Protein AF-0000000069612239 (afdb_homodimer)

Solvent-accessible surface area (backbone atoms only — not comparable to full-atom values): 51389 Å² total; per-residue (Å²): 139,82,87,71,75,84,72,85,76,86,79,81,79,76,80,72,84,72,83,72,82,76,82,79,91,80,78,95,68,73,92,55,50,83,76,32,72,37,82,45,62,66,88,51,85,54,82,47,41,76,73,56,70,70,68,67,71,54,42,75,67,56,95,70,73,90,65,93,53,46,54,68,40,35,35,63,56,58,28,70,66,53,42,44,49,40,29,50,20,17,38,51,46,43,49,55,53,55,71,67,44,84,71,61,82,85,44,79,72,72,70,71,65,80,60,43,59,68,55,47,37,36,51,50,25,52,44,54,44,44,17,47,52,34,58,88,46,78,74,43,48,56,31,79,53,60,88,54,23,29,65,42,46,50,73,75,43,48,63,68,59,50,52,50,51,62,70,32,58,38,43,40,62,86,75,59,61,83,64,76,70,70,95,58,51,89,44,59,56,35,43,60,52,51,50,55,42,39,52,33,36,47,59,40,39,39,60,57,57,50,27,11,45,44,78,46,70,46,62,49,76,53,93,56,96,45,56,38,79,40,80,90,43,82,67,31,34,13,46,36,29,44,34,32,11,21,13,85,81,16,41,62,41,34,73,43,74,47,48,61,91,56,40,84,66,47,77,93,36,68,90,49,56,70,50,47,23,52,52,50,42,59,43,55,92,55,56,66,20,20,32,37,38,24,35,44,48,79,47,39,43,59,65,47,50,55,54,32,48,75,33,36,27,43,41,37,28,34,37,53,89,80,48,72,85,60,65,91,64,64,86,75,65,75,58,51,73,72,36,68,47,38,33,36,38,81,59,37,27,38,38,37,38,16,65,98,55,77,43,38,35,39,22,31,49,43,43,78,49,69,37,77,44,72,38,84,86,72,74,38,75,44,81,41,48,41,54,57,56,50,44,70,64,30,51,46,1,44,56,46,33,51,53,62,46,60,73,45,46,42,39,53,78,81,52,61,52,64,55,61,29,49,48,32,41,52,50,46,49,45,51,48,41,20,49,51,52,40,44,75,66,68,46,80,74,52,70,67,58,41,52,54,50,28,36,59,68,42,98,135,82,82,72,74,90,70,76,90,73,88,78,81,78,81,76,82,78,81,65,86,73,80,83,88,82,79,94,68,75,91,54,52,81,76,32,74,37,81,46,62,66,90,51,84,54,80,47,43,76,72,56,70,71,67,68,73,54,43,75,66,56,95,70,74,91,65,91,52,47,54,69,38,37,35,62,56,60,29,69,65,52,41,44,48,39,31,49,20,17,38,50,47,43,49,52,53,55,71,68,44,82,70,60,84,83,44,77,71,73,70,71,65,80,60,43,58,66,54,48,37,37,53,49,26,51,44,54,42,44,17,47,53,31,55,90,45,78,72,43,48,58,31,79,53,60,88,55,23,29,64,44,48,49,74,75,44,49,62,68,58,51,52,50,50,60,71,32,57,39,43,38,60,86,74,61,60,85,63,79,71,72,95,58,51,87,45,60,57,36,43,59,53,51,51,54,44,36,51,32,35,47,58,39,38,39,60,57,57,49,27,11,48,43,77,47,71,46,61,49,79,52,93,55,97,45,56,40,79,40,81,90,44,82,66,31,35,12,44,35,29,44,32,32,10,20,13,84,79,17,40,62,40,33,73,43,74,47,47,61,92,52,43,85,66,46,78,91,35,68,88,49,56,70,48,48,23,52,52,50,44,59,42,53,92,55,55,65,20,18,31,36,39,25,35,44,47,80,46,40,43,58,66,47,49,54,54,31,50,76,33,36,28,42,40,37,26,35,36,53,89,84,47,73,87,58,66,91,65,62,87,76,64,75,60,50,73,70,37,69,48,37,32,35,37,83,61,38,27,39,37,37,40,16,67,97,56,76,43,36,35,38,22,32,49,44,44,76,49,69,37,76,45,72,36,85,85,72,74,40,74,43,82,39,46,41,53,58,56,51,45,71,62,30,49,46,1,44,57,47,35,52,52,61,47,61,72,45,47,42,37,54,76,83,49,62,53,64,56,61,28,51,48,31,40,51,51,44,49,44,51,50,41,21,49,52,50,39,43,75,67,68,46,80,73,50,71,68,58,42,51,53,50,29,35,59,68,40,98

Secondary structure (DSSP, 8-state):
-----------------------------STTSTTS-EEE-TTS-PPPPPPPPP-S--EE-S-------HHHHHTTTS-HHHHHHHHHHHHHHHHHHHHHS---TT-GGGG--PPPHHHHHHHHHHHHHHTTSB-SSGGGGG--STTT--HHHHHHS-HHHHHHHHHH---S-SSS-S-SS-S--TTTTTHHHHHHHHHHHHHHEE--SEEEEEEEEEE--S--TT-EE-TTSSS-EEEEEEEEEETTT--EEEEEE--GGG----GGGTTS-HHHHHHHHHHGGGTTS--EEEE-TTT--HHHHHHHHHTT-EEEEE--TT-TT-----TT----TT-EEEEEETTEEEEEEESSSEEEEEESS--S-EEEEE-TTT--EEEEEHHHHHHHHHTTHHHHHHHHHHHS--S-TT--SHHHHHHHHHHHHHHHHHHHHHHHTT----HHHHHHHHHHHT-/-----------------------------STTSTTS-EEE-TTS-PPPPPPPPP-S--EE-S-------HHHHHTTTS-HHHHHHHHHHHHHHHHHHHHHS---TT-GGGG--PPPHHHHHHHHHHHHHTTTSB-SSGGGGG--STTT--HHHHHHS-HHHHHHHHHH---S-SSS-S-SS-S--TTTTTHHHHHHHHHHHHHHEE--SEEEEEEEEEE--S--TT-EE-TTSSS-EEEEEEEEEETTT--EEEEEE--GGG----GGGTTS-HHHHHHHHHHGGGTTS--EEEE-TTT--HHHHHHHHHTT-EEEEE--TT-TT-----TT----TT-EEEEEETTEEEEEEESSSEEEEEESS--S-EEEEE-TTT--EEEEEHHHHHHHHHTTHHHHHHHHHHHS--S-TT--SHHHHHHHHHHHHHHHHHHHHHHHTT----HHHHHHHHHHHT-

Foldseek 3Di:
DCPPDPPPFDDPPPPPDCPPPDDDPDDDPDPCPLQAKDWDDLVDFDDWFDFFAFAQPWDFQDDDDQDQFLQSLLCLQVPPVLLVLQLVQLQQQLVVVVVPPPDPPPDLSVPDDRADSLLVLLLLLVLLVCLVVPDQDPLLCCDPPVVSDDPVNCVSDNPSNSVSSLVSGWRADPPPPPDDDDPPQLCRGAVVSQVSNLVSLQNGTGAPQFKEKDKDFQQADADAPQWAADPVDPSRIGWMKIFMFRQQLLQTNDIFTDRDPNGDFDPVCVPDDPLLRSVCRRCVVVFQRRHEYEYEQSRDAPVSQVVNVVRSYWYKYWHDPSGPSDPPPPPPPPQPAAHWIWIDNVLKIWIWHDHPHIIIMITSGFDQDWDWDQDPVPSDIDIDGPSVVVNSRGHCSNVVLNVVCSSRPSLNHPDHDRSSSVVRSSSSSSLSNSVSSSVSSPHDDDSVVSSVSSSVVSD/DPPDDQLDDDDPPPFDDCPPPDDCPDDDPDPCPLQAKDWDDLVD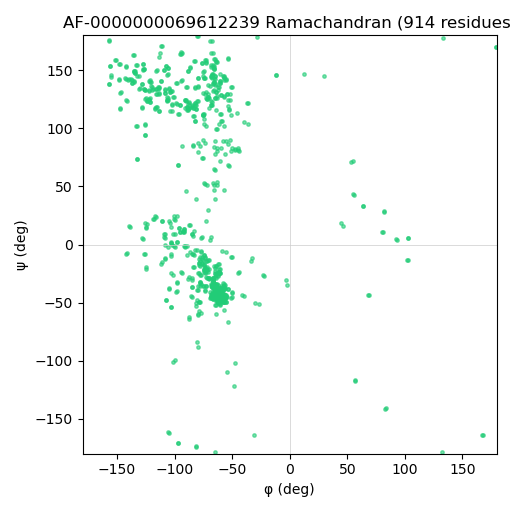FDDFFDFFAFAQPWDFQDDDDQDQFLQRLLCLQVPPVLLVLQLVQLQQQLVVVVVPPPDPPPPLSVPDDRADSLLVLLLLLVLLVCLVVPDQDPLLCCDPPVVSDDPVNCVSDNPSNSVSSLVSGWRAHPPPPPDDDDPPQLCRTAVVSQVSNLVSLQNGTGAPQFKEKDKDFQQADADAPQWAADPVDPSRIGWIKIFMFRQQLLQTNDIFTDRDPNTDFDPVCVPDDPLLRSVCRRCVVVFLRRHEYEYEQSRDAPVSQVVNVVRSYWYKYWHHPSGPSDDPPPPPPPQPAAHWIWIDNVLWIWIWHDHPHIIIMITSGFDQDWDWDQDPVPSDIDIDGPSVVVNSRGHCSNVVLNVVCSSRPSLRHPDHDRSSSVVRSSSSSSLSNSVSSSVSSPHDDDSVVSSVSSSVVSD

InterPro domains:
  IPR029526 PiggyBac transposable element-derived protein [PF13843] (69-435)

pLDDT: mean 84.98, std 20.99, range [19.42, 98.81]

Structure (mmCIF, N/CA/C/O backbone):
data_AF-0000000069612239-model_v1
#
loop_
_entity.id
_entity.type
_entity.pdbx_description
1 polymer 'PiggyBac transposable element-derived protein 4'
#
loop_
_atom_site.group_PDB
_atom_site.id
_atom_site.type_symbol
_atom_site.label_atom_id
_atom_site.label_alt_id
_atom_site.label_comp_id
_atom_site.label_asym_id
_atom_site.label_entity_id
_atom_site.label_seq_id
_atom_site.pdbx_PDB_ins_code
_atom_site.Cartn_x
_atom_site.Cartn_y
_atom_site.Cartn_z
_atom_site.occupancy
_atom_site.B_iso_or_equiv
_atom_site.auth_seq_id
_atom_site.auth_comp_id
_atom_site.auth_asym_id
_atom_site.auth_atom_id
_atom_site.pdbx_PDB_model_num
ATOM 1 N N . MET A 1 1 ? 10.867 16.75 -18.969 1 20.11 1 MET A N 1
ATOM 2 C CA . MET A 1 1 ? 9.68 16.234 -19.656 1 20.11 1 MET A CA 1
ATOM 3 C C . MET A 1 1 ? 8.57 15.914 -18.672 1 20.11 1 MET A C 1
ATOM 5 O O . MET A 1 1 ? 8.742 15.062 -17.797 1 20.11 1 MET A O 1
ATOM 9 N N . ASN A 1 2 ? 7.656 16.984 -18.281 1 20.59 2 ASN A N 1
ATOM 10 C CA . ASN A 1 2 ? 6.75 17.469 -17.25 1 20.59 2 ASN A CA 1
ATOM 11 C C . ASN A 1 2 ? 5.48 16.625 -17.172 1 20.59 2 ASN A C 1
ATOM 13 O O . ASN A 1 2 ? 4.406 17.078 -17.578 1 20.59 2 ASN A O 1
ATOM 17 N N . SER A 1 3 ? 5.645 15.297 -17.547 1 22.61 3 SER A N 1
ATOM 18 C CA . SER A 1 3 ? 4.387 14.586 -17.734 1 22.61 3 SER A CA 1
ATOM 19 C C . SER A 1 3 ? 3.559 14.555 -16.453 1 22.61 3 SER A C 1
ATOM 21 O O . SER A 1 3 ? 3.859 13.789 -15.539 1 22.61 3 SER A O 1
ATOM 23 N N . ASP A 1 4 ? 2.982 15.734 -16.062 1 20.53 4 ASP A N 1
ATOM 24 C CA . ASP A 1 4 ? 2.197 16.234 -14.938 1 20.53 4 ASP A CA 1
ATOM 25 C C . ASP A 1 4 ? 0.964 15.359 -14.703 1 20.53 4 ASP A C 1
ATOM 27 O O . ASP A 1 4 ? 0.676 14.984 -13.562 1 20.53 4 ASP A O 1
ATOM 31 N N . SER A 1 5 ? -0.09 15.328 -15.695 1 22.11 5 SER A N 1
ATOM 32 C CA . SER A 1 5 ? -1.427 15.789 -15.336 1 22.11 5 SER A CA 1
ATOM 33 C C . SER A 1 5 ? -2.271 14.656 -14.766 1 22.11 5 SER A C 1
ATOM 35 O O . SER A 1 5 ? -3.459 14.844 -14.492 1 22.11 5 SER A O 1
ATOM 37 N N . GLU A 1 6 ? -2.008 13.398 -14.727 1 21.94 6 GLU A N 1
ATOM 38 C CA . GLU A 1 6 ? -3.17 12.523 -14.859 1 21.94 6 GLU A CA 1
ATOM 39 C C . GLU A 1 6 ? -3.996 12.508 -13.578 1 21.94 6 GLU A C 1
ATOM 41 O O . GLU A 1 6 ? -3.703 11.75 -12.656 1 21.94 6 GLU A O 1
ATOM 46 N N . LYS A 1 7 ? -4.48 13.594 -12.914 1 24.94 7 LYS A N 1
ATOM 47 C CA . LYS A 1 7 ? -5.254 13.617 -11.68 1 24.94 7 LYS A CA 1
ATOM 48 C C . LYS A 1 7 ? -6.629 12.984 -11.883 1 24.94 7 LYS A C 1
ATOM 50 O O . LYS A 1 7 ? -7.555 13.641 -12.367 1 24.94 7 LYS A O 1
ATOM 55 N N . GLU A 1 8 ? -6.832 11.773 -12.398 1 22.7 8 GLU A N 1
ATOM 56 C CA . GLU A 1 8 ? -8.219 11.328 -12.5 1 22.7 8 GLU A CA 1
ATOM 57 C C . GLU A 1 8 ? -8.961 11.484 -11.18 1 22.7 8 GLU A C 1
ATOM 59 O O . GLU A 1 8 ? -8.484 11.031 -10.141 1 22.7 8 GLU A O 1
ATOM 64 N N . ASN A 1 9 ? -9.977 12.398 -11 1 24.08 9 ASN A N 1
ATOM 65 C CA . ASN A 1 9 ? -10.836 13.023 -10 1 24.08 9 ASN A CA 1
ATOM 66 C C . ASN A 1 9 ? -11.625 11.984 -9.211 1 24.08 9 ASN A C 1
ATOM 68 O O . ASN A 1 9 ? -11.969 12.211 -8.047 1 24.08 9 ASN A O 1
ATOM 72 N N . LEU A 1 10 ? -12.516 10.961 -9.773 1 23.36 10 LEU A N 1
ATOM 73 C CA . LEU A 1 10 ? -13.891 10.898 -9.281 1 23.36 10 LEU A CA 1
ATOM 74 C C . LEU A 1 10 ? -13.93 10.508 -7.812 1 23.36 10 LEU A C 1
ATOM 76 O O . LEU A 1 10 ? -12.961 9.938 -7.293 1 23.36 10 LEU A O 1
ATOM 80 N N . ILE A 1 11 ? -15.242 10.398 -7.297 1 24.23 11 ILE A N 1
ATOM 81 C CA . ILE A 1 11 ? -16.25 10.539 -6.258 1 24.23 11 ILE A CA 1
ATOM 82 C C . ILE A 1 11 ? -16.328 9.258 -5.426 1 24.23 11 ILE A C 1
ATOM 84 O O . ILE A 1 11 ? -16.812 8.227 -5.902 1 24.23 11 ILE A O 1
ATOM 88 N N . GLU A 1 12 ? -15.367 8.672 -5 1 24.95 12 GLU A N 1
ATOM 89 C CA . GLU A 1 12 ? -15.672 7.402 -4.344 1 24.95 12 GLU A CA 1
ATOM 90 C C . GLU A 1 12 ? -16.531 7.613 -3.104 1 24.95 12 GLU A C 1
ATOM 92 O O . GLU A 1 12 ? -16.094 8.242 -2.137 1 24.95 12 GLU A O 1
ATOM 97 N N . THR A 1 13 ? -17.938 7.746 -3.287 1 23.19 13 THR A N 1
ATOM 98 C CA . THR A 1 13 ? -18.953 7.895 -2.254 1 23.19 13 THR A CA 1
ATOM 99 C C . THR A 1 13 ? -18.953 6.695 -1.31 1 23.19 13 THR A C 1
ATOM 101 O O . THR A 1 13 ? -19.156 5.559 -1.738 1 23.19 13 THR A O 1
ATOM 104 N N . SER A 1 14 ? -18.156 6.66 -0.382 1 23.73 14 SER A N 1
ATOM 105 C CA . SER A 1 14 ? -18.219 5.613 0.633 1 23.73 14 SER A CA 1
ATOM 106 C C . SER A 1 14 ? -19.531 5.68 1.408 1 23.73 14 SER A C 1
ATOM 108 O O . SER A 1 14 ? -19.828 6.691 2.049 1 23.73 14 SER A O 1
ATOM 110 N N . SER A 1 15 ? -20.641 5.137 0.863 1 22.11 15 SER A N 1
ATOM 111 C CA . SER A 1 15 ? -21.938 5.098 1.525 1 22.11 15 SER A CA 1
ATOM 112 C C . SER A 1 15 ? -21.844 4.414 2.885 1 22.11 15 SER A C 1
ATOM 114 O O . SER A 1 15 ? -21.547 3.223 2.967 1 22.11 15 SER A O 1
ATOM 116 N N . GLU A 1 16 ? -21.359 5.102 3.875 1 22.67 16 GLU A N 1
ATOM 117 C CA . GLU A 1 16 ? -21.531 4.645 5.25 1 22.67 16 GLU A CA 1
ATOM 118 C C . GLU A 1 16 ? -23 4.461 5.598 1 22.67 16 GLU A C 1
ATOM 120 O O . GLU A 1 16 ? -23.828 5.332 5.312 1 22.67 16 GLU A O 1
ATOM 125 N N . ASP A 1 17 ? -23.562 3.297 5.641 1 21.53 17 ASP A N 1
ATOM 126 C CA . ASP A 1 17 ? -24.891 2.922 6.105 1 21.53 17 ASP A CA 1
ATOM 127 C C . ASP A 1 17 ? -25.219 3.584 7.441 1 21.53 17 ASP A C 1
ATOM 129 O O . ASP A 1 17 ? -24.375 3.619 8.344 1 21.53 17 ASP A O 1
ATOM 133 N N . ASP A 1 18 ? -26.266 4.551 7.445 1 22.69 18 ASP A N 1
ATOM 134 C CA . ASP A 1 18 ? -27.016 5.496 8.266 1 22.69 18 ASP A CA 1
ATOM 135 C C . ASP A 1 18 ? -27.672 4.793 9.453 1 22.69 18 ASP A C 1
ATOM 137 O O . ASP A 1 18 ? -28.766 4.242 9.328 1 22.69 18 ASP A O 1
ATOM 141 N N . LEU A 1 19 ? -27.156 3.943 10.273 1 20.33 19 LEU A N 1
ATOM 142 C CA . LEU A 1 19 ? -28.141 3.502 11.25 1 20.33 19 LEU A CA 1
ATOM 143 C C . LEU A 1 19 ? -28.562 4.652 12.156 1 20.33 19 LEU A C 1
ATOM 145 O O . LEU A 1 19 ? -27.875 4.957 13.133 1 20.33 19 LEU A O 1
ATOM 149 N N . SER A 1 20 ? -28.891 5.887 11.594 1 21.27 20 SER A N 1
ATOM 150 C CA . SER A 1 20 ? -29.297 6.965 12.484 1 21.27 20 SER A CA 1
ATOM 151 C C . SER A 1 20 ? -30.594 6.633 13.188 1 21.27 20 SER A C 1
ATOM 153 O O . SER A 1 20 ? -31.625 6.41 12.539 1 21.27 20 SER A O 1
ATOM 155 N N . SER A 1 21 ? -30.625 5.996 14.32 1 20.41 21 SER A N 1
ATOM 156 C CA . SER A 1 21 ? -31.844 5.871 15.109 1 20.41 21 SER A CA 1
ATOM 157 C C . SER A 1 21 ? -32.312 7.23 15.633 1 20.41 21 SER A C 1
ATOM 159 O O . SER A 1 21 ? -31.75 7.75 16.609 1 20.41 21 SER A O 1
ATOM 161 N N . SER A 1 22 ? -32.469 8.305 14.805 1 20.44 22 SER A N 1
ATOM 162 C CA . SER A 1 22 ? -32.875 9.578 15.359 1 20.44 22 SER A CA 1
ATOM 163 C C . SER A 1 22 ? -34.281 9.477 15.953 1 20.44 22 SER A C 1
ATOM 165 O O . SER A 1 22 ? -35.188 8.938 15.32 1 20.44 22 SER A O 1
ATOM 167 N N . GLU A 1 23 ? -34.438 9.656 17.281 1 19.42 23 GLU A N 1
ATOM 168 C CA . GLU A 1 23 ? -35.688 9.828 18.062 1 19.42 23 GLU A CA 1
ATOM 169 C C . GLU A 1 23 ? -36.406 11.109 17.656 1 19.42 23 GLU A C 1
ATOM 171 O O . GLU A 1 23 ? -35.781 12.039 17.125 1 19.42 23 GLU A O 1
ATOM 176 N N . ASP A 1 24 ? -37.844 11.297 17.891 1 20.25 24 ASP A N 1
ATOM 177 C CA . ASP A 1 24 ? -39.062 11.969 17.469 1 20.25 24 ASP A CA 1
ATOM 178 C C . ASP A 1 24 ? -39.156 13.391 18.031 1 20.25 24 ASP A C 1
ATOM 180 O O . ASP A 1 24 ? -40.219 14 18.062 1 20.25 24 ASP A O 1
ATOM 184 N N . GLU A 1 25 ? -38.156 14.32 18.172 1 21.45 25 GLU A N 1
ATOM 185 C CA . GLU A 1 25 ? -38.594 15.516 18.875 1 21.45 25 GLU A CA 1
ATOM 186 C C . GLU A 1 25 ? -39.469 16.391 17.969 1 21.45 25 GLU A C 1
ATOM 188 O O . GLU A 1 25 ? -39.031 16.859 16.922 1 21.45 25 GLU A O 1
ATOM 193 N N . SER A 1 26 ? -40.875 16.594 18.062 1 22.03 26 SER A N 1
ATOM 194 C CA . SER A 1 26 ? -42.031 17.078 17.312 1 22.03 26 SER A CA 1
ATOM 195 C C . SER A 1 26 ? -42.062 18.609 17.328 1 22.03 26 SER A C 1
ATOM 197 O O . SER A 1 26 ? -42.469 19.219 16.344 1 22.03 26 SER A O 1
ATOM 199 N N . GLU A 1 27 ? -42.094 19.547 18.391 1 23.58 27 GLU A N 1
ATOM 200 C CA . GLU A 1 27 ? -43.125 20.547 18.562 1 23.58 27 GLU A CA 1
ATOM 201 C C . GLU A 1 27 ? -42.812 21.828 17.812 1 23.58 27 GLU A C 1
ATOM 203 O O . GLU A 1 27 ? -43.688 22.609 17.469 1 23.58 27 GLU A O 1
ATOM 208 N N . ASP A 1 28 ? -41.75 22.625 18.047 1 26.52 28 ASP A N 1
ATOM 209 C CA . ASP A 1 28 ? -41.719 24.078 17.938 1 26.52 28 ASP A CA 1
ATOM 210 C C . ASP A 1 28 ? -41.625 24.531 16.484 1 26.52 28 ASP A C 1
ATOM 212 O O . ASP A 1 28 ? -40.531 24.516 15.906 1 26.52 28 ASP A O 1
ATOM 216 N N . GLU A 1 29 ? -42.719 24.688 15.602 1 29.16 29 GLU A N 1
ATOM 217 C CA . GLU A 1 29 ? -43 24.781 14.172 1 29.16 29 GLU A CA 1
ATOM 218 C C . GLU A 1 29 ? -42.75 26.188 13.641 1 29.16 29 GLU A C 1
ATOM 220 O O . GLU A 1 29 ? -42.312 26.359 12.5 1 29.16 29 GLU A O 1
ATOM 225 N N . SER A 1 30 ? -43.25 27.375 14.211 1 29.73 30 SER A N 1
ATOM 226 C CA . SER A 1 30 ? -43.75 28.5 13.438 1 29.73 30 SER A CA 1
ATOM 227 C C . SER A 1 30 ? -42.594 29.359 12.906 1 29.73 30 SER A C 1
ATOM 229 O O . SER A 1 30 ? -42.625 29.797 11.75 1 29.73 30 SER A O 1
ATOM 231 N N . LEU A 1 31 ? -42.094 30.359 13.641 1 30.38 31 LEU A N 1
ATOM 232 C CA . LEU A 1 31 ? -41.188 31.438 13.258 1 30.38 31 LEU A CA 1
ATOM 233 C C . LEU A 1 31 ? -39.906 30.891 12.641 1 30.38 31 LEU A C 1
ATOM 235 O O . LEU A 1 31 ? -39 31.672 12.305 1 30.38 31 LEU A O 1
ATOM 239 N N . GLU A 1 32 ? -39.688 29.594 12.633 1 34.81 32 GLU A N 1
ATOM 240 C CA . GLU A 1 32 ? -38.562 28.75 12.227 1 34.81 32 GLU A CA 1
ATOM 241 C C . GLU A 1 32 ? -38.594 28.5 10.719 1 34.81 32 GLU A C 1
ATOM 243 O O . GLU A 1 32 ? -37.812 27.688 10.219 1 34.81 32 GLU A O 1
ATOM 248 N N . SER A 1 33 ? -39.375 29.172 9.969 1 37.91 33 SER A N 1
ATOM 249 C CA . SER A 1 33 ? -39.625 28.984 8.547 1 37.91 33 SER A CA 1
ATOM 250 C C . SER A 1 33 ? -38.531 29.594 7.699 1 37.91 33 SER A C 1
ATOM 252 O O . SER A 1 33 ? -38.219 29.078 6.621 1 37.91 33 SER A O 1
ATOM 254 N N . ALA A 1 34 ? -38.25 30.953 7.762 1 42.69 34 ALA A N 1
ATOM 255 C CA . ALA A 1 34 ? -37.156 31.578 7.035 1 42.69 34 ALA A CA 1
ATOM 256 C C . ALA A 1 34 ? -35.875 30.75 7.145 1 42.69 34 ALA A C 1
ATOM 258 O O . ALA A 1 34 ? -34.938 30.984 6.41 1 42.69 34 ALA A O 1
ATOM 259 N N . ARG A 1 35 ? -35.812 30 8.125 1 56.47 35 ARG A N 1
ATOM 260 C CA . ARG A 1 35 ? -34.781 29.109 8.672 1 56.47 35 ARG A CA 1
ATOM 261 C C . ARG A 1 35 ? -34.969 27.688 8.125 1 56.47 35 ARG A C 1
ATOM 263 O O . ARG A 1 35 ? -34.344 26.75 8.617 1 56.47 35 ARG A O 1
ATOM 270 N N . ASN A 1 36 ? -35.906 27.75 7.066 1 73.62 36 ASN A N 1
ATOM 271 C CA . ASN A 1 36 ? -36.188 26.422 6.508 1 73.62 36 ASN A CA 1
ATOM 272 C C . ASN A 1 36 ? -35.656 26.297 5.078 1 73.62 36 ASN A C 1
ATOM 274 O O . ASN A 1 36 ? -35.344 27.312 4.434 1 73.62 36 ASN A O 1
ATOM 278 N N . TRP A 1 37 ? -35.562 25.266 4.598 1 87.38 37 TRP A N 1
ATOM 279 C CA . TRP A 1 37 ? -35.094 24.938 3.246 1 87.38 37 TRP A CA 1
ATOM 280 C C . TRP A 1 37 ? -36.156 25.328 2.213 1 87.38 37 TRP A C 1
ATOM 282 O O . TRP A 1 37 ? -37.344 25.125 2.428 1 87.38 37 TRP A O 1
ATOM 292 N N . CYS A 1 38 ? -35.719 26.156 1.194 1 83.38 38 CYS A N 1
ATOM 293 C CA . CYS A 1 38 ? -36.594 26.484 0.068 1 83.38 38 CYS A CA 1
ATOM 294 C C . CYS A 1 38 ? -36.031 25.891 -1.228 1 83.38 38 CYS A C 1
ATOM 296 O O . CYS A 1 38 ? -34.844 25.953 -1.487 1 83.38 38 CYS A O 1
ATOM 298 N N . GLY A 1 39 ? -36.906 25.312 -1.98 1 82.19 39 GLY A N 1
ATOM 299 C CA . GLY A 1 39 ? -36.5 24.812 -3.285 1 82.19 39 GLY A CA 1
ATOM 300 C C . GLY A 1 39 ? -36.094 25.906 -4.25 1 82.19 39 GLY A C 1
ATOM 301 O O . GLY A 1 39 ? -36.688 26.984 -4.27 1 82.19 39 GLY A O 1
ATOM 302 N N . VAL A 1 40 ? -34.969 25.688 -4.898 1 80.44 40 VAL A N 1
ATOM 303 C CA . VAL A 1 40 ? -34.469 26.656 -5.855 1 80.44 40 VAL A CA 1
ATOM 304 C C . VAL A 1 40 ? -34.75 26.188 -7.281 1 80.44 40 VAL A C 1
ATOM 306 O O . VAL A 1 40 ? -34.562 25 -7.59 1 80.44 40 VAL A O 1
ATOM 309 N N . ASP A 1 41 ? -35.281 27.062 -8.07 1 76.81 41 ASP A N 1
ATOM 310 C CA . ASP A 1 41 ? -35.469 26.766 -9.484 1 76.81 41 ASP A CA 1
ATOM 311 C C . ASP A 1 41 ? -34.125 26.844 -10.242 1 76.81 41 ASP A C 1
ATOM 313 O O . ASP A 1 41 ? -33.562 27.922 -10.398 1 76.81 41 ASP A O 1
ATOM 317 N N . VAL A 1 42 ? -33.688 25.812 -10.672 1 75.25 42 VAL A N 1
ATOM 318 C CA . VAL A 1 42 ? -32.375 25.672 -11.281 1 75.25 42 VAL A CA 1
ATOM 319 C C . VAL A 1 42 ? -32.375 26.344 -12.648 1 75.25 42 VAL A C 1
ATOM 321 O O . VAL A 1 42 ? -31.312 26.719 -13.156 1 75.25 42 VAL A O 1
ATOM 324 N N . SER A 1 43 ? -33.531 26.547 -13.195 1 72.62 43 SER A N 1
ATOM 325 C CA . SER A 1 43 ? -33.625 27.188 -14.508 1 72.62 43 SER A CA 1
ATOM 326 C C . SER A 1 43 ? -33.344 28.688 -14.406 1 72.62 43 SER A C 1
ATOM 328 O O . SER A 1 43 ? -32.969 29.312 -15.406 1 72.62 43 SER A O 1
ATOM 330 N N . VAL A 1 44 ? -33.5 29.203 -13.188 1 70.38 44 VAL A N 1
ATOM 331 C CA . VAL A 1 44 ? -33.219 30.625 -12.969 1 70.38 44 VAL A CA 1
ATOM 332 C C . VAL A 1 44 ? -31.891 30.781 -12.266 1 70.38 44 VAL A C 1
ATOM 334 O O . VAL A 1 44 ? -31.656 30.188 -11.211 1 70.38 44 VAL A O 1
ATOM 337 N N . LEU A 1 45 ? -31.047 31.344 -12.93 1 69.06 45 LEU A N 1
ATOM 338 C CA . LEU A 1 45 ? -29.719 31.547 -12.336 1 69.06 45 LEU A CA 1
ATOM 339 C C . LEU A 1 45 ? -29.812 32.469 -11.125 1 69.06 45 LEU A C 1
ATOM 341 O O . LEU A 1 45 ? -30.234 33.625 -11.242 1 69.06 45 LEU A O 1
ATOM 345 N N . SER A 1 46 ? -29.828 31.953 -10.023 1 72.75 46 SER A N 1
ATOM 346 C CA . SER A 1 46 ? -29.75 32.781 -8.82 1 72.75 46 SER A CA 1
ATOM 347 C C . SER A 1 46 ? -28.312 33.156 -8.492 1 72.75 46 SER A C 1
ATOM 349 O O . SER A 1 46 ? -27.391 32.344 -8.711 1 72.75 46 SER A O 1
ATOM 351 N N . PRO A 1 47 ? -28.156 34.406 -8.164 1 80.94 47 PRO A N 1
ATOM 352 C CA . PRO A 1 47 ? -26.797 34.844 -7.805 1 80.94 47 PRO A CA 1
ATOM 353 C C . PRO A 1 47 ? -26.219 34.031 -6.637 1 80.94 47 PRO A C 1
ATOM 355 O O . PRO A 1 47 ? -26.953 33.625 -5.746 1 80.94 47 PRO A O 1
ATOM 358 N N . ALA A 1 48 ? -25 33.781 -6.703 1 85.94 48 ALA A N 1
ATOM 359 C CA . ALA A 1 48 ? -24.281 33.125 -5.613 1 85.94 48 ALA A CA 1
ATOM 360 C C . ALA A 1 48 ? -24.234 34 -4.375 1 85.94 48 ALA A C 1
ATOM 362 O O . ALA A 1 48 ? -24.156 35.219 -4.484 1 85.94 48 ALA A O 1
ATOM 363 N N . PRO A 1 49 ? -24.328 33.375 -3.23 1 88.12 49 PRO A N 1
ATOM 364 C CA . PRO A 1 49 ? -24.125 34.156 -2.016 1 88.12 49 PRO A CA 1
ATOM 365 C C . PRO A 1 49 ? -22.75 34.844 -1.98 1 88.12 49 PRO A C 1
ATOM 367 O O . PRO A 1 49 ? -21.766 34.281 -2.471 1 88.12 49 PRO A O 1
ATOM 370 N N . PRO A 1 50 ? -22.719 36 -1.429 1 90.88 50 PRO A N 1
ATOM 371 C CA . PRO A 1 50 ? -21.438 36.719 -1.401 1 90.88 50 PRO A CA 1
ATOM 372 C C . PRO A 1 50 ? -20.391 36.031 -0.537 1 90.88 50 PRO A C 1
ATOM 374 O O . PRO A 1 50 ? -20.703 35.562 0.555 1 90.88 50 PRO A O 1
ATOM 377 N N . LYS A 1 51 ? -19.266 36.062 -1.058 1 93.69 51 LYS A N 1
ATOM 378 C CA . LYS A 1 51 ? -18.125 35.531 -0.323 1 93.69 51 LYS A CA 1
ATOM 379 C C . LYS A 1 51 ? -17.703 36.5 0.8 1 93.69 51 LYS A C 1
ATOM 381 O O . LYS A 1 51 ? -17.797 37.719 0.655 1 93.69 51 LYS A O 1
ATOM 386 N N . PHE A 1 52 ? -17.281 35.938 1.929 1 96.44 52 PHE A N 1
ATOM 387 C CA . PHE A 1 52 ? -16.719 36.75 2.982 1 96.44 52 PHE A CA 1
ATOM 388 C C . PHE A 1 52 ? -15.391 37.375 2.537 1 96.44 52 PHE A C 1
ATOM 390 O O . PHE A 1 52 ? -14.586 36.719 1.875 1 96.44 52 PHE A O 1
ATOM 397 N N . PRO A 1 53 ? -15.164 38.594 2.852 1 96.5 53 PRO A N 1
ATOM 398 C CA . PRO A 1 53 ? -13.875 39.219 2.502 1 96.5 53 PRO A CA 1
ATOM 399 C C . PRO A 1 53 ? -12.695 38.531 3.174 1 96.5 53 PRO A C 1
ATOM 401 O O . PRO A 1 53 ? -12.742 38.219 4.371 1 96.5 53 PRO A O 1
ATOM 404 N N . PHE A 1 54 ? -11.727 38.281 2.383 1 97.31 54 PHE A N 1
ATOM 405 C CA . PHE A 1 54 ? -10.547 37.594 2.893 1 97.31 54 PHE A CA 1
ATOM 406 C C . PHE A 1 54 ? -9.57 38.594 3.518 1 97.31 54 PHE A C 1
ATOM 408 O O . PHE A 1 54 ? -9.062 39.5 2.838 1 97.31 54 PHE A O 1
ATOM 415 N N . THR A 1 55 ? -9.297 38.375 4.855 1 96.81 55 THR A N 1
ATOM 416 C CA . THR A 1 55 ? -8.43 39.312 5.586 1 96.81 55 THR A CA 1
ATOM 417 C C . THR A 1 55 ? -7.262 38.562 6.223 1 96.81 55 THR A C 1
ATOM 419 O O . THR A 1 55 ? -6.613 39.062 7.141 1 96.81 55 THR A O 1
ATOM 422 N N . GLY A 1 56 ? -6.879 37.312 5.934 1 93.38 56 GLY A N 1
ATOM 423 C CA . GLY A 1 56 ? -5.867 36.469 6.551 1 93.38 56 GLY A CA 1
ATOM 424 C C . GLY A 1 56 ? -4.449 36.875 6.215 1 93.38 56 GLY A C 1
ATOM 425 O O . GLY A 1 56 ? -3.508 36.531 6.926 1 93.38 56 GLY A O 1
ATOM 426 N N . ASN A 1 57 ? -4.027 37.562 5.305 1 94.75 57 ASN A N 1
ATOM 427 C CA . ASN A 1 57 ? -2.695 37.938 4.848 1 94.75 57 ASN A CA 1
ATOM 428 C C . ASN A 1 57 ? -1.811 36.719 4.625 1 94.75 57 ASN A C 1
ATOM 430 O O . ASN A 1 57 ? -0.859 36.469 5.375 1 94.75 57 ASN A O 1
ATOM 434 N N . PRO A 1 58 ? -2.035 35.969 3.666 1 97.19 58 PRO A N 1
ATOM 435 C CA . PRO A 1 58 ? -1.321 34.719 3.416 1 97.19 58 PRO A CA 1
ATOM 436 C C . PRO A 1 58 ? 0.155 34.938 3.088 1 97.19 58 PRO A C 1
ATOM 438 O O . PRO A 1 58 ? 0.536 36 2.619 1 97.19 58 PRO A O 1
ATOM 441 N N . GLY A 1 59 ? 0.984 33.906 3.377 1 97.06 59 GLY A N 1
ATOM 442 C CA . GLY A 1 59 ? 2.396 33.938 3.033 1 97.06 59 GLY A CA 1
ATOM 443 C C . GLY A 1 59 ? 3.305 33.531 4.176 1 97.06 59 GLY A C 1
ATOM 444 O O . GLY A 1 59 ? 2.828 33.125 5.238 1 97.06 59 GLY A O 1
ATOM 445 N N . ILE A 1 60 ? 4.582 33.594 3.84 1 96.69 60 ILE A N 1
ATOM 446 C CA . ILE A 1 60 ? 5.609 33.25 4.824 1 96.69 60 ILE A CA 1
ATOM 447 C C . ILE A 1 60 ? 5.707 34.375 5.863 1 96.69 60 ILE A C 1
ATOM 449 O O . ILE A 1 60 ? 5.773 35.531 5.512 1 96.69 60 ILE A O 1
ATOM 453 N N . LYS A 1 61 ? 5.703 34.062 7.145 1 96.12 61 LYS A N 1
ATOM 454 C CA . LYS A 1 61 ? 5.652 35.062 8.211 1 96.12 61 LYS A CA 1
ATOM 455 C C . LYS A 1 61 ? 6.988 35.156 8.938 1 96.12 61 LYS A C 1
ATOM 457 O O . LYS A 1 61 ? 7.148 35.969 9.852 1 96.12 61 LYS A O 1
ATOM 462 N N . VAL A 1 62 ? 7.961 34.375 8.547 1 93.81 62 VAL A N 1
ATOM 463 C CA . VAL A 1 62 ? 9.289 34.406 9.164 1 93.81 62 VAL A CA 1
ATOM 464 C C . VAL A 1 62 ? 10.281 35.062 8.195 1 93.81 62 VAL A C 1
ATOM 466 O O . VAL A 1 62 ? 10.07 35.062 6.984 1 93.81 62 VAL A O 1
ATOM 469 N N . SER A 1 63 ? 11.297 35.625 8.828 1 89.62 63 SER A N 1
ATOM 470 C CA . SER A 1 63 ? 12.352 36.219 8.016 1 89.62 63 SER A CA 1
ATOM 471 C C . SER A 1 63 ? 13.25 35.156 7.406 1 89.62 63 SER A C 1
ATOM 473 O O . SER A 1 63 ? 13.898 34.375 8.125 1 89.62 63 SER A O 1
ATOM 475 N N . LEU A 1 64 ? 13.133 35.062 6.137 1 87.25 64 LEU A N 1
ATOM 476 C CA . LEU A 1 64 ? 13.953 34.062 5.426 1 87.25 64 LEU A CA 1
ATOM 477 C C . LEU A 1 64 ? 14.805 34.75 4.359 1 87.25 64 LEU A C 1
ATOM 479 O O . LEU A 1 64 ? 14.328 35.625 3.645 1 87.25 64 LEU A O 1
ATOM 483 N N . ARG A 1 65 ? 16.109 34.5 4.488 1 84.06 65 ARG A N 1
ATOM 484 C CA . ARG A 1 65 ? 16.953 34.875 3.363 1 84.06 65 ARG A CA 1
ATOM 485 C C . ARG A 1 65 ? 16.781 33.938 2.188 1 84.06 65 ARG A C 1
ATOM 487 O O . ARG A 1 65 ? 16.406 32.781 2.371 1 84.06 65 ARG A O 1
ATOM 494 N N . GLN A 1 66 ? 16.844 34.531 1.065 1 85.38 66 GLN A N 1
ATOM 495 C CA . GLN A 1 66 ? 16.844 33.656 -0.094 1 85.38 66 GLN A CA 1
ATOM 496 C C . GLN A 1 66 ? 18.016 32.688 -0.048 1 85.38 66 GLN A C 1
ATOM 498 O O . GLN A 1 66 ? 19.172 33.094 0.037 1 85.38 66 GLN A O 1
ATOM 503 N N . SER A 1 67 ? 17.672 31.469 0.24 1 88.94 67 SER A N 1
ATOM 504 C CA . SER A 1 67 ? 18.672 30.406 0.385 1 88.94 67 SER A CA 1
AT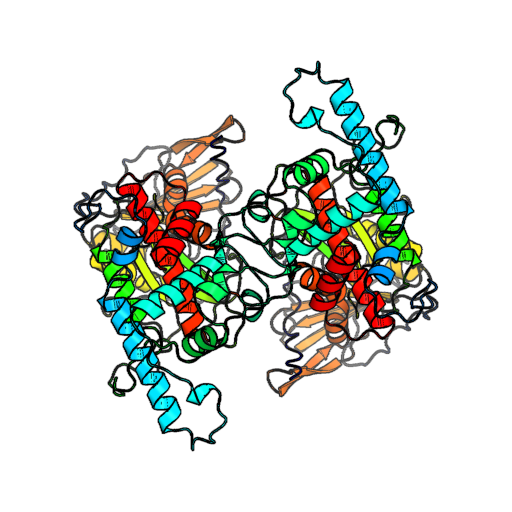OM 505 C C . SER A 1 67 ? 18.25 29.141 -0.332 1 88.94 67 SER A C 1
ATOM 507 O O . SER A 1 67 ? 17.062 28.828 -0.402 1 88.94 67 SER A O 1
ATOM 509 N N . ASP A 1 68 ? 19.25 28.531 -0.953 1 92.12 68 ASP A N 1
ATOM 510 C CA . ASP A 1 68 ? 18.969 27.234 -1.558 1 92.12 68 ASP A CA 1
ATOM 511 C C . ASP A 1 68 ? 19.359 26.094 -0.613 1 92.12 68 ASP A C 1
ATOM 513 O O . ASP A 1 68 ? 19.375 24.922 -1.008 1 92.12 68 ASP A O 1
ATOM 517 N N . ASP A 1 69 ? 19.641 26.484 0.606 1 96.5 69 ASP A N 1
ATOM 518 C CA . ASP A 1 69 ? 20.016 25.469 1.586 1 96.5 69 ASP A CA 1
ATOM 519 C C . ASP A 1 69 ? 18.797 24.906 2.299 1 96.5 69 ASP A C 1
ATOM 521 O O . ASP A 1 69 ? 18.156 25.609 3.1 1 96.5 69 ASP A O 1
ATOM 525 N N . PRO A 1 70 ? 18.531 23.594 2.107 1 97.69 70 PRO A N 1
ATOM 526 C CA . PRO A 1 70 ? 17.344 23 2.723 1 97.69 70 PRO A CA 1
ATOM 527 C C . PRO A 1 70 ? 17.359 23.062 4.246 1 97.69 70 PRO A C 1
ATOM 529 O O . PRO A 1 70 ? 16.312 23.047 4.887 1 97.69 70 PRO A O 1
ATOM 532 N N . LEU A 1 71 ? 18.547 23.156 4.809 1 97.44 71 LEU A N 1
ATOM 533 C CA . LEU A 1 71 ? 18.688 23.188 6.262 1 97.44 71 LEU A CA 1
ATOM 534 C C . LEU A 1 71 ? 18.047 24.438 6.84 1 97.44 71 LEU A C 1
ATOM 536 O O . LEU A 1 71 ? 17.469 24.391 7.938 1 97.44 71 LEU A O 1
ATOM 540 N N . ASP A 1 72 ? 18.094 25.562 6.129 1 97 72 ASP A N 1
ATOM 541 C CA . ASP A 1 72 ? 17.484 26.812 6.574 1 97 72 ASP A CA 1
ATOM 542 C C . ASP A 1 72 ? 15.977 26.672 6.73 1 97 72 ASP A C 1
ATOM 544 O O . ASP A 1 72 ? 15.391 27.25 7.648 1 97 72 ASP A O 1
ATOM 548 N N . TYR A 1 73 ? 15.43 25.969 5.855 1 98 73 TYR A N 1
ATOM 549 C CA . TYR A 1 73 ? 13.984 25.781 5.863 1 98 73 TYR A CA 1
ATOM 550 C C . TYR A 1 73 ? 13.578 24.719 6.887 1 98 73 TYR A C 1
ATOM 552 O O . TYR A 1 73 ? 12.57 24.875 7.586 1 98 73 TYR A O 1
ATOM 560 N N . PHE A 1 74 ? 14.383 23.672 6.969 1 98.25 74 PHE A N 1
ATOM 561 C CA . PHE A 1 74 ? 14.102 22.625 7.945 1 98.25 74 PHE A CA 1
ATOM 562 C C . PHE A 1 74 ? 14.188 23.172 9.367 1 98.25 74 PHE A C 1
ATOM 564 O O . PHE A 1 74 ? 13.383 22.797 10.227 1 98.25 74 PHE A O 1
ATOM 571 N N . CYS A 1 75 ? 15.047 24.078 9.602 1 97.31 75 CYS A N 1
ATOM 572 C CA . CYS A 1 75 ? 15.297 24.625 10.922 1 97.31 75 CYS A CA 1
ATOM 573 C C . CYS A 1 75 ? 14.172 25.562 11.344 1 97.31 75 CYS A C 1
ATOM 575 O O . CYS A 1 75 ? 14.07 25.938 12.516 1 97.31 75 CYS A O 1
ATOM 577 N N . LEU A 1 76 ? 13.305 25.859 10.445 1 97.56 76 LEU A N 1
ATOM 578 C CA . LEU A 1 76 ? 12.117 26.609 10.828 1 97.56 76 LEU A CA 1
ATOM 579 C C . LEU A 1 76 ? 11.219 25.781 11.734 1 97.56 76 LEU A C 1
ATOM 581 O O . LEU A 1 76 ? 10.492 26.328 12.562 1 97.56 76 LEU A O 1
ATOM 585 N N . PHE A 1 77 ? 11.273 24.516 11.555 1 98.31 77 PHE A N 1
ATOM 586 C CA . PHE A 1 77 ? 10.391 23.609 12.281 1 98.31 77 PHE A CA 1
ATOM 587 C C . PHE A 1 77 ? 11.156 22.844 13.344 1 98.31 77 PHE A C 1
ATOM 589 O O . PHE A 1 77 ? 10.688 22.688 14.477 1 98.31 77 PHE A O 1
ATOM 596 N N . PHE A 1 78 ? 12.273 22.312 12.906 1 98.31 78 PHE A N 1
ATOM 597 C CA . PHE A 1 78 ? 13.203 21.703 13.852 1 98.31 78 PHE A CA 1
ATOM 598 C C . PHE A 1 78 ? 14.305 22.672 14.242 1 98.31 78 PHE A C 1
ATOM 600 O O . PHE A 1 78 ? 15.484 22.438 13.961 1 98.31 78 PHE A O 1
ATOM 607 N N . ASP A 1 79 ? 13.922 23.703 14.969 1 97.12 79 ASP A N 1
ATOM 608 C CA . ASP A 1 79 ? 14.867 24.719 15.422 1 97.12 79 ASP A CA 1
ATOM 609 C C . ASP A 1 79 ? 15.625 24.266 16.672 1 97.12 79 ASP A C 1
ATOM 611 O O . ASP A 1 79 ? 15.469 23.109 17.109 1 97.12 79 ASP A O 1
ATOM 615 N N . ASP A 1 80 ? 16.391 25.094 17.234 1 96.94 80 ASP A N 1
ATOM 616 C CA . ASP A 1 80 ? 17.234 24.734 18.359 1 96.94 80 ASP A CA 1
ATOM 617 C C . ASP A 1 80 ? 16.406 24.328 19.578 1 96.94 80 ASP A C 1
ATOM 619 O O . ASP A 1 80 ? 16.797 23.453 20.344 1 96.94 80 ASP A O 1
ATOM 623 N N . GLU A 1 81 ? 15.289 24.969 19.734 1 97.25 81 GLU A N 1
ATOM 624 C CA . GLU A 1 81 ? 14.43 24.672 20.875 1 97.25 81 GLU A CA 1
ATOM 625 C C . GLU A 1 81 ? 13.859 23.25 20.766 1 97.25 81 GLU A C 1
ATOM 627 O O . GLU A 1 81 ? 13.883 22.5 21.75 1 97.25 81 GLU A O 1
ATOM 632 N N . VAL A 1 82 ? 13.383 22.953 19.594 1 97.94 82 VAL A N 1
ATOM 633 C CA . VAL A 1 82 ? 12.797 21.625 19.391 1 97.94 82 VAL A CA 1
ATOM 634 C C . VAL A 1 82 ? 13.875 20.562 19.516 1 97.94 82 VAL A C 1
ATOM 636 O O . VAL A 1 82 ? 13.672 19.547 20.203 1 97.94 82 VAL A O 1
ATOM 639 N N . ILE A 1 83 ? 15.031 20.75 18.938 1 98.19 83 ILE A N 1
ATOM 640 C CA . ILE A 1 83 ? 16.125 19.781 18.969 1 98.19 83 ILE A CA 1
ATOM 641 C C . ILE A 1 83 ? 16.609 19.594 20.406 1 98.19 83 ILE A C 1
ATOM 643 O O . ILE A 1 83 ? 16.812 18.469 20.859 1 98.19 83 ILE A O 1
ATOM 647 N N . SER A 1 84 ? 16.766 20.719 21.078 1 97.31 84 SER A N 1
ATOM 648 C CA . SER A 1 84 ? 17.203 20.656 22.469 1 97.31 84 SER A CA 1
ATOM 649 C C . SER A 1 84 ? 16.188 19.953 23.359 1 97.31 84 SER A C 1
ATOM 651 O O . SER A 1 84 ? 16.547 19.234 24.281 1 97.31 84 SER A O 1
ATOM 653 N N . PHE A 1 85 ? 14.969 20.25 23.062 1 97.06 85 PHE A N 1
ATOM 654 C CA . PHE A 1 85 ? 13.898 19.609 23.812 1 97.06 85 PHE A CA 1
ATOM 655 C C . PHE A 1 85 ? 13.969 18.094 23.656 1 97.06 85 PHE A C 1
ATOM 657 O O . PHE A 1 85 ? 13.906 17.359 24.641 1 97.06 85 PHE A O 1
ATOM 664 N N . ILE A 1 86 ? 14.133 17.578 22.438 1 98.12 86 ILE A N 1
ATOM 665 C CA . ILE A 1 86 ? 14.188 16.141 22.172 1 98.12 86 ILE A CA 1
ATOM 666 C C . ILE A 1 86 ? 15.422 15.539 22.844 1 98.12 86 ILE A C 1
ATOM 668 O O . ILE A 1 86 ? 15.328 14.484 23.484 1 98.12 86 ILE A O 1
ATOM 672 N N . ALA A 1 87 ? 16.531 16.234 22.719 1 97.88 87 ALA A N 1
ATOM 673 C CA . ALA A 1 87 ? 17.766 15.742 23.328 1 97.88 87 ALA A CA 1
ATOM 674 C C . ALA A 1 87 ? 17.625 15.633 24.844 1 97.88 87 ALA A C 1
ATOM 676 O O . ALA A 1 87 ? 18 14.617 25.438 1 97.88 87 ALA A O 1
ATOM 677 N N . LYS A 1 88 ? 17.062 16.641 25.406 1 96.94 88 LYS A N 1
ATOM 678 C CA . LYS A 1 88 ? 16.922 16.703 26.859 1 96.94 88 LYS A CA 1
ATOM 679 C C . LYS A 1 88 ? 16.016 15.57 27.359 1 96.94 88 LYS A C 1
ATOM 681 O O . LYS A 1 88 ? 16.359 14.875 28.312 1 96.94 88 LYS A O 1
ATOM 686 N N . GLU A 1 89 ? 14.859 15.398 26.734 1 96.62 89 GLU A N 1
ATOM 687 C CA . GLU A 1 89 ? 13.914 14.375 27.172 1 96.62 89 GLU A CA 1
ATOM 688 C C . GLU A 1 89 ? 14.461 12.977 26.922 1 96.62 89 GLU A C 1
ATOM 690 O O . GLU A 1 89 ? 14.203 12.055 27.703 1 96.62 89 GLU A O 1
ATOM 695 N N . THR A 1 90 ? 15.188 12.773 25.844 1 96.94 90 THR A N 1
ATOM 696 C CA . THR A 1 90 ? 15.828 11.492 25.547 1 96.94 90 THR A CA 1
ATOM 697 C C . THR A 1 90 ? 16.859 11.148 26.625 1 96.94 90 THR A C 1
ATOM 699 O O . THR A 1 90 ? 16.875 10.023 27.125 1 96.94 90 THR A O 1
ATOM 702 N N . ASN A 1 91 ? 17.672 12.133 26.938 1 96.19 91 ASN A N 1
ATOM 703 C CA . ASN A 1 91 ? 18.688 11.922 27.969 1 96.19 91 ASN A CA 1
ATOM 704 C C . ASN A 1 91 ? 18.047 11.672 29.328 1 96.19 91 ASN A C 1
ATOM 706 O O . ASN A 1 91 ? 18.5 10.805 30.078 1 96.19 91 ASN A O 1
ATOM 710 N N . SER A 1 92 ? 17 12.391 29.641 1 94.5 92 SER A N 1
ATOM 711 C CA . SER A 1 92 ? 16.297 12.203 30.906 1 94.5 92 SER A CA 1
ATOM 712 C C . SER A 1 92 ? 15.711 10.789 31 1 94.5 92 SER A C 1
ATOM 714 O O . SER A 1 92 ? 15.766 10.164 32.062 1 94.5 92 SER A O 1
ATOM 716 N N . PHE A 1 93 ? 15.164 10.352 29.984 1 93.25 93 PHE A N 1
ATOM 717 C CA . PHE A 1 93 ? 14.586 9.016 29.953 1 93.25 93 PHE A CA 1
ATOM 718 C C . PHE A 1 93 ? 15.656 7.953 30.125 1 93.25 93 PHE A C 1
ATOM 720 O O . PHE A 1 93 ? 15.445 6.961 30.828 1 93.25 93 PHE A O 1
ATOM 727 N N . ALA A 1 94 ? 16.781 8.102 29.422 1 92.94 94 ALA A N 1
ATOM 728 C CA . ALA A 1 94 ? 17.891 7.18 29.594 1 92.94 94 ALA A CA 1
ATOM 729 C C . ALA A 1 94 ? 18.359 7.129 31.047 1 92.94 94 ALA A C 1
ATOM 731 O O . ALA A 1 94 ? 18.578 6.047 31.594 1 92.94 94 ALA A O 1
ATOM 732 N N . GLU A 1 95 ? 18.469 8.25 31.578 1 90.75 95 GLU A N 1
ATOM 733 C CA . GLU A 1 95 ? 18.891 8.336 32.969 1 90.75 95 GLU A CA 1
ATOM 734 C C . GLU A 1 95 ? 17.922 7.609 33.906 1 90.75 95 GLU A C 1
ATOM 736 O O . GLU A 1 95 ? 18.344 6.914 34.812 1 90.75 95 GLU A O 1
ATOM 741 N N . GLU A 1 96 ? 16.719 7.84 33.719 1 87.81 96 GLU A N 1
ATOM 742 C CA . GLU A 1 96 ? 15.695 7.168 34.531 1 87.81 96 GLU A CA 1
ATOM 743 C C . GLU A 1 96 ? 15.805 5.648 34.375 1 87.81 96 GLU A C 1
ATOM 745 O O . GLU A 1 96 ? 15.602 4.918 35.344 1 87.81 96 GLU A O 1
ATOM 750 N N . HIS A 1 97 ? 15.977 5.254 33.219 1 85.56 97 HIS A N 1
ATOM 751 C CA . HIS A 1 97 ? 16.109 3.826 32.969 1 85.56 97 HIS A CA 1
ATOM 752 C C . HIS A 1 97 ? 17.281 3.227 33.719 1 85.56 97 HIS A C 1
ATOM 754 O O . HIS A 1 97 ? 17.188 2.129 34.281 1 85.56 97 HIS A O 1
ATOM 760 N N . PHE A 1 98 ? 18.375 3.879 33.781 1 83.56 98 PHE A N 1
ATOM 761 C CA . PHE A 1 98 ? 19.594 3.367 34.406 1 83.56 98 PHE A CA 1
ATOM 762 C C . PHE A 1 98 ? 19.5 3.475 35.906 1 83.56 98 PHE A C 1
ATOM 764 O O . PHE A 1 98 ? 20.109 2.68 36.625 1 83.56 98 PHE A O 1
ATOM 771 N N . SER A 1 99 ? 18.859 4.402 36.344 1 79.69 99 SER A N 1
ATOM 772 C CA . SER A 1 99 ? 18.703 4.539 37.781 1 79.69 99 SER A CA 1
ATOM 773 C C . SER A 1 99 ? 17.859 3.398 38.344 1 79.69 99 SER A C 1
ATOM 775 O O . SER A 1 99 ? 18.047 3.012 39.5 1 79.69 99 SER A O 1
ATOM 777 N N . ASN A 1 100 ? 16.969 2.926 37.594 1 70.56 100 ASN A N 1
ATOM 778 C CA . ASN A 1 100 ? 16.078 1.858 38.062 1 70.56 100 ASN A CA 1
ATOM 779 C C . ASN A 1 100 ? 16.719 0.484 37.875 1 70.56 100 ASN A C 1
ATOM 781 O O . ASN A 1 100 ? 16.219 -0.513 38.406 1 70.56 100 ASN A O 1
ATOM 785 N N . LEU A 1 101 ? 17.531 0.305 36.906 1 62.59 101 LEU A N 1
ATOM 786 C CA . LEU A 1 101 ? 18.156 -0.988 36.625 1 62.59 101 LEU A CA 1
ATOM 787 C C . LEU A 1 101 ? 19.219 -1.316 37.656 1 62.59 101 LEU A C 1
ATOM 789 O O . LEU A 1 101 ? 20.031 -0.463 38 1 62.59 101 LEU A O 1
ATOM 793 N N . GLU A 1 102 ? 18.953 -2.229 38.688 1 56.12 102 GLU A N 1
ATOM 794 C CA . GLU A 1 102 ? 20.047 -2.879 39.406 1 56.12 102 GLU A CA 1
ATOM 795 C C . GLU A 1 102 ? 21.125 -3.367 38.438 1 56.12 102 GLU A C 1
ATOM 797 O O . GLU A 1 102 ? 20.859 -4.191 37.562 1 56.12 102 GLU A O 1
ATOM 802 N N . LEU A 1 103 ? 21.969 -2.508 38 1 50.59 103 LEU A N 1
ATOM 803 C CA . LEU A 1 103 ? 22.906 -2.502 36.875 1 50.59 103 LEU A CA 1
ATOM 804 C C . LEU A 1 103 ? 23.703 -3.797 36.844 1 50.59 103 LEU A C 1
ATOM 806 O O . LEU A 1 103 ? 24.453 -4.105 37.781 1 50.59 103 LEU A O 1
ATOM 810 N N . THR A 1 104 ? 23.188 -4.797 36.344 1 50.53 104 THR A N 1
ATOM 811 C CA . THR A 1 104 ? 24.25 -5.762 36.062 1 50.53 104 THR A CA 1
ATOM 812 C C . THR A 1 104 ? 25.219 -5.207 35.031 1 50.53 104 THR A C 1
ATOM 814 O O . THR A 1 104 ? 24.812 -4.438 34.156 1 50.53 104 THR A O 1
ATOM 817 N N . PRO A 1 105 ? 26.469 -5.16 35.188 1 49.91 105 PRO A N 1
ATOM 818 C CA . PRO A 1 105 ? 27.562 -4.555 34.438 1 49.91 105 PRO A CA 1
ATOM 819 C C . PRO A 1 105 ? 27.391 -4.738 32.906 1 49.91 105 PRO A C 1
ATOM 821 O O . PRO A 1 105 ? 27.922 -3.945 32.125 1 49.91 105 PRO A O 1
ATOM 824 N N . SER A 1 106 ? 27.031 -5.84 32.438 1 50.84 106 SER A N 1
ATOM 825 C CA . SER A 1 106 ? 27.172 -6.199 31.016 1 50.84 106 SER A CA 1
ATOM 826 C C . SER A 1 106 ? 26.109 -5.516 30.156 1 50.84 106 SER A C 1
ATOM 828 O O . SER A 1 106 ? 25.984 -5.809 28.969 1 50.84 106 SER A O 1
ATOM 830 N N . THR A 1 107 ? 25.297 -4.648 30.625 1 56.16 107 THR A N 1
ATOM 831 C CA . THR A 1 107 ? 24.109 -4.254 29.875 1 56.16 107 THR A CA 1
ATOM 832 C C . THR A 1 107 ? 24.453 -3.184 28.828 1 56.16 107 THR A C 1
ATOM 834 O O . THR A 1 107 ? 25.047 -2.16 29.172 1 56.16 107 THR A O 1
ATOM 837 N N . ARG A 1 108 ? 24.516 -3.457 27.531 1 56.34 108 ARG A N 1
ATOM 838 C CA . ARG A 1 108 ? 24.672 -2.553 26.391 1 56.34 108 ARG A CA 1
ATOM 839 C C . ARG A 1 108 ? 24.234 -1.139 26.75 1 56.34 108 ARG A C 1
ATOM 841 O O . ARG A 1 108 ? 24.797 -0.161 26.25 1 56.34 108 ARG A O 1
ATOM 848 N N . ALA A 1 109 ? 23.375 -1.028 27.656 1 61.31 109 ALA A N 1
ATOM 849 C CA . ALA A 1 109 ? 22.844 0.259 28.109 1 61.31 109 ALA A CA 1
ATOM 850 C C . ALA A 1 109 ? 23.891 1.01 28.938 1 61.31 109 ALA A C 1
ATOM 852 O O . ALA A 1 109 ? 23.828 2.234 29.062 1 61.31 109 ALA A O 1
ATOM 853 N N . LEU A 1 110 ? 24.906 0.306 29.328 1 63.66 110 LEU A N 1
ATOM 854 C CA . LEU A 1 110 ? 25.922 0.904 30.172 1 63.66 110 LEU A CA 1
ATOM 855 C C . LEU A 1 110 ? 26.859 1.803 29.359 1 63.66 110 LEU A C 1
ATOM 857 O O . LEU A 1 110 ? 27.562 2.641 29.922 1 63.66 110 LEU A O 1
ATOM 861 N N . GLN A 1 111 ? 26.609 1.744 27.984 1 79.31 111 GLN A N 1
ATOM 862 C CA . GLN A 1 111 ? 27.469 2.564 27.141 1 79.31 111 GLN A CA 1
ATOM 863 C C . GLN A 1 111 ? 26.766 3.854 26.719 1 79.31 111 GLN A C 1
ATOM 865 O O . GLN A 1 111 ? 27.234 4.57 25.844 1 79.31 111 GLN A O 1
ATOM 870 N N . TRP A 1 112 ? 25.812 4.262 27.422 1 90.94 112 TRP A N 1
ATOM 871 C CA . TRP A 1 112 ? 25.047 5.453 27.047 1 90.94 112 TRP A CA 1
ATOM 872 C C . TRP A 1 112 ? 25.859 6.719 27.344 1 90.94 112 TRP A C 1
ATOM 874 O O . TRP A 1 112 ? 26.5 6.828 28.375 1 90.94 112 TRP A O 1
ATOM 884 N N . LYS A 1 113 ? 25.906 7.52 26.359 1 94 113 LYS A N 1
ATOM 885 C CA . LYS A 1 113 ? 26.375 8.898 26.469 1 94 113 LYS A CA 1
ATOM 886 C C . LYS A 1 113 ? 25.266 9.875 26.047 1 94 113 LYS A C 1
ATOM 888 O O . LYS A 1 113 ? 24.547 9.625 25.078 1 94 113 LYS A O 1
ATOM 893 N N . ASP A 1 114 ? 25.172 10.922 26.875 1 96.31 114 ASP A N 1
ATOM 894 C CA . ASP A 1 114 ? 24.125 11.883 26.562 1 96.31 114 ASP A CA 1
ATOM 895 C C . ASP A 1 114 ? 24.203 12.305 25.094 1 96.31 114 ASP A C 1
ATOM 897 O O . ASP A 1 114 ? 25.281 12.547 24.562 1 96.31 114 ASP A O 1
ATOM 901 N N . VAL A 1 115 ? 23.062 12.328 24.531 1 97.5 115 VAL A N 1
ATOM 902 C CA . VAL A 1 115 ? 23 12.742 23.125 1 97.5 115 VAL A CA 1
ATOM 903 C C . VAL A 1 115 ? 23.062 14.266 23.031 1 97.5 115 VAL A C 1
ATOM 905 O O . VAL A 1 115 ? 22.438 14.969 23.828 1 97.5 115 VAL A O 1
ATOM 908 N N . THR A 1 116 ? 23.844 14.773 22.125 1 97.56 116 THR A N 1
ATOM 909 C CA . THR A 1 116 ? 23.938 16.203 21.875 1 97.56 116 THR A CA 1
ATOM 910 C C . THR A 1 116 ? 23.016 16.641 20.75 1 97.56 116 THR A C 1
ATOM 912 O O . THR A 1 116 ? 22.484 15.789 20.016 1 97.56 116 THR A O 1
ATOM 915 N N . SER A 1 117 ? 22.781 17.922 20.672 1 97.19 117 SER A N 1
ATOM 916 C CA . SER A 1 117 ? 21.969 18.453 19.594 1 97.19 117 SER A CA 1
ATOM 917 C C . SER A 1 117 ? 22.547 18.094 18.234 1 97.19 117 SER A C 1
ATOM 919 O O . SER A 1 117 ? 21.797 17.781 17.297 1 97.19 117 SER A O 1
ATOM 921 N N . GLU A 1 118 ? 23.859 18.125 18.141 1 96.88 118 GLU A N 1
ATOM 922 C CA . GLU A 1 118 ? 24.516 17.797 16.875 1 96.88 118 GLU A CA 1
ATOM 923 C C . GLU A 1 118 ? 24.328 16.328 16.531 1 96.88 118 GLU A C 1
ATOM 925 O O . GLU A 1 118 ? 24.078 15.984 15.367 1 96.88 118 GLU A O 1
ATOM 930 N N . GLU A 1 119 ? 24.484 15.539 17.516 1 97.5 119 GLU A N 1
ATOM 931 C CA . GLU A 1 119 ? 24.312 14.102 17.297 1 97.5 119 GLU A CA 1
ATOM 932 C C . GLU A 1 119 ? 22.875 13.766 16.938 1 97.5 119 GLU A C 1
ATOM 934 O O . GLU A 1 119 ? 22.625 12.875 16.125 1 97.5 119 GLU A O 1
ATOM 939 N N . LEU A 1 120 ? 21.969 14.461 17.562 1 98.31 120 LEU A N 1
ATOM 940 C CA . LEU A 1 120 ? 20.562 14.234 17.281 1 98.31 120 LEU A CA 1
ATOM 941 C C . LEU A 1 120 ? 20.234 14.617 15.836 1 98.31 120 LEU A C 1
ATOM 943 O O . LEU A 1 120 ? 19.422 13.969 15.18 1 98.31 120 LEU A O 1
ATOM 947 N N . LYS A 1 121 ? 20.844 15.672 15.359 1 98.31 121 LYS A N 1
ATOM 948 C CA . LYS A 1 121 ? 20.656 16.062 13.961 1 98.31 121 LYS A CA 1
ATOM 949 C C . LYS A 1 121 ? 21.141 14.969 13.016 1 98.31 121 LYS A C 1
ATOM 951 O O . LYS A 1 121 ? 20.5 14.672 12.016 1 98.31 121 LYS A O 1
ATOM 956 N N . ARG A 1 122 ? 22.266 14.367 13.328 1 98.44 122 ARG A N 1
ATOM 957 C CA . ARG A 1 122 ? 22.766 13.25 12.539 1 98.44 122 ARG A CA 1
ATOM 958 C C . ARG A 1 122 ? 21.812 12.062 12.586 1 98.44 122 ARG A C 1
ATOM 960 O O . ARG A 1 122 ? 21.578 11.406 11.57 1 98.44 122 ARG A O 1
ATOM 967 N N . PHE A 1 123 ? 21.312 11.836 13.781 1 98.44 123 PHE A N 1
ATOM 968 C CA . PHE A 1 123 ? 20.344 10.773 13.977 1 98.44 123 PHE A CA 1
ATOM 969 C C . PHE A 1 123 ? 19.109 11 13.102 1 98.44 123 PHE A C 1
ATOM 971 O O . PHE A 1 123 ? 18.656 10.078 12.422 1 98.44 123 PHE A O 1
ATOM 978 N N . ILE A 1 124 ? 18.625 12.203 13.031 1 98.62 124 ILE A N 1
ATOM 979 C CA . ILE A 1 124 ? 17.469 12.594 12.242 1 98.62 124 ILE A CA 1
ATOM 980 C C . ILE A 1 124 ? 17.766 12.43 10.75 1 98.62 124 ILE A C 1
ATOM 982 O O . ILE A 1 124 ? 16.922 11.969 9.984 1 98.62 124 ILE A O 1
ATOM 986 N N . SER A 1 125 ? 18.953 12.789 10.352 1 98.56 125 SER A N 1
ATOM 987 C CA . SER A 1 125 ? 19.344 12.633 8.953 1 98.56 125 SER A CA 1
ATOM 988 C C . SER A 1 125 ? 19.266 11.172 8.516 1 98.56 125 SER A C 1
ATOM 990 O O . SER A 1 125 ? 18.844 10.883 7.398 1 98.56 125 SER A O 1
ATOM 992 N N . LEU A 1 126 ? 19.656 10.273 9.375 1 98.31 126 LEU A N 1
ATOM 993 C CA . LEU A 1 126 ? 19.625 8.844 9.062 1 98.31 126 LEU A CA 1
ATOM 994 C C . LEU A 1 126 ? 18.188 8.352 8.953 1 98.31 126 LEU A C 1
ATOM 996 O O . LEU A 1 126 ? 17.891 7.484 8.133 1 98.31 126 LEU A O 1
ATOM 1000 N N . LEU A 1 127 ? 17.297 8.914 9.789 1 98 127 LEU A N 1
ATOM 1001 C CA . LEU A 1 127 ? 15.883 8.57 9.688 1 98 127 LEU A CA 1
ATOM 1002 C C . LEU A 1 127 ? 15.32 8.969 8.328 1 98 127 LEU A C 1
ATOM 1004 O O . LEU A 1 127 ? 14.625 8.18 7.684 1 98 127 LEU A O 1
ATOM 1008 N N . ILE A 1 128 ? 15.617 10.164 7.895 1 98.19 128 ILE A N 1
ATOM 1009 C CA . ILE A 1 128 ? 15.133 10.664 6.613 1 98.19 128 ILE A CA 1
ATOM 1010 C C . ILE A 1 128 ? 15.719 9.828 5.477 1 98.19 128 ILE A C 1
ATOM 1012 O O . ILE A 1 128 ? 15.023 9.492 4.52 1 98.19 128 ILE A O 1
ATOM 1016 N N . LEU A 1 129 ? 17 9.438 5.605 1 98.06 129 LEU A N 1
ATOM 1017 C CA . LEU A 1 129 ? 17.688 8.68 4.566 1 98.06 129 LEU A CA 1
ATOM 1018 C C . LEU A 1 129 ? 17.062 7.297 4.395 1 98.06 129 LEU A C 1
ATOM 1020 O O . LEU A 1 129 ? 17 6.773 3.281 1 98.06 129 LEU A O 1
ATOM 1024 N N . GLN A 1 130 ? 16.609 6.727 5.469 1 96.88 130 GLN A N 1
ATOM 1025 C CA . GLN A 1 130 ? 15.969 5.414 5.41 1 96.88 130 GLN A CA 1
ATOM 1026 C C . GLN A 1 130 ? 14.711 5.453 4.547 1 96.88 130 GLN A C 1
ATOM 1028 O O . GLN A 1 130 ? 14.258 4.414 4.062 1 96.88 130 GLN A O 1
ATOM 1033 N N . GLY A 1 131 ? 14.125 6.613 4.328 1 95.5 131 GLY A N 1
ATOM 1034 C CA . GLY A 1 131 ? 12.977 6.77 3.447 1 95.5 131 GLY A CA 1
ATOM 1035 C C . GLY A 1 131 ? 13.352 6.789 1.977 1 95.5 131 GLY A C 1
ATOM 1036 O O . GLY A 1 131 ? 12.492 6.621 1.109 1 95.5 131 GLY A O 1
ATOM 1037 N N . ILE A 1 132 ? 14.602 6.984 1.717 1 95.94 132 ILE A N 1
ATOM 1038 C CA . ILE A 1 132 ? 15.102 7.059 0.346 1 95.94 132 ILE A CA 1
ATOM 1039 C C . ILE A 1 132 ? 15.789 5.746 -0.024 1 95.94 132 ILE A C 1
ATOM 1041 O O . ILE A 1 132 ? 15.461 5.129 -1.04 1 95.94 132 ILE A O 1
ATOM 1045 N N . VAL A 1 133 ? 16.75 5.352 0.817 1 96.38 133 VAL A N 1
ATOM 1046 C CA . VAL A 1 133 ? 17.344 4.02 0.727 1 96.38 133 VAL A CA 1
ATOM 1047 C C . VAL A 1 133 ? 16.672 3.084 1.729 1 96.38 133 VAL A C 1
ATOM 1049 O O . VAL A 1 133 ? 16.891 3.188 2.936 1 96.38 133 VAL A O 1
ATOM 1052 N N . GLN A 1 134 ? 15.961 2.152 1.248 1 94.75 134 GLN A N 1
ATOM 1053 C CA . GLN A 1 134 ? 15.148 1.346 2.152 1 94.75 134 GLN A CA 1
ATOM 1054 C C . GLN A 1 134 ? 15.68 -0.083 2.238 1 94.75 134 GLN A C 1
ATOM 1056 O O . GLN A 1 134 ? 16.141 -0.639 1.243 1 94.75 134 GLN A O 1
ATOM 1061 N N . LYS A 1 135 ? 15.625 -0.555 3.377 1 94.88 135 LYS A N 1
ATOM 1062 C CA . LYS A 1 135 ? 15.93 -1.954 3.662 1 94.88 135 LYS A CA 1
ATOM 1063 C C . LYS A 1 135 ? 14.898 -2.561 4.609 1 94.88 135 LYS A C 1
ATOM 1065 O O . LYS A 1 135 ? 14.336 -1.861 5.449 1 94.88 135 LYS A O 1
ATOM 1070 N N . PRO A 1 136 ? 14.625 -3.834 4.512 1 90.38 136 PRO A N 1
ATOM 1071 C CA . PRO A 1 136 ? 13.578 -4.469 5.309 1 90.38 136 PRO A CA 1
ATOM 1072 C C . PRO A 1 136 ? 13.883 -4.461 6.805 1 90.38 136 PRO A C 1
ATOM 1074 O O . PRO A 1 136 ? 12.977 -4.305 7.625 1 90.38 136 PRO A O 1
ATOM 1077 N N . THR A 1 137 ? 15.125 -4.602 7.125 1 91 137 THR A N 1
ATOM 1078 C CA . THR A 1 137 ? 15.547 -4.668 8.523 1 91 137 THR A CA 1
ATOM 1079 C C . THR A 1 137 ? 16.438 -3.48 8.875 1 91 137 THR A C 1
ATOM 1081 O O . THR A 1 137 ? 17.359 -3.146 8.133 1 91 137 THR A O 1
ATOM 1084 N N . GLU A 1 138 ? 16.078 -2.943 10.008 1 91.56 138 GLU A N 1
ATOM 1085 C CA . GLU A 1 138 ? 16.766 -1.719 10.391 1 91.56 138 GLU A CA 1
ATOM 1086 C C . GLU A 1 138 ? 18.266 -1.951 10.531 1 91.56 138 GLU A C 1
ATOM 1088 O O . GLU A 1 138 ? 19.078 -1.124 10.094 1 91.56 138 GLU A O 1
ATOM 1093 N N . LYS A 1 139 ? 18.734 -3.055 11.086 1 93.19 139 LYS A N 1
ATOM 1094 C CA . LYS A 1 139 ? 20.141 -3.346 11.32 1 93.19 139 LYS A CA 1
ATOM 1095 C C . LYS A 1 139 ? 20.922 -3.459 10.008 1 93.19 139 LYS A C 1
ATOM 1097 O O . LYS A 1 139 ? 22.141 -3.283 9.984 1 93.19 139 LYS A O 1
ATOM 1102 N N . TRP A 1 140 ? 20.234 -3.656 8.945 1 95.25 140 TRP A N 1
ATOM 1103 C CA . TRP A 1 140 ? 20.875 -3.902 7.656 1 95.25 140 TRP A CA 1
ATOM 1104 C C . TRP A 1 140 ? 21.422 -2.607 7.062 1 95.25 140 TRP A C 1
ATOM 1106 O O . TRP A 1 140 ? 22.25 -2.637 6.152 1 95.25 140 TRP A O 1
ATOM 1116 N N . PHE A 1 141 ? 20.953 -1.529 7.602 1 96.88 141 PHE A N 1
ATOM 1117 C CA . PHE A 1 141 ? 21.484 -0.26 7.137 1 96.88 141 PHE A CA 1
ATOM 1118 C C . PHE A 1 141 ? 22.984 -0.16 7.449 1 96.88 141 PHE A C 1
ATOM 1120 O O . PHE A 1 141 ? 23.719 0.523 6.742 1 96.88 141 PHE A O 1
ATOM 1127 N N . TRP A 1 142 ? 23.422 -0.921 8.477 1 97.69 142 TRP A N 1
ATOM 1128 C CA . TRP A 1 142 ? 24.812 -0.875 8.906 1 97.69 142 TRP A CA 1
ATOM 1129 C C . TRP A 1 142 ? 25.547 -2.158 8.531 1 97.69 142 TRP A C 1
ATOM 1131 O O . TRP A 1 142 ? 26.672 -2.383 8.953 1 97.69 142 TRP A O 1
ATOM 1141 N N . SER A 1 143 ? 24.844 -2.98 7.727 1 96.56 143 SER A N 1
ATOM 1142 C CA . SER A 1 143 ? 25.438 -4.254 7.344 1 96.56 143 SER A CA 1
ATOM 1143 C C . SER A 1 143 ? 26.656 -4.047 6.441 1 96.56 143 SER A C 1
ATOM 1145 O O . SER A 1 143 ? 26.641 -3.178 5.566 1 96.56 143 SER A O 1
ATOM 1147 N N . LYS A 1 144 ? 27.641 -4.918 6.613 1 95.44 144 LYS A N 1
ATOM 1148 C CA . LYS A 1 144 ? 28.828 -4.875 5.773 1 95.44 144 LYS A CA 1
ATOM 1149 C C . LYS A 1 144 ? 28.766 -5.926 4.668 1 95.44 144 LYS A C 1
ATOM 1151 O O . LYS A 1 144 ? 29.672 -6.02 3.84 1 95.44 144 LYS A O 1
ATOM 1156 N N . ARG A 1 145 ? 27.719 -6.695 4.664 1 96.12 145 ARG A N 1
ATOM 1157 C CA . ARG A 1 145 ? 27.5 -7.621 3.557 1 96.12 145 ARG A CA 1
ATOM 1158 C C . ARG A 1 145 ? 27.453 -6.879 2.225 1 96.12 145 ARG A C 1
ATOM 1160 O O . ARG A 1 145 ? 26.688 -5.922 2.072 1 96.12 145 ARG A O 1
ATOM 1167 N N . PRO A 1 146 ? 28.188 -7.195 1.233 1 96.5 146 PRO A N 1
ATOM 1168 C CA . PRO A 1 146 ? 28.328 -6.41 0.005 1 96.5 146 PRO A CA 1
ATOM 1169 C C . PRO A 1 146 ? 26.984 -6.086 -0.647 1 96.5 146 PRO A C 1
ATOM 1171 O O . PRO A 1 146 ? 26.781 -4.957 -1.1 1 96.5 146 PRO A O 1
ATOM 1174 N N . ILE A 1 147 ? 26.062 -6.957 -0.64 1 96.38 147 ILE A N 1
ATOM 1175 C CA . ILE A 1 147 ? 24.797 -6.754 -1.333 1 96.38 147 ILE A CA 1
ATOM 1176 C C . ILE A 1 147 ? 23.969 -5.715 -0.588 1 96.38 147 ILE A C 1
ATOM 1178 O O . ILE A 1 147 ? 23.094 -5.074 -1.176 1 96.38 147 ILE A O 1
ATOM 1182 N N . LEU A 1 148 ? 24.234 -5.492 0.704 1 96.81 148 LEU A N 1
ATOM 1183 C CA . LEU A 1 148 ? 23.406 -4.625 1.536 1 96.81 148 LEU A CA 1
ATOM 1184 C C . LEU A 1 148 ? 24.141 -3.32 1.85 1 96.81 148 LEU A C 1
ATOM 1186 O O . LEU A 1 148 ? 23.516 -2.348 2.287 1 96.81 148 LEU A O 1
ATOM 1190 N N . CYS A 1 149 ? 25.359 -3.256 1.579 1 95.88 149 CYS A N 1
ATOM 1191 C CA . CYS A 1 149 ? 26.25 -2.244 2.143 1 95.88 149 CYS A CA 1
ATOM 1192 C C . CYS A 1 149 ? 25.906 -0.86 1.601 1 95.88 149 CYS A C 1
ATOM 1194 O O . CYS A 1 149 ? 25.891 -0.652 0.386 1 95.88 149 CYS A O 1
ATOM 1196 N N . THR A 1 150 ? 25.625 0.055 2.436 1 95.56 150 THR A N 1
ATOM 1197 C CA . THR A 1 150 ? 25.547 1.499 2.238 1 95.56 150 THR A CA 1
ATOM 1198 C C . THR A 1 150 ? 26.438 2.225 3.242 1 95.56 150 THR A C 1
ATOM 1200 O O . THR A 1 150 ? 25.984 2.635 4.309 1 95.56 150 THR A O 1
ATOM 1203 N N . PRO A 1 151 ? 27.578 2.506 2.875 1 96.38 151 PRO A N 1
ATOM 1204 C CA . PRO A 1 151 ? 28.609 2.924 3.824 1 96.38 151 PRO A CA 1
ATOM 1205 C C . PRO A 1 151 ? 28.25 4.215 4.559 1 96.38 151 PRO A C 1
ATOM 1207 O O . PRO A 1 151 ? 28.688 4.426 5.691 1 96.38 151 PRO A O 1
ATOM 1210 N N . PHE A 1 152 ? 27.453 5.008 4.023 1 97.31 152 PHE A N 1
ATOM 1211 C CA . PHE A 1 152 ? 27.125 6.312 4.586 1 97.31 152 PHE A CA 1
ATOM 1212 C C . PHE A 1 152 ? 26.578 6.172 6 1 97.31 152 PHE A C 1
ATOM 1214 O O . PHE A 1 152 ? 26.906 6.965 6.883 1 97.31 152 PHE A O 1
ATOM 1221 N N . PHE A 1 153 ? 25.781 5.156 6.27 1 97.75 153 PHE A N 1
ATOM 1222 C CA . PHE A 1 153 ? 25.156 4.973 7.57 1 97.75 153 PHE A CA 1
ATOM 1223 C C . PHE A 1 153 ? 26.203 4.809 8.664 1 97.75 153 PHE A C 1
ATOM 1225 O O . PHE A 1 153 ? 26.172 5.516 9.672 1 97.75 153 PHE A O 1
ATOM 1232 N N . GLY A 1 154 ? 27.156 3.967 8.383 1 96.94 154 GLY A N 1
ATOM 1233 C CA . GLY A 1 154 ? 28.203 3.711 9.352 1 96.94 154 GLY A CA 1
ATOM 1234 C C . GLY A 1 154 ? 29.156 4.883 9.531 1 96.94 154 GLY A C 1
ATOM 1235 O O . GLY A 1 154 ? 29.703 5.082 10.617 1 96.94 154 GLY A O 1
ATOM 1236 N N . ASN A 1 155 ? 29.297 5.641 8.484 1 97.06 155 ASN A N 1
ATOM 1237 C CA . ASN A 1 155 ? 30.188 6.801 8.539 1 97.06 155 ASN A CA 1
ATOM 1238 C C . ASN A 1 155 ? 29.594 7.922 9.383 1 97.06 155 ASN A C 1
ATOM 1240 O O . ASN A 1 155 ? 30.328 8.703 9.984 1 97.06 155 AS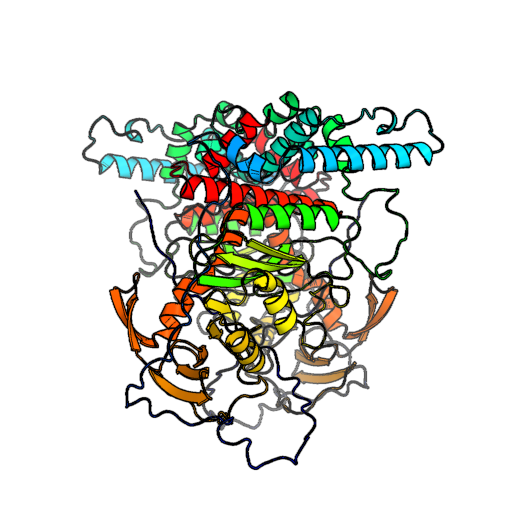N A O 1
ATOM 1244 N N . VAL A 1 156 ? 28.328 7.988 9.445 1 97.94 156 VAL A N 1
ATOM 1245 C CA . VAL A 1 156 ? 27.656 9.062 10.172 1 97.94 156 VAL A CA 1
ATOM 1246 C C . VAL A 1 156 ? 27.531 8.688 11.648 1 97.94 156 VAL A C 1
ATOM 1248 O O . VAL A 1 156 ? 27.781 9.516 12.523 1 97.94 156 VAL A O 1
ATOM 1251 N N . MET A 1 157 ? 27.125 7.426 11.906 1 97.19 157 MET A N 1
ATOM 1252 C CA . MET A 1 157 ? 26.906 6.961 13.273 1 97.19 157 MET A CA 1
ATOM 1253 C C . MET A 1 157 ? 27.016 5.441 13.352 1 97.19 157 MET A C 1
ATOM 1255 O O . MET A 1 157 ? 26.516 4.734 12.469 1 97.19 157 MET A O 1
ATOM 1259 N N . ASN A 1 158 ? 27.656 5.027 14.383 1 96.06 158 ASN A N 1
ATOM 1260 C CA . ASN A 1 158 ? 27.719 3.584 14.586 1 96.06 158 ASN A CA 1
ATOM 1261 C C . ASN A 1 158 ? 26.344 2.984 14.883 1 96.06 158 ASN A C 1
ATOM 1263 O O . ASN A 1 158 ? 25.484 3.65 15.453 1 96.06 158 ASN A O 1
ATOM 1267 N N . GLU A 1 159 ? 26.203 1.67 14.477 1 96.81 159 GLU A N 1
ATOM 1268 C CA . GLU A 1 159 ? 24.922 0.983 14.625 1 96.81 159 GLU A CA 1
ATOM 1269 C C . GLU A 1 159 ? 24.484 0.94 16.078 1 96.81 159 GLU A C 1
ATOM 1271 O O . GLU A 1 159 ? 23.312 1.169 16.391 1 96.81 159 GLU A O 1
ATOM 1276 N N . LYS A 1 160 ? 25.344 0.635 16.953 1 95.38 160 LYS A N 1
ATOM 1277 C CA . LYS A 1 160 ? 25.031 0.532 18.375 1 95.38 160 LYS A CA 1
ATOM 1278 C C . LYS A 1 160 ? 24.531 1.866 18.922 1 95.38 160 LYS A C 1
ATOM 1280 O O . LYS A 1 160 ? 23.578 1.906 19.703 1 95.38 160 LYS A O 1
ATOM 1285 N N . ARG A 1 161 ? 25.25 2.92 18.578 1 96.69 161 ARG A N 1
ATOM 1286 C CA . ARG A 1 161 ? 24.859 4.242 19.047 1 96.69 161 ARG A CA 1
ATOM 1287 C C . ARG A 1 161 ? 23.484 4.625 18.516 1 96.69 161 ARG A C 1
ATOM 1289 O O . ARG A 1 161 ? 22.641 5.125 19.266 1 96.69 161 ARG A O 1
ATOM 1296 N N . TYR A 1 162 ? 23.281 4.387 17.281 1 97 162 TYR A N 1
ATOM 1297 C CA . TYR A 1 162 ? 21.969 4.641 16.688 1 97 162 TYR A CA 1
ATOM 1298 C C . TYR A 1 162 ? 20.875 3.9 17.438 1 97 162 TYR A C 1
ATOM 1300 O O . TYR A 1 162 ? 19.828 4.48 17.766 1 97 162 TYR A O 1
ATOM 1308 N N . SER A 1 163 ? 21.094 2.629 17.656 1 95.88 163 SER A N 1
ATOM 1309 C CA . SER A 1 163 ? 20.109 1.773 18.328 1 95.88 163 SER A CA 1
ATOM 1310 C C . SER A 1 163 ? 19.812 2.273 19.75 1 95.88 163 SER A C 1
ATOM 1312 O O . SER A 1 163 ? 18.672 2.211 20.203 1 95.88 163 SER A O 1
ATOM 1314 N N . LEU A 1 164 ? 20.812 2.746 20.391 1 95.44 164 LEU A N 1
ATOM 1315 C CA . LEU A 1 164 ? 20.625 3.273 21.734 1 95.44 164 LEU A CA 1
ATOM 1316 C C . LEU A 1 164 ? 19.797 4.551 21.719 1 95.44 164 LEU A C 1
ATOM 1318 O O . LEU A 1 164 ? 18.906 4.723 22.547 1 95.44 164 LEU A O 1
ATOM 1322 N N . ILE A 1 165 ? 20.125 5.441 20.797 1 97.12 165 ILE A N 1
ATOM 1323 C CA . ILE A 1 165 ? 19.359 6.68 20.688 1 97.12 165 ILE A CA 1
ATOM 1324 C C . ILE A 1 165 ? 17.906 6.355 20.391 1 97.12 165 ILE A C 1
ATOM 1326 O O . ILE A 1 165 ? 17 6.93 21 1 97.12 165 ILE A O 1
ATOM 1330 N N . MET A 1 166 ? 17.672 5.406 19.5 1 96.5 166 MET A N 1
ATOM 1331 C CA . MET A 1 166 ? 16.312 4.992 19.156 1 96.5 166 MET A CA 1
ATOM 1332 C C . MET A 1 166 ? 15.609 4.402 20.375 1 96.5 166 MET A C 1
ATOM 1334 O O . MET A 1 166 ? 14.438 4.695 20.625 1 96.5 166 MET A O 1
ATOM 1338 N N . LYS A 1 167 ? 16.25 3.654 21.125 1 94.75 167 LYS A N 1
ATOM 1339 C CA . LYS A 1 167 ? 15.695 3.008 22.297 1 94.75 167 LYS A CA 1
ATOM 1340 C C . LYS A 1 167 ? 15.234 4.043 23.328 1 94.75 167 LYS A C 1
ATOM 1342 O O . LYS A 1 167 ? 14.156 3.902 23.906 1 94.75 167 LYS A O 1
ATOM 1347 N N . PHE A 1 168 ? 16.016 5.074 23.469 1 95.19 168 PHE A N 1
ATOM 1348 C CA . PHE A 1 168 ? 15.742 6.004 24.547 1 95.19 168 PHE A CA 1
ATOM 1349 C C . PHE A 1 168 ? 15.062 7.266 24.031 1 95.19 168 PHE A C 1
ATOM 1351 O O . PHE A 1 168 ? 14.789 8.195 24.797 1 95.19 168 PHE A O 1
ATOM 1358 N N . LEU A 1 169 ? 14.836 7.34 22.719 1 96.81 169 LEU A N 1
ATOM 1359 C CA . LEU A 1 169 ? 14.141 8.484 22.141 1 96.81 169 LEU A CA 1
ATOM 1360 C C . LEU A 1 169 ? 12.82 8.734 22.875 1 96.81 169 LEU A C 1
ATOM 1362 O O . LEU A 1 169 ? 11.984 7.832 22.969 1 96.81 169 LEU A O 1
ATOM 1366 N N . HIS A 1 170 ? 12.656 9.922 23.375 1 95.88 170 HIS A N 1
ATOM 1367 C CA . HIS A 1 170 ? 11.5 10.242 24.219 1 95.88 170 HIS A CA 1
ATOM 1368 C C . HIS A 1 170 ? 11.133 11.719 24.109 1 95.88 170 HIS A C 1
ATOM 1370 O O . HIS A 1 170 ? 11.969 12.547 23.75 1 95.88 170 HIS A O 1
ATOM 1376 N N . PHE A 1 171 ? 9.867 12.039 24.453 1 95.62 171 PHE A N 1
ATOM 1377 C CA . PHE A 1 171 ? 9.375 13.391 24.203 1 95.62 171 PHE A CA 1
ATOM 1378 C C . PHE A 1 171 ? 8.539 13.883 25.391 1 95.62 171 PHE A C 1
ATOM 1380 O O . PHE A 1 171 ? 7.648 14.711 25.203 1 95.62 171 PHE A O 1
ATOM 1387 N N . GLN A 1 172 ? 8.672 13.195 26.484 1 86.69 172 GLN A N 1
ATOM 1388 C CA . GLN A 1 172 ? 7.941 13.594 27.688 1 86.69 172 GLN A CA 1
ATOM 1389 C C . GLN A 1 172 ? 8.883 13.773 28.875 1 86.69 172 GLN A C 1
ATOM 1391 O O . GLN A 1 172 ? 9.836 13.008 29.047 1 86.69 172 GLN A O 1
ATOM 1396 N N . SER A 1 173 ? 8.688 14.891 29.562 1 71.38 173 SER A N 1
ATOM 1397 C CA . SER A 1 173 ? 9.484 15.109 30.766 1 71.38 173 SER A CA 1
ATOM 1398 C C . SER A 1 173 ? 9.039 14.188 31.906 1 71.38 173 SER A C 1
ATOM 1400 O O . SER A 1 173 ? 7.848 13.93 32.062 1 71.38 173 SER A O 1
ATOM 1402 N N . SER A 1 174 ? 10.047 13.367 32.5 1 59.09 174 SER A N 1
ATOM 1403 C CA . SER A 1 174 ? 9.766 12.555 33.688 1 59.09 174 SER A CA 1
ATOM 1404 C C . SER A 1 174 ? 9.094 13.391 34.781 1 59.09 174 SER A C 1
ATOM 1406 O O . SER A 1 174 ? 8.352 12.852 35.594 1 59.09 174 SER A O 1
ATOM 1408 N N . ASN A 1 175 ? 9.656 14.688 34.906 1 54.47 175 ASN A N 1
ATOM 1409 C CA . ASN A 1 175 ? 9.141 15.57 35.969 1 54.47 175 ASN A CA 1
ATOM 1410 C C . ASN A 1 175 ? 7.742 16.078 35.625 1 54.47 175 ASN A C 1
ATOM 1412 O O . ASN A 1 175 ? 7.156 16.844 36.375 1 54.47 175 ASN A O 1
ATOM 1416 N N . ASP A 1 176 ? 7.586 16.047 34.469 1 53.31 176 ASP A N 1
ATOM 1417 C CA . ASP A 1 176 ? 6.246 16.516 34.125 1 53.31 176 ASP A CA 1
ATOM 1418 C C . ASP A 1 176 ? 5.184 15.742 34.906 1 53.31 176 ASP A C 1
ATOM 1420 O O . ASP A 1 176 ? 5.094 14.516 34.812 1 53.31 176 ASP A O 1
ATOM 1424 N N . SER A 1 177 ? 5.289 16.109 36.344 1 44.34 177 SER A N 1
ATOM 1425 C CA . SER A 1 177 ? 4.262 15.758 37.312 1 44.34 177 SER A CA 1
ATOM 1426 C C . SER A 1 177 ? 2.996 15.266 36.625 1 44.34 177 SER A C 1
ATOM 1428 O O . SER A 1 177 ? 2.758 15.57 35.469 1 44.34 177 SER A O 1
ATOM 1430 N N . GLU A 1 178 ? 2.285 14.227 37.375 1 43 178 GLU A N 1
ATOM 1431 C CA . GLU A 1 178 ? 0.899 13.781 37.281 1 43 178 GLU A CA 1
ATOM 1432 C C . GLU A 1 178 ? -0.029 14.93 36.906 1 43 178 GLU A C 1
ATOM 1434 O O . GLU A 1 178 ? -1.226 14.891 37.188 1 43 178 GLU A O 1
ATOM 1439 N N . ASP A 1 179 ? 0.499 16.062 36.969 1 38.75 179 ASP A N 1
ATOM 1440 C CA . ASP A 1 179 ? -0.591 17.047 36.906 1 38.75 179 ASP A CA 1
ATOM 1441 C C . ASP A 1 179 ? -1.777 16.5 36.125 1 38.75 179 ASP A C 1
ATOM 1443 O O . ASP A 1 179 ? -1.63 15.547 35.344 1 38.75 179 ASP A O 1
ATOM 1447 N N . GLU A 1 180 ? -2.859 17.531 36.125 1 38.75 180 GLU A N 1
ATOM 1448 C CA . GLU A 1 180 ? -4.316 17.453 36.062 1 38.75 180 GLU A CA 1
ATOM 1449 C C . GLU A 1 180 ? -4.797 16.766 34.812 1 38.75 180 GLU A C 1
ATOM 1451 O O . GLU A 1 180 ? -6.004 16.656 34.562 1 38.75 180 GLU A O 1
ATOM 1456 N N . SER A 1 181 ? -4.176 17.234 33.75 1 39.88 181 SER A N 1
ATOM 1457 C CA . SER A 1 181 ? -5.227 16.953 32.781 1 39.88 181 SER A CA 1
ATOM 1458 C C . SER A 1 181 ? -5.586 15.477 32.781 1 39.88 181 SER A C 1
ATOM 1460 O O . SER A 1 181 ? -4.738 14.625 33.031 1 39.88 181 SER A O 1
ATOM 1462 N N . PRO A 1 182 ? -6.82 15.125 32.594 1 41.16 182 PRO A N 1
ATOM 1463 C CA . PRO A 1 182 ? -7.449 13.812 32.75 1 41.16 182 PRO A CA 1
ATOM 1464 C C . PRO A 1 182 ? -6.543 12.664 32.312 1 41.16 182 PRO A C 1
ATOM 1466 O O . PRO A 1 182 ? -5.672 12.859 31.453 1 41.16 182 PRO A O 1
ATOM 1469 N N . SER A 1 183 ? -6.18 11.57 33.281 1 43.69 183 SER A N 1
ATOM 1470 C CA . SER A 1 183 ? -5.73 10.188 33.25 1 43.69 183 SER A CA 1
ATOM 1471 C C . SER A 1 183 ? -5.641 9.641 31.844 1 43.69 183 SER A C 1
ATOM 1473 O O . SER A 1 183 ? -4.996 8.625 31.594 1 43.69 183 SER A O 1
ATOM 1475 N N . ASN A 1 184 ? -6.434 10.078 30.938 1 52.78 184 ASN A N 1
ATOM 1476 C CA . ASN A 1 184 ? -6.727 9.367 29.703 1 52.78 184 ASN A CA 1
ATOM 1477 C C . ASN A 1 184 ? -5.938 9.93 28.516 1 52.78 184 ASN A C 1
ATOM 1479 O O . ASN A 1 184 ? -6.391 9.859 27.375 1 52.78 184 ASN A O 1
ATOM 1483 N N . ASN A 1 185 ? -4.723 10.617 28.766 1 70.81 185 ASN A N 1
ATOM 1484 C CA . ASN A 1 185 ? -4.109 11.219 27.594 1 70.81 185 ASN A CA 1
ATOM 1485 C C . ASN A 1 185 ? -3.258 10.211 26.828 1 70.81 185 ASN A C 1
ATOM 1487 O O . ASN A 1 185 ? -2.105 9.969 27.188 1 70.81 185 ASN A O 1
ATOM 1491 N N . LYS A 1 186 ? -3.738 9.531 26.062 1 83.69 186 LYS A N 1
ATOM 1492 C CA . LYS A 1 186 ? -3.133 8.523 25.188 1 83.69 186 LYS A CA 1
ATOM 1493 C C . LYS A 1 186 ? -1.946 9.102 24.422 1 83.69 186 LYS A C 1
ATOM 1495 O O . LYS A 1 186 ? -1.104 8.352 23.922 1 83.69 186 LYS A O 1
ATOM 1500 N N . LEU A 1 187 ? -1.818 10.492 24.516 1 89.88 187 LEU A N 1
ATOM 1501 C CA . LEU A 1 187 ? -0.744 11.125 23.766 1 89.88 187 LEU A CA 1
ATOM 1502 C C . LEU A 1 187 ? 0.33 11.672 24.703 1 89.88 187 LEU A C 1
ATOM 1504 O O . LEU A 1 187 ? 1.111 12.547 24.312 1 89.88 187 LEU A O 1
ATOM 1508 N N . LYS A 1 188 ? 0.443 11.242 25.875 1 87.38 188 LYS A N 1
ATOM 1509 C CA . LYS A 1 188 ? 1.358 11.766 26.875 1 87.38 188 LYS A CA 1
ATOM 1510 C C . LYS A 1 188 ? 2.805 11.703 26.391 1 87.38 188 LYS A C 1
ATOM 1512 O O . LYS A 1 188 ? 3.592 12.617 26.672 1 87.38 188 LYS A O 1
ATOM 1517 N N . LYS A 1 189 ? 3.131 10.719 25.688 1 92.12 189 LYS A N 1
ATOM 1518 C CA . LYS A 1 189 ? 4.523 10.492 25.312 1 92.12 189 LYS A CA 1
ATOM 1519 C C . LYS A 1 189 ? 4.898 11.305 24.078 1 92.12 189 LYS A C 1
ATOM 1521 O O . LYS A 1 189 ? 6.074 11.391 23.719 1 92.12 189 LYS A O 1
ATOM 1526 N N . ILE A 1 190 ? 3.959 11.977 23.391 1 95.06 190 ILE A N 1
ATOM 1527 C CA . ILE A 1 190 ? 4.293 12.625 22.125 1 95.06 190 ILE A CA 1
ATOM 1528 C C . ILE A 1 190 ? 3.553 13.961 22.016 1 95.06 190 ILE A C 1
ATOM 1530 O O . ILE A 1 190 ? 3.824 14.758 21.125 1 95.06 190 ILE A O 1
ATOM 1534 N N . GLY A 1 191 ? 2.66 14.25 22.922 1 93.56 191 GLY A N 1
ATOM 1535 C CA . GLY A 1 191 ? 1.766 15.398 22.859 1 93.56 191 GLY A CA 1
ATOM 1536 C C . GLY A 1 191 ? 2.498 16.719 22.812 1 93.56 191 GLY A C 1
ATOM 1537 O O . GLY A 1 191 ? 2.162 17.609 22.016 1 93.56 191 GLY A O 1
ATOM 1538 N N . LYS A 1 192 ? 3.443 16.875 23.688 1 94.31 192 LYS A N 1
ATOM 1539 C CA . LYS A 1 192 ? 4.195 18.125 23.75 1 94.31 192 LYS A CA 1
ATOM 1540 C C . LYS A 1 192 ? 4.941 18.391 22.453 1 94.31 192 LYS A C 1
ATOM 1542 O O . LYS A 1 192 ? 4.93 19.516 21.938 1 94.31 192 LYS A O 1
ATOM 1547 N N . PHE A 1 193 ? 5.586 17.391 21.969 1 96.25 193 PHE A N 1
ATOM 1548 C CA . PHE A 1 193 ? 6.297 17.516 20.703 1 96.25 193 PHE A CA 1
ATOM 1549 C C . PHE A 1 193 ? 5.34 17.906 19.594 1 96.25 193 PHE A C 1
ATOM 1551 O O . PHE A 1 193 ? 5.641 18.797 18.797 1 96.25 193 PHE A O 1
ATOM 1558 N N . HIS A 1 194 ? 4.215 17.234 19.531 1 97 194 HIS A N 1
ATOM 1559 C CA . HIS A 1 194 ? 3.195 17.531 18.531 1 97 194 HIS A CA 1
ATOM 1560 C C . HIS A 1 194 ? 2.764 19 18.609 1 97 194 HIS A C 1
ATOM 1562 O O . HIS A 1 194 ? 2.689 19.688 17.594 1 97 194 HIS A O 1
ATOM 1568 N N . SER A 1 195 ? 2.521 19.453 19.766 1 96.06 195 SER A N 1
ATOM 1569 C CA . SER A 1 195 ? 2.096 20.828 19.969 1 96.06 195 SER A CA 1
ATOM 1570 C C . SER A 1 195 ? 3.176 21.812 19.547 1 96.06 195 SER A C 1
ATOM 1572 O O . SER A 1 195 ? 2.875 22.844 18.938 1 96.06 195 SER A O 1
ATOM 1574 N N . MET A 1 196 ? 4.414 21.516 19.891 1 96.69 196 MET A N 1
ATOM 1575 C CA . MET A 1 196 ? 5.527 22.359 19.5 1 96.69 196 MET A CA 1
ATOM 1576 C C . MET A 1 196 ? 5.605 22.5 17.984 1 96.69 196 MET A C 1
ATOM 1578 O O . MET A 1 196 ? 5.805 23.594 17.453 1 96.69 196 MET A O 1
ATOM 1582 N N . LEU A 1 197 ? 5.438 21.406 17.344 1 97.69 197 LEU A N 1
ATOM 1583 C CA . LEU A 1 197 ? 5.543 21.391 15.883 1 97.69 197 LEU A CA 1
ATOM 1584 C C . LEU A 1 197 ? 4.375 22.156 15.258 1 97.69 197 LEU A C 1
ATOM 1586 O O . LEU A 1 197 ? 4.562 22.906 14.297 1 97.69 197 LEU A O 1
ATOM 1590 N N . MET A 1 198 ? 3.139 21.969 15.773 1 97.75 198 MET A N 1
ATOM 1591 C CA . MET A 1 198 ? 1.974 22.672 15.242 1 97.75 198 MET A CA 1
ATOM 1592 C C . MET A 1 198 ? 2.135 24.188 15.391 1 97.75 198 MET A C 1
ATOM 1594 O O . MET A 1 198 ? 1.756 24.938 14.5 1 97.75 198 MET A O 1
ATOM 1598 N N . GLN A 1 199 ? 2.682 24.547 16.484 1 97.75 199 GLN A N 1
ATOM 1599 C CA . GLN A 1 199 ? 2.932 25.969 16.703 1 97.75 199 GLN A CA 1
ATOM 1600 C C . GLN A 1 199 ? 3.863 26.516 15.625 1 97.75 199 GLN A C 1
ATOM 1602 O O . GLN A 1 199 ? 3.639 27.625 15.109 1 97.75 199 GLN A O 1
ATOM 1607 N N . ARG A 1 200 ? 4.82 25.797 15.266 1 98.19 200 ARG A N 1
ATOM 1608 C CA . ARG A 1 200 ? 5.785 26.234 14.266 1 98.19 200 ARG A CA 1
ATOM 1609 C C . ARG A 1 200 ? 5.172 26.203 12.867 1 98.19 200 ARG A C 1
ATOM 1611 O O . ARG A 1 200 ? 5.445 27.078 12.039 1 98.19 200 ARG A O 1
ATOM 1618 N N . PHE A 1 201 ? 4.387 25.188 12.586 1 98.56 201 PHE A N 1
ATOM 1619 C CA . PHE A 1 201 ? 3.68 25.156 11.312 1 98.56 201 PHE A CA 1
ATOM 1620 C C . PHE A 1 201 ? 2.842 26.406 11.117 1 98.56 201 PHE A C 1
ATOM 1622 O O . PHE A 1 201 ? 2.904 27.047 10.062 1 98.56 201 PHE A O 1
ATOM 1629 N N . GLN A 1 202 ? 2.148 26.812 12.18 1 98.12 202 GLN A N 1
ATOM 1630 C CA . GLN A 1 202 ? 1.185 27.906 12.109 1 98.12 202 GLN A CA 1
ATOM 1631 C C . GLN A 1 202 ? 1.89 29.266 12.094 1 98.12 202 GLN A C 1
ATOM 1633 O O . GLN A 1 202 ? 1.431 30.203 11.445 1 98.12 202 GLN A O 1
ATOM 1638 N N . SER A 1 203 ? 3.014 29.344 12.789 1 97.38 203 SER A N 1
ATOM 1639 C CA . SER A 1 203 ? 3.695 30.641 12.906 1 97.38 203 SER A CA 1
ATOM 1640 C C . SER A 1 203 ? 4.578 30.906 11.695 1 97.38 203 SER A C 1
ATOM 1642 O O . SER A 1 203 ? 4.91 32.062 11.414 1 97.38 203 SER A O 1
ATOM 1644 N N . THR A 1 204 ? 4.918 29.875 10.961 1 97.81 204 THR A N 1
ATOM 1645 C CA . THR A 1 204 ? 5.852 30.016 9.852 1 97.81 204 THR A CA 1
ATOM 1646 C C . THR A 1 204 ? 5.121 30.469 8.586 1 97.81 204 THR A C 1
ATOM 1648 O O . THR A 1 204 ? 5.637 31.281 7.82 1 97.81 204 THR A O 1
ATOM 1651 N N . TYR A 1 205 ? 3.928 29.984 8.398 1 98.06 205 TYR A N 1
ATOM 1652 C CA . TYR A 1 205 ? 3.221 30.219 7.145 1 98.06 205 TYR A CA 1
ATOM 1653 C C . TYR A 1 205 ? 1.719 30.344 7.375 1 98.06 205 TYR A C 1
ATOM 1655 O O . TYR A 1 205 ? 1.134 29.531 8.102 1 98.06 205 TYR A O 1
ATOM 1663 N N . ILE A 1 206 ? 1.126 31.375 6.82 1 98.25 206 ILE A N 1
ATOM 1664 C CA . ILE A 1 206 ? -0.325 31.531 6.801 1 98.25 206 ILE A CA 1
ATOM 1665 C C . ILE A 1 206 ? -0.875 31.078 5.449 1 98.25 206 ILE A C 1
ATOM 1667 O O . ILE A 1 206 ? -0.442 31.578 4.402 1 98.25 206 ILE A O 1
ATOM 1671 N N . PRO A 1 207 ? -1.749 30.125 5.438 1 98.38 207 PRO A N 1
ATOM 1672 C CA . PRO A 1 207 ? -2.244 29.578 4.176 1 98.38 207 PRO A CA 1
ATOM 1673 C C . PRO A 1 207 ? -3.045 30.594 3.363 1 98.38 207 PRO A C 1
ATOM 1675 O O . PRO A 1 207 ? -3.527 31.578 3.912 1 98.38 207 PRO A O 1
ATOM 1678 N N . LYS A 1 208 ? -3.166 30.328 2.082 1 98.25 208 LYS A N 1
ATOM 1679 C CA . LYS A 1 208 ? -4.066 31.094 1.214 1 98.25 208 LYS A CA 1
ATOM 1680 C C . LYS A 1 208 ? -5.523 30.812 1.564 1 98.25 208 LYS A C 1
ATOM 1682 O O . LYS A 1 208 ? -5.816 30.031 2.467 1 98.25 208 LYS A O 1
ATOM 1687 N N . GLN A 1 209 ? -6.348 31.484 0.947 1 98.38 209 GLN A N 1
ATOM 1688 C CA . GLN A 1 209 ? -7.762 31.547 1.307 1 98.38 209 GLN A CA 1
ATOM 1689 C C . GLN A 1 209 ? -8.398 30.156 1.268 1 98.38 209 GLN A C 1
ATOM 1691 O O . GLN A 1 209 ? -9.25 29.828 2.098 1 98.38 209 GLN A O 1
ATOM 1696 N N . ASP A 1 210 ? -8.031 29.312 0.308 1 98.5 210 ASP A N 1
ATOM 1697 C CA . ASP A 1 210 ? -8.641 28 0.149 1 98.5 210 ASP A CA 1
ATOM 1698 C C . ASP A 1 210 ? -7.926 26.953 1 1 98.5 210 ASP A C 1
ATOM 1700 O O . ASP A 1 210 ? -6.738 26.688 0.799 1 98.5 210 ASP A O 1
ATOM 1704 N N . ILE A 1 211 ? -8.656 26.406 1.906 1 98.62 211 ILE A N 1
ATOM 1705 C CA . ILE A 1 211 ? -8.109 25.406 2.807 1 98.62 211 ILE A CA 1
ATOM 1706 C C . ILE A 1 211 ? -9 24.156 2.785 1 98.62 211 ILE A C 1
ATOM 1708 O O . ILE A 1 211 ? -10.172 24.234 2.398 1 98.62 211 ILE A O 1
ATOM 1712 N N . SER A 1 212 ? -8.43 23.016 3.113 1 98.62 212 SER A N 1
ATOM 1713 C CA . SER A 1 212 ? -9.172 21.766 3.143 1 98.62 212 SER A CA 1
ATOM 1714 C C . SER A 1 212 ? -8.867 20.969 4.406 1 98.62 212 SER A C 1
ATOM 1716 O O . SER A 1 212 ? -7.77 21.062 4.957 1 98.62 212 SER A O 1
ATOM 1718 N N . ILE A 1 213 ? -9.812 20.25 4.891 1 98.5 213 ILE A N 1
ATOM 1719 C CA . ILE A 1 213 ? -9.672 19.359 6.039 1 98.5 213 ILE A CA 1
ATOM 1720 C C . ILE A 1 213 ? -10.039 17.938 5.637 1 98.5 213 ILE A C 1
ATOM 1722 O O . ILE A 1 213 ? -11.023 17.719 4.926 1 98.5 213 ILE A O 1
ATOM 1726 N N . ASP A 1 214 ? -9.258 17.062 5.988 1 97 214 ASP A N 1
ATOM 1727 C CA . ASP A 1 214 ? -9.469 15.633 5.738 1 97 214 ASP A CA 1
ATOM 1728 C C . ASP A 1 214 ? -8.688 14.773 6.73 1 97 214 ASP A C 1
ATOM 1730 O O . ASP A 1 214 ? -7.988 15.305 7.598 1 97 214 ASP A O 1
ATOM 1734 N N . GLU A 1 215 ? -8.891 13.516 6.629 1 95.81 215 GLU A N 1
ATOM 1735 C CA . GLU A 1 215 ? -8.203 12.57 7.508 1 95.81 215 GLU A CA 1
ATOM 1736 C C . GLU A 1 215 ? -6.934 12.039 6.859 1 95.81 215 GLU A C 1
ATOM 1738 O O . GLU A 1 215 ? -6.871 11.875 5.637 1 95.81 215 GLU A O 1
ATOM 1743 N N . SER A 1 216 ? -5.941 11.883 7.594 1 95 216 SER A N 1
ATOM 1744 C CA . SER A 1 216 ? -4.738 11.133 7.246 1 95 216 SER A CA 1
ATOM 1745 C C . SER A 1 216 ? -4.566 9.914 8.148 1 95 216 SER A C 1
ATOM 1747 O O . SER A 1 216 ? -5.086 9.883 9.266 1 95 216 SER A O 1
ATOM 1749 N N . LEU A 1 217 ? -3.951 8.859 7.664 1 94.19 217 LEU A N 1
ATOM 1750 C CA . LEU A 1 217 ? -3.773 7.629 8.43 1 94.19 217 LEU A CA 1
ATOM 1751 C C . LEU A 1 217 ? -2.312 7.191 8.422 1 94.19 217 LEU A C 1
ATOM 1753 O O . LEU A 1 217 ? -1.74 6.938 7.363 1 94.19 217 LEU A O 1
ATOM 1757 N N . ILE A 1 218 ? -1.705 7.137 9.594 1 93.5 218 ILE A N 1
ATOM 1758 C CA . ILE A 1 218 ? -0.384 6.543 9.766 1 93.5 218 ILE A CA 1
ATOM 1759 C C . ILE A 1 218 ? -0.514 5.031 9.938 1 93.5 218 ILE A C 1
ATOM 1761 O O . ILE A 1 218 ? -1.017 4.559 10.961 1 93.5 218 ILE A O 1
ATOM 1765 N N . GLY A 1 219 ? -0.065 4.344 8.93 1 92 219 GLY A N 1
ATOM 1766 C CA . GLY A 1 219 ? -0.121 2.898 9.078 1 92 219 GLY A CA 1
ATOM 1767 C C . GLY A 1 219 ? 0.559 2.396 10.336 1 92 219 GLY A C 1
ATOM 1768 O O . GLY A 1 219 ? 1.671 2.82 10.656 1 92 219 GLY A O 1
ATOM 1769 N N . TYR A 1 220 ? -0.097 1.578 11.117 1 92.44 220 TYR A N 1
ATOM 1770 C CA . TYR A 1 220 ? 0.446 1.04 12.359 1 92.44 220 TYR A CA 1
ATOM 1771 C C . TYR A 1 220 ? 0.025 -0.412 12.555 1 92.44 220 TYR A C 1
ATOM 1773 O O . TYR A 1 220 ? -1.168 -0.72 12.586 1 92.44 220 TYR A O 1
ATOM 1781 N N . LYS A 1 221 ? 0.958 -1.305 12.727 1 86.94 221 LYS A N 1
ATOM 1782 C CA . LYS A 1 221 ? 0.686 -2.736 12.812 1 86.94 221 LYS A CA 1
ATOM 1783 C C . LYS A 1 221 ? 0.755 -3.225 14.258 1 86.94 221 LYS A C 1
ATOM 1785 O O . LYS A 1 221 ? 0.335 -4.344 14.562 1 86.94 221 LYS A O 1
ATOM 1790 N N . GLY A 1 222 ? 1.198 -2.463 15.188 1 85.88 222 GLY A N 1
ATOM 1791 C CA . GLY A 1 222 ? 1.323 -2.875 16.578 1 85.88 222 GLY A CA 1
ATOM 1792 C C . GLY A 1 222 ? 0.008 -2.836 17.328 1 85.88 222 GLY A C 1
ATOM 1793 O O . GLY A 1 222 ? -1.043 -2.572 16.734 1 85.88 222 GLY A O 1
ATOM 1794 N N . ARG A 1 223 ? 0.062 -3.199 18.547 1 86.81 223 ARG A N 1
ATOM 1795 C CA . ARG A 1 223 ? -1.11 -3.16 19.406 1 86.81 223 ARG A CA 1
ATOM 1796 C C . ARG A 1 223 ? -1.343 -1.755 19.953 1 86.81 223 ARG A C 1
ATOM 1798 O O . ARG A 1 223 ? -0.469 -1.186 20.609 1 86.81 223 ARG A O 1
ATOM 1805 N N . LEU A 1 224 ? -2.41 -1.22 19.594 1 90.06 224 LEU A N 1
ATOM 1806 C CA . LEU A 1 224 ? -2.809 0.117 20.031 1 90.06 224 LEU A CA 1
ATOM 1807 C C . LEU A 1 224 ? -4.324 0.217 20.156 1 90.06 224 LEU A C 1
ATOM 1809 O O . LEU A 1 224 ? -5.051 -0.022 19.188 1 90.06 224 LEU A O 1
ATOM 1813 N N . GLY A 1 225 ? -4.812 0.451 21.328 1 89.69 225 GLY A N 1
ATOM 1814 C CA . GLY A 1 225 ? -6.23 0.428 21.641 1 89.69 225 GLY A CA 1
ATOM 1815 C C . GLY A 1 225 ? -7.031 1.457 20.875 1 89.69 225 GLY A C 1
ATOM 1816 O O . GLY A 1 225 ? -8.258 1.356 20.781 1 89.69 225 GLY A O 1
ATOM 1817 N N . TRP A 1 226 ? -6.406 2.422 20.312 1 92.12 226 TRP A N 1
ATOM 1818 C CA . TRP A 1 226 ? -7.137 3.473 19.609 1 92.12 226 TRP A CA 1
ATOM 1819 C C . TRP A 1 226 ? -6.773 3.5 18.125 1 92.12 226 TRP A C 1
ATOM 1821 O O . TRP A 1 226 ? -6.879 4.539 17.484 1 92.12 226 TRP A O 1
ATOM 1831 N N . LYS A 1 227 ? -6.285 2.418 17.656 1 91.75 227 LYS A N 1
ATOM 1832 C CA . LYS A 1 227 ? -6.059 2.242 16.219 1 91.75 227 LYS A CA 1
ATOM 1833 C C . LYS A 1 227 ? -7.363 2.365 15.438 1 91.75 227 LYS A C 1
ATOM 1835 O O . LYS A 1 227 ? -8.414 1.906 15.898 1 91.75 227 LYS A O 1
ATOM 1840 N N . GLN A 1 228 ? -7.285 3.027 14.258 1 93 228 GLN A N 1
ATOM 1841 C CA . GLN A 1 228 ? -8.461 3.242 13.422 1 93 228 GLN A CA 1
ATOM 1842 C C . GLN A 1 228 ? -8.406 2.385 12.164 1 93 228 GLN A C 1
ATOM 1844 O O . GLN A 1 228 ? -7.324 1.971 11.734 1 93 228 GLN A O 1
ATOM 1849 N N . TYR A 1 229 ? -9.539 2.027 11.68 1 87.94 229 TYR A N 1
ATOM 1850 C CA . TYR A 1 229 ? -9.68 1.314 10.414 1 87.94 229 TYR A CA 1
ATOM 1851 C C . TYR A 1 229 ? -10.391 2.18 9.375 1 87.94 229 TYR A C 1
ATOM 1853 O O . TYR A 1 229 ? -11.547 2.555 9.562 1 87.94 229 TYR A O 1
ATOM 1861 N N . ILE A 1 230 ? -9.68 2.523 8.32 1 85.44 230 ILE A N 1
ATOM 1862 C CA . ILE A 1 230 ? -10.234 3.283 7.207 1 85.44 230 ILE A CA 1
ATOM 1863 C C . ILE A 1 230 ? -9.992 2.531 5.902 1 85.44 230 ILE A C 1
ATOM 1865 O O . ILE A 1 230 ? -8.906 2.615 5.32 1 85.44 230 ILE A O 1
ATOM 1869 N N . PRO A 1 231 ? -10.992 1.886 5.332 1 77.62 231 PRO A N 1
ATOM 1870 C CA . PRO A 1 231 ? -10.812 1.002 4.18 1 77.62 231 PRO A CA 1
ATOM 1871 C C . PRO A 1 231 ? -10.344 1.749 2.932 1 77.62 231 PRO A C 1
ATOM 1873 O O . PRO A 1 231 ? -9.68 1.166 2.068 1 77.62 231 PRO A O 1
ATOM 1876 N N . THR A 1 232 ? -10.727 3.002 2.887 1 77.44 232 THR A N 1
ATOM 1877 C CA . THR A 1 232 ? -10.43 3.768 1.68 1 77.44 232 THR A CA 1
ATOM 1878 C C . THR A 1 232 ? -8.977 4.219 1.664 1 77.44 232 THR A C 1
ATOM 1880 O O . THR A 1 232 ? -8.461 4.641 0.625 1 77.44 232 THR A O 1
ATOM 1883 N N . LYS A 1 233 ? -8.391 4.176 2.84 1 78.94 233 LYS A N 1
ATOM 1884 C CA . LYS A 1 233 ? -6.984 4.566 2.889 1 78.94 233 LYS A CA 1
ATOM 1885 C C . LYS A 1 233 ? -6.07 3.373 2.633 1 78.94 233 LYS A C 1
ATOM 1887 O O . LYS A 1 233 ? -6.422 2.236 2.951 1 78.94 233 LYS A O 1
ATOM 1892 N N . ARG A 1 234 ? -4.953 3.578 2.078 1 73.44 234 ARG A N 1
ATOM 1893 C CA . ARG A 1 234 ? -4.031 2.537 1.629 1 73.44 234 ARG A CA 1
ATOM 1894 C C . ARG A 1 234 ? -3.646 1.614 2.779 1 73.44 234 ARG A C 1
ATOM 1896 O O . ARG A 1 234 ? -3.598 0.394 2.615 1 73.44 234 ARG A O 1
ATOM 1903 N N . SER A 1 235 ? -3.213 2.055 3.992 1 77.69 235 SER A N 1
ATOM 1904 C CA . SER A 1 235 ? -2.768 1.231 5.113 1 77.69 235 SER A CA 1
ATOM 1905 C C . SER A 1 235 ? -3.947 0.552 5.801 1 77.69 235 SER A C 1
ATOM 1907 O O . SER A 1 235 ? -3.781 -0.485 6.449 1 77.69 235 SER A O 1
ATOM 1909 N N . ARG A 1 236 ? -5.176 1.123 5.676 1 81.31 236 ARG A N 1
ATOM 1910 C CA . ARG A 1 236 ? -6.457 0.667 6.211 1 81.31 236 ARG A CA 1
ATOM 1911 C C . ARG A 1 236 ? -6.484 0.774 7.73 1 81.31 236 ARG A C 1
ATOM 1913 O O . ARG A 1 236 ? -7.484 1.208 8.305 1 81.31 236 ARG A O 1
ATOM 1920 N N . PHE A 1 237 ? -5.289 0.329 8.453 1 88.38 237 PHE A N 1
ATOM 1921 C CA . PHE A 1 237 ? -5.215 0.369 9.914 1 88.38 237 PHE A CA 1
ATOM 1922 C C . PHE A 1 237 ? -4.09 1.289 10.367 1 88.38 237 PHE A C 1
ATOM 1924 O O . PHE A 1 237 ? -2.994 1.271 9.805 1 88.38 237 PHE A O 1
ATOM 1931 N N . GLY A 1 238 ? -4.434 2.135 11.344 1 94.31 238 GLY A N 1
ATOM 1932 C CA . GLY A 1 238 ? -3.365 2.971 11.859 1 94.31 238 GLY A CA 1
ATOM 1933 C C . GLY A 1 238 ? -3.863 4.105 12.734 1 94.31 238 GLY A C 1
ATOM 1934 O O . GLY A 1 238 ? -4.961 4.031 13.289 1 94.31 238 GLY A O 1
ATOM 1935 N N . VAL A 1 239 ? -2.971 5.047 12.93 1 95.06 239 VAL A N 1
ATOM 1936 C CA . VAL A 1 239 ? -3.271 6.238 13.719 1 95.06 239 VAL A CA 1
ATOM 1937 C C . VAL A 1 239 ? -3.887 7.309 12.82 1 95.06 239 VAL A C 1
ATOM 1939 O O . VAL A 1 239 ? -3.279 7.723 11.828 1 95.06 239 VAL A O 1
ATOM 1942 N N . LYS A 1 240 ? -5.039 7.691 13.203 1 96.12 240 LYS A N 1
ATOM 1943 C CA . LYS A 1 240 ? -5.785 8.672 12.414 1 96.12 240 LYS A CA 1
ATOM 1944 C C . LYS A 1 240 ? -5.453 10.094 12.852 1 96.12 240 LYS A C 1
ATOM 1946 O O . LYS A 1 240 ? -5.367 10.383 14.047 1 96.12 240 LYS A O 1
ATOM 1951 N N . LEU A 1 241 ? -5.242 10.977 11.852 1 97.06 241 LEU A N 1
ATOM 1952 C CA . LEU A 1 241 ? -5.074 12.406 12.078 1 97.06 241 LEU A CA 1
ATOM 1953 C C . LEU A 1 241 ? -6.133 13.203 11.328 1 97.06 241 LEU A C 1
ATOM 1955 O O . LEU A 1 241 ? -6.473 12.875 10.188 1 97.06 241 LEU A O 1
ATOM 1959 N N . PHE A 1 242 ? -6.656 14.242 11.984 1 98 242 PHE A N 1
ATOM 1960 C CA . PHE A 1 242 ? -7.359 15.305 11.281 1 98 242 PHE A CA 1
ATOM 1961 C C . PHE A 1 242 ? -6.406 16.422 10.891 1 98 242 PHE A C 1
ATOM 1963 O O . PHE A 1 242 ? -5.707 16.984 11.75 1 98 242 PHE A O 1
ATOM 1970 N N . GLN A 1 243 ? -6.391 16.719 9.617 1 98.5 243 GLN A N 1
ATOM 1971 C CA . GLN A 1 243 ? -5.395 17.703 9.195 1 98.5 243 GLN A CA 1
ATOM 1972 C C . GLN A 1 243 ? -6.039 18.828 8.391 1 98.5 243 GLN A C 1
ATOM 1974 O O . GLN A 1 243 ? -6.973 18.594 7.621 1 98.5 243 GLN A O 1
ATOM 1979 N N . LEU A 1 244 ? -5.633 20 8.648 1 98.81 244 LEU A N 1
ATOM 1980 C CA . LEU A 1 244 ? -5.945 21.188 7.859 1 98.81 244 LEU A CA 1
ATOM 1981 C C . LEU A 1 244 ? -4.77 21.578 6.969 1 98.81 244 LEU A C 1
ATOM 1983 O O . LEU A 1 244 ? -3.662 21.812 7.457 1 98.81 244 LEU A O 1
ATOM 1987 N N . CYS A 1 245 ? -4.977 21.609 5.672 1 98.81 245 CYS A N 1
ATOM 1988 C CA . CYS A 1 245 ? -3.93 21.922 4.711 1 98.81 245 CYS A CA 1
ATOM 1989 C C . CYS A 1 245 ? -4.367 23.062 3.785 1 98.81 245 CYS A C 1
ATOM 1991 O O . CYS A 1 245 ? -5.562 23.266 3.574 1 98.81 245 CYS A O 1
ATOM 1993 N N . GLU A 1 246 ? -3.422 23.781 3.34 1 98.69 246 GLU A N 1
ATOM 1994 C CA . GLU A 1 246 ? -3.684 24.656 2.201 1 98.69 246 GLU A CA 1
ATOM 1995 C C . GLU A 1 246 ? -4.035 23.844 0.954 1 98.69 246 GLU A C 1
ATOM 1997 O O . GLU A 1 246 ? -3.326 22.906 0.597 1 98.69 246 GLU A O 1
ATOM 2002 N N . SER A 1 247 ? -5.094 24.203 0.288 1 98.25 247 SER A N 1
ATOM 2003 C CA . SER A 1 247 ? -5.633 23.406 -0.81 1 98.25 247 SER A CA 1
ATOM 2004 C C . SER A 1 247 ? -4.637 23.297 -1.959 1 98.25 247 SER A C 1
ATOM 2006 O O . SER A 1 247 ? -4.445 22.219 -2.529 1 98.25 247 SER A O 1
ATOM 2008 N N . GLU A 1 248 ? -3.986 24.328 -2.258 1 97.12 248 GLU A N 1
ATOM 2009 C CA . GLU A 1 248 ? -3.154 24.375 -3.455 1 97.12 248 GLU A CA 1
ATOM 2010 C C . GLU A 1 248 ? -1.83 23.656 -3.242 1 97.12 248 GLU A C 1
ATOM 2012 O O . GLU A 1 248 ? -1.447 22.797 -4.047 1 97.12 248 GLU A O 1
ATOM 2017 N N . SER A 1 249 ? -1.138 23.953 -2.156 1 97.25 249 SER A N 1
ATOM 2018 C CA . SER A 1 249 ? 0.228 23.484 -1.967 1 97.25 249 SER A CA 1
ATOM 2019 C C . SER A 1 249 ? 0.251 22.172 -1.171 1 97.25 249 SER A C 1
ATOM 2021 O O . SER A 1 249 ? 1.242 21.453 -1.197 1 97.25 249 SER A O 1
ATOM 2023 N N . GLY A 1 250 ? -0.766 21.953 -0.406 1 98 250 GLY A N 1
ATOM 2024 C CA . GLY A 1 250 ? -0.75 20.797 0.482 1 98 250 GLY A CA 1
ATOM 2025 C C . GLY A 1 250 ? 0.034 21.047 1.758 1 98 250 GLY A C 1
ATOM 2026 O O . GLY A 1 250 ? 0.331 20.094 2.496 1 98 250 GLY A O 1
ATOM 2027 N N . SER A 1 251 ? 0.412 22.312 2.016 1 98.44 251 SER A N 1
ATOM 2028 C CA . SER A 1 251 ? 1.074 22.641 3.273 1 98.44 251 SER A CA 1
ATOM 2029 C C . SER A 1 251 ? 0.191 22.312 4.469 1 98.44 251 SER A C 1
ATOM 2031 O O . SER A 1 251 ? -0.979 22.703 4.512 1 98.44 251 SER A O 1
ATOM 2033 N N . ILE A 1 252 ? 0.762 21.594 5.375 1 98.75 252 ILE A N 1
ATOM 2034 C CA . ILE A 1 252 ? 0.025 21.219 6.578 1 98.75 252 ILE A CA 1
ATOM 2035 C C . ILE A 1 252 ? 0.075 22.375 7.582 1 98.75 252 ILE A C 1
ATOM 2037 O O . ILE A 1 252 ? 1.156 22.781 8.016 1 98.75 252 ILE A O 1
ATOM 2041 N N . TRP A 1 253 ? -1.062 22.844 7.953 1 98.81 253 TRP A N 1
ATOM 2042 C CA . TRP A 1 253 ? -1.093 24.016 8.828 1 98.81 253 TRP A CA 1
ATOM 2043 C C . TRP A 1 253 ? -1.459 23.625 10.25 1 98.81 253 TRP A C 1
ATOM 2045 O O . TRP A 1 253 ? -0.931 24.188 11.211 1 98.81 253 TRP A O 1
ATOM 2055 N N . ASN A 1 254 ? -2.334 22.688 10.406 1 98.62 254 ASN A N 1
ATOM 2056 C CA . ASN A 1 254 ? -2.771 22.188 11.703 1 98.62 254 ASN A CA 1
ATOM 2057 C C . ASN A 1 254 ? -3.143 20.703 11.641 1 98.62 254 ASN A C 1
ATOM 2059 O O . ASN A 1 254 ? -3.43 20.188 10.562 1 98.62 254 ASN A O 1
ATOM 2063 N N . SER A 1 255 ? -3.051 20.062 12.797 1 98.25 255 SER A N 1
ATOM 2064 C CA . SER A 1 255 ? -3.34 18.641 12.836 1 98.25 255 SER A CA 1
ATOM 2065 C C . SER A 1 255 ? -3.775 18.203 14.234 1 98.25 255 SER A C 1
ATOM 2067 O O . SER A 1 255 ? -3.359 18.797 15.234 1 98.25 255 SER A O 1
ATOM 2069 N N . ILE A 1 256 ? -4.688 17.266 14.305 1 97.62 256 ILE A N 1
ATOM 2070 C CA . ILE A 1 256 ? -5.145 16.625 15.539 1 97.62 256 ILE A CA 1
ATOM 2071 C C . ILE A 1 256 ? -4.934 15.117 15.453 1 97.62 256 ILE A C 1
ATOM 2073 O O . ILE A 1 256 ? -5.34 14.484 14.477 1 97.62 256 ILE A O 1
ATOM 2077 N N . ILE A 1 257 ? -4.242 14.57 16.422 1 96.88 257 ILE A N 1
ATOM 2078 C CA . ILE A 1 257 ? -4.129 13.117 16.5 1 96.88 257 ILE A CA 1
ATOM 2079 C C . ILE A 1 257 ? -5.371 12.547 17.172 1 96.88 257 ILE A C 1
ATOM 2081 O O . ILE A 1 257 ? -5.668 12.875 18.328 1 96.88 257 ILE A O 1
ATOM 2085 N N . TYR A 1 258 ? -6.078 11.711 16.5 1 96.25 258 TYR A N 1
ATOM 2086 C CA . TYR A 1 258 ? -7.32 11.133 17.016 1 96.25 258 TYR A CA 1
ATOM 2087 C C . TYR A 1 258 ? -7.039 9.906 17.875 1 96.25 258 TYR A C 1
ATOM 2089 O O . TYR A 1 258 ? -6.461 8.93 17.391 1 96.25 258 TYR A O 1
ATOM 2097 N N . THR A 1 259 ? -7.414 9.945 19.109 1 94.19 259 THR A N 1
ATOM 2098 C CA . THR A 1 259 ? -7.172 8.844 20.031 1 94.19 259 THR A CA 1
ATOM 2099 C C . THR A 1 259 ? -8.492 8.25 20.531 1 94.19 259 THR A C 1
ATOM 2101 O O . THR A 1 259 ? -8.57 7.73 21.641 1 94.19 259 THR A O 1
ATOM 2104 N N . GLY A 1 260 ? -9.516 8.438 19.734 1 90.75 260 GLY A N 1
ATOM 2105 C CA . GLY A 1 260 ? -10.82 7.965 20.156 1 90.75 260 GLY A CA 1
ATOM 2106 C C . GLY A 1 260 ? -11.531 8.938 21.094 1 90.75 260 GLY A C 1
ATOM 2107 O O . GLY A 1 260 ? -11.508 10.148 20.859 1 90.75 260 GLY A O 1
ATOM 2108 N N . LYS A 1 261 ? -12.195 8.406 22.062 1 86 261 LYS A N 1
ATOM 2109 C CA . LYS A 1 261 ? -12.984 9.211 22.984 1 86 261 LYS A CA 1
ATOM 2110 C C . LYS A 1 261 ? -12.094 10.133 23.812 1 86 261 LYS A C 1
ATOM 2112 O O . LYS A 1 261 ? -12.531 11.195 24.25 1 86 261 LYS A O 1
ATOM 2117 N N . GLY A 1 262 ? -10.852 9.797 23.875 1 84.88 262 GLY A N 1
ATOM 2118 C CA . GLY A 1 262 ? -9.938 10.586 24.688 1 84.88 262 GLY A CA 1
ATOM 2119 C C . GLY A 1 262 ? -9.258 11.695 23.922 1 84.88 262 GLY A C 1
ATOM 2120 O O . GLY A 1 262 ? -8.414 12.414 24.469 1 84.88 262 GLY A O 1
ATOM 2121 N N . THR A 1 263 ? -9.672 11.984 22.734 1 92.75 263 THR A N 1
ATOM 2122 C CA . THR A 1 263 ? -9.078 13.047 21.922 1 92.75 263 THR A CA 1
ATOM 2123 C C . THR A 1 263 ? -9.406 14.422 22.516 1 92.75 263 THR A C 1
ATOM 2125 O O . THR A 1 263 ? -10.539 14.672 22.922 1 92.75 263 THR A O 1
ATOM 2128 N N . THR A 1 264 ? -8.43 15.242 22.547 1 89.75 264 THR A N 1
ATOM 2129 C CA . THR A 1 264 ? -8.625 16.594 23.078 1 89.75 264 THR A CA 1
ATOM 2130 C C . THR A 1 264 ? -8.922 17.578 21.953 1 89.75 264 THR A C 1
ATOM 2132 O O . THR A 1 264 ? -8.133 17.719 21.016 1 89.75 264 THR A O 1
ATOM 2135 N N . PHE A 1 265 ? -10.078 18.156 22.094 1 94.75 265 PHE A N 1
ATOM 2136 C CA . PHE A 1 265 ? -10.469 19.234 21.172 1 94.75 265 PHE A CA 1
ATOM 2137 C C . PHE A 1 265 ? -10.508 20.578 21.906 1 94.75 265 PHE A C 1
ATOM 2139 O O . PHE A 1 265 ? -10.336 20.625 23.125 1 94.75 265 PHE A O 1
ATOM 2146 N N . HIS A 1 266 ? -10.664 21.641 21.125 1 95.44 266 HIS A N 1
ATOM 2147 C CA . HIS A 1 266 ? -10.781 22.953 21.734 1 95.44 266 HIS A CA 1
ATOM 2148 C C . HIS A 1 266 ? -12 23.016 22.656 1 95.44 266 HIS A C 1
ATOM 2150 O O . HIS A 1 266 ? -13.07 22.531 22.312 1 95.44 266 HIS A O 1
ATOM 2156 N N . GLU A 1 267 ? -11.852 23.609 23.719 1 94.31 267 GLU A N 1
ATOM 2157 C CA . GLU A 1 267 ? -12.867 23.641 24.766 1 94.31 267 GLU A CA 1
ATOM 2158 C C . GLU A 1 267 ? -14.141 24.328 24.281 1 94.31 267 GLU A C 1
ATOM 2160 O O . GLU A 1 267 ? -15.242 23.953 24.688 1 94.31 267 GLU A O 1
ATOM 2165 N N . ASP A 1 268 ? -14.062 25.203 23.344 1 95 268 ASP A N 1
ATOM 2166 C CA . ASP A 1 268 ? -15.195 25.984 22.875 1 95 268 ASP A CA 1
ATOM 2167 C C . ASP A 1 268 ? -16.188 25.109 22.094 1 95 268 ASP A C 1
ATOM 2169 O O . ASP A 1 268 ? -17.328 25.5 21.891 1 95 268 ASP A O 1
ATOM 2173 N N . TYR A 1 269 ? -15.75 23.906 21.734 1 96.25 269 TYR A N 1
ATOM 2174 C CA . TYR A 1 269 ? -16.578 23.141 20.828 1 96.25 269 TYR A CA 1
ATOM 2175 C C . TYR A 1 269 ? -16.922 21.781 21.406 1 96.25 269 TYR A C 1
ATOM 2177 O O . TYR A 1 269 ? -17.234 20.844 20.672 1 96.25 269 TYR A O 1
ATOM 2185 N N . GLU A 1 270 ? -16.797 21.547 22.594 1 91.44 270 GLU A N 1
ATOM 2186 C CA . GLU A 1 270 ? -16.953 20.25 23.266 1 91.44 270 GLU A CA 1
ATOM 2187 C C . GLU A 1 270 ? -18.359 19.703 23.078 1 91.44 270 GLU A C 1
ATOM 2189 O O . GLU A 1 270 ? -18.562 18.484 23.062 1 91.44 270 GLU A O 1
ATOM 2194 N N . ASP A 1 271 ? -19.328 20.547 22.844 1 92.62 271 ASP A N 1
ATOM 2195 C CA . ASP A 1 271 ? -20.734 20.141 22.797 1 92.62 271 ASP A CA 1
ATOM 2196 C C . ASP A 1 271 ? -21.109 19.625 21.406 1 92.62 271 ASP A C 1
ATOM 2198 O O . ASP A 1 271 ? -22.188 19.062 21.219 1 92.62 271 ASP A O 1
ATOM 2202 N N . TYR A 1 272 ? -20.281 19.75 20.5 1 95.12 272 TYR A N 1
ATOM 2203 C CA . TYR A 1 272 ? -20.562 19.312 19.141 1 95.12 272 TYR A CA 1
ATOM 2204 C C . TYR A 1 272 ? -20.062 17.891 18.906 1 95.12 272 TYR A C 1
ATOM 2206 O O . TYR A 1 272 ? -19.328 17.344 19.719 1 95.12 272 TYR A O 1
ATOM 2214 N N . GLY A 1 273 ? -20.531 17.281 17.828 1 93.94 273 GLY A N 1
ATOM 2215 C CA . GLY A 1 273 ? -20.047 15.969 17.438 1 93.94 273 GLY A CA 1
ATOM 2216 C C . GLY A 1 273 ? -18.594 15.984 17 1 93.94 273 GLY A C 1
ATOM 2217 O O . GLY A 1 273 ? -18.047 17.047 16.688 1 93.94 273 GLY A O 1
ATOM 2218 N N . VAL A 1 274 ? -17.922 14.883 16.906 1 95.19 274 VAL A N 1
ATOM 2219 C CA . VAL A 1 274 ? -16.5 14.727 16.625 1 95.19 274 VAL A CA 1
ATOM 2220 C C . VAL A 1 274 ? -16.156 15.391 15.297 1 95.19 274 VAL A C 1
ATOM 2222 O O . VAL A 1 274 ? -15.141 16.078 15.188 1 95.19 274 VAL A O 1
ATOM 2225 N N . SER A 1 275 ? -17 15.203 14.312 1 95.19 275 SER A N 1
ATOM 2226 C CA . SER A 1 275 ? -16.734 15.781 13 1 95.19 275 SER A CA 1
ATOM 2227 C C . SER A 1 275 ? -16.703 17.297 13.062 1 95.19 275 SER A C 1
ATOM 2229 O O . SER A 1 275 ? -15.758 17.938 12.57 1 95.19 275 SER A O 1
ATOM 2231 N N . THR A 1 276 ? -17.703 17.906 13.688 1 96.94 276 THR A N 1
ATOM 2232 C CA . THR A 1 276 ? -17.797 19.359 13.797 1 96.94 276 THR A CA 1
ATOM 2233 C C . THR A 1 276 ? -16.703 19.906 14.703 1 96.94 276 THR A C 1
ATOM 2235 O O . THR A 1 276 ? -16.047 20.891 14.359 1 96.94 276 THR A O 1
ATOM 2238 N N . LYS A 1 277 ? -16.484 19.328 15.828 1 96.75 277 LYS A N 1
ATOM 2239 C CA . LYS A 1 277 ? -15.516 19.875 16.75 1 96.75 277 LYS A CA 1
ATOM 2240 C C . LYS A 1 277 ? -14.094 19.75 16.203 1 96.75 277 LYS A C 1
ATOM 2242 O O . LYS A 1 277 ? -13.242 20.594 16.469 1 96.75 277 LYS A O 1
ATOM 2247 N N . SER A 1 278 ? -13.812 18.641 15.43 1 97.69 278 SER A N 1
ATOM 2248 C CA . SER A 1 278 ? -12.5 18.516 14.797 1 97.69 278 SER A CA 1
ATOM 2249 C C . SER A 1 278 ? -12.242 19.688 13.844 1 97.69 278 SER A C 1
ATOM 2251 O O . SER A 1 278 ? -11.18 20.297 13.875 1 97.69 278 SER A O 1
ATOM 2253 N N . VAL A 1 279 ? -13.25 20.016 13.016 1 98.56 279 VAL A N 1
ATOM 2254 C CA . VAL A 1 279 ? -13.117 21.094 12.047 1 98.56 279 VAL A CA 1
ATOM 2255 C C . VAL A 1 279 ? -12.914 22.422 12.773 1 98.56 279 VAL A C 1
ATOM 2257 O O . VAL A 1 279 ? -11.984 23.156 12.469 1 98.56 279 VAL A O 1
ATOM 2260 N N . MET A 1 280 ? -13.75 22.641 13.742 1 98.62 280 MET A N 1
ATOM 2261 C CA . MET A 1 280 ? -13.719 23.922 14.43 1 98.62 280 MET A CA 1
ATOM 2262 C C . MET A 1 280 ? -12.422 24.094 15.211 1 98.62 280 MET A C 1
ATOM 2264 O O . MET A 1 280 ? -11.891 25.203 15.32 1 98.62 280 MET A O 1
ATOM 2268 N N . THR A 1 281 ? -11.914 22.984 15.766 1 98.12 281 THR A N 1
ATOM 2269 C CA . THR A 1 281 ? -10.633 23.031 16.453 1 98.12 281 THR A CA 1
ATOM 2270 C C . THR A 1 281 ? -9.508 23.359 15.484 1 98.12 281 THR A C 1
ATOM 2272 O O . THR A 1 281 ? -8.648 24.188 15.781 1 98.12 281 THR A O 1
ATOM 2275 N N . LEU A 1 282 ? -9.531 22.766 14.359 1 98.56 282 LEU A N 1
ATOM 2276 C CA . LEU A 1 282 ? -8.477 22.938 13.367 1 98.56 282 LEU A CA 1
ATOM 2277 C C . LEU A 1 282 ? -8.461 24.359 12.812 1 98.56 282 LEU A C 1
ATOM 2279 O O . LEU A 1 282 ? -7.391 24.906 12.547 1 98.56 282 LEU A O 1
ATOM 2283 N N . ILE A 1 283 ? -9.641 25.016 12.656 1 98.31 283 ILE A N 1
ATOM 2284 C CA . ILE A 1 283 ? -9.719 26.312 11.984 1 98.31 283 ILE A CA 1
ATOM 2285 C C . ILE A 1 283 ? -9.75 27.438 13.031 1 98.31 283 ILE A C 1
ATOM 2287 O O . ILE A 1 283 ? -9.82 28.609 12.688 1 98.31 283 ILE A O 1
ATOM 2291 N N . HIS A 1 284 ? -9.656 27.078 14.273 1 98.12 284 HIS A N 1
ATOM 2292 C CA . HIS A 1 284 ? -9.914 28 15.375 1 98.12 284 HIS A CA 1
ATOM 2293 C C . HIS A 1 284 ? -9.141 29.297 15.211 1 98.12 284 HIS A C 1
ATOM 2295 O O . HIS A 1 284 ? -9.703 30.375 15.367 1 98.12 284 HIS A O 1
ATOM 2301 N N . GLU A 1 285 ? -7.867 29.25 14.867 1 97.12 285 GLU A N 1
ATOM 2302 C CA . GLU A 1 285 ? -7.012 30.422 14.781 1 97.12 285 GLU A CA 1
ATOM 2303 C C . GLU A 1 285 ? -7.203 31.141 13.453 1 97.12 285 GLU A C 1
ATOM 2305 O O . GLU A 1 285 ? -6.691 32.25 13.266 1 97.12 285 GLU A O 1
ATOM 2310 N N . LEU A 1 286 ? -8 30.594 12.531 1 98 286 LEU A N 1
ATOM 2311 C CA . LEU A 1 286 ? -8.211 31.188 11.219 1 98 286 LEU A CA 1
ATOM 2312 C C . LEU A 1 286 ? -9.617 31.766 11.102 1 98 286 LEU A C 1
ATOM 2314 O O . LEU A 1 286 ? -9.984 32.312 10.062 1 98 286 LEU A O 1
ATOM 2318 N N . LYS A 1 287 ? -10.336 31.766 12.141 1 97.44 287 LYS A N 1
ATOM 2319 C CA . LYS A 1 287 ? -11.711 32.25 12.125 1 97.44 287 LYS A CA 1
ATOM 2320 C C . LYS A 1 287 ? -11.766 33.75 11.844 1 97.44 287 LYS A C 1
ATOM 2322 O O . LYS A 1 287 ? -10.82 34.469 12.141 1 97.44 287 LYS A O 1
ATOM 2327 N N . ASN A 1 288 ? -12.867 34.156 11.258 1 97.88 288 ASN A N 1
ATOM 2328 C CA . ASN A 1 288 ? -13.203 35.531 11.039 1 97.88 288 ASN A CA 1
ATOM 2329 C C . ASN A 1 288 ? -12.203 36.219 10.102 1 97.88 288 ASN A C 1
ATOM 2331 O O . ASN A 1 288 ? -11.867 37.406 10.281 1 97.88 288 ASN A O 1
ATOM 2335 N N . LYS A 1 289 ? -11.68 35.5 9.188 1 98.06 289 LYS A N 1
ATOM 2336 C CA . LYS A 1 289 ? -10.703 36.062 8.258 1 98.06 289 LYS A CA 1
ATOM 2337 C C . LYS A 1 289 ? -11.117 35.781 6.809 1 98.06 289 LYS A C 1
ATOM 2339 O O . LYS A 1 289 ? -10.32 35.969 5.887 1 98.06 289 LYS A O 1
ATOM 2344 N N . GLY A 1 290 ? -12.297 35.188 6.648 1 98.19 290 GLY A N 1
ATOM 2345 C CA . GLY A 1 290 ? -12.844 35.031 5.312 1 98.19 290 GLY A CA 1
ATOM 2346 C C . GLY A 1 290 ? -12.297 33.844 4.574 1 98.19 290 GLY A C 1
ATOM 2347 O O . GLY A 1 290 ? -12.195 33.844 3.346 1 98.19 290 GLY A O 1
ATOM 2348 N N . TYR A 1 291 ? -11.898 32.812 5.234 1 98.5 291 TYR A N 1
ATOM 2349 C CA . TYR A 1 291 ? -11.398 31.594 4.602 1 98.5 291 TYR A CA 1
ATOM 2350 C C . TYR A 1 291 ? -12.531 30.797 3.953 1 98.5 291 TYR A C 1
ATOM 2352 O O . TYR A 1 291 ? -13.703 30.984 4.297 1 98.5 291 TYR A O 1
ATOM 2360 N N . THR A 1 292 ? -12.156 29.969 2.965 1 98.38 292 THR A N 1
ATOM 2361 C CA . THR A 1 292 ? -13.047 29.016 2.311 1 98.38 292 THR A CA 1
ATOM 2362 C C . THR A 1 292 ? -12.602 27.578 2.582 1 98.38 292 THR A C 1
ATOM 2364 O O . THR A 1 292 ? -11.523 27.172 2.15 1 98.38 292 THR A O 1
ATOM 2367 N N . LEU A 1 293 ? -13.445 26.891 3.203 1 98.5 293 LEU A N 1
ATOM 2368 C CA . LEU A 1 293 ? -13.109 25.547 3.656 1 98.5 293 LEU A CA 1
ATOM 2369 C C . LEU A 1 293 ? -13.766 24.5 2.77 1 98.5 293 LEU A C 1
ATOM 2371 O O . LEU A 1 293 ? -14.945 24.625 2.426 1 98.5 293 LEU A O 1
ATOM 2375 N N . THR A 1 294 ? -13.016 23.547 2.328 1 98.56 294 THR A N 1
ATOM 2376 C CA . THR A 1 294 ? -13.539 22.391 1.619 1 98.56 294 THR A CA 1
ATOM 2377 C C . THR A 1 294 ? -13.461 21.141 2.492 1 98.56 294 THR A C 1
ATOM 2379 O O . THR A 1 294 ? -12.414 20.859 3.086 1 98.56 294 THR A O 1
ATOM 2382 N N . THR A 1 295 ? -14.555 20.391 2.609 1 97.75 295 THR A N 1
ATOM 2383 C CA . THR A 1 295 ? -14.625 19.188 3.434 1 97.75 295 THR A CA 1
ATOM 2384 C C . THR A 1 295 ? -15.32 18.062 2.688 1 97.75 295 THR A C 1
ATOM 2386 O O . THR A 1 295 ? -15.969 18.281 1.663 1 97.75 295 THR A O 1
ATOM 2389 N N . ASP A 1 296 ? -15.164 16.859 3.156 1 95.31 296 ASP A N 1
ATOM 2390 C CA . ASP A 1 296 ? -15.836 15.719 2.539 1 95.31 296 ASP A CA 1
ATOM 2391 C C . ASP A 1 296 ? -17.125 15.367 3.287 1 95.31 296 ASP A C 1
ATOM 2393 O O . ASP A 1 296 ? -17.594 16.141 4.125 1 95.31 296 ASP A O 1
ATOM 2397 N N . ASN A 1 297 ? -17.734 14.242 2.951 1 93.88 297 ASN A N 1
ATOM 2398 C CA . ASN A 1 297 ? -19.062 13.898 3.428 1 93.88 297 ASN A CA 1
ATOM 2399 C C . ASN A 1 297 ? -19.047 13.492 4.898 1 93.88 297 ASN A C 1
ATOM 2401 O O . ASN A 1 297 ? -20.094 13.422 5.543 1 93.88 297 ASN A O 1
ATOM 2405 N N . TYR A 1 298 ? -17.859 13.305 5.43 1 92.75 298 TYR A N 1
ATOM 2406 C CA . TYR A 1 298 ? -17.75 13.008 6.852 1 92.75 298 TYR A CA 1
ATOM 2407 C C . TYR A 1 298 ? -17.984 14.258 7.691 1 92.75 298 TYR A C 1
ATOM 2409 O O . TYR A 1 298 ? -18.594 14.188 8.758 1 92.75 298 TYR A O 1
ATOM 2417 N N . TYR A 1 299 ? -17.547 15.32 7.195 1 96.62 299 TYR A N 1
ATOM 2418 C CA . TYR A 1 299 ? -17.531 16.547 7.98 1 96.62 299 TYR A CA 1
ATOM 2419 C C . TYR A 1 299 ? -18.734 17.422 7.652 1 96.62 299 TYR A C 1
ATOM 2421 O O . TYR A 1 299 ? -19.344 18.016 8.547 1 96.62 299 TYR A O 1
ATOM 2429 N N . THR A 1 300 ? -19.047 17.469 6.414 1 97.12 300 THR A N 1
ATOM 2430 C CA . THR A 1 300 ? -19.984 18.453 5.902 1 97.12 300 THR A CA 1
ATOM 2431 C C . THR A 1 300 ? -21.375 18.234 6.48 1 97.12 300 THR A C 1
ATOM 2433 O O . THR A 1 300 ? -21.922 17.141 6.395 1 97.12 300 THR A O 1
ATOM 2436 N N . SER A 1 301 ? -21.922 19.234 7.051 1 96 301 SER A N 1
ATOM 2437 C CA . SER A 1 301 ? -23.281 19.219 7.613 1 96 301 SER A CA 1
ATOM 2438 C C . SER A 1 301 ? -23.859 20.625 7.672 1 96 301 SER A C 1
ATOM 2440 O O . SER A 1 301 ? -23.125 21.609 7.676 1 96 301 SER A O 1
ATOM 2442 N N . PRO A 1 302 ? -25.188 20.719 7.637 1 94.88 302 PRO A N 1
ATOM 2443 C CA . PRO A 1 302 ? -25.797 22.031 7.816 1 94.88 302 PRO A CA 1
ATOM 2444 C C . PRO A 1 302 ? -25.375 22.703 9.125 1 94.88 302 PRO A C 1
ATOM 2446 O O . PRO A 1 302 ? -25.172 23.922 9.156 1 94.88 302 PRO A O 1
ATOM 2449 N N . GLU A 1 303 ? -25.203 21.922 10.109 1 95.19 303 GLU A N 1
ATOM 2450 C CA . GLU A 1 303 ? -24.766 22.438 11.398 1 95.19 303 GLU A CA 1
ATOM 2451 C C . GLU A 1 303 ? -23.391 23.094 11.289 1 95.19 303 GLU A C 1
ATOM 2453 O O . GLU A 1 303 ? -23.188 24.203 11.773 1 95.19 303 GLU A O 1
ATOM 2458 N N . LEU A 1 304 ? -22.5 22.438 10.727 1 97.19 304 LEU A N 1
ATOM 2459 C CA . LEU A 1 304 ? -21.156 22.953 10.547 1 97.19 304 LEU A CA 1
ATOM 2460 C C . LEU A 1 304 ? -21.172 24.234 9.719 1 97.19 304 LEU A C 1
ATOM 2462 O O . LEU A 1 304 ? -20.484 25.203 10.047 1 97.19 304 LEU A O 1
ATOM 2466 N N . ALA A 1 305 ? -21.969 24.25 8.672 1 97.12 305 ALA A N 1
ATOM 2467 C CA . ALA A 1 305 ? -22.062 25.422 7.801 1 97.12 305 ALA A CA 1
ATOM 2468 C C . ALA A 1 305 ? -22.547 26.641 8.578 1 97.12 305 ALA A C 1
ATOM 2470 O O . ALA A 1 305 ? -22.016 27.734 8.422 1 97.12 305 ALA A O 1
ATOM 2471 N N . GLU A 1 306 ? -23.531 26.438 9.352 1 96.44 306 GLU A N 1
ATOM 2472 C CA . GLU A 1 306 ? -24.094 27.547 10.133 1 96.44 306 GLU A CA 1
ATOM 2473 C C . GLU A 1 306 ? -23.062 28.125 11.094 1 96.44 306 GLU A C 1
ATOM 2475 O O . GLU A 1 306 ? -22.969 29.344 11.242 1 96.44 306 GLU A O 1
ATOM 2480 N N . ILE A 1 307 ? -22.328 27.266 11.742 1 97.06 307 ILE A N 1
ATOM 2481 C CA . ILE A 1 307 ? -21.312 27.719 12.68 1 97.06 307 ILE A CA 1
ATOM 2482 C C . ILE A 1 307 ? -20.219 28.484 11.938 1 97.06 307 ILE A C 1
ATOM 2484 O O . ILE A 1 307 ? -19.766 29.531 12.406 1 97.06 307 ILE A O 1
ATOM 2488 N N . LEU A 1 308 ? -19.812 28 10.836 1 98.06 308 LEU A N 1
ATOM 2489 C CA . LEU A 1 308 ? -18.75 28.625 10.055 1 98.06 308 LEU A CA 1
ATOM 2490 C C . LEU A 1 308 ? -19.188 29.984 9.516 1 98.06 308 LEU A C 1
ATOM 2492 O O . LEU A 1 308 ? -18.391 30.906 9.453 1 98.06 308 LEU A O 1
ATOM 2496 N N . ILE A 1 309 ? -20.453 30.078 9.125 1 97.19 309 ILE A N 1
ATOM 2497 C CA . ILE A 1 309 ? -20.984 31.359 8.664 1 97.19 309 ILE A CA 1
ATOM 2498 C C . ILE A 1 309 ? -20.859 32.406 9.773 1 97.19 309 ILE A C 1
ATOM 2500 O O . ILE A 1 309 ? -20.453 33.531 9.523 1 97.19 309 ILE A O 1
ATOM 2504 N N . LYS A 1 310 ? -21.125 31.953 10.945 1 96.56 310 LYS A N 1
ATOM 2505 C CA . LYS A 1 310 ? -21.047 32.844 12.086 1 96.56 310 LYS A CA 1
ATOM 2506 C C . LYS A 1 310 ? -19.625 33.312 12.32 1 96.56 310 LYS A C 1
ATOM 2508 O O . LYS A 1 310 ? -19.391 34.406 12.875 1 96.56 310 LYS A O 1
ATOM 2513 N N . CYS A 1 311 ? -18.688 32.531 11.859 1 96.75 311 CYS A N 1
ATOM 2514 C CA . CYS A 1 311 ? -17.281 32.875 12.023 1 96.75 311 CYS A CA 1
ATOM 2515 C C . CYS A 1 311 ? -16.688 33.375 10.719 1 96.75 311 CYS A C 1
ATOM 2517 O O . CYS A 1 311 ? -15.477 33.344 10.516 1 96.75 311 CYS A O 1
ATOM 2519 N N . LYS A 1 312 ? -17.531 33.812 9.82 1 97.25 312 LYS A N 1
ATOM 2520 C CA . LYS A 1 312 ? -17.141 34.406 8.547 1 97.25 312 LYS A CA 1
ATOM 2521 C C . LYS A 1 312 ? -16.219 33.469 7.754 1 97.25 312 LYS A C 1
ATOM 2523 O O . LYS A 1 312 ? -15.172 33.906 7.273 1 97.25 312 LYS A O 1
ATOM 2528 N N . THR A 1 313 ? -16.531 32.281 7.723 1 98.06 313 THR A N 1
ATOM 2529 C CA . THR A 1 313 ? -15.828 31.266 6.949 1 98.06 313 THR A CA 1
ATOM 2530 C C . THR A 1 313 ? -16.781 30.547 6.004 1 98.06 313 THR A C 1
ATOM 2532 O O . THR A 1 313 ? -17.844 30.094 6.426 1 98.06 313 THR A O 1
ATOM 2535 N N . ASP A 1 314 ? -16.516 30.547 4.777 1 98.12 314 ASP A N 1
ATOM 2536 C CA . ASP A 1 314 ? -17.328 29.828 3.799 1 98.12 314 ASP A CA 1
ATOM 2537 C C . ASP A 1 314 ? -16.953 28.359 3.727 1 98.12 314 ASP A C 1
ATOM 2539 O O . ASP A 1 314 ? -15.828 27.984 4.086 1 98.12 314 ASP A O 1
ATOM 2543 N N . ILE A 1 315 ? -17.906 27.516 3.227 1 98.06 315 ILE A N 1
ATOM 2544 C CA . ILE A 1 315 ? -17.641 26.078 3.145 1 98.06 315 ILE A CA 1
ATOM 2545 C C . ILE A 1 315 ? -18.375 25.484 1.942 1 98.06 315 ILE A C 1
ATOM 2547 O O . ILE A 1 315 ? -19.453 25.953 1.571 1 98.06 315 ILE A O 1
ATOM 2551 N N . TYR A 1 316 ? -17.781 24.609 1.312 1 97.5 316 TYR A N 1
ATOM 2552 C CA . TYR A 1 316 ? -18.484 23.688 0.436 1 97.5 316 TYR A CA 1
ATOM 2553 C C . TYR A 1 316 ? -17.891 22.297 0.516 1 97.5 316 TYR A C 1
ATOM 2555 O O . TYR A 1 316 ? -16.719 22.125 0.868 1 97.5 316 TYR A O 1
ATOM 2563 N N . GLY A 1 317 ? -18.656 21.281 0.264 1 97.25 317 GLY A N 1
ATOM 2564 C CA . GLY A 1 317 ? -18.25 19.891 0.351 1 97.25 317 GLY A CA 1
ATOM 2565 C C . GLY A 1 317 ? -19.359 18.922 0.015 1 97.25 317 GLY A C 1
ATOM 2566 O O . GLY A 1 317 ? -20.5 19.312 -0.203 1 97.25 317 GLY A O 1
ATOM 2567 N N . THR A 1 318 ? -19.016 17.688 -0.115 1 95.19 318 THR A 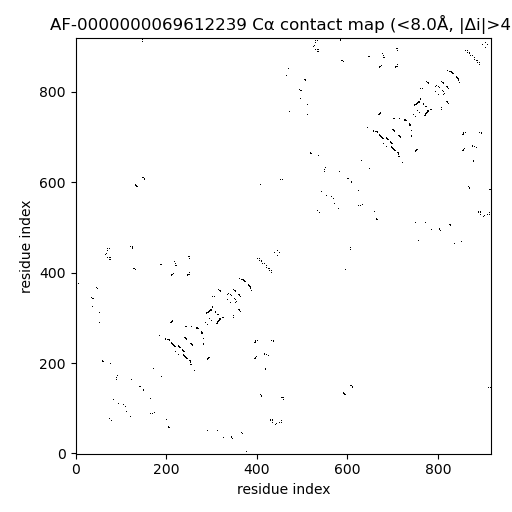N 1
ATOM 2568 C CA . THR A 1 318 ? -20 16.625 -0.318 1 95.19 318 THR A CA 1
ATOM 2569 C C . THR A 1 318 ? -20.719 16.297 0.99 1 95.19 318 THR A C 1
ATOM 2571 O O . THR A 1 318 ? -20.203 16.578 2.072 1 95.19 318 THR A O 1
ATOM 2574 N N . LEU A 1 319 ? -21.875 15.758 0.83 1 93.19 319 LEU A N 1
ATOM 2575 C CA . LEU A 1 319 ? -22.703 15.508 2.002 1 93.19 319 LEU A CA 1
ATOM 2576 C C . LEU A 1 319 ? -23.422 14.164 1.882 1 93.19 319 LEU A C 1
ATOM 2578 O O . LEU A 1 319 ? -23.828 13.773 0.788 1 93.19 319 LEU A O 1
ATOM 2582 N N . ARG A 1 320 ? -23.5 13.523 3.004 1 90.69 320 ARG A N 1
ATOM 2583 C CA . ARG A 1 320 ? -24.312 12.312 3.043 1 90.69 320 ARG A CA 1
ATOM 2584 C C . ARG A 1 320 ? -25.797 12.648 3.049 1 90.69 320 ARG A C 1
ATOM 2586 O O . ARG A 1 320 ? -26.219 13.609 3.695 1 90.69 320 ARG A O 1
ATOM 2593 N N . ALA A 1 321 ? -26.531 11.805 2.496 1 86.25 321 ALA A N 1
ATOM 2594 C CA . ALA A 1 321 ? -27.953 12.078 2.316 1 86.25 321 ALA A CA 1
ATOM 2595 C C . ALA A 1 321 ? -28.719 11.945 3.637 1 86.25 321 ALA A C 1
ATOM 2597 O O . ALA A 1 321 ? -29.781 12.531 3.807 1 86.25 321 ALA A O 1
ATOM 2598 N N . ASN A 1 322 ? -28.156 11.219 4.539 1 85.25 322 ASN A N 1
ATOM 2599 C CA . ASN A 1 322 ? -28.875 10.945 5.781 1 85.25 322 ASN A CA 1
ATOM 2600 C C . ASN A 1 322 ? -28.469 11.922 6.887 1 85.25 322 ASN A C 1
ATOM 2602 O O . ASN A 1 322 ? -28.797 11.711 8.055 1 85.25 322 ASN A O 1
ATOM 2606 N N . ARG A 1 323 ? -27.828 12.953 6.57 1 88 323 ARG A N 1
ATOM 2607 C CA . ARG A 1 323 ? -27.406 13.93 7.57 1 88 323 ARG A CA 1
ATOM 2608 C C . ARG A 1 323 ? -28.594 14.656 8.172 1 88 323 ARG A C 1
ATOM 2610 O O . ARG A 1 323 ? -29.578 14.938 7.473 1 88 323 ARG A O 1
ATOM 2617 N N . LYS A 1 324 ? -28.453 14.961 9.422 1 86.25 324 LYS A N 1
ATOM 2618 C CA . LYS A 1 324 ? -29.5 15.719 10.094 1 86.25 324 LYS A CA 1
ATOM 2619 C C . LYS A 1 324 ? -29.578 17.156 9.555 1 86.25 324 LYS A C 1
ATOM 2621 O O . LYS A 1 324 ? -28.547 17.766 9.266 1 86.25 324 LYS A O 1
ATOM 2626 N N . GLY A 1 325 ? -30.828 17.703 9.469 1 86.12 325 GLY A N 1
ATOM 2627 C CA . GLY A 1 325 ? -31 19.094 9.102 1 86.12 325 GLY A CA 1
ATOM 2628 C C . GLY A 1 325 ? -31.188 19.312 7.609 1 86.12 325 GLY A C 1
ATOM 2629 O O . GLY A 1 325 ? -31.219 20.438 7.133 1 86.12 325 GLY A O 1
ATOM 2630 N N . LEU A 1 326 ? -31.266 18.219 6.91 1 88 326 LEU A N 1
ATOM 2631 C CA . LEU A 1 326 ? -31.453 18.312 5.465 1 88 326 LEU A CA 1
ATOM 2632 C C . LEU A 1 326 ? -32.938 18.406 5.125 1 88 326 LEU A C 1
ATOM 2634 O O . LEU A 1 326 ? -33.781 17.984 5.914 1 88 326 LEU A O 1
ATOM 2638 N N . PRO A 1 327 ? -33.188 19.062 3.965 1 84.12 327 PRO A N 1
ATOM 2639 C CA . PRO A 1 327 ? -34.594 19.047 3.514 1 84.12 327 PRO A CA 1
ATOM 2640 C C . PRO A 1 327 ? -35.062 17.656 3.072 1 84.12 327 PRO A C 1
ATOM 2642 O O . PRO A 1 327 ? -34.219 16.766 2.857 1 84.12 327 PRO A O 1
ATOM 2645 N N . PRO A 1 328 ? -36.375 17.453 3.203 1 73.38 328 PRO A N 1
ATOM 2646 C CA . PRO A 1 328 ? -36.875 16.141 2.762 1 73.38 328 PRO A CA 1
ATOM 2647 C C . PRO A 1 328 ? -36.469 15.812 1.325 1 73.38 328 PRO A C 1
ATOM 2649 O O . PRO A 1 328 ? -36.812 16.547 0.398 1 73.38 328 PRO A O 1
ATOM 2652 N N . LEU A 1 329 ? -35.312 15.25 1.24 1 67.38 329 LEU A N 1
ATOM 2653 C CA . LEU A 1 329 ? -34.875 14.82 -0.081 1 67.38 329 LEU A CA 1
ATOM 2654 C C . LEU A 1 329 ? -35.625 13.578 -0.535 1 67.38 329 LEU A C 1
ATOM 2656 O O . LEU A 1 329 ? -35.719 12.602 0.215 1 67.38 329 LEU A O 1
ATOM 2660 N N . LYS A 1 330 ? -36.688 13.602 -1.111 1 53.47 330 LYS A N 1
ATOM 2661 C CA . LYS A 1 330 ? -37.438 12.43 -1.546 1 53.47 330 LYS A CA 1
ATOM 2662 C C . LYS A 1 330 ? -36.5 11.32 -2.018 1 53.47 330 LYS A C 1
ATOM 2664 O O . LYS A 1 330 ? -35.625 11.562 -2.828 1 53.47 330 LYS A O 1
ATOM 2669 N N . LYS A 1 331 ? -36.344 10.367 -1.21 1 50.59 331 LYS A N 1
ATOM 2670 C CA . LYS A 1 331 ? -35.594 9.156 -1.547 1 50.59 331 LYS A CA 1
ATOM 2671 C C . LYS A 1 331 ? -35.625 8.898 -3.051 1 50.59 331 LYS A C 1
ATOM 2673 O O . LYS A 1 331 ? -34.625 8.461 -3.625 1 50.59 331 LYS A O 1
ATOM 2678 N N . SER A 1 332 ? -36.812 8.914 -3.529 1 48.97 332 SER A N 1
ATOM 2679 C CA . SER A 1 332 ? -37.188 8.398 -4.84 1 48.97 332 SER A CA 1
ATOM 2680 C C . SER A 1 332 ? -36.812 9.367 -5.949 1 48.97 332 SER A C 1
ATOM 2682 O O . SER A 1 332 ? -37.062 9.102 -7.129 1 48.97 332 SER A O 1
ATOM 2684 N N . SER A 1 333 ? -36.5 10.531 -5.652 1 52.88 333 SER A N 1
ATOM 2685 C CA . SER A 1 333 ? -36.375 11.344 -6.855 1 52.88 333 SER A CA 1
ATOM 2686 C C . SER A 1 333 ? -35.062 11.047 -7.594 1 52.88 333 SER A C 1
ATOM 2688 O O . SER A 1 333 ? -34.031 11.586 -7.258 1 52.88 333 SER A O 1
ATOM 2690 N N . LYS A 1 334 ? -35 9.961 -8.227 1 59.12 334 LYS A N 1
ATOM 2691 C CA . LYS A 1 334 ? -33.969 9.594 -9.18 1 59.12 334 LYS A CA 1
ATOM 2692 C C . LYS A 1 334 ? -33.656 10.742 -10.141 1 59.12 334 LYS A C 1
ATOM 2694 O O . LYS A 1 334 ? -34.5 11.125 -10.945 1 59.12 334 LYS A O 1
ATOM 2699 N N . VAL A 1 335 ? -32.781 11.719 -9.648 1 65.88 335 VAL A N 1
ATOM 2700 C CA . VAL A 1 335 ? -32.344 12.75 -10.578 1 65.88 335 VAL A CA 1
ATOM 2701 C C . VAL A 1 335 ? -31.594 12.094 -11.742 1 65.88 335 VAL A C 1
ATOM 2703 O O . VAL A 1 335 ? -30.672 11.305 -11.531 1 65.88 335 VAL A O 1
ATOM 2706 N N . LYS A 1 336 ? -32.219 12.18 -12.906 1 72 336 LYS A N 1
ATOM 2707 C CA . LYS A 1 336 ? -31.594 11.648 -14.117 1 72 336 LYS A CA 1
ATOM 2708 C C . LYS A 1 336 ? -30.188 12.211 -14.312 1 72 336 LYS A C 1
ATOM 2710 O O . LYS A 1 336 ? -29.812 13.203 -13.68 1 72 336 LYS A O 1
ATOM 2715 N N . LYS A 1 337 ? -29.5 11.555 -15.047 1 76.81 337 LYS A N 1
ATOM 2716 C CA . LYS A 1 337 ? -28.141 12.008 -15.367 1 76.81 337 LYS A CA 1
ATOM 2717 C C . LYS A 1 337 ? -28.156 13.445 -15.883 1 76.81 337 LYS A C 1
ATOM 2719 O O . LYS A 1 337 ? -28.938 13.789 -16.766 1 76.81 337 LYS A O 1
ATOM 2724 N N . GLY A 1 338 ? -27.547 14.32 -15.172 1 73.5 338 GLY A N 1
ATOM 2725 C CA . GLY A 1 338 ? -27.422 15.711 -15.594 1 73.5 338 GLY A CA 1
ATOM 2726 C C . GLY A 1 338 ? -28.391 16.641 -14.891 1 73.5 338 GLY A C 1
ATOM 2727 O O . GLY A 1 338 ? -28.25 17.859 -14.961 1 73.5 338 GLY A O 1
ATOM 2728 N N . GLU A 1 339 ? -29.359 16.125 -14.234 1 77 339 GLU A N 1
ATOM 2729 C CA . GLU A 1 339 ? -30.359 16.938 -13.555 1 77 339 GLU A CA 1
ATOM 2730 C C . GLU A 1 339 ? -29.828 17.453 -12.219 1 77 339 GLU A C 1
ATOM 2732 O O . GLU A 1 339 ? -29.016 16.797 -11.57 1 77 339 GLU A O 1
ATOM 2737 N N . VAL A 1 340 ? -30.266 18.734 -11.945 1 82.12 340 VAL A N 1
ATOM 2738 C CA . VAL A 1 340 ? -29.812 19.391 -10.719 1 82.12 340 VAL A CA 1
ATOM 2739 C C . VAL A 1 340 ? -31.016 19.766 -9.852 1 82.12 340 VAL A C 1
ATOM 2741 O O . VAL A 1 340 ? -32 20.297 -10.352 1 82.12 340 VAL A O 1
ATOM 2744 N N . LEU A 1 341 ? -31.031 19.281 -8.672 1 84.19 341 LEU A N 1
ATOM 2745 C CA . LEU A 1 341 ? -31.953 19.719 -7.645 1 84.19 341 LEU A CA 1
ATOM 2746 C C . LEU A 1 341 ? -31.25 20.594 -6.609 1 84.19 341 LEU A C 1
ATOM 2748 O O . LEU A 1 341 ? -30.125 20.297 -6.203 1 84.19 341 LEU A O 1
ATOM 2752 N N . ALA A 1 342 ? -31.922 21.719 -6.27 1 88.75 342 ALA A N 1
ATOM 2753 C CA . ALA A 1 342 ? -31.234 22.641 -5.379 1 88.75 342 ALA A CA 1
ATOM 2754 C C . ALA A 1 342 ? -32.188 23.188 -4.309 1 88.75 342 ALA A C 1
ATOM 2756 O O . ALA A 1 342 ? -33.375 23.359 -4.559 1 88.75 342 ALA A O 1
ATOM 2757 N N . PHE A 1 343 ? -31.688 23.328 -3.184 1 89.06 343 PHE A N 1
ATOM 2758 C CA . PHE A 1 343 ? -32.375 23.938 -2.057 1 89.06 343 PHE A CA 1
ATOM 2759 C C . PHE A 1 343 ? -31.531 25.047 -1.444 1 89.06 343 PHE A C 1
ATOM 2761 O O . PHE A 1 343 ? -30.297 25 -1.508 1 89.06 343 PHE A O 1
ATOM 2768 N N . GLN A 1 344 ? -32.219 26.047 -0.867 1 89.38 344 GLN A N 1
ATOM 2769 C CA . GLN A 1 344 ? -31.516 27.156 -0.235 1 89.38 344 GLN A CA 1
ATOM 2770 C C . GLN A 1 344 ? -32.062 27.422 1.169 1 89.38 344 GLN A C 1
ATOM 2772 O O . GLN A 1 344 ? -33.25 27.359 1.399 1 89.38 344 GLN A O 1
ATOM 2777 N N . LYS A 1 345 ? -31.172 27.578 2.037 1 90.06 345 LYS A N 1
ATOM 2778 C CA . LYS A 1 345 ? -31.438 28.047 3.396 1 90.06 345 LYS A CA 1
ATOM 2779 C C . LYS A 1 345 ? -30.453 29.141 3.799 1 90.06 345 LYS A C 1
ATOM 2781 O O . LYS A 1 345 ? -29.297 28.859 4.152 1 90.06 345 LYS A O 1
ATOM 2786 N N . SER A 1 346 ? -30.875 30.406 3.768 1 87.56 346 SER A N 1
ATOM 2787 C CA . SER A 1 346 ? -30 31.531 4.035 1 87.56 346 SER A CA 1
ATOM 2788 C C . SER A 1 346 ? -28.797 31.531 3.092 1 87.56 346 SER A C 1
ATOM 2790 O O . SER A 1 346 ? -28.969 31.531 1.87 1 87.56 346 SER A O 1
ATOM 2792 N N . LYS A 1 347 ? -27.703 31.391 3.662 1 91.19 347 LYS A N 1
ATOM 2793 C CA . LYS A 1 347 ? -26.469 31.438 2.877 1 91.19 347 LYS A CA 1
ATOM 2794 C C . LYS A 1 347 ? -26.078 30.031 2.4 1 91.19 347 LYS A C 1
ATOM 2796 O O . LYS A 1 347 ? -25.125 29.891 1.623 1 91.19 347 LYS A O 1
ATOM 2801 N N . ILE A 1 348 ? -26.875 29.031 2.793 1 93.75 348 ILE A N 1
ATOM 2802 C CA . ILE A 1 348 ? -26.5 27.641 2.516 1 93.75 348 ILE A CA 1
ATOM 2803 C C . ILE A 1 348 ? -27.281 27.141 1.305 1 93.75 348 ILE A C 1
ATOM 2805 O O . ILE A 1 348 ? -28.5 27.266 1.244 1 93.75 348 ILE A O 1
ATOM 2809 N N . CYS A 1 349 ? -26.594 26.641 0.378 1 92.56 349 CYS A N 1
ATOM 2810 C CA . CYS A 1 349 ? -27.188 26.031 -0.805 1 92.56 349 CYS A CA 1
ATOM 2811 C C . CYS A 1 349 ? -26.906 24.531 -0.842 1 92.56 349 CYS A C 1
ATOM 2813 O O . CYS A 1 349 ? -25.766 24.094 -0.652 1 92.56 349 CYS A O 1
ATOM 2815 N N . LEU A 1 350 ? -27.938 23.766 -1.033 1 92.31 350 LEU A N 1
ATOM 2816 C CA . LEU A 1 350 ? -27.844 22.312 -1.209 1 92.31 350 LEU A CA 1
ATOM 2817 C C . LEU A 1 350 ? -28.094 21.922 -2.66 1 92.31 350 LEU A C 1
ATOM 2819 O O . LEU A 1 350 ? -29.109 22.328 -3.244 1 92.31 350 LEU A O 1
ATOM 2823 N N . LEU A 1 351 ? -27.156 21.234 -3.223 1 90.88 351 LEU A N 1
ATOM 2824 C CA . LEU A 1 351 ? -27.266 20.859 -4.629 1 90.88 351 LEU A CA 1
ATOM 2825 C C . LEU A 1 351 ? -27.125 19.344 -4.797 1 90.88 351 LEU A C 1
ATOM 2827 O O . LEU A 1 351 ? -26.188 18.734 -4.273 1 90.88 351 LEU A O 1
ATOM 2831 N N . LYS A 1 352 ? -28.062 18.703 -5.43 1 89.88 352 LYS A N 1
ATOM 2832 C CA . LYS A 1 352 ? -28 17.297 -5.828 1 89.88 352 LYS A CA 1
ATOM 2833 C C . LYS A 1 352 ? -27.781 17.172 -7.332 1 89.88 352 LYS A C 1
ATOM 2835 O O . LYS A 1 352 ? -28.516 17.75 -8.133 1 89.88 352 LYS A O 1
ATOM 2840 N N . TRP A 1 353 ? -26.734 16.484 -7.695 1 88.38 353 TRP A N 1
ATOM 2841 C CA . TRP A 1 353 ? -26.359 16.328 -9.094 1 88.38 353 TRP A CA 1
ATOM 2842 C C . TRP A 1 353 ? -25.953 14.883 -9.383 1 88.38 353 TRP A C 1
ATOM 2844 O O . TRP A 1 353 ? -25.281 14.242 -8.562 1 88.38 353 TRP A O 1
ATOM 2854 N N . THR A 1 354 ? -26.391 14.359 -10.562 1 86.56 354 THR A N 1
ATOM 2855 C CA . THR A 1 354 ? -26.062 12.977 -10.914 1 86.56 354 THR A CA 1
ATOM 2856 C C . THR A 1 354 ? -25.203 12.922 -12.172 1 86.56 354 THR A C 1
ATOM 2858 O O . THR A 1 354 ? -25.578 13.484 -13.211 1 86.56 354 THR A O 1
ATOM 2861 N N . ASP A 1 355 ? -24.047 12.422 -12.008 1 81.88 355 ASP A N 1
ATOM 2862 C CA . ASP A 1 355 ? -23.234 12.023 -13.164 1 81.88 355 ASP A CA 1
ATOM 2863 C C . ASP A 1 355 ? -23.297 10.508 -13.375 1 81.88 355 ASP A C 1
ATOM 2865 O O . ASP A 1 355 ? -24.312 9.984 -13.836 1 81.88 355 ASP A O 1
ATOM 2869 N N . LYS A 1 356 ? -22.266 9.781 -12.938 1 75.31 356 LYS A N 1
ATOM 2870 C CA . LYS A 1 356 ? -22.359 8.328 -12.875 1 75.31 356 LYS A CA 1
ATOM 2871 C C . LYS A 1 356 ? -23.156 7.883 -11.648 1 75.31 356 LYS A C 1
ATOM 2873 O O . LYS A 1 356 ? -23.953 6.949 -11.727 1 75.31 356 LYS A O 1
ATOM 2878 N N . GLU A 1 357 ? -22.969 8.641 -10.578 1 82.69 357 GLU A N 1
ATOM 2879 C CA . GLU A 1 357 ? -23.672 8.461 -9.312 1 82.69 357 GLU A CA 1
ATOM 2880 C C . GLU A 1 357 ? -24.156 9.797 -8.758 1 82.69 357 GLU A C 1
ATOM 2882 O O . GLU A 1 357 ? -23.594 10.844 -9.062 1 82.69 357 GLU A O 1
ATOM 2887 N N . PRO A 1 358 ? -25.219 9.719 -8.086 1 87.19 358 PRO A N 1
ATOM 2888 C CA . PRO A 1 358 ? -25.703 10.961 -7.492 1 87.19 358 PRO A CA 1
ATOM 2889 C C . PRO A 1 358 ? -24.75 11.523 -6.438 1 87.19 358 PRO A C 1
ATOM 2891 O O . PRO A 1 358 ? -24.203 10.766 -5.629 1 87.19 358 PRO A O 1
ATOM 2894 N N . ILE A 1 359 ? -24.578 12.805 -6.508 1 91.06 359 ILE A N 1
ATOM 2895 C CA . ILE A 1 359 ? -23.719 13.5 -5.543 1 91.06 359 ILE A CA 1
ATOM 2896 C C . ILE A 1 359 ? -24.5 14.633 -4.887 1 91.06 359 ILE A C 1
ATOM 2898 O O . ILE A 1 359 ? -25.234 15.359 -5.559 1 91.06 359 ILE A O 1
ATOM 2902 N N . LEU A 1 360 ? -24.438 14.734 -3.621 1 93 360 LEU A N 1
ATOM 2903 C CA . LEU A 1 360 ? -25.031 15.82 -2.855 1 93 360 LEU A CA 1
ATOM 2904 C C . LEU A 1 360 ? -23.969 16.781 -2.352 1 93 360 LEU A C 1
ATOM 2906 O O . LEU A 1 360 ? -23 16.359 -1.722 1 93 360 LEU A O 1
ATOM 2910 N N . MET A 1 361 ? -24.172 18.109 -2.672 1 95 361 MET A N 1
ATOM 2911 C CA . MET A 1 361 ? -23.203 19.141 -2.297 1 95 361 MET A CA 1
ATOM 2912 C C . MET A 1 361 ? -23.844 20.219 -1.436 1 95 361 MET A C 1
ATOM 2914 O O . MET A 1 361 ? -25 20.578 -1.659 1 95 361 MET A O 1
ATOM 2918 N N . LEU A 1 362 ? -23.125 20.656 -0.48 1 95.81 362 LEU A N 1
ATOM 2919 C CA . LEU A 1 362 ? -23.484 21.812 0.316 1 95.81 362 LEU A CA 1
ATOM 2920 C C . LEU A 1 362 ? -22.469 22.953 0.11 1 95.81 362 LEU A C 1
ATOM 2922 O O . LEU A 1 362 ? -21.266 22.719 0.108 1 95.81 362 LEU A O 1
ATOM 2926 N N . SER A 1 363 ? -22.984 24.156 -0.178 1 96.25 363 SER A N 1
ATOM 2927 C CA . SER A 1 363 ? -22.094 25.297 -0.395 1 96.25 363 SER A CA 1
ATOM 2928 C C . SER A 1 363 ? -22.688 26.578 0.183 1 96.25 363 SER A C 1
ATOM 2930 O O . SER A 1 363 ? -23.906 26.781 0.156 1 96.25 363 SER A O 1
ATOM 2932 N N . THR A 1 364 ? -21.812 27.359 0.713 1 96.19 364 THR A N 1
ATOM 2933 C CA . THR A 1 364 ? -22.234 28.688 1.158 1 96.19 364 THR A CA 1
ATOM 2934 C C . THR A 1 364 ? -21.781 29.75 0.166 1 96.19 364 THR A C 1
ATOM 2936 O O . THR A 1 364 ? -21.953 30.953 0.411 1 96.19 364 THR A O 1
ATOM 2939 N N . LEU A 1 365 ? -21.141 29.312 -0.925 1 92.62 365 LEU A N 1
ATOM 2940 C CA . LEU A 1 365 ? -20.547 30.281 -1.848 1 92.62 365 LEU A CA 1
ATOM 2941 C C . LEU A 1 365 ? -21.078 30.062 -3.262 1 92.62 365 LEU A C 1
ATOM 2943 O O . LEU A 1 365 ? -20.984 30.969 -4.105 1 92.62 365 LEU A O 1
ATOM 2947 N N . ASN A 1 366 ? -21.547 28.953 -3.494 1 86.81 366 ASN A N 1
ATOM 2948 C CA . ASN A 1 366 ? -21.906 28.609 -4.867 1 86.81 366 ASN A CA 1
ATOM 2949 C C . ASN A 1 366 ? -23.422 28.625 -5.062 1 86.81 366 ASN A C 1
ATOM 2951 O O . ASN A 1 366 ? -24.172 28.438 -4.105 1 86.81 366 ASN A O 1
ATOM 2955 N N . SER A 1 367 ? -23.703 28.906 -6.285 1 83.88 367 SER A N 1
ATOM 2956 C CA . SER A 1 367 ? -25.094 28.766 -6.727 1 83.88 367 SER A CA 1
ATOM 2957 C C . SER A 1 367 ? -25.266 27.516 -7.586 1 83.88 367 SER A C 1
ATOM 2959 O O . SER A 1 367 ? -24.438 26.609 -7.555 1 83.88 367 SER A O 1
ATOM 2961 N N . THR A 1 368 ? -26.344 27.484 -8.312 1 83.5 368 THR A N 1
ATOM 2962 C CA . THR A 1 368 ? -26.641 26.344 -9.172 1 83.5 368 THR A CA 1
ATOM 2963 C C . THR A 1 368 ? -25.984 26.516 -10.539 1 83.5 368 THR A C 1
ATOM 2965 O O . THR A 1 368 ? -26.312 25.812 -11.484 1 83.5 368 THR A O 1
ATOM 2968 N N . SER A 1 369 ? -25.047 27.406 -10.609 1 85.81 369 SER A N 1
ATOM 2969 C CA . SER A 1 369 ? -24.391 27.672 -11.883 1 85.81 369 SER A CA 1
ATOM 2970 C C . SER A 1 369 ? -23.609 26.453 -12.375 1 85.81 369 SER A C 1
ATOM 2972 O O . SER A 1 369 ? -23.062 25.703 -11.57 1 85.81 369 SER A O 1
ATOM 2974 N N . MET A 1 370 ? -23.609 26.281 -13.68 1 88.19 370 MET A N 1
ATOM 2975 C CA . MET A 1 370 ? -22.906 25.188 -14.328 1 88.19 370 MET A CA 1
ATOM 2976 C C . MET A 1 370 ? -21.641 25.672 -15.023 1 88.19 370 MET A C 1
ATOM 2978 O O . MET A 1 370 ? -21.578 26.828 -15.461 1 88.19 370 MET A O 1
ATOM 2982 N N . VAL A 1 371 ? -20.641 24.844 -15.047 1 88.56 371 VAL A N 1
ATOM 2983 C CA . VAL A 1 371 ? -19.406 25.188 -15.727 1 88.56 371 VAL A CA 1
ATOM 2984 C C . VAL A 1 371 ? -18.969 24.031 -16.609 1 88.56 371 VAL A C 1
ATOM 2986 O O . VAL A 1 371 ? -19.234 22.859 -16.297 1 88.56 371 VAL A O 1
ATOM 2989 N N . THR A 1 372 ? -18.391 24.328 -17.719 1 89.19 372 THR A N 1
ATOM 2990 C CA . THR A 1 372 ? -17.844 23.312 -18.625 1 89.19 372 THR A CA 1
ATOM 2991 C C . THR A 1 372 ? -16.391 23 -18.266 1 89.19 372 THR A C 1
ATOM 2993 O O . THR A 1 372 ? -15.555 23.906 -18.172 1 89.19 372 THR A O 1
ATOM 2996 N N . VAL A 1 373 ? -16.219 21.797 -17.922 1 86.69 373 VAL A N 1
ATOM 2997 C CA . VAL A 1 373 ? -14.867 21.359 -17.594 1 86.69 373 VAL A CA 1
ATOM 2998 C C . VAL A 1 373 ? -14.336 20.438 -18.688 1 86.69 373 VAL A C 1
ATOM 3000 O O . VAL A 1 373 ? -15.055 19.562 -19.172 1 86.69 373 VAL A O 1
ATOM 3003 N N . GLU A 1 374 ? -13.125 20.625 -19.172 1 80.88 374 GLU A N 1
ATOM 3004 C CA . GLU A 1 374 ? -12.508 19.812 -20.219 1 80.88 374 GLU A CA 1
ATOM 3005 C C . GLU A 1 374 ? -11.75 18.625 -19.609 1 80.88 374 GLU A C 1
ATOM 3007 O O . GLU A 1 374 ? -11.016 18.781 -18.641 1 80.88 374 GLU A O 1
ATOM 3012 N N . SER A 1 375 ? -12.273 17.516 -20.031 1 71.25 375 SER A N 1
ATOM 3013 C CA . SER A 1 375 ? -11.5 16.344 -19.625 1 71.25 375 SER A CA 1
ATOM 3014 C C . SER A 1 375 ? -10.172 16.281 -20.375 1 71.25 375 SER A C 1
ATOM 3016 O O . SER A 1 375 ? -10.133 16.391 -21.594 1 71.25 375 SER A O 1
ATOM 3018 N N . LYS A 1 376 ? -9.18 16.359 -19.578 1 60.31 376 LYS A N 1
ATOM 3019 C CA . LYS A 1 376 ? -7.863 16.281 -20.203 1 60.31 376 LYS A CA 1
ATOM 3020 C C . LYS A 1 376 ? -7.711 14.977 -20.984 1 60.31 376 LYS A C 1
ATOM 3022 O O . LYS A 1 376 ? -7.027 14.938 -22.016 1 60.31 376 LYS A O 1
ATOM 3027 N N . LYS A 1 377 ? -8.328 13.922 -20.516 1 57.5 377 LYS A N 1
ATOM 3028 C CA . LYS A 1 377 ? -8.125 12.594 -21.094 1 57.5 377 LYS A CA 1
ATOM 3029 C C . LYS A 1 377 ? -8.961 12.414 -22.359 1 57.5 377 LYS A C 1
ATOM 3031 O O . LYS A 1 377 ? -8.453 11.922 -23.375 1 57.5 377 LYS A O 1
ATOM 3036 N N . SER A 1 378 ? -10.266 12.734 -22.406 1 58.34 378 SER A N 1
ATOM 3037 C CA . SER A 1 378 ? -11.156 12.422 -23.516 1 58.34 378 SER A CA 1
ATOM 3038 C C . SER A 1 378 ? -11.383 13.641 -24.406 1 58.34 378 SER A C 1
ATOM 3040 O O . SER A 1 378 ? -12.078 13.562 -25.422 1 58.34 378 SER A O 1
ATOM 3042 N N . LYS A 1 379 ? -10.664 14.625 -24.172 1 64.56 379 LYS A N 1
ATOM 3043 C CA . LYS A 1 379 ? -10.898 15.852 -24.938 1 64.56 379 LYS A CA 1
ATOM 3044 C C . LYS A 1 379 ? -12.391 16.156 -25.031 1 64.56 379 LYS A C 1
ATOM 3046 O O . LYS A 1 379 ? -12.836 16.781 -26 1 64.56 379 LYS A O 1
ATOM 3051 N N . SER A 1 380 ? -13.008 15.477 -24.094 1 73.38 380 SER A N 1
ATOM 3052 C CA . SER A 1 380 ? -14.438 15.797 -24.078 1 73.38 380 SER A CA 1
ATOM 3053 C C . SER A 1 380 ? -14.773 16.812 -23 1 73.38 380 SER A C 1
ATOM 3055 O O . SER A 1 380 ? -14.078 16.891 -21.984 1 73.38 380 SER A O 1
ATOM 3057 N N . SER A 1 381 ? -15.656 17.75 -23.375 1 81.25 381 SER A N 1
ATOM 3058 C CA . SER A 1 381 ? -16.141 18.75 -22.438 1 81.25 381 SER A CA 1
ATOM 3059 C C . SER A 1 381 ? -17.406 18.281 -21.719 1 81.25 381 SER A C 1
ATOM 3061 O O . SER A 1 381 ? -18.266 17.641 -22.328 1 81.25 381 SER A O 1
ATOM 3063 N N . LYS A 1 382 ? -17.281 18.297 -20.391 1 83.62 382 LYS A N 1
ATOM 3064 C CA . LYS A 1 382 ? -18.453 17.906 -19.609 1 83.62 382 LYS A CA 1
ATOM 3065 C C . LYS A 1 382 ? -19 19.094 -18.812 1 83.62 382 LYS A C 1
ATOM 3067 O O . LYS A 1 382 ? -18.219 19.891 -18.266 1 83.62 382 LYS A O 1
ATOM 3072 N N . LEU A 1 383 ? -20.312 19.25 -18.859 1 86.56 383 LEU A N 1
ATOM 3073 C CA . LEU A 1 383 ? -21 20.281 -18.078 1 86.56 383 LEU A CA 1
ATOM 3074 C C . LEU A 1 383 ? -21.266 19.781 -16.656 1 86.56 383 LEU A C 1
ATOM 3076 O O . LEU A 1 383 ? -21.891 18.734 -16.469 1 86.56 383 LEU A O 1
ATOM 3080 N N . LYS A 1 384 ? -20.656 20.484 -15.664 1 89.44 384 LYS A N 1
ATOM 3081 C CA . LYS A 1 384 ? -20.891 20.125 -14.266 1 89.44 384 LYS A CA 1
ATOM 3082 C C . LYS A 1 384 ? -21.172 21.375 -13.43 1 89.44 384 LYS A C 1
ATOM 3084 O O . LYS A 1 384 ? -20.828 22.484 -13.828 1 89.44 384 LYS A O 1
ATOM 3089 N N . PRO A 1 385 ? -21.906 21.219 -12.305 1 90.19 385 PRO A N 1
ATOM 3090 C CA . PRO A 1 385 ? -22.094 22.375 -11.414 1 90.19 385 PRO A CA 1
ATOM 3091 C C . PRO A 1 385 ? -20.766 22.984 -10.984 1 90.19 385 PRO A C 1
ATOM 3093 O O . PRO A 1 385 ? -19.797 22.266 -10.727 1 90.19 385 PRO A O 1
ATOM 3096 N N . ALA A 1 386 ? -20.719 24.25 -10.883 1 91.31 386 ALA A N 1
ATOM 3097 C CA . ALA A 1 386 ? -19.5 24.984 -10.523 1 91.31 386 ALA A CA 1
ATOM 3098 C C . ALA A 1 386 ? -18.953 24.5 -9.188 1 91.31 386 ALA A C 1
ATOM 3100 O O . ALA A 1 386 ? -17.734 24.422 -9.008 1 91.31 386 ALA A O 1
ATOM 3101 N N . VAL A 1 387 ? -19.859 24.188 -8.289 1 93.25 387 VAL A N 1
ATOM 3102 C CA . VAL A 1 387 ? -19.438 23.766 -6.965 1 93.25 387 VAL A CA 1
ATOM 3103 C C . VAL A 1 387 ? -18.656 22.453 -7.066 1 93.25 387 VAL A C 1
ATOM 3105 O O . VAL A 1 387 ? -17.719 22.234 -6.309 1 93.25 387 VAL A O 1
ATOM 3108 N N . VAL A 1 388 ? -19 21.609 -7.961 1 92.69 388 VAL A N 1
ATOM 3109 C CA . VAL A 1 388 ? -18.312 20.344 -8.156 1 92.69 388 VAL A CA 1
ATOM 3110 C C . VAL A 1 388 ? -16.906 20.594 -8.703 1 92.69 388 VAL A C 1
ATOM 3112 O O . VAL A 1 388 ? -15.945 19.969 -8.266 1 92.69 388 VAL A O 1
ATOM 3115 N N . ALA A 1 389 ? -16.828 21.453 -9.633 1 92.56 389 ALA A N 1
ATOM 3116 C CA . ALA A 1 389 ? -15.531 21.828 -10.188 1 92.56 389 ALA A CA 1
ATOM 3117 C C . ALA A 1 389 ? -14.625 22.422 -9.117 1 92.56 389 ALA A C 1
ATOM 3119 O O . ALA A 1 389 ? -13.453 22.062 -9.016 1 92.56 389 ALA A O 1
ATOM 3120 N N . ASP A 1 390 ? -15.227 23.328 -8.336 1 94.38 390 ASP A N 1
ATOM 3121 C CA . ASP A 1 390 ? -14.469 23.953 -7.25 1 94.38 390 ASP A CA 1
ATOM 3122 C C . ASP A 1 390 ? -14 22.906 -6.242 1 94.38 390 ASP A C 1
ATOM 3124 O O . ASP A 1 390 ? -12.852 22.938 -5.801 1 94.38 390 ASP A O 1
ATOM 3128 N N . TYR A 1 391 ? -14.867 22.031 -5.949 1 95.88 391 TYR A N 1
ATOM 3129 C CA . TYR A 1 391 ? -14.562 20.969 -4.996 1 95.88 391 TYR A CA 1
ATOM 3130 C C . TYR A 1 391 ? -13.383 20.141 -5.465 1 95.88 391 TYR A C 1
ATOM 3132 O O . TYR A 1 391 ? -12.461 19.875 -4.695 1 95.88 391 TYR A O 1
ATOM 3140 N N . ASN A 1 392 ? -13.344 19.75 -6.695 1 91.94 392 ASN A N 1
ATOM 3141 C CA . ASN A 1 392 ? -12.297 18.906 -7.262 1 91.94 392 ASN A CA 1
ATOM 3142 C C . ASN A 1 392 ? -10.945 19.609 -7.246 1 91.94 392 ASN A C 1
ATOM 3144 O O . ASN A 1 392 ? -9.906 18.969 -7.109 1 91.94 392 ASN A O 1
ATOM 3148 N N . THR A 1 393 ? -10.969 20.812 -7.262 1 93.38 393 THR A N 1
ATOM 3149 C CA . THR A 1 393 ? -9.742 21.594 -7.324 1 93.38 393 THR A CA 1
ATOM 3150 C C . THR A 1 393 ? -9.195 21.859 -5.922 1 93.38 393 THR A C 1
ATOM 3152 O O . THR A 1 393 ? -7.977 21.969 -5.738 1 93.38 393 THR A O 1
ATOM 3155 N N . THR A 1 394 ? -10.086 21.906 -4.902 1 96.38 394 THR A N 1
ATOM 3156 C CA . THR A 1 394 ? -9.641 22.438 -3.615 1 96.38 394 THR A CA 1
ATOM 3157 C C . THR A 1 394 ? -9.602 21.328 -2.562 1 96.38 394 THR A C 1
ATOM 3159 O O . THR A 1 394 ? -8.977 21.484 -1.514 1 96.38 394 THR A O 1
ATOM 3162 N N . MET A 1 395 ? -10.211 20.234 -2.764 1 95.19 395 MET A N 1
ATOM 3163 C CA . MET A 1 395 ? -10.305 19.188 -1.741 1 95.19 395 MET A CA 1
ATOM 3164 C C . MET A 1 395 ? -8.992 18.422 -1.617 1 95.19 395 MET A C 1
ATOM 3166 O O . MET A 1 395 ? -8.734 17.781 -0.598 1 95.19 395 MET A O 1
ATOM 3170 N N . GLY A 1 396 ? -8.039 18.531 -2.438 1 92.94 396 GLY A N 1
ATOM 3171 C CA . GLY A 1 396 ? -6.91 17.625 -2.555 1 92.94 396 GLY A CA 1
ATOM 3172 C C . GLY A 1 396 ? -5.723 18.031 -1.708 1 92.94 396 GLY A C 1
ATOM 3173 O O . GLY A 1 396 ? -4.629 17.484 -1.852 1 92.94 396 GLY A O 1
ATOM 3174 N N . GLY A 1 397 ? -5.887 18.969 -0.762 1 95.25 397 GLY A N 1
ATOM 3175 C CA . GLY A 1 397 ? -4.742 19.438 0.003 1 95.25 397 GLY A CA 1
ATOM 3176 C C . GLY A 1 397 ? -4.129 18.359 0.879 1 95.25 397 GLY A C 1
ATOM 3177 O O . GLY A 1 397 ? -2.918 18.141 0.83 1 95.25 397 GLY A O 1
ATOM 3178 N N . VAL A 1 398 ? -4.926 17.719 1.664 1 96.69 398 VAL A N 1
ATOM 3179 C CA . VAL A 1 398 ? -4.449 16.688 2.57 1 96.69 398 VAL A CA 1
ATOM 3180 C C . VAL A 1 398 ? -3.939 15.484 1.768 1 96.69 398 VAL A C 1
ATOM 3182 O O . VAL A 1 398 ? -2.881 14.93 2.074 1 96.69 398 VAL A O 1
ATOM 3185 N N . ASP A 1 399 ? -4.645 15.141 0.759 1 93.62 399 ASP A N 1
ATOM 3186 C CA . ASP A 1 399 ? -4.23 14.039 -0.099 1 93.62 399 ASP A CA 1
ATOM 3187 C C . ASP A 1 399 ? -2.891 14.328 -0.769 1 93.62 399 ASP A C 1
ATOM 3189 O O . ASP A 1 399 ? -2.068 13.43 -0.947 1 93.62 399 ASP A O 1
ATOM 3193 N N . LYS A 1 400 ? -2.77 15.516 -1.193 1 96.19 400 LYS A N 1
ATOM 3194 C CA . LYS A 1 400 ? -1.501 15.922 -1.789 1 96.19 400 LYS A CA 1
ATOM 3195 C C . LYS A 1 400 ? -0.35 15.758 -0.801 1 96.19 400 LYS A C 1
ATOM 3197 O O . LYS A 1 400 ? 0.7 15.211 -1.15 1 96.19 400 LYS A O 1
ATOM 3202 N N . ALA A 1 401 ? -0.545 16.25 0.365 1 97.06 401 ALA A N 1
ATOM 3203 C CA . ALA A 1 401 ? 0.469 16.078 1.402 1 97.06 401 ALA A CA 1
ATOM 3204 C C . ALA A 1 401 ? 0.762 14.602 1.648 1 97.06 401 ALA A C 1
ATOM 3206 O O . ALA A 1 401 ? 1.922 14.18 1.647 1 97.06 401 ALA A O 1
ATOM 3207 N N . ASP A 1 402 ? -0.251 13.82 1.822 1 94.81 402 ASP A N 1
ATOM 3208 C CA . ASP A 1 402 ? -0.095 12.398 2.084 1 94.81 402 ASP A CA 1
ATOM 3209 C C . ASP A 1 402 ? 0.653 11.711 0.945 1 94.81 402 ASP A C 1
ATOM 3211 O O . ASP A 1 402 ? 1.488 10.836 1.184 1 94.81 402 ASP A O 1
ATOM 3215 N N . GLN A 1 403 ? 0.273 12.047 -0.23 1 93.25 403 GLN A N 1
ATOM 3216 C CA . GLN A 1 403 ? 0.935 11.469 -1.396 1 93.25 403 GLN A CA 1
ATOM 3217 C C . GLN A 1 403 ? 2.428 11.789 -1.396 1 93.25 403 GLN A C 1
ATOM 3219 O O . GLN A 1 403 ? 3.258 10.906 -1.608 1 93.25 403 GLN A O 1
ATOM 3224 N N . CYS A 1 404 ? 2.73 13.008 -1.171 1 94.75 404 CYS A N 1
ATOM 3225 C CA . CYS A 1 404 ? 4.125 13.445 -1.188 1 94.75 404 CYS A CA 1
ATOM 3226 C C . CYS A 1 404 ? 4.914 12.773 -0.069 1 94.75 404 CYS A C 1
ATOM 3228 O O . CYS A 1 404 ? 6.09 12.445 -0.246 1 94.75 404 CYS A O 1
ATOM 3230 N N . LEU A 1 405 ? 4.289 12.617 1.04 1 94.88 405 LEU A N 1
ATOM 3231 C CA . LEU A 1 405 ? 4.941 11.953 2.162 1 94.88 405 LEU A CA 1
ATOM 3232 C C . LEU A 1 405 ? 5.188 10.477 1.853 1 94.88 405 LEU A C 1
ATOM 3234 O O . LEU A 1 405 ? 6.16 9.891 2.332 1 94.88 405 LEU A O 1
ATOM 3238 N N . SER A 1 406 ? 4.336 9.891 1.083 1 91.94 406 SER A N 1
ATOM 3239 C CA . SER A 1 406 ? 4.398 8.461 0.817 1 91.94 406 SER A CA 1
ATOM 3240 C C . SER A 1 406 ? 5.535 8.117 -0.14 1 91.94 406 SER A C 1
ATOM 3242 O O . SER A 1 406 ? 5.973 6.969 -0.21 1 91.94 406 SER A O 1
ATOM 3244 N N . TYR A 1 407 ? 6.07 9.102 -0.86 1 91.06 407 TYR A N 1
ATOM 3245 C CA . TYR A 1 407 ? 7.145 8.859 -1.813 1 91.06 407 TYR A CA 1
ATOM 3246 C C . TYR A 1 407 ? 8.43 8.445 -1.096 1 91.06 407 TYR A C 1
ATOM 3248 O O . TYR A 1 407 ? 9.195 7.633 -1.605 1 91.06 407 TYR A O 1
ATOM 3256 N N . TYR A 1 408 ? 8.641 9.039 0.035 1 93.5 408 TYR A N 1
ATOM 3257 C CA . TYR A 1 408 ? 9.844 8.812 0.828 1 93.5 408 TYR A CA 1
ATOM 3258 C C . TYR A 1 408 ? 9.492 8.562 2.291 1 93.5 408 TYR A C 1
ATOM 3260 O O . TYR A 1 408 ? 9.773 9.398 3.152 1 93.5 408 TYR A O 1
ATOM 3268 N N . PRO A 1 409 ? 8.961 7.395 2.535 1 91.44 409 PRO A N 1
ATOM 3269 C CA . PRO A 1 409 ? 8.398 7.145 3.863 1 91.44 409 PRO A CA 1
ATOM 3270 C C . PRO A 1 409 ? 9.469 7.023 4.945 1 91.44 409 PRO A C 1
ATOM 3272 O O . PRO A 1 409 ? 10.352 6.164 4.855 1 91.44 409 PRO A O 1
ATOM 3275 N N . VAL A 1 410 ? 9.273 7.82 5.98 1 92.5 410 VAL A N 1
ATOM 3276 C CA . VAL A 1 410 ? 10.203 7.84 7.105 1 92.5 410 VAL A CA 1
ATOM 3277 C C . VAL A 1 410 ? 9.672 6.961 8.234 1 92.5 410 VAL A C 1
ATOM 3279 O O . VAL A 1 410 ? 10.438 6.434 9.039 1 92.5 410 VAL A O 1
ATOM 3282 N N . ALA A 1 411 ? 8.336 6.754 8.531 1 87.31 411 ALA A N 1
ATOM 3283 C CA . ALA A 1 411 ? 7.664 6.086 9.641 1 87.31 411 ALA A CA 1
ATOM 3284 C C . ALA A 1 411 ? 7.82 4.574 9.547 1 87.31 411 ALA A C 1
ATOM 3286 O O . ALA A 1 411 ? 7.633 3.859 10.531 1 87.31 411 ALA A O 1
ATOM 3287 N N . ARG A 1 412 ? 8.625 3.953 8.953 1 81.81 412 ARG A N 1
ATOM 3288 C CA . ARG A 1 412 ? 8.906 2.535 8.75 1 81.81 412 ARG A CA 1
ATOM 3289 C C . ARG A 1 412 ? 7.746 1.675 9.242 1 81.81 412 ARG A C 1
ATOM 3291 O O . ARG A 1 412 ? 7.215 1.906 10.336 1 81.81 412 ARG A O 1
ATOM 3298 N N . ASN A 1 413 ? 7.422 0.627 8.727 1 78.12 413 ASN A N 1
ATOM 3299 C CA . ASN A 1 413 ? 6.305 -0.253 9.055 1 78.12 413 ASN A CA 1
ATOM 3300 C C . ASN A 1 413 ? 6.594 -1.078 10.305 1 78.12 413 ASN A C 1
ATOM 3302 O O . ASN A 1 413 ? 5.676 -1.411 11.055 1 78.12 413 ASN A O 1
ATOM 3306 N N . GLN A 1 414 ? 7.812 -1.336 10.633 1 78.69 414 GLN A N 1
ATOM 3307 C CA . GLN A 1 414 ? 8.18 -2.246 11.711 1 78.69 414 GLN A CA 1
ATOM 3308 C C . GLN A 1 414 ? 8.344 -1.498 13.031 1 78.69 414 GLN A C 1
ATOM 3310 O O . GLN A 1 414 ? 8.625 -2.107 14.07 1 78.69 414 GLN A O 1
ATOM 3315 N N . GLN A 1 415 ? 8.156 -0.196 12.93 1 85.81 415 GLN A N 1
ATOM 3316 C CA . GLN A 1 415 ? 8.234 0.562 14.18 1 85.81 415 GLN A CA 1
ATOM 3317 C C . GLN A 1 415 ? 7.062 0.228 15.102 1 85.81 415 GLN A C 1
ATOM 3319 O O . GLN A 1 415 ? 5.918 0.585 14.812 1 85.81 415 GLN A O 1
ATOM 3324 N N . ARG A 1 416 ? 7.332 -0.294 16.328 1 85.5 416 ARG A N 1
ATOM 3325 C CA . ARG A 1 416 ? 6.27 -0.871 17.141 1 85.5 416 ARG A CA 1
ATOM 3326 C C . ARG A 1 416 ? 5.832 0.094 18.234 1 85.5 416 ARG A C 1
ATOM 3328 O O . ARG A 1 416 ? 4.723 -0.017 18.766 1 85.5 416 ARG A O 1
ATOM 3335 N N . LYS A 1 417 ? 6.73 0.964 18.641 1 91.88 417 LYS A N 1
ATOM 3336 C CA . LYS A 1 417 ? 6.312 1.964 19.625 1 91.88 417 LYS A CA 1
ATOM 3337 C C . LYS A 1 417 ? 5.559 3.107 18.953 1 91.88 417 LYS A C 1
ATOM 3339 O O . LYS A 1 417 ? 6.117 3.824 18.125 1 91.88 417 LYS A O 1
ATOM 3344 N N . TYR A 1 418 ? 4.375 3.348 19.391 1 93.5 418 TYR A N 1
ATOM 3345 C CA . TYR A 1 418 ? 3.477 4.246 18.672 1 93.5 418 TYR A CA 1
ATOM 3346 C C . TYR A 1 418 ? 4.039 5.66 18.641 1 93.5 418 TYR A C 1
ATOM 3348 O O . TYR A 1 418 ? 3.924 6.352 17.625 1 93.5 418 TYR A O 1
ATOM 3356 N N . TYR A 1 419 ? 4.59 6.156 19.797 1 94.88 419 TYR A N 1
ATOM 3357 C CA . TYR A 1 419 ? 5.016 7.551 19.844 1 94.88 419 TYR A CA 1
ATOM 3358 C C . TYR A 1 419 ? 6.242 7.773 18.969 1 94.88 419 TYR A C 1
ATOM 3360 O O . TYR A 1 419 ? 6.438 8.867 18.438 1 94.88 419 TYR A O 1
ATOM 3368 N N . LYS A 1 420 ? 7.09 6.738 18.781 1 96.19 420 LYS A N 1
ATOM 3369 C CA . LYS A 1 420 ? 8.219 6.852 17.875 1 96.19 420 LYS A CA 1
ATOM 3370 C C . LYS A 1 420 ? 7.758 6.836 16.422 1 96.19 420 LYS A C 1
ATOM 3372 O O . LYS A 1 420 ? 8.328 7.531 15.57 1 96.19 420 LYS A O 1
ATOM 3377 N N . LYS A 1 421 ? 6.707 6.027 16.156 1 95.88 421 LYS A N 1
ATOM 3378 C CA . LYS A 1 421 ? 6.09 6.02 14.836 1 95.88 421 LYS A CA 1
ATOM 3379 C C . LYS A 1 421 ? 5.52 7.391 14.492 1 95.88 421 LYS A C 1
ATOM 3381 O O . LYS A 1 421 ? 5.727 7.891 13.383 1 95.88 421 LYS A O 1
ATOM 3386 N N . ILE A 1 422 ? 4.828 7.945 15.406 1 96.56 422 ILE A N 1
ATOM 3387 C CA . ILE A 1 422 ? 4.223 9.258 15.203 1 96.56 422 ILE A CA 1
ATOM 3388 C C . ILE A 1 422 ? 5.316 10.312 15.039 1 96.56 422 ILE A C 1
ATOM 3390 O O . ILE A 1 422 ? 5.203 11.203 14.203 1 96.56 422 ILE A O 1
ATOM 3394 N N . PHE A 1 423 ? 6.395 10.211 15.82 1 97.5 423 PHE A N 1
ATOM 3395 C CA . PHE A 1 423 ? 7.52 11.133 15.688 1 97.5 423 PHE A CA 1
ATOM 3396 C C . PHE A 1 423 ? 8.07 11.102 14.266 1 97.5 423 PHE A C 1
ATOM 3398 O O . PHE A 1 423 ? 8.281 12.156 13.656 1 97.5 423 PHE A O 1
ATOM 3405 N N . ARG A 1 424 ? 8.312 9.922 13.758 1 97.5 424 ARG A N 1
ATOM 3406 C CA . ARG A 1 424 ? 8.852 9.781 12.406 1 97.5 424 ARG A CA 1
ATOM 3407 C C . ARG A 1 424 ? 7.922 10.398 11.375 1 97.5 424 ARG A C 1
ATOM 3409 O O . ARG A 1 424 ? 8.383 11.039 10.422 1 97.5 424 ARG A O 1
ATOM 3416 N N . TYR A 1 425 ? 6.676 10.219 11.57 1 97.19 425 TYR A N 1
ATOM 3417 C CA . TYR A 1 425 ? 5.695 10.781 10.648 1 97.19 425 TYR A CA 1
ATOM 3418 C C . TYR A 1 425 ? 5.691 12.297 10.711 1 97.19 425 TYR A C 1
ATOM 3420 O O . TYR A 1 425 ? 5.664 12.969 9.68 1 97.19 425 TYR A O 1
ATOM 3428 N N . LEU A 1 426 ? 5.672 12.805 11.906 1 98.12 426 LEU A N 1
ATOM 3429 C CA . LEU A 1 426 ? 5.703 14.25 12.094 1 98.12 426 LEU A CA 1
ATOM 3430 C C . LEU A 1 426 ? 6.984 14.844 11.516 1 98.12 426 LEU A C 1
ATOM 3432 O O . LEU A 1 426 ? 6.965 15.953 10.969 1 98.12 426 LEU A O 1
ATOM 3436 N N . LEU A 1 427 ? 8.055 14.141 11.672 1 98.38 427 LEU A N 1
ATOM 3437 C CA . LEU A 1 427 ? 9.305 14.539 11.047 1 98.38 427 LEU A CA 1
ATOM 3438 C C . LEU A 1 427 ? 9.148 14.648 9.539 1 98.38 427 LEU A C 1
ATOM 3440 O O . LEU A 1 427 ? 9.594 15.633 8.93 1 98.38 427 LEU A O 1
ATOM 3444 N N . SER A 1 428 ? 8.523 13.672 8.969 1 97.88 428 SER A N 1
ATOM 3445 C CA . SER A 1 428 ? 8.266 13.688 7.535 1 97.88 428 SER A CA 1
ATOM 3446 C C . SER A 1 428 ? 7.41 14.891 7.141 1 97.88 428 SER A C 1
ATOM 3448 O O . SER A 1 428 ? 7.629 15.5 6.09 1 97.88 428 SER A O 1
ATOM 3450 N N . GLN A 1 429 ? 6.449 15.188 7.949 1 98.44 429 GLN A N 1
ATOM 3451 C CA . GLN A 1 429 ? 5.594 16.344 7.676 1 98.44 429 GLN A CA 1
ATOM 3452 C C . GLN A 1 429 ? 6.387 17.641 7.742 1 98.44 429 GLN A C 1
ATOM 3454 O O . GLN A 1 429 ? 6.152 18.562 6.945 1 98.44 429 GLN A O 1
ATOM 3459 N N . ALA A 1 430 ? 7.254 17.703 8.711 1 98.75 430 ALA A N 1
ATOM 3460 C CA . ALA A 1 430 ? 8.102 18.891 8.828 1 98.75 430 ALA A CA 1
ATOM 3461 C C . ALA A 1 430 ? 8.977 19.062 7.594 1 98.75 430 ALA A C 1
ATOM 3463 O O . ALA A 1 430 ? 9.148 20.188 7.102 1 98.75 430 ALA A O 1
ATOM 3464 N N . VAL A 1 431 ? 9.516 17.969 7.09 1 98.56 431 VAL A N 1
ATOM 3465 C CA . VAL A 1 431 ? 10.344 18.016 5.887 1 98.56 431 VAL A CA 1
ATOM 3466 C C . VAL A 1 431 ? 9.492 18.484 4.699 1 98.56 431 VAL A C 1
ATOM 3468 O O . VAL A 1 431 ? 9.945 19.281 3.885 1 98.56 431 VAL A O 1
ATOM 3471 N N . TRP A 1 432 ? 8.305 17.984 4.598 1 98.44 432 TRP A N 1
ATOM 3472 C CA . TRP A 1 432 ? 7.395 18.391 3.531 1 98.44 432 TRP A CA 1
ATOM 3473 C C . TRP A 1 432 ? 7.094 19.891 3.605 1 98.44 432 TRP A C 1
ATOM 3475 O O . TRP A 1 432 ? 7.211 20.594 2.607 1 98.44 432 TRP A O 1
ATOM 3485 N N . ASN A 1 433 ? 6.688 20.359 4.801 1 98.75 433 ASN A N 1
ATOM 3486 C CA . ASN A 1 433 ? 6.402 21.781 4.957 1 98.75 433 ASN A CA 1
ATOM 3487 C C . ASN A 1 433 ? 7.625 22.641 4.645 1 98.75 433 ASN A C 1
ATOM 3489 O O . ASN A 1 433 ? 7.5 23.719 4.066 1 98.75 433 ASN A O 1
ATOM 3493 N N . ALA A 1 434 ? 8.781 22.156 5.059 1 98.5 434 ALA A N 1
ATOM 3494 C CA . ALA A 1 434 ? 10.016 22.859 4.734 1 98.5 434 ALA A CA 1
ATOM 3495 C C . ALA A 1 434 ? 10.188 22.984 3.223 1 98.5 434 ALA A C 1
ATOM 3497 O O . ALA A 1 434 ? 10.547 24.047 2.719 1 98.5 434 ALA A O 1
ATOM 3498 N N . PHE A 1 435 ? 9.938 21.984 2.525 1 98.5 435 PHE A N 1
ATOM 3499 C CA . PHE A 1 435 ? 10.047 21.984 1.07 1 98.5 435 PHE A CA 1
ATOM 3500 C C . PHE A 1 435 ? 9.047 22.938 0.446 1 98.5 435 PHE A C 1
ATOM 3502 O O . PHE A 1 435 ? 9.375 23.656 -0.496 1 98.5 435 PHE A O 1
ATOM 3509 N N . VAL A 1 436 ? 7.816 22.875 0.963 1 98.31 436 VAL A N 1
ATOM 3510 C CA . VAL A 1 436 ? 6.777 23.766 0.445 1 98.31 436 VAL A CA 1
ATOM 3511 C C . VAL A 1 436 ? 7.207 25.219 0.614 1 98.31 436 VAL A C 1
ATOM 3513 O O . VAL A 1 436 ? 7.055 26.031 -0.304 1 98.31 436 VAL A O 1
ATOM 3516 N N . ILE A 1 437 ? 7.727 25.547 1.801 1 97.94 437 ILE A N 1
ATOM 3517 C CA . ILE A 1 437 ? 8.195 26.906 2.051 1 97.94 437 ILE A CA 1
ATOM 3518 C C . ILE A 1 437 ? 9.352 27.234 1.107 1 97.94 437 ILE A C 1
ATOM 3520 O O . ILE A 1 437 ? 9.438 28.344 0.584 1 97.94 437 ILE A O 1
ATOM 3524 N N . PHE A 1 438 ? 10.266 26.266 0.883 1 97.94 438 PHE A N 1
ATOM 3525 C CA . PHE A 1 438 ? 11.367 26.422 -0.054 1 97.94 438 PHE A CA 1
ATOM 3526 C C . PHE A 1 438 ? 10.859 26.797 -1.439 1 97.94 438 PHE A C 1
ATOM 3528 O O . PHE A 1 438 ? 11.367 27.734 -2.066 1 97.94 438 PHE A O 1
ATOM 3535 N N . LYS A 1 439 ? 9.836 26.141 -1.892 1 97.44 439 LYS A N 1
ATOM 3536 C CA . LYS A 1 439 ? 9.25 26.406 -3.201 1 97.44 439 LYS A CA 1
ATOM 3537 C C . LYS A 1 439 ? 8.594 27.781 -3.236 1 97.44 439 LYS A C 1
ATOM 3539 O O . LYS A 1 439 ? 8.734 28.516 -4.215 1 97.44 439 LYS A O 1
ATOM 3544 N N . LYS A 1 440 ? 7.883 28.109 -2.186 1 96.06 440 LYS A N 1
ATOM 3545 C CA . LYS A 1 440 ? 7.188 29.391 -2.111 1 96.06 440 LYS A CA 1
ATOM 3546 C C . LYS A 1 440 ? 8.18 30.547 -2.049 1 96.06 440 LYS A C 1
ATOM 3548 O O . LYS A 1 440 ? 7.859 31.672 -2.445 1 96.06 440 LYS A O 1
ATOM 3553 N N . ASN A 1 441 ? 9.344 30.219 -1.478 1 95.75 441 ASN A N 1
ATOM 3554 C CA . ASN A 1 441 ? 10.398 31.234 -1.402 1 95.75 441 ASN A CA 1
ATOM 3555 C C . ASN A 1 441 ? 11.227 31.281 -2.682 1 95.75 441 ASN A C 1
ATOM 3557 O O . ASN A 1 441 ? 12.32 31.844 -2.699 1 95.75 441 ASN A O 1
ATOM 3561 N N . GLY A 1 442 ? 10.812 30.562 -3.764 1 94.44 442 GLY A N 1
ATOM 3562 C CA . GLY A 1 442 ? 11.43 30.672 -5.074 1 94.44 442 GLY A CA 1
ATOM 3563 C C . GLY A 1 442 ? 12.359 29.516 -5.383 1 94.44 442 GLY A C 1
ATOM 3564 O O . GLY A 1 442 ? 13.039 29.5 -6.41 1 94.44 442 GLY A O 1
ATOM 3565 N N . GLY A 1 443 ? 12.391 28.547 -4.516 1 95.88 443 GLY A N 1
ATOM 3566 C CA . GLY A 1 443 ? 13.258 27.406 -4.758 1 95.88 443 GLY A CA 1
ATOM 3567 C C . GLY A 1 443 ? 12.867 26.609 -5.992 1 95.88 443 GLY A C 1
ATOM 3568 O O . GLY A 1 443 ? 11.68 26.516 -6.324 1 95.88 443 GLY A O 1
ATOM 3569 N N . LYS A 1 444 ? 13.867 25.859 -6.543 1 95.5 444 LYS A N 1
ATOM 3570 C CA . LYS A 1 444 ? 13.594 25.172 -7.805 1 95.5 444 LYS A CA 1
ATOM 3571 C C . LYS A 1 444 ? 13.898 23.688 -7.695 1 95.5 444 LYS A C 1
ATOM 3573 O O . LYS A 1 444 ? 13.5 22.906 -8.555 1 95.5 444 LYS A O 1
ATOM 3578 N N . MET A 1 445 ? 14.484 23.266 -6.629 1 95.81 445 MET A N 1
ATOM 3579 C CA . MET A 1 445 ? 14.859 21.875 -6.473 1 95.81 445 MET A CA 1
ATOM 3580 C C . MET A 1 445 ? 13.625 20.984 -6.367 1 95.81 445 MET A C 1
ATOM 3582 O O . MET A 1 445 ? 12.609 21.391 -5.809 1 95.81 445 MET A O 1
ATOM 3586 N N . ARG A 1 446 ? 13.781 19.75 -6.902 1 95.38 446 ARG A N 1
ATOM 3587 C CA . ARG A 1 446 ? 12.742 18.75 -6.684 1 95.38 446 ARG A CA 1
ATOM 3588 C C . ARG A 1 446 ? 12.781 18.234 -5.25 1 95.38 446 ARG A C 1
ATOM 3590 O O . ARG A 1 446 ? 13.797 18.344 -4.566 1 95.38 446 ARG A O 1
ATOM 3597 N N . GLN A 1 447 ? 11.695 17.703 -4.852 1 95.94 447 GLN A N 1
ATOM 3598 C CA . GLN A 1 447 ? 11.531 17.281 -3.467 1 95.94 447 GLN A CA 1
ATOM 3599 C C . GLN A 1 447 ? 12.633 16.297 -3.057 1 95.94 447 GLN A C 1
ATOM 3601 O O . GLN A 1 447 ? 13.195 16.406 -1.964 1 95.94 447 GLN A O 1
ATOM 3606 N N . VAL A 1 448 ? 12.891 15.375 -3.922 1 94.81 448 VAL A N 1
ATOM 3607 C CA . VAL A 1 448 ? 13.867 14.344 -3.576 1 94.81 448 VAL A CA 1
ATOM 3608 C C . VAL A 1 448 ? 15.25 14.969 -3.412 1 94.81 448 VAL A C 1
ATOM 3610 O O . VAL A 1 448 ? 15.992 14.617 -2.494 1 94.81 448 VAL A O 1
ATOM 3613 N N . GLU A 1 449 ? 15.648 15.836 -4.309 1 96.44 449 GLU A N 1
ATOM 3614 C CA . GLU A 1 449 ? 16.938 16.531 -4.195 1 96.44 449 GLU A CA 1
ATOM 3615 C C . GLU A 1 449 ? 17 17.375 -2.928 1 96.44 449 GLU A C 1
ATOM 3617 O O . GLU A 1 449 ? 18.031 17.438 -2.27 1 96.44 449 GLU A O 1
ATOM 3622 N N . PHE A 1 450 ? 15.867 18.047 -2.623 1 98 450 PHE A N 1
ATOM 3623 C CA . PHE A 1 450 ? 15.766 18.812 -1.39 1 98 450 PHE A CA 1
ATOM 3624 C C . PHE A 1 450 ? 16.062 17.938 -0.178 1 98 450 PHE A C 1
ATOM 3626 O O . PHE A 1 450 ? 16.844 18.328 0.691 1 98 450 PHE A O 1
ATOM 3633 N N . ARG A 1 451 ? 15.5 16.766 -0.137 1 97.75 451 ARG A N 1
ATOM 3634 C CA . ARG A 1 451 ? 15.688 15.828 0.971 1 97.75 451 ARG A CA 1
ATOM 3635 C C . ARG A 1 451 ? 17.125 15.344 1.037 1 97.75 451 ARG A C 1
ATOM 3637 O O . ARG A 1 451 ? 17.703 15.25 2.119 1 97.75 451 ARG A O 1
ATOM 3644 N N . MET A 1 452 ? 17.688 14.992 -0.106 1 97.62 452 MET A N 1
ATOM 3645 C CA . MET A 1 452 ? 19.062 14.469 -0.135 1 97.62 452 MET A CA 1
ATOM 3646 C C . MET A 1 452 ? 20.047 15.531 0.339 1 97.62 452 MET A C 1
ATOM 3648 O O . MET A 1 452 ? 20.938 15.234 1.136 1 97.62 452 MET A O 1
ATOM 3652 N N . LYS A 1 453 ? 19.875 16.703 -0.09 1 98.25 453 LYS A N 1
ATOM 3653 C CA . LYS A 1 453 ? 20.75 17.781 0.359 1 98.25 453 LYS A CA 1
ATOM 3654 C C . LYS A 1 453 ? 20.578 18.047 1.853 1 98.25 453 LYS A C 1
ATOM 3656 O O . LYS A 1 453 ? 21.547 18.359 2.553 1 98.25 453 LYS A O 1
ATOM 3661 N N . LEU A 1 454 ? 19.312 18 2.275 1 98.56 454 LEU A N 1
ATOM 3662 C CA . LEU A 1 454 ? 19.047 18.172 3.699 1 98.56 454 LEU A CA 1
ATOM 3663 C C . LEU A 1 454 ? 19.812 17.141 4.523 1 98.56 454 LEU A C 1
ATOM 3665 O O . LEU A 1 454 ? 20.422 17.469 5.539 1 98.56 454 LEU A O 1
ATOM 3669 N N . ILE A 1 455 ? 19.781 15.883 4.086 1 98.38 455 ILE A N 1
ATOM 3670 C CA . ILE A 1 455 ? 20.469 14.789 4.758 1 98.38 455 ILE A CA 1
ATOM 3671 C C . ILE A 1 455 ? 21.969 15.109 4.84 1 98.38 455 ILE A C 1
ATOM 3673 O O . ILE A 1 455 ? 22.578 14.961 5.898 1 98.38 455 ILE A O 1
ATOM 3677 N N . GLU A 1 456 ? 22.5 15.57 3.771 1 98.06 456 GLU A N 1
ATOM 3678 C CA . GLU A 1 456 ? 23.938 15.883 3.711 1 98.06 456 GLU A CA 1
ATOM 3679 C C . GLU A 1 456 ? 24.281 17.062 4.613 1 98.06 456 GLU A C 1
ATOM 3681 O O . GLU A 1 456 ? 25.312 17.062 5.27 1 98.06 456 GLU A O 1
ATOM 3686 N N . ARG A 1 457 ? 23.391 18.016 4.734 1 97.19 457 ARG A N 1
ATOM 3687 C CA . ARG A 1 457 ? 23.641 19.25 5.492 1 97.19 457 ARG A CA 1
ATOM 3688 C C . ARG A 1 457 ? 23.469 19 6.988 1 97.19 457 ARG A C 1
ATOM 3690 O O . ARG A 1 457 ? 24.031 19.734 7.805 1 97.19 457 ARG A O 1
ATOM 3697 N N . LEU A 1 458 ? 22.703 18.016 7.32 1 97.12 458 LEU A N 1
ATOM 3698 C CA . LEU A 1 458 ? 22.484 17.672 8.719 1 97.12 458 LEU A CA 1
ATOM 3699 C C . LEU A 1 458 ? 23.703 16.938 9.289 1 97.12 458 LEU A C 1
ATOM 3701 O O . LEU A 1 458 ? 23.812 16.766 10.508 1 97.12 458 LEU A O 1
ATOM 3705 N N . ASN A 1 459 ? 24.609 16.516 8.453 1 93.38 459 ASN A N 1
ATOM 3706 C CA . ASN A 1 459 ? 25.812 15.805 8.859 1 93.38 459 ASN A CA 1
ATOM 3707 C C . ASN A 1 459 ? 27.047 16.672 8.75 1 93.38 459 ASN A C 1
ATOM 3709 O O . ASN A 1 459 ? 27.953 16.594 9.578 1 93.38 459 ASN A O 1
ATOM 3713 N N . MET B 1 1 ? 12.945 -16.094 19.312 1 20.67 1 MET B N 1
ATOM 3714 C CA . MET B 1 1 ? 11.648 -15.867 19.938 1 20.67 1 MET B CA 1
ATOM 3715 C C . MET B 1 1 ? 10.57 -15.641 18.891 1 20.67 1 MET B C 1
ATOM 3717 O O . MET B 1 1 ? 10.68 -14.727 18.062 1 20.67 1 MET B O 1
ATOM 3721 N N . ASN B 1 2 ? 9.773 -16.781 18.484 1 20.81 2 ASN B N 1
ATOM 3722 C CA . ASN B 1 2 ? 8.867 -17.328 17.484 1 20.81 2 ASN B CA 1
ATOM 3723 C C . ASN B 1 2 ? 7.551 -16.562 17.438 1 20.81 2 ASN B C 1
ATOM 3725 O O . ASN B 1 2 ? 6.602 -16.906 18.141 1 20.81 2 ASN B O 1
ATOM 3729 N N . SER B 1 3 ? 7.684 -15.203 17.578 1 22.84 3 SER B N 1
ATOM 3730 C CA . SER B 1 3 ? 6.457 -14.422 17.656 1 22.84 3 SER B CA 1
ATOM 3731 C C . SER B 1 3 ? 5.504 -14.766 16.516 1 22.84 3 SER B C 1
ATOM 3733 O O . SER B 1 3 ? 5.781 -14.453 15.352 1 22.84 3 SER B O 1
ATOM 3735 N N . ASP B 1 4 ? 4.719 -15.875 16.703 1 20.72 4 ASP B N 1
ATOM 3736 C CA . ASP B 1 4 ? 3.746 -16.688 15.984 1 20.72 4 ASP B CA 1
ATOM 3737 C C . ASP B 1 4 ? 2.678 -15.828 15.32 1 20.72 4 ASP B C 1
ATOM 3739 O O . ASP B 1 4 ? 2.656 -14.609 15.508 1 20.72 4 ASP B O 1
ATOM 3743 N N . SER B 1 5 ? 1.262 -16.109 15.719 1 23.27 5 SER B N 1
ATOM 3744 C CA . SER B 1 5 ? 0.099 -16.641 15.016 1 23.27 5 SER B CA 1
ATOM 3745 C C . SER B 1 5 ? -0.878 -15.523 14.641 1 23.27 5 SER B C 1
ATOM 3747 O O . SER B 1 5 ? -2.029 -15.789 14.297 1 23.27 5 SER B O 1
ATOM 3749 N N . GLU B 1 6 ? -0.645 -14.25 14.641 1 22.66 6 GLU B N 1
ATOM 3750 C CA . GLU B 1 6 ? -1.865 -13.453 14.688 1 22.66 6 GLU B CA 1
ATOM 3751 C C . GLU B 1 6 ? -2.689 -13.625 13.414 1 22.66 6 GLU B C 1
ATOM 3753 O O . GLU B 1 6 ? -2.398 -13 12.391 1 22.66 6 GLU B O 1
ATOM 3758 N N . LYS B 1 7 ? -3.303 -14.828 12.992 1 24.91 7 LYS B N 1
ATOM 3759 C CA . LYS B 1 7 ? -4.059 -15.133 11.773 1 24.91 7 LYS B CA 1
ATOM 3760 C C . LYS B 1 7 ? -5.398 -14.398 11.766 1 24.91 7 LYS B C 1
ATOM 3762 O O . LYS B 1 7 ? -6.277 -14.711 10.961 1 24.91 7 LYS B O 1
ATOM 3767 N N . GLU B 1 8 ? -5.824 -13.469 12.68 1 23 8 GLU B N 1
ATOM 3768 C CA . GLU B 1 8 ? -7.281 -13.516 12.773 1 23 8 GLU B CA 1
ATOM 3769 C C . GLU B 1 8 ? -7.93 -13.352 11.398 1 23 8 GLU B C 1
ATOM 3771 O O . GLU B 1 8 ? -8.766 -14.164 11 1 23 8 GLU B O 1
ATOM 3776 N N . ASN B 1 9 ? -8.656 -12.172 11.039 1 25.66 9 ASN B N 1
ATOM 3777 C CA . ASN B 1 9 ? -10.031 -11.914 10.625 1 25.66 9 ASN B CA 1
ATOM 3778 C C . ASN B 1 9 ? -10.164 -11.906 9.102 1 25.66 9 ASN B C 1
ATOM 3780 O O . ASN B 1 9 ? -9.617 -11.031 8.43 1 25.66 9 ASN B O 1
ATOM 3784 N N . LEU B 1 10 ? -10.344 -13.125 8.508 1 26.95 10 LEU B N 1
ATOM 3785 C CA . LEU B 1 10 ? -10.531 -13.367 7.078 1 26.95 10 LEU B CA 1
ATOM 3786 C C . LEU B 1 10 ? -11.57 -12.414 6.496 1 26.95 10 LEU B C 1
ATOM 3788 O O . LEU B 1 10 ? -11.305 -11.727 5.508 1 26.95 10 LEU B O 1
ATOM 3792 N N . ILE B 1 11 ? -12.859 -13.023 6.301 1 25.97 11 ILE B N 1
ATOM 3793 C CA . ILE B 1 11 ? -13.625 -12.969 5.059 1 25.97 11 ILE B CA 1
ATOM 3794 C C . ILE B 1 11 ? -14.336 -11.625 4.945 1 25.97 11 ILE B C 1
ATOM 3796 O O . ILE B 1 11 ? -15.172 -11.289 5.781 1 25.97 11 ILE B O 1
ATOM 3800 N N . GLU B 1 12 ? -13.812 -10.516 4.566 1 25.97 12 GLU B N 1
ATOM 3801 C CA . GLU B 1 12 ? -14.375 -9.266 4.055 1 25.97 12 GLU B CA 1
ATOM 3802 C C . GLU B 1 12 ? -15.328 -9.531 2.889 1 25.97 12 GLU B C 1
ATOM 3804 O O . GLU B 1 12 ? -14.914 -10.031 1.843 1 25.97 12 GLU B O 1
ATOM 3809 N N . THR B 1 13 ? -16.734 -9.773 3.053 1 23.61 13 THR B N 1
ATOM 3810 C CA . THR B 1 13 ? -17.812 -10.031 2.1 1 23.61 13 THR B CA 1
ATOM 3811 C C . THR B 1 13 ? -18.047 -8.812 1.207 1 23.61 13 THR B C 1
ATOM 3813 O O . THR B 1 13 ? -18.422 -7.742 1.689 1 23.61 13 THR B O 1
ATOM 3816 N N . SER B 1 14 ? -17.234 -8.547 0.185 1 23.77 14 SER B N 1
ATOM 3817 C CA . SER B 1 14 ? -17.547 -7.449 -0.723 1 23.77 14 SER B CA 1
ATOM 3818 C C . SER B 1 14 ? -18.828 -7.727 -1.501 1 23.77 14 SER B C 1
ATOM 3820 O O . SER B 1 14 ? -18.906 -8.703 -2.248 1 23.77 14 SER B O 1
ATOM 3822 N N . SER B 1 15 ? -20.047 -7.449 -0.97 1 22.16 15 SER B N 1
ATOM 3823 C CA . SER B 1 15 ? -21.344 -7.633 -1.597 1 22.16 15 SER B CA 1
ATOM 3824 C C . SER B 1 15 ? -21.453 -6.852 -2.902 1 22.16 15 SER B C 1
ATOM 3826 O O . SER B 1 15 ? -21.312 -5.625 -2.908 1 22.16 15 SER B O 1
ATOM 3828 N N . GLU B 1 16 ? -21.047 -7.469 -4.07 1 22.62 16 GLU B N 1
ATOM 3829 C CA . GLU B 1 16 ? -21.328 -7.047 -5.441 1 22.62 16 GLU B CA 1
ATOM 3830 C C . GLU B 1 16 ? -22.828 -6.855 -5.668 1 22.62 16 GLU B C 1
ATOM 3832 O O . GLU B 1 16 ? -23.641 -7.633 -5.168 1 22.62 16 GLU B O 1
ATOM 3837 N N . ASP B 1 17 ? -23.312 -5.711 -6.004 1 20.81 17 ASP B N 1
ATOM 3838 C CA . ASP B 1 17 ? -24.641 -5.285 -6.414 1 20.81 17 ASP B CA 1
ATOM 3839 C C . ASP B 1 17 ? -25.172 -6.156 -7.551 1 20.81 17 ASP B C 1
ATOM 3841 O O . ASP B 1 17 ? -24.406 -6.617 -8.398 1 20.81 17 ASP B O 1
ATOM 3845 N N . ASP B 1 18 ? -26.453 -6.719 -7.441 1 21.55 18 ASP B N 1
ATOM 3846 C CA . ASP B 1 18 ? -27.453 -7.645 -7.965 1 21.55 18 ASP B CA 1
ATOM 3847 C C . ASP B 1 18 ? -27.891 -7.238 -9.367 1 21.55 18 ASP B C 1
ATOM 3849 O O . ASP B 1 18 ? -28.766 -6.391 -9.531 1 21.55 18 ASP B O 1
ATOM 3853 N N . LEU B 1 19 ? -27.109 -6.977 -10.406 1 20.23 19 LEU B N 1
ATOM 3854 C CA . LEU B 1 19 ? -27.875 -6.754 -11.625 1 20.23 19 LEU B CA 1
ATOM 3855 C C . LEU B 1 19 ? -28.609 -8.016 -12.039 1 20.23 19 LEU B C 1
ATOM 3857 O O . LEU B 1 19 ? -28 -8.977 -12.523 1 20.23 19 LEU B O 1
ATOM 3861 N N . SER B 1 20 ? -29.594 -8.578 -11.289 1 20.53 20 SER B N 1
ATOM 3862 C CA . SER B 1 20 ? -30.344 -9.797 -11.547 1 20.53 20 SER B CA 1
ATOM 3863 C C . SER B 1 20 ? -31.172 -9.68 -12.82 1 20.53 20 SER B C 1
ATOM 3865 O O . SER B 1 20 ? -32.188 -10.359 -12.977 1 20.53 20 SER B O 1
ATOM 3867 N N . SER B 1 21 ? -30.766 -9.352 -14.031 1 20.55 21 SER B N 1
ATOM 3868 C CA . SER B 1 21 ? -31.859 -9.383 -15 1 20.55 21 SER B CA 1
ATOM 3869 C C . SER B 1 21 ? -32.281 -10.82 -15.312 1 20.55 21 SER B C 1
ATOM 3871 O O . SER B 1 21 ? -31.609 -11.508 -16.078 1 20.55 21 SER B O 1
ATOM 3873 N N . SER B 1 22 ? -32.562 -11.703 -14.344 1 20.14 22 SER B N 1
ATOM 3874 C CA . SER B 1 22 ? -32.938 -13.086 -14.664 1 20.14 22 SER B CA 1
ATOM 3875 C C . SER B 1 22 ? -34.219 -13.141 -15.492 1 20.14 22 SER B C 1
ATOM 3877 O O . SER B 1 22 ? -35.25 -12.617 -15.086 1 20.14 22 SER B O 1
ATOM 3879 N N . GLU B 1 23 ? -34.094 -13.391 -16.812 1 19.75 23 GLU B N 1
ATOM 3880 C CA . GLU B 1 23 ? -35.219 -13.781 -17.656 1 19.75 23 GLU B CA 1
ATOM 3881 C C . GLU B 1 23 ? -35.812 -15.102 -17.188 1 19.75 23 GLU B C 1
ATOM 3883 O O . GLU B 1 23 ? -35.125 -15.969 -16.688 1 19.75 23 GLU B O 1
ATOM 3888 N N . ASP B 1 24 ? -37.219 -15.305 -17.078 1 20.12 24 ASP B N 1
ATOM 3889 C CA . ASP B 1 24 ? -38.25 -16.172 -16.5 1 20.12 24 ASP B CA 1
ATOM 3890 C C . ASP B 1 24 ? -38.312 -17.5 -17.25 1 20.12 24 ASP B C 1
ATOM 3892 O O . ASP B 1 24 ? -39.188 -17.703 -18.094 1 20.12 24 ASP B O 1
ATOM 3896 N N . GLU B 1 25 ? -37.25 -18.344 -17.516 1 21.14 25 GLU B N 1
ATOM 3897 C CA . GLU B 1 25 ? -37.656 -19.531 -18.25 1 21.14 25 GLU B CA 1
ATOM 3898 C C . GLU B 1 25 ? -38.406 -20.516 -17.344 1 21.14 25 GLU B C 1
ATOM 3900 O O . GLU B 1 25 ? -37.875 -20.922 -16.312 1 21.14 25 GLU B O 1
ATOM 3905 N N . SER B 1 26 ? -39.781 -20.891 -17.406 1 21.86 26 SER B N 1
ATOM 3906 C CA . SER B 1 26 ? -40.875 -21.484 -16.641 1 21.86 26 SER B CA 1
ATOM 3907 C C . SER B 1 26 ? -40.75 -23.016 -16.625 1 21.86 26 SER B C 1
ATOM 3909 O O . SER B 1 26 ? -41.062 -23.641 -15.609 1 21.86 26 SER B O 1
ATOM 3911 N N . GLU B 1 27 ? -40.75 -23.969 -17.656 1 23.19 27 GLU B N 1
ATOM 3912 C CA . GLU B 1 27 ? -41.688 -25.078 -17.797 1 23.19 27 GLU B CA 1
ATOM 3913 C C . GLU B 1 27 ? -41.219 -26.312 -17.031 1 23.19 27 GLU B C 1
ATOM 3915 O O . GLU B 1 27 ? -42.031 -27.141 -16.641 1 23.19 27 GLU B O 1
ATOM 3920 N N . ASP B 1 28 ? -40.125 -27.016 -17.281 1 26.11 28 ASP B N 1
ATOM 3921 C CA . ASP B 1 28 ? -39.969 -28.469 -17.172 1 26.11 28 ASP B CA 1
ATOM 3922 C C . ASP B 1 28 ? -39.75 -28.891 -15.711 1 26.11 28 ASP B C 1
ATOM 3924 O O . ASP B 1 28 ? -38.656 -28.75 -15.18 1 26.11 28 ASP B O 1
ATOM 3928 N N . GLU B 1 29 ? -40.781 -29.172 -14.773 1 28.86 29 GLU B N 1
ATOM 3929 C CA . GLU B 1 29 ? -41.031 -29.25 -13.336 1 28.86 29 GLU B CA 1
ATOM 3930 C C . GLU B 1 29 ? -40.562 -30.609 -12.781 1 28.86 29 GLU B C 1
ATOM 3932 O O . GLU B 1 29 ? -40.062 -30.688 -11.664 1 28.86 29 GLU B O 1
ATOM 3937 N N . SER B 1 30 ? -40.938 -31.844 -13.289 1 29.8 30 SER B N 1
ATOM 3938 C CA . SER B 1 30 ? -41.281 -33 -12.484 1 29.8 30 SER B CA 1
ATOM 3939 C C . SER B 1 30 ? -40.031 -33.719 -11.984 1 29.8 30 SER B C 1
ATOM 3941 O O . SER B 1 30 ? -39.969 -34.156 -10.836 1 29.8 30 SER B O 1
ATOM 3943 N N . LEU B 1 31 ? -39.406 -34.594 -12.734 1 30.44 31 LEU B N 1
ATOM 3944 C CA . LEU B 1 31 ? -38.375 -35.562 -12.383 1 30.44 31 LEU B CA 1
ATOM 3945 C C . LEU B 1 31 ? -37.156 -34.844 -11.797 1 30.44 31 LEU B C 1
ATOM 3947 O O . LEU B 1 31 ? -36.156 -35.469 -11.484 1 30.44 31 LEU B O 1
ATOM 3951 N N . GLU B 1 32 ? -37.094 -33.5 -11.766 1 34.94 32 GLU B N 1
ATOM 3952 C CA . GLU B 1 32 ? -36.094 -32.531 -11.406 1 34.94 32 GLU B CA 1
ATOM 3953 C C . GLU B 1 32 ? -36.062 -32.25 -9.906 1 34.94 32 GLU B C 1
ATOM 3955 O O . GLU B 1 32 ? -35.406 -31.344 -9.43 1 34.94 32 GLU B O 1
ATOM 3960 N N . SER B 1 33 ? -36.812 -33 -9.125 1 37.97 33 SER B N 1
ATOM 3961 C CA . SER B 1 33 ? -37 -32.812 -7.691 1 37.97 33 SER B CA 1
ATOM 3962 C C . SER B 1 33 ? -35.812 -33.312 -6.891 1 37.97 33 SER B C 1
ATOM 3964 O O . SER B 1 33 ? -35.5 -32.75 -5.836 1 37.97 33 SER B O 1
ATOM 3966 N N . ALA B 1 34 ? -35.406 -34.625 -6.977 1 42.72 34 ALA B N 1
ATOM 3967 C CA . ALA B 1 34 ? -34.219 -35.156 -6.293 1 42.72 34 ALA B CA 1
ATOM 3968 C C . ALA B 1 34 ? -33.031 -34.188 -6.461 1 42.72 34 ALA B C 1
ATOM 3970 O O . ALA B 1 34 ? -32.031 -34.312 -5.762 1 42.72 34 ALA B O 1
ATOM 3971 N N . ARG B 1 35 ? -33.062 -33.438 -7.434 1 56.78 35 ARG B N 1
ATOM 3972 C CA . ARG B 1 35 ? -32.156 -32.469 -8.023 1 56.78 35 ARG B CA 1
ATOM 3973 C C . ARG B 1 35 ? -32.438 -31.062 -7.465 1 56.78 35 ARG B C 1
ATOM 3975 O O . ARG B 1 35 ? -31.891 -30.078 -7.973 1 56.78 35 ARG B O 1
ATOM 3982 N N . ASN B 1 36 ? -33.312 -31.203 -6.398 1 73.38 36 ASN B N 1
ATOM 3983 C CA . ASN B 1 36 ? -33.719 -29.906 -5.836 1 73.38 36 ASN B CA 1
ATOM 3984 C C . ASN B 1 36 ? -33.188 -29.734 -4.418 1 73.38 36 ASN B C 1
ATOM 3986 O O . ASN B 1 36 ? -32.75 -30.703 -3.783 1 73.38 36 ASN B O 1
ATOM 3990 N N . TRP B 1 37 ? -33.125 -28.703 -3.947 1 87.25 37 TRP B N 1
ATOM 3991 C CA . TRP B 1 37 ? -32.656 -28.328 -2.609 1 87.25 37 TRP B CA 1
ATOM 3992 C C . TRP B 1 37 ? -33.656 -28.812 -1.552 1 87.25 37 TRP B C 1
ATOM 3994 O O . TRP B 1 37 ? -34.875 -28.719 -1.737 1 87.25 37 TRP B O 1
ATOM 4004 N N . CYS B 1 38 ? -33.125 -29.594 -0.543 1 83.25 38 CYS B N 1
ATOM 4005 C CA . CYS B 1 38 ? -33.938 -30 0.6 1 83.25 38 CYS B CA 1
ATOM 4006 C C . CYS B 1 38 ? -33.438 -29.359 1.885 1 83.25 38 CYS B C 1
ATOM 4008 O O . CYS B 1 38 ? -32.219 -29.281 2.117 1 83.25 38 CYS B O 1
ATOM 4010 N N . GLY B 1 39 ? -34.344 -28.875 2.662 1 81.88 39 GLY B N 1
ATOM 4011 C CA . GLY B 1 39 ? -33.969 -28.328 3.957 1 81.88 39 GLY B CA 1
ATOM 4012 C C . GLY B 1 39 ? -33.438 -29.375 4.91 1 81.88 39 GLY B C 1
ATOM 4013 O O . GLY B 1 39 ? -33.906 -30.5 4.941 1 81.88 39 GLY B O 1
ATOM 4014 N N . VAL B 1 40 ? -32.312 -29.047 5.527 1 80.38 40 VAL B N 1
ATOM 4015 C CA . VAL B 1 40 ? -31.703 -29.969 6.473 1 80.38 40 VAL B CA 1
ATOM 4016 C C . VAL B 1 40 ? -31.984 -29.516 7.902 1 80.38 40 VAL B C 1
ATOM 4018 O O . VAL B 1 40 ? -31.906 -28.312 8.203 1 80.38 40 VAL B O 1
ATOM 4021 N N . ASP B 1 41 ? -32.406 -30.438 8.711 1 76.69 41 ASP B N 1
ATOM 4022 C CA . ASP B 1 41 ? -32.594 -30.156 10.133 1 76.69 41 ASP B CA 1
ATOM 4023 C C . ASP B 1 41 ? -31.25 -30.094 10.852 1 76.69 41 ASP B C 1
ATOM 4025 O O . ASP B 1 41 ? -30.578 -31.125 11.008 1 76.69 41 ASP B O 1
ATOM 4029 N N . VAL B 1 42 ? -30.906 -29.016 11.258 1 75 42 VAL B N 1
ATOM 4030 C CA . VAL B 1 42 ? -29.594 -28.75 11.844 1 75 42 VAL B CA 1
ATOM 4031 C C . VAL B 1 42 ? -29.484 -29.422 13.211 1 75 42 VAL B C 1
ATOM 4033 O O . VAL B 1 42 ? -28.375 -29.688 13.695 1 75 42 VAL B O 1
ATOM 4036 N N . SER B 1 43 ? -30.609 -29.719 13.789 1 72.12 43 SER B N 1
ATOM 4037 C CA . SER B 1 43 ? -30.609 -30.359 15.102 1 72.12 43 SER B CA 1
ATOM 4038 C C . SER B 1 43 ? -30.188 -31.828 15 1 72.12 43 SER B C 1
ATOM 4040 O O . SER B 1 43 ? -29.75 -32.438 15.984 1 72.12 43 SER B O 1
ATOM 4042 N N . VAL B 1 44 ? -30.344 -32.375 13.781 1 70.12 44 VAL B N 1
ATOM 4043 C CA . VAL B 1 44 ? -29.922 -33.75 13.555 1 70.12 44 VAL B CA 1
ATOM 4044 C C . VAL B 1 44 ? -28.594 -33.781 12.82 1 70.12 44 VAL B C 1
ATOM 4046 O O . VAL B 1 44 ? -28.453 -33.188 11.75 1 70.12 44 VAL B O 1
ATOM 4049 N N . LEU B 1 45 ? -27.672 -34.25 13.461 1 68.62 45 LEU B N 1
ATOM 4050 C CA . LEU B 1 45 ? -26.359 -34.344 12.828 1 68.62 45 LEU B CA 1
ATOM 4051 C C . LEU B 1 45 ? -26.391 -35.281 11.625 1 68.62 45 LEU B C 1
ATOM 4053 O O . LEU B 1 45 ? -26.703 -36.469 11.758 1 68.62 45 LEU B O 1
ATOM 4057 N N . SER B 1 46 ? -26.484 -34.75 10.516 1 72.19 46 SER B N 1
ATOM 4058 C CA . SER B 1 46 ? -26.375 -35.562 9.32 1 72.19 46 SER B CA 1
ATOM 4059 C C . SER B 1 46 ? -24.906 -35.812 8.953 1 72.19 46 SER B C 1
ATOM 4061 O O . SER B 1 46 ? -24.062 -34.938 9.141 1 72.19 46 SER B O 1
ATOM 4063 N N . PRO B 1 47 ? -24.656 -37.094 8.633 1 80.75 47 PRO B N 1
ATOM 4064 C CA . PRO B 1 47 ? -23.266 -37.406 8.242 1 80.75 47 PRO B CA 1
ATOM 4065 C C . PRO B 1 47 ? -22.797 -36.562 7.062 1 80.75 47 PRO B C 1
ATOM 4067 O O . PRO B 1 47 ? -23.594 -36.188 6.184 1 80.75 47 PRO B O 1
ATOM 4070 N N . ALA B 1 48 ? -21.594 -36.156 7.102 1 86 48 ALA B N 1
ATOM 4071 C CA . ALA B 1 48 ? -20.984 -35.438 6 1 86 48 ALA B CA 1
ATOM 4072 C C . ALA B 1 48 ? -20.859 -36.312 4.758 1 86 48 ALA B C 1
ATOM 4074 O O . ALA B 1 48 ? -20.688 -37.531 4.863 1 86 48 ALA B O 1
ATOM 4075 N N . PRO B 1 49 ? -21.062 -35.719 3.617 1 88 49 PRO B N 1
ATOM 4076 C CA . PRO B 1 49 ? -20.797 -36.5 2.396 1 88 49 PRO B CA 1
ATOM 4077 C C . PRO B 1 49 ? -19.375 -37.031 2.33 1 88 49 PRO B C 1
ATOM 4079 O O . PRO B 1 49 ? -18.438 -36.375 2.801 1 88 49 PRO B O 1
ATOM 4082 N N . PRO B 1 50 ? -19.234 -38.188 1.78 1 90.88 50 PRO B N 1
ATOM 4083 C CA . PRO B 1 50 ? -17.906 -38.781 1.724 1 90.88 50 PRO B CA 1
ATOM 4084 C C . PRO B 1 50 ? -16.938 -38 0.838 1 90.88 50 PRO B C 1
ATOM 4086 O O . PRO B 1 50 ? -17.312 -37.562 -0.249 1 90.88 50 PRO B O 1
ATOM 4089 N N . LYS B 1 51 ? -15.805 -37.938 1.331 1 93.62 51 LYS B N 1
ATOM 4090 C CA . LYS B 1 51 ? -14.727 -37.312 0.573 1 93.62 51 LYS B CA 1
ATOM 4091 C C . LYS B 1 51 ? -14.25 -38.219 -0.561 1 93.62 51 LYS B C 1
ATOM 4093 O O . LYS B 1 51 ? -14.227 -39.438 -0.414 1 93.62 51 LYS B O 1
ATOM 4098 N N . PHE B 1 52 ? -13.898 -37.625 -1.691 1 96.5 52 PHE B N 1
ATOM 4099 C CA . PHE B 1 52 ? -13.281 -38.406 -2.756 1 96.5 52 PHE B CA 1
ATOM 4100 C C . PHE B 1 52 ? -11.891 -38.906 -2.338 1 96.5 52 PHE B C 1
ATOM 4102 O O . PHE B 1 52 ? -11.141 -38.156 -1.698 1 96.5 52 PHE B O 1
ATOM 4109 N N . PRO B 1 53 ? -11.555 -40.094 -2.654 1 96.5 53 PRO B N 1
ATOM 4110 C CA . PRO B 1 53 ? -10.211 -40.594 -2.33 1 96.5 53 PRO B CA 1
ATOM 4111 C C . PRO B 1 53 ? -9.117 -39.781 -3.033 1 96.5 53 PRO B C 1
ATOM 4113 O O . PRO B 1 53 ? -9.219 -39.5 -4.23 1 96.5 53 PRO B O 1
ATOM 4116 N N . PHE B 1 54 ? -8.148 -39.5 -2.266 1 97.31 54 PHE B N 1
ATOM 4117 C CA . PHE B 1 54 ? -7.055 -38.688 -2.805 1 97.31 54 PHE B CA 1
ATOM 4118 C C . PHE B 1 54 ? -6.004 -39.594 -3.451 1 97.31 54 PHE B C 1
ATOM 4120 O O . PHE B 1 54 ? -5.395 -40.406 -2.781 1 97.31 54 PHE B O 1
ATOM 4127 N N . THR B 1 55 ? -5.789 -39.344 -4.789 1 96.81 55 THR B N 1
ATOM 4128 C CA . THR B 1 55 ? -4.852 -40.188 -5.539 1 96.81 55 THR B CA 1
ATOM 4129 C C . THR B 1 55 ? -3.783 -39.312 -6.207 1 96.81 55 THR B C 1
ATOM 4131 O O . THR B 1 55 ? -3.119 -39.75 -7.145 1 96.81 55 THR B O 1
ATOM 4134 N N . GLY B 1 56 ? -3.518 -38.031 -5.918 1 93.5 56 GLY B N 1
ATOM 4135 C CA . GLY B 1 56 ? -2.609 -37.125 -6.562 1 93.5 56 GLY B CA 1
ATOM 4136 C C . GLY B 1 56 ? -1.15 -37.406 -6.266 1 93.5 56 GLY B C 1
ATOM 4137 O O . GLY B 1 56 ? -0.265 -36.969 -7.004 1 93.5 56 GLY B O 1
ATOM 4138 N N . ASN B 1 57 ? -0.636 -38.031 -5.344 1 94.75 57 ASN B N 1
ATOM 4139 C CA . ASN B 1 57 ? 0.739 -38.281 -4.926 1 94.75 57 ASN B CA 1
ATOM 4140 C C . ASN B 1 57 ? 1.511 -36.969 -4.727 1 94.75 57 ASN B C 1
ATOM 4142 O O . ASN B 1 57 ? 2.408 -36.656 -5.512 1 94.75 57 ASN B O 1
ATOM 4146 N N . PRO B 1 58 ? 1.242 -36.25 -3.754 1 97.19 58 PRO B N 1
ATOM 4147 C CA . PRO B 1 58 ? 1.843 -34.938 -3.523 1 97.19 58 PRO B CA 1
ATOM 4148 C C . PRO B 1 58 ? 3.34 -35.031 -3.232 1 97.19 58 PRO B C 1
ATOM 4150 O O . PRO B 1 58 ? 3.83 -36.062 -2.771 1 97.19 58 PRO B O 1
ATOM 4153 N N . GLY B 1 59 ? 4.07 -33.906 -3.545 1 97.06 59 GLY B N 1
ATOM 4154 C CA . GLY B 1 59 ? 5.488 -33.844 -3.232 1 97.06 59 GLY B CA 1
ATOM 4155 C C . GLY B 1 59 ? 6.328 -33.344 -4.395 1 97.06 59 GLY B C 1
ATOM 4156 O O . GLY B 1 59 ? 5.793 -32.969 -5.441 1 97.06 59 GLY B O 1
ATOM 4157 N N . ILE B 1 60 ? 7.613 -33.25 -4.094 1 96.62 60 ILE B N 1
ATOM 4158 C CA . ILE B 1 60 ? 8.578 -32.844 -5.098 1 96.62 60 ILE B CA 1
ATOM 4159 C C . ILE B 1 60 ? 8.766 -33.938 -6.141 1 96.62 60 ILE B C 1
ATOM 4161 O O . ILE B 1 60 ? 8.961 -35.094 -5.793 1 96.62 60 ILE B O 1
ATOM 4165 N N . LYS B 1 61 ? 8.688 -33.656 -7.422 1 96.06 61 LYS B N 1
ATOM 4166 C CA . LYS B 1 61 ? 8.711 -34.625 -8.492 1 96.06 61 LYS B CA 1
ATOM 4167 C C . LYS B 1 61 ? 10.039 -34.625 -9.242 1 96.06 61 LYS B C 1
ATOM 4169 O O . LYS B 1 61 ? 10.25 -35.406 -10.156 1 96.06 61 LYS B O 1
ATOM 4174 N N . VAL B 1 62 ? 10.945 -33.75 -8.875 1 93.69 62 VAL B N 1
ATOM 4175 C CA . VAL B 1 62 ? 12.25 -33.656 -9.516 1 93.69 62 VAL B CA 1
ATOM 4176 C C . VAL B 1 62 ? 13.32 -34.188 -8.578 1 93.69 62 VAL B C 1
ATOM 4178 O O . VAL B 1 62 ? 13.133 -34.219 -7.359 1 93.69 62 VAL B O 1
ATOM 4181 N N . SER B 1 63 ? 14.375 -34.656 -9.227 1 89.44 63 SER B N 1
ATOM 4182 C CA . SER B 1 63 ? 15.492 -35.125 -8.438 1 89.44 63 SER B CA 1
ATOM 4183 C C . SER B 1 63 ? 16.297 -34 -7.84 1 89.44 63 SER B C 1
ATOM 4185 O O . SER B 1 63 ? 16.859 -33.156 -8.57 1 89.44 63 SER B O 1
ATOM 4187 N N . LEU B 1 64 ? 16.203 -33.906 -6.574 1 87.19 64 LEU B N 1
ATOM 4188 C CA . LEU B 1 64 ? 16.938 -32.875 -5.875 1 87.19 64 LEU B CA 1
ATOM 4189 C C . LEU B 1 64 ? 17.875 -33.469 -4.832 1 87.19 64 LEU B C 1
ATOM 4191 O O . LEU B 1 64 ? 17.5 -34.375 -4.113 1 87.19 64 LEU B O 1
ATOM 4195 N N . ARG B 1 65 ? 19.141 -33.062 -4.977 1 83.94 65 ARG B N 1
ATOM 4196 C CA . ARG B 1 65 ? 20.047 -33.375 -3.875 1 83.94 65 ARG B CA 1
ATOM 4197 C C . ARG B 1 65 ? 19.812 -32.469 -2.689 1 83.94 65 ARG B C 1
ATOM 4199 O O . ARG B 1 65 ? 19.312 -31.344 -2.855 1 83.94 65 ARG B O 1
ATOM 4206 N N . GLN B 1 66 ? 19.984 -33.062 -1.566 1 85.38 66 GLN B N 1
ATOM 4207 C CA . GLN B 1 66 ? 19.922 -32.188 -0.403 1 85.38 66 GLN B CA 1
ATOM 4208 C C . GLN B 1 66 ? 20.984 -31.094 -0.474 1 85.38 66 GLN B C 1
ATOM 4210 O O . GLN B 1 66 ? 22.172 -31.391 -0.596 1 85.38 66 GLN B O 1
ATOM 4215 N N . SER B 1 67 ? 20.531 -29.922 -0.756 1 88.88 67 SER B N 1
ATOM 4216 C CA . SER B 1 67 ? 21.422 -28.781 -0.928 1 88.88 67 SER B CA 1
ATOM 4217 C C . SER B 1 67 ? 20.891 -27.547 -0.201 1 88.88 67 SER B C 1
ATOM 4219 O O . SER B 1 67 ? 19.688 -27.359 -0.098 1 88.88 67 SER B O 1
ATOM 4221 N N . ASP B 1 68 ? 21.844 -26.844 0.393 1 92.06 68 ASP B N 1
ATOM 4222 C CA . ASP B 1 68 ? 21.469 -25.578 1.004 1 92.06 68 ASP B CA 1
ATOM 4223 C C . ASP B 1 68 ? 21.719 -24.406 0.051 1 92.06 68 ASP B C 1
ATOM 4225 O O . ASP B 1 68 ? 21.641 -23.25 0.448 1 92.06 68 ASP B O 1
ATOM 4229 N N . ASP B 1 69 ? 22 -24.781 -1.176 1 96.5 69 ASP B N 1
ATOM 4230 C CA . ASP B 1 69 ? 22.266 -23.734 -2.164 1 96.5 69 ASP B CA 1
ATOM 4231 C C . ASP B 1 69 ? 20.984 -23.281 -2.85 1 96.5 69 ASP B C 1
ATOM 4233 O O . ASP B 1 69 ? 20.391 -24.031 -3.639 1 96.5 69 ASP B O 1
ATOM 4237 N N . PRO B 1 70 ? 20.594 -22.016 -2.65 1 97.69 70 PRO B N 1
ATOM 4238 C CA . PRO B 1 70 ? 19.344 -21.531 -3.236 1 97.69 70 PRO B CA 1
ATOM 4239 C C . PRO B 1 70 ? 19.344 -21.594 -4.762 1 97.69 70 PRO B C 1
ATOM 4241 O O . PRO B 1 70 ? 18.266 -21.688 -5.379 1 97.69 70 PRO B O 1
ATOM 4244 N N . LEU B 1 71 ? 20.516 -21.578 -5.359 1 97.44 71 LEU B N 1
ATOM 4245 C CA . LEU B 1 71 ? 20.625 -21.594 -6.812 1 97.44 71 LEU B CA 1
ATOM 4246 C C . LEU B 1 71 ? 20.078 -22.906 -7.379 1 97.44 71 LEU B C 1
ATOM 4248 O O . LEU B 1 71 ? 19.484 -22.922 -8.461 1 97.44 71 LEU B O 1
ATOM 4252 N N . ASP B 1 72 ? 20.25 -24.016 -6.664 1 97 72 ASP B N 1
ATOM 4253 C CA . ASP B 1 72 ? 19.766 -25.312 -7.098 1 97 72 ASP B CA 1
ATOM 4254 C C . ASP B 1 72 ? 18.234 -25.312 -7.223 1 97 72 ASP B C 1
ATOM 4256 O O . ASP B 1 72 ? 17.688 -25.953 -8.117 1 97 72 ASP B O 1
ATOM 4260 N N . TYR B 1 73 ? 17.656 -24.656 -6.336 1 98 73 TYR B N 1
ATOM 4261 C CA . TYR B 1 73 ? 16.188 -24.609 -6.312 1 98 73 TYR B CA 1
ATOM 4262 C C . TYR B 1 73 ? 15.664 -23.594 -7.328 1 98 73 TYR B C 1
ATOM 4264 O O . TYR B 1 73 ? 14.672 -23.859 -8 1 98 73 TYR B O 1
ATOM 4272 N N . PHE B 1 74 ? 16.359 -22.469 -7.426 1 98.19 74 PHE B N 1
ATOM 4273 C CA . PHE B 1 74 ? 15.969 -21.453 -8.398 1 98.19 74 PHE B CA 1
ATOM 4274 C C . PHE B 1 74 ? 16.078 -22 -9.82 1 98.19 74 PHE B C 1
ATOM 4276 O O . PHE B 1 74 ? 15.219 -21.703 -10.664 1 98.19 74 PHE B O 1
ATOM 4283 N N . CYS B 1 75 ? 17.016 -22.812 -10.07 1 97.25 75 CYS B N 1
ATOM 4284 C CA . CYS B 1 75 ? 17.281 -23.344 -11.398 1 97.25 75 CYS B CA 1
ATOM 4285 C C . CYS B 1 75 ? 16.25 -24.391 -11.797 1 97.25 75 CYS B C 1
ATOM 4287 O O . CYS B 1 75 ? 16.156 -24.766 -12.969 1 97.25 75 CYS B O 1
ATOM 4289 N N . LEU B 1 76 ? 15.438 -24.766 -10.875 1 97.5 76 LEU B N 1
ATOM 4290 C CA . LEU B 1 76 ? 14.312 -25.625 -11.234 1 97.5 76 LEU B CA 1
ATOM 4291 C C . LEU B 1 76 ? 13.32 -24.875 -12.117 1 97.5 76 LEU B C 1
ATOM 4293 O O . LEU B 1 76 ? 12.633 -25.5 -12.938 1 97.5 76 LEU B O 1
ATOM 4297 N N . PHE B 1 77 ? 13.258 -23.625 -11.945 1 98.25 77 PHE B N 1
ATOM 4298 C CA . PHE B 1 77 ? 12.273 -22.812 -12.656 1 98.25 77 PHE B CA 1
ATOM 4299 C C . PHE B 1 77 ? 12.945 -21.969 -13.734 1 98.25 77 PHE B C 1
ATOM 4301 O O . PHE B 1 77 ? 12.445 -21.875 -14.859 1 98.25 77 PHE B O 1
ATOM 4308 N N . PHE B 1 78 ? 14.016 -21.328 -13.328 1 98.31 78 PHE B N 1
ATOM 4309 C CA . PHE B 1 78 ? 14.859 -20.625 -14.289 1 98.31 78 PHE B CA 1
ATOM 4310 C C . PHE B 1 78 ? 16.047 -21.5 -14.703 1 98.31 78 PHE B C 1
ATOM 4312 O O . PHE B 1 78 ? 17.203 -21.156 -14.445 1 98.31 78 PHE B O 1
ATOM 4319 N N . ASP B 1 79 ? 15.75 -22.562 -15.422 1 97.12 79 ASP B N 1
ATOM 4320 C CA . ASP B 1 79 ? 16.781 -23.484 -15.891 1 97.12 79 ASP B CA 1
ATOM 4321 C C . ASP B 1 79 ? 17.453 -22.953 -17.156 1 97.12 79 ASP B C 1
ATOM 4323 O O . ASP B 1 79 ? 17.172 -21.828 -17.594 1 97.12 79 ASP B O 1
ATOM 4327 N N . ASP B 1 80 ? 18.281 -23.719 -17.734 1 97 80 ASP B N 1
ATOM 4328 C CA . ASP B 1 80 ? 19.062 -23.281 -18.891 1 97 80 ASP B CA 1
ATOM 4329 C C . ASP B 1 80 ? 18.172 -22.969 -20.078 1 97 80 ASP B C 1
ATOM 4331 O O . ASP B 1 80 ? 18.453 -22.047 -20.859 1 97 80 ASP B O 1
ATOM 4335 N N . GLU B 1 81 ? 17.109 -23.719 -20.203 1 97.25 81 GLU B N 1
ATOM 4336 C CA . GLU B 1 81 ? 16.203 -23.484 -21.328 1 97.25 81 GLU B CA 1
ATOM 4337 C C . GLU B 1 81 ? 15.508 -22.141 -21.219 1 97.25 81 GLU B C 1
ATOM 4339 O O . GLU B 1 81 ? 15.438 -21.391 -22.188 1 97.25 81 GLU B O 1
ATOM 4344 N N . VAL B 1 82 ? 15.031 -21.875 -20.031 1 97.88 82 VAL B N 1
ATOM 4345 C CA . VAL B 1 82 ? 14.328 -20.625 -19.797 1 97.88 82 VAL B CA 1
ATOM 4346 C C . VAL B 1 82 ? 15.297 -19.453 -19.953 1 97.88 82 VAL B C 1
ATOM 4348 O O . VAL B 1 82 ? 14.984 -18.469 -20.641 1 97.88 82 VAL B O 1
ATOM 4351 N N . ILE B 1 83 ? 16.484 -19.516 -19.406 1 98.19 83 ILE B N 1
ATOM 4352 C CA . ILE B 1 83 ? 17.484 -18.453 -19.469 1 98.19 83 ILE B CA 1
ATOM 4353 C C . ILE B 1 83 ? 17.922 -18.234 -20.906 1 98.19 83 ILE B C 1
ATOM 4355 O O . ILE B 1 83 ? 18 -17.094 -21.375 1 98.19 83 ILE B O 1
ATOM 4359 N N . SER B 1 84 ? 18.156 -19.328 -21.594 1 97.25 84 SER B N 1
ATOM 4360 C CA . SER B 1 84 ? 18.562 -19.234 -22.984 1 97.25 84 SER B CA 1
ATOM 4361 C C . SER B 1 84 ? 17.453 -18.625 -23.844 1 97.25 84 SER B C 1
ATOM 4363 O O . SER B 1 84 ? 17.734 -17.875 -24.781 1 97.25 84 SER B O 1
ATOM 4365 N N . PHE B 1 85 ? 16.297 -19.047 -23.531 1 97.06 85 PHE B N 1
ATOM 4366 C CA . PHE B 1 85 ? 15.141 -18.5 -24.25 1 97.06 85 PHE B CA 1
ATOM 4367 C C . PHE B 1 85 ? 15.078 -16.984 -24.109 1 97.06 85 PHE B C 1
ATOM 4369 O O . PHE B 1 85 ? 14.922 -16.266 -25.094 1 97.06 85 PHE B O 1
ATOM 4376 N N . ILE B 1 86 ? 15.211 -16.453 -22.891 1 98.12 86 ILE B N 1
ATOM 4377 C CA . ILE B 1 86 ? 15.141 -15.023 -22.625 1 98.12 86 ILE B CA 1
ATOM 4378 C C . ILE B 1 86 ? 16.297 -14.312 -23.328 1 98.12 86 ILE B C 1
ATOM 4380 O O . ILE B 1 86 ? 16.094 -13.273 -23.953 1 98.12 86 ILE B O 1
ATOM 4384 N N . ALA B 1 87 ? 17.469 -14.891 -23.219 1 97.88 87 ALA B N 1
ATOM 4385 C CA . ALA B 1 87 ? 18.641 -14.297 -23.859 1 97.88 87 ALA B CA 1
ATOM 4386 C C . ALA B 1 87 ? 18.453 -14.203 -25.359 1 97.88 87 ALA B C 1
ATOM 4388 O O . ALA B 1 87 ? 18.719 -13.156 -25.969 1 97.88 87 ALA B O 1
ATOM 4389 N N . LYS B 1 88 ? 17.984 -15.258 -25.922 1 96.88 88 LYS B N 1
ATOM 4390 C CA . LYS B 1 88 ? 17.797 -15.328 -27.359 1 96.88 88 LYS B CA 1
ATOM 4391 C C . LYS B 1 88 ? 16.797 -14.289 -27.844 1 96.88 88 LYS B C 1
ATOM 4393 O O . LYS B 1 88 ? 17.047 -13.562 -28.797 1 96.88 88 LYS B O 1
ATOM 4398 N N . GLU B 1 89 ? 15.633 -14.227 -27.203 1 96.56 89 GLU B N 1
ATOM 4399 C CA . GLU B 1 89 ? 14.586 -13.297 -27.609 1 96.56 89 GLU B CA 1
ATOM 4400 C C . GLU B 1 89 ? 15.008 -11.852 -27.375 1 96.56 89 GLU B C 1
ATOM 4402 O O . GLU B 1 89 ? 14.641 -10.961 -28.141 1 96.56 89 GLU B O 1
ATOM 4407 N N . THR B 1 90 ? 15.742 -11.586 -26.312 1 96.94 90 THR B N 1
ATOM 4408 C CA . THR B 1 90 ? 16.266 -10.25 -26.031 1 96.94 90 THR B CA 1
ATOM 4409 C C . THR B 1 90 ? 17.234 -9.805 -27.125 1 96.94 90 THR B C 1
ATOM 4411 O O . THR B 1 90 ? 17.141 -8.688 -27.625 1 96.94 90 THR B O 1
ATOM 4414 N N . ASN B 1 91 ? 18.125 -10.711 -27.453 1 96.19 91 ASN B N 1
ATOM 4415 C CA . ASN B 1 91 ? 19.094 -10.406 -28.5 1 96.19 91 ASN B CA 1
ATOM 4416 C C . ASN B 1 91 ? 18.406 -10.211 -29.859 1 96.19 91 ASN B C 1
ATOM 4418 O O . ASN B 1 91 ? 18.766 -9.312 -30.609 1 96.19 91 ASN B O 1
ATOM 4422 N N . SER B 1 92 ? 17.438 -11.039 -30.141 1 94.44 92 SER B N 1
ATOM 4423 C CA . SER B 1 92 ? 16.688 -10.914 -31.391 1 94.44 92 SER B CA 1
ATOM 4424 C C . SER B 1 92 ? 15.969 -9.562 -31.469 1 94.44 92 SER B C 1
ATOM 4426 O O . SER B 1 92 ? 15.953 -8.93 -32.531 1 94.44 92 SER B O 1
ATOM 4428 N N . PHE B 1 93 ? 15.406 -9.18 -30.438 1 93.19 93 PHE B N 1
ATOM 4429 C CA . PHE B 1 93 ? 14.695 -7.906 -30.406 1 93.19 93 PHE B CA 1
ATOM 4430 C C . PHE B 1 93 ? 15.664 -6.742 -30.594 1 93.19 93 PHE B C 1
ATOM 4432 O O . PHE B 1 93 ? 15.344 -5.777 -31.297 1 93.19 93 PHE B O 1
ATOM 4439 N N . ALA B 1 94 ? 16.812 -6.785 -29.922 1 93 94 ALA B N 1
ATOM 4440 C CA . ALA B 1 94 ? 17.828 -5.762 -30.094 1 93 94 ALA B CA 1
ATOM 4441 C C . ALA B 1 94 ? 18.25 -5.664 -31.562 1 93 94 ALA B C 1
ATOM 4443 O O . ALA B 1 94 ? 18.359 -4.566 -32.094 1 93 94 ALA B O 1
ATOM 4444 N N . GLU B 1 95 ? 18.453 -6.77 -32.094 1 90.75 95 GLU B N 1
ATOM 4445 C CA . GLU B 1 95 ? 18.859 -6.816 -33.5 1 90.75 95 GLU B CA 1
ATOM 4446 C C . GLU B 1 95 ? 17.797 -6.184 -34.406 1 90.75 95 GLU B C 1
ATOM 4448 O O . GLU B 1 95 ? 18.125 -5.449 -35.344 1 90.75 95 GLU B O 1
ATOM 4453 N N . GLU B 1 96 ? 16.625 -6.531 -34.219 1 87.88 96 GLU B N 1
ATOM 4454 C CA . GLU B 1 96 ? 15.531 -5.957 -34.969 1 87.88 96 GLU B CA 1
ATOM 4455 C C . GLU B 1 96 ? 15.5 -4.441 -34.844 1 87.88 96 GLU B C 1
ATOM 4457 O O . GLU B 1 96 ? 15.203 -3.73 -35.812 1 87.88 96 GLU B O 1
ATOM 4462 N N . HIS B 1 97 ? 15.648 -4.023 -33.688 1 85.75 97 HIS B N 1
ATOM 4463 C CA . HIS B 1 97 ? 15.641 -2.592 -33.438 1 85.75 97 HIS B CA 1
ATOM 4464 C C . HIS B 1 97 ? 16.75 -1.881 -34.188 1 85.75 97 HIS B C 1
ATOM 4466 O O . HIS B 1 97 ? 16.531 -0.795 -34.75 1 85.75 97 HIS B O 1
ATOM 4472 N N . PHE B 1 98 ? 17.891 -2.42 -34.281 1 83.69 98 PHE B N 1
ATOM 4473 C CA . PHE B 1 98 ? 19.047 -1.794 -34.938 1 83.69 98 PHE B CA 1
ATOM 4474 C C . PHE B 1 98 ? 18.922 -1.905 -36.438 1 83.69 98 PHE B C 1
ATOM 4476 O O . PHE B 1 98 ? 19.438 -1.057 -37.188 1 83.69 98 PHE B O 1
ATOM 4483 N N . SER B 1 99 ? 18.359 -2.891 -36.844 1 79.69 99 SER B N 1
ATOM 4484 C CA . SER B 1 99 ? 18.188 -3.041 -38.281 1 79.69 99 SER B CA 1
ATOM 4485 C C . SER B 1 99 ? 17.234 -1.982 -38.844 1 79.69 99 SER B C 1
ATOM 4487 O O . SER B 1 99 ? 17.359 -1.572 -40 1 79.69 99 SER B O 1
ATOM 4489 N N . ASN B 1 100 ? 16.312 -1.61 -38.062 1 70.19 100 ASN B N 1
ATOM 4490 C CA . ASN B 1 100 ? 15.328 -0.63 -38.5 1 70.19 100 ASN B CA 1
ATOM 4491 C C . ASN B 1 100 ? 15.836 0.797 -38.312 1 70.19 100 ASN B C 1
ATOM 4493 O O . ASN B 1 100 ? 15.234 1.746 -38.844 1 70.19 100 ASN B O 1
ATOM 4497 N N . LEU B 1 101 ? 16.672 1.049 -37.375 1 63.12 101 LEU B N 1
ATOM 4498 C CA . LEU B 1 101 ? 17.156 2.393 -37.094 1 63.12 101 LEU B CA 1
ATOM 4499 C C . LEU B 1 101 ? 18.172 2.83 -38.156 1 63.12 101 LEU B C 1
ATOM 4501 O O . LEU B 1 101 ? 19.062 2.061 -38.5 1 63.12 101 LEU B O 1
ATOM 4505 N N . GLU B 1 102 ? 17.812 3.717 -39.156 1 56.16 102 GLU B N 1
ATOM 4506 C CA . GLU B 1 102 ? 18.828 4.477 -39.875 1 56.16 102 GLU B CA 1
ATOM 4507 C C . GLU B 1 102 ? 19.859 5.066 -38.906 1 56.16 102 GLU B C 1
ATOM 4509 O O . GLU B 1 102 ? 19.531 5.852 -38.031 1 56.16 102 GLU B O 1
ATOM 4514 N N . LEU B 1 103 ? 20.812 4.297 -38.531 1 50.75 103 LEU B N 1
ATOM 4515 C CA . LEU B 1 103 ? 21.75 4.379 -37.406 1 50.75 103 LEU B CA 1
ATOM 4516 C C . LEU B 1 103 ? 22.422 5.754 -37.375 1 50.75 103 LEU B C 1
ATOM 4518 O O . LEU B 1 103 ? 23.094 6.152 -38.312 1 50.75 103 LEU B O 1
ATOM 4522 N N . THR B 1 104 ? 21.797 6.695 -36.875 1 50.38 104 THR B N 1
ATOM 4523 C CA . THR B 1 104 ? 22.75 7.77 -36.594 1 50.38 104 THR B CA 1
ATOM 4524 C C . THR B 1 104 ? 23.797 7.32 -35.562 1 50.38 104 THR B C 1
ATOM 4526 O O . THR B 1 104 ? 23.5 6.508 -34.688 1 50.38 104 THR B O 1
ATOM 4529 N N . PRO B 1 105 ? 25.047 7.406 -35.781 1 49.75 105 PRO B N 1
ATOM 4530 C CA . PRO B 1 105 ? 26.219 6.918 -35.031 1 49.75 105 PRO B CA 1
ATOM 4531 C C . PRO B 1 105 ? 26.062 7.066 -33.531 1 49.75 105 PRO B C 1
ATOM 4533 O O . PRO B 1 105 ? 26.672 6.312 -32.75 1 49.75 105 PRO B O 1
ATOM 4536 N N . SER B 1 106 ? 25.609 8.125 -33 1 50.75 106 SER B N 1
ATOM 4537 C CA . SER B 1 106 ? 25.75 8.477 -31.594 1 50.75 106 SER B CA 1
ATOM 4538 C C . SER B 1 106 ? 24.766 7.676 -30.734 1 50.75 106 SER B C 1
ATOM 4540 O O . SER B 1 106 ? 24.625 7.938 -29.531 1 50.75 106 SER B O 1
ATOM 4542 N N . THR B 1 107 ? 24.031 6.754 -31.188 1 56.06 107 THR B N 1
ATOM 4543 C CA . THR B 1 107 ? 22.906 6.223 -30.422 1 56.06 107 THR B CA 1
ATOM 4544 C C . THR B 1 107 ? 23.391 5.184 -29.422 1 56.06 107 THR B C 1
ATOM 4546 O O . THR B 1 107 ? 24.078 4.227 -29.781 1 56.06 107 THR B O 1
ATOM 4549 N N . ARG B 1 108 ? 23.453 5.445 -28.109 1 56.59 108 ARG B N 1
ATOM 4550 C CA . ARG B 1 108 ? 23.734 4.551 -27 1 56.59 108 ARG B CA 1
ATOM 4551 C C . ARG B 1 108 ? 23.422 3.102 -27.359 1 56.59 108 ARG B C 1
ATOM 4553 O O . ARG B 1 108 ? 24.094 2.18 -26.891 1 56.59 108 ARG B O 1
ATOM 4560 N N . ALA B 1 109 ? 22.547 2.918 -28.25 1 61.66 109 ALA B N 1
ATOM 4561 C CA . ALA B 1 109 ? 22.141 1.589 -28.703 1 61.66 109 ALA B CA 1
ATOM 4562 C C . ALA B 1 109 ? 23.234 0.939 -29.547 1 61.66 109 ALA B C 1
ATOM 4564 O O . ALA B 1 109 ? 23.281 -0.287 -29.672 1 61.66 109 ALA B O 1
ATOM 4565 N N . LEU B 1 110 ? 24.156 1.748 -29.953 1 63.81 110 LEU B N 1
ATOM 4566 C CA . LEU B 1 110 ? 25.203 1.249 -30.828 1 63.81 110 LEU B CA 1
ATOM 4567 C C . LEU B 1 110 ? 26.234 0.449 -30.031 1 63.81 110 LEU B C 1
ATOM 4569 O O . LEU B 1 110 ? 27.016 -0.318 -30.609 1 63.81 110 LEU B O 1
ATOM 4573 N N . GLN B 1 111 ? 26.031 0.489 -28.656 1 79.31 111 GLN B N 1
ATOM 4574 C CA . GLN B 1 111 ? 26.969 -0.243 -27.828 1 79.31 111 GLN B CA 1
ATOM 4575 C C . GLN B 1 111 ? 26.406 -1.596 -27.406 1 79.31 111 GLN B C 1
ATOM 4577 O O . GLN B 1 111 ? 26.969 -2.266 -26.531 1 79.31 111 GLN B O 1
ATOM 4582 N N . TRP B 1 112 ? 25.484 -2.094 -28.078 1 90.94 112 TRP B N 1
ATOM 4583 C CA . TRP B 1 112 ? 24.859 -3.354 -27.703 1 90.94 112 TRP B CA 1
ATOM 4584 C C . TRP B 1 112 ? 25.766 -4.535 -28 1 90.94 112 TRP B C 1
ATOM 4586 O O . TRP B 1 112 ? 26.406 -4.582 -29.062 1 90.94 112 TRP B O 1
ATOM 4596 N N . LYS B 1 113 ? 25.922 -5.324 -27.031 1 94 113 LYS B N 1
ATOM 4597 C CA . LYS B 1 113 ? 26.5 -6.656 -27.141 1 94 113 LYS B CA 1
ATOM 4598 C C . LYS B 1 113 ? 25.516 -7.73 -26.703 1 94 113 LYS B C 1
ATOM 4600 O O . LYS B 1 113 ? 24.797 -7.555 -25.719 1 94 113 LYS B O 1
ATOM 4605 N N . ASP B 1 114 ? 25.5 -8.789 -27.547 1 96.31 114 ASP B N 1
ATOM 4606 C CA . ASP B 1 114 ? 24.547 -9.844 -27.219 1 96.31 114 ASP B CA 1
ATOM 4607 C C . ASP B 1 114 ? 24.688 -10.266 -25.75 1 96.31 114 ASP B C 1
ATOM 4609 O O . ASP B 1 114 ? 25.797 -10.406 -25.25 1 96.31 114 ASP B O 1
ATOM 4613 N N . VAL B 1 115 ? 23.562 -10.391 -25.156 1 97.5 115 VAL B N 1
ATOM 4614 C CA . VAL B 1 115 ? 23.578 -10.812 -23.766 1 97.5 115 VAL B CA 1
ATOM 4615 C C . VAL B 1 115 ? 23.781 -12.32 -23.672 1 97.5 115 VAL B C 1
ATOM 4617 O O . VAL B 1 115 ? 23.203 -13.078 -24.453 1 97.5 115 VAL B O 1
ATOM 4620 N N . THR B 1 116 ? 24.625 -12.75 -22.766 1 97.56 116 THR B N 1
ATOM 4621 C CA . THR B 1 116 ? 24.859 -14.164 -22.531 1 97.56 116 THR B CA 1
ATOM 4622 C C . THR B 1 116 ? 24 -14.68 -21.375 1 97.56 116 THR B C 1
ATOM 4624 O O . THR B 1 116 ? 23.422 -13.883 -20.641 1 97.56 116 THR B O 1
ATOM 4627 N N . SER B 1 117 ? 23.891 -15.992 -21.312 1 97.12 117 SER B N 1
ATOM 4628 C CA . SER B 1 117 ? 23.141 -16.594 -20.203 1 97.12 117 SER B CA 1
ATOM 4629 C C . SER B 1 117 ? 23.719 -16.172 -18.859 1 97.12 117 SER B C 1
ATOM 4631 O O . SER B 1 117 ? 22.969 -15.938 -17.906 1 97.12 117 SER B O 1
ATOM 4633 N N . GLU B 1 118 ? 25.031 -16.078 -18.797 1 96.81 118 GLU B N 1
ATOM 4634 C CA . GLU B 1 118 ? 25.688 -15.695 -17.547 1 96.81 118 GLU B CA 1
ATOM 4635 C C . GLU B 1 118 ? 25.375 -14.242 -17.188 1 96.81 118 GLU B C 1
ATOM 4637 O O . GLU B 1 118 ? 25.109 -13.93 -16.031 1 96.81 118 GLU B O 1
ATOM 4642 N N . GLU B 1 119 ? 25.438 -13.453 -18.188 1 97.5 119 GLU B N 1
ATOM 4643 C CA . GLU B 1 119 ? 25.141 -12.039 -17.969 1 97.5 119 GLU B CA 1
ATOM 4644 C C . GLU B 1 119 ? 23.672 -11.844 -17.562 1 97.5 119 GLU B C 1
ATOM 4646 O O . GLU B 1 119 ? 23.359 -10.969 -16.75 1 97.5 119 GLU B O 1
ATOM 4651 N N . LEU B 1 120 ? 22.828 -12.617 -18.188 1 98.31 120 LEU B N 1
ATOM 4652 C CA . LEU B 1 120 ? 21.406 -12.523 -17.859 1 98.31 120 LEU B CA 1
ATOM 4653 C C . LEU B 1 120 ? 21.156 -12.938 -16.406 1 98.31 120 LEU B C 1
ATOM 4655 O O . LEU B 1 120 ? 20.297 -12.367 -15.742 1 98.31 120 LEU B O 1
ATOM 4659 N N . LYS B 1 121 ? 21.859 -13.922 -15.938 1 98.31 121 LYS B N 1
ATOM 4660 C CA . LYS B 1 121 ? 21.75 -14.328 -14.539 1 98.31 121 LYS B CA 1
ATOM 4661 C C . LYS B 1 121 ? 22.156 -13.188 -13.609 1 98.31 121 LYS B C 1
ATOM 4663 O O . LYS B 1 121 ? 21.5 -12.953 -12.594 1 98.31 121 LYS B O 1
ATOM 4668 N N . ARG B 1 122 ? 23.203 -12.484 -13.945 1 98.44 122 ARG B N 1
ATOM 4669 C CA . ARG B 1 122 ? 23.625 -11.32 -13.172 1 98.44 122 ARG B CA 1
ATOM 4670 C C . ARG B 1 122 ? 22.562 -10.227 -13.195 1 98.44 122 ARG B C 1
ATOM 4672 O O . ARG B 1 122 ? 22.281 -9.594 -12.172 1 98.44 122 ARG B O 1
ATOM 4679 N N . PHE B 1 123 ? 22.016 -10.047 -14.391 1 98.44 123 PHE B N 1
ATOM 4680 C CA . PHE B 1 123 ? 20.938 -9.086 -14.562 1 98.44 123 PHE B CA 1
ATOM 4681 C C . PHE B 1 123 ? 19.75 -9.422 -13.656 1 98.44 123 PHE B C 1
ATOM 4683 O O . PHE B 1 123 ? 19.219 -8.547 -12.969 1 98.44 123 PHE B O 1
ATOM 4690 N N . ILE B 1 124 ? 19.391 -10.68 -13.57 1 98.62 124 ILE B N 1
ATOM 4691 C CA . ILE B 1 124 ? 18.281 -11.172 -12.758 1 98.62 124 ILE B CA 1
ATOM 4692 C C . ILE B 1 124 ? 18.609 -10.977 -11.273 1 98.62 124 ILE B C 1
ATOM 4694 O O . ILE B 1 124 ? 17.734 -10.594 -10.492 1 98.62 124 ILE B O 1
ATOM 4698 N N . SER B 1 125 ? 19.844 -11.219 -10.898 1 98.56 125 SER B N 1
ATOM 4699 C CA . SER B 1 125 ? 20.25 -11.023 -9.508 1 98.56 125 SER B CA 1
ATOM 4700 C C . SER B 1 125 ? 20.031 -9.578 -9.07 1 98.56 125 SER B C 1
ATOM 4702 O O . SER B 1 125 ? 19.609 -9.32 -7.941 1 98.56 125 SER B O 1
ATOM 4704 N N . LEU B 1 126 ? 20.328 -8.633 -9.938 1 98.31 126 LEU B N 1
ATOM 4705 C CA . LEU B 1 126 ? 20.156 -7.223 -9.625 1 98.31 126 LEU B CA 1
ATOM 4706 C C . LEU B 1 126 ? 18.688 -6.867 -9.477 1 98.31 126 LEU B C 1
ATOM 4708 O O . LEU B 1 126 ? 18.312 -6.035 -8.648 1 98.31 126 LEU B O 1
ATOM 4712 N N . LEU B 1 127 ? 17.828 -7.523 -10.305 1 98 127 LEU B N 1
ATOM 4713 C CA . LEU B 1 127 ? 16.391 -7.309 -10.172 1 98 127 LEU B CA 1
ATOM 4714 C C . LEU B 1 127 ? 15.898 -7.762 -8.797 1 98 127 LEU B C 1
ATOM 4716 O O . LEU B 1 127 ? 15.141 -7.047 -8.141 1 98 127 LEU B O 1
ATOM 4720 N N . ILE B 1 128 ? 16.312 -8.914 -8.367 1 98.19 128 ILE B N 1
ATOM 4721 C CA . ILE B 1 128 ? 15.914 -9.461 -7.074 1 98.19 128 ILE B CA 1
ATOM 4722 C C . ILE B 1 128 ? 16.453 -8.57 -5.949 1 98.19 128 ILE B C 1
ATOM 4724 O O . ILE B 1 128 ? 15.734 -8.297 -4.98 1 98.19 128 ILE B O 1
ATOM 4728 N N . LEU B 1 129 ? 17.688 -8.055 -6.105 1 98.06 129 LEU B N 1
ATOM 4729 C CA . LEU B 1 129 ? 18.312 -7.23 -5.078 1 98.06 129 LEU B CA 1
ATOM 4730 C C . LEU B 1 129 ? 17.562 -5.914 -4.895 1 98.06 129 LEU B C 1
ATOM 4732 O O . LEU B 1 129 ? 17.469 -5.398 -3.781 1 98.06 129 LEU B O 1
ATOM 4736 N N . GLN B 1 130 ? 17.047 -5.391 -5.965 1 96.88 130 GLN B N 1
ATOM 4737 C CA . GLN B 1 130 ? 16.281 -4.148 -5.898 1 96.88 130 GLN B CA 1
ATOM 4738 C C . GLN B 1 130 ? 15.055 -4.301 -5.008 1 96.88 130 GLN B C 1
ATOM 4740 O O . GLN B 1 130 ? 14.5 -3.307 -4.523 1 96.88 130 GLN B O 1
ATOM 4745 N N . GLY B 1 131 ? 14.586 -5.523 -4.773 1 95.5 131 GLY B N 1
ATOM 4746 C CA . GLY B 1 131 ? 13.484 -5.781 -3.867 1 95.5 131 GLY B CA 1
ATOM 4747 C C . GLY B 1 131 ? 13.891 -5.762 -2.406 1 95.5 131 GLY B C 1
ATOM 4748 O O . GLY B 1 131 ? 13.039 -5.668 -1.521 1 95.5 131 GLY B O 1
ATOM 4749 N N . ILE B 1 132 ? 15.156 -5.836 -2.17 1 95.94 132 ILE B N 1
ATOM 4750 C CA . ILE B 1 132 ? 15.68 -5.859 -0.811 1 95.94 132 ILE B CA 1
ATOM 4751 C C . ILE B 1 132 ? 16.25 -4.488 -0.454 1 95.94 132 ILE B C 1
ATOM 4753 O O . ILE B 1 132 ? 15.883 -3.902 0.566 1 95.94 132 ILE B O 1
ATOM 4757 N N . VAL B 1 133 ? 17.156 -4.008 -1.306 1 96.44 133 VAL B N 1
ATOM 4758 C CA . VAL B 1 133 ? 17.625 -2.629 -1.227 1 96.44 133 VAL B CA 1
ATOM 4759 C C . VAL B 1 133 ? 16.844 -1.762 -2.213 1 96.44 133 VAL B C 1
ATOM 4761 O O . VAL B 1 133 ? 17.062 -1.847 -3.426 1 96.44 133 VAL B O 1
ATOM 4764 N N . GLN B 1 134 ? 16.062 -0.898 -1.714 1 94.88 134 GLN B N 1
ATOM 4765 C CA . GLN B 1 134 ? 15.164 -0.171 -2.6 1 94.88 134 GLN B CA 1
ATOM 4766 C C . GLN B 1 134 ? 15.555 1.302 -2.695 1 94.88 134 GLN B C 1
ATOM 4768 O O . GLN B 1 134 ? 16 1.896 -1.711 1 94.88 134 GLN B O 1
ATOM 4773 N N . LYS B 1 135 ? 15.438 1.776 -3.834 1 94.94 135 LYS B N 1
ATOM 4774 C CA . LYS B 1 135 ? 15.602 3.197 -4.125 1 94.94 135 LYS B CA 1
ATOM 4775 C C . LYS B 1 135 ? 14.5 3.705 -5.047 1 94.94 135 LYS B C 1
ATOM 4777 O O . LYS B 1 135 ? 13.977 2.955 -5.875 1 94.94 135 LYS B O 1
ATOM 4782 N N . PRO B 1 136 ? 14.102 4.93 -4.93 1 90.5 136 PRO B N 1
ATOM 4783 C CA . PRO B 1 136 ? 12.977 5.461 -5.707 1 90.5 136 PRO B CA 1
ATOM 4784 C C . PRO B 1 136 ? 13.25 5.48 -7.207 1 90.5 136 PRO B C 1
ATOM 4786 O O . PRO B 1 136 ? 12.344 5.238 -8.008 1 90.5 136 PRO B O 1
ATOM 4789 N N . THR B 1 137 ? 14.453 5.738 -7.559 1 91.06 137 THR B N 1
ATOM 4790 C CA . THR B 1 137 ? 14.836 5.844 -8.961 1 91.06 137 THR B CA 1
ATOM 4791 C C . THR B 1 137 ? 15.828 4.746 -9.336 1 91.06 137 THR B C 1
ATOM 4793 O O . THR B 1 137 ? 16.797 4.504 -8.617 1 91.06 137 THR B O 1
ATOM 4796 N N . GLU B 1 138 ? 15.516 4.172 -10.461 1 91.69 138 GLU B N 1
ATOM 4797 C CA . GLU B 1 138 ? 16.312 3.016 -10.859 1 91.69 138 GLU B CA 1
ATOM 4798 C C . GLU B 1 138 ? 17.781 3.391 -11.031 1 91.69 138 GLU B C 1
ATOM 4800 O O . GLU B 1 138 ? 18.672 2.646 -10.617 1 91.69 138 GLU B O 1
ATOM 4805 N N . LYS B 1 139 ? 18.125 4.535 -11.602 1 93.25 139 LYS B N 1
ATOM 4806 C CA . LYS B 1 139 ? 19.5 4.961 -11.867 1 93.25 139 LYS B CA 1
ATOM 4807 C C . LYS B 1 139 ? 20.281 5.148 -10.578 1 93.25 139 LYS B C 1
ATOM 4809 O O . LYS B 1 139 ? 21.516 5.094 -10.578 1 93.25 139 LYS B O 1
ATOM 4814 N N . TRP B 1 140 ? 19.609 5.281 -9.492 1 95.25 140 TRP B N 1
ATOM 4815 C CA . TRP B 1 140 ? 20.25 5.59 -8.219 1 95.25 140 TRP B CA 1
ATOM 4816 C C . TRP B 1 140 ? 20.938 4.352 -7.637 1 95.25 140 TRP B C 1
ATOM 4818 O O . TRP B 1 140 ? 21.781 4.461 -6.742 1 95.25 140 TRP B O 1
ATOM 4828 N N . PHE B 1 141 ? 20.547 3.229 -8.164 1 96.88 141 PHE B N 1
ATOM 4829 C CA . PHE B 1 141 ? 21.219 2.018 -7.711 1 96.88 141 PHE B CA 1
ATOM 4830 C C . PHE B 1 141 ? 22.703 2.059 -8.062 1 96.88 141 PHE B C 1
ATOM 4832 O O . PHE B 1 141 ? 23.531 1.45 -7.379 1 96.88 141 PHE B O 1
ATOM 4839 N N . TRP B 1 142 ? 23.047 2.861 -9.102 1 97.62 142 TRP B N 1
ATOM 4840 C CA . TRP B 1 142 ? 24.422 2.949 -9.562 1 97.62 142 TRP B CA 1
ATOM 4841 C C . TRP B 1 142 ? 25.031 4.297 -9.203 1 97.62 142 TRP B C 1
ATOM 4843 O O . TRP B 1 142 ? 26.125 4.629 -9.664 1 97.62 142 TRP B O 1
ATOM 4853 N N . SER B 1 143 ? 24.281 5.051 -8.383 1 96.62 143 SER B N 1
ATOM 4854 C CA . SER B 1 143 ? 24.766 6.375 -8.016 1 96.62 143 SER B CA 1
ATOM 4855 C C . SER B 1 143 ? 26.016 6.285 -7.145 1 96.62 143 SER B C 1
ATOM 4857 O O . SER B 1 143 ? 26.109 5.418 -6.273 1 96.62 143 SER B O 1
ATOM 4859 N N . LYS B 1 144 ? 26.906 7.246 -7.344 1 95.5 144 LYS B N 1
ATOM 4860 C CA . LYS B 1 144 ? 28.125 7.316 -6.539 1 95.5 144 LYS B CA 1
ATOM 4861 C C . LYS B 1 144 ? 27.984 8.352 -5.426 1 95.5 144 LYS B C 1
ATOM 4863 O O . LYS B 1 144 ? 28.906 8.539 -4.621 1 95.5 144 LYS B O 1
ATOM 4868 N N . ARG B 1 145 ? 26.875 9.008 -5.383 1 96.12 145 ARG B N 1
ATOM 4869 C CA . ARG B 1 145 ? 26.594 9.914 -4.266 1 96.12 145 ARG B CA 1
ATOM 4870 C C . ARG B 1 145 ? 26.656 9.164 -2.936 1 96.12 145 ARG B C 1
ATOM 4872 O O . ARG B 1 145 ? 26 8.133 -2.771 1 96.12 145 ARG B O 1
ATOM 4879 N N . PRO B 1 146 ? 27.375 9.57 -1.958 1 96.56 146 PRO B N 1
ATOM 4880 C CA . PRO B 1 146 ? 27.609 8.805 -0.733 1 96.56 146 PRO B CA 1
ATOM 4881 C C . PRO B 1 146 ? 26.328 8.352 -0.055 1 96.56 146 PRO B C 1
ATOM 4883 O O . PRO B 1 146 ? 26.234 7.207 0.396 1 96.56 146 PRO B O 1
ATOM 4886 N N . ILE B 1 147 ? 25.328 9.125 -0.04 1 96.44 147 ILE B N 1
ATOM 4887 C CA . ILE B 1 147 ? 24.094 8.805 0.679 1 96.44 147 ILE B CA 1
ATOM 4888 C C . ILE B 1 147 ? 23.344 7.691 -0.053 1 96.44 147 ILE B C 1
ATOM 4890 O O . ILE B 1 147 ? 22.562 6.965 0.552 1 96.44 147 ILE B O 1
ATOM 4894 N N . LEU B 1 148 ? 23.609 7.488 -1.353 1 96.88 148 LEU B N 1
ATOM 4895 C CA . LEU B 1 148 ? 22.859 6.547 -2.17 1 96.88 148 LEU B CA 1
ATOM 4896 C C . LEU B 1 148 ? 23.688 5.32 -2.506 1 96.88 148 LEU B C 1
ATOM 4898 O O . LEU B 1 148 ? 23.156 4.293 -2.934 1 96.88 148 LEU B O 1
ATOM 4902 N N . CYS B 1 149 ? 24.922 5.375 -2.268 1 95.94 149 CYS B N 1
ATOM 4903 C CA . CYS B 1 149 ? 25.891 4.449 -2.848 1 95.94 149 CYS B CA 1
ATOM 4904 C C . CYS B 1 149 ? 25.688 3.037 -2.307 1 95.94 149 CYS B C 1
ATOM 4906 O O . CYS B 1 149 ? 25.688 2.826 -1.093 1 95.94 149 CYS B O 1
ATOM 4908 N N . THR B 1 150 ? 25.469 2.102 -3.146 1 95.56 150 THR B N 1
ATOM 4909 C CA . THR B 1 150 ? 25.531 0.657 -2.951 1 95.56 150 THR B CA 1
ATOM 4910 C C . THR B 1 150 ? 26.469 0.013 -3.973 1 95.56 150 THR B C 1
ATOM 4912 O O . THR B 1 150 ? 26.031 -0.438 -5.031 1 95.56 150 THR B O 1
ATOM 4915 N N . PRO B 1 151 ? 27.641 -0.156 -3.617 1 96.44 151 PRO B N 1
ATOM 4916 C CA . PRO B 1 151 ? 28.688 -0.481 -4.586 1 96.44 151 PRO B CA 1
ATOM 4917 C C . PRO B 1 151 ? 28.438 -1.802 -5.309 1 96.44 151 PRO B C 1
ATOM 4919 O O . PRO B 1 151 ? 28.859 -1.978 -6.453 1 96.44 151 PRO B O 1
ATOM 4922 N N . PHE B 1 152 ? 27.719 -2.662 -4.754 1 97.25 152 PHE B N 1
ATOM 4923 C CA . PHE B 1 152 ? 27.5 -3.992 -5.309 1 97.25 152 PHE B CA 1
ATOM 4924 C C . PHE B 1 152 ? 26.906 -3.906 -6.707 1 97.25 152 PHE B C 1
ATOM 4926 O O . PHE B 1 152 ? 27.297 -4.664 -7.602 1 97.25 152 PHE B O 1
ATOM 4933 N N . PHE B 1 153 ? 26.016 -2.979 -6.961 1 97.75 153 PHE B N 1
ATOM 4934 C CA . PHE B 1 153 ? 25.344 -2.857 -8.25 1 97.75 153 PHE B CA 1
ATOM 4935 C C . PHE B 1 153 ? 26.344 -2.596 -9.367 1 97.75 153 PHE B C 1
ATOM 4937 O O . PHE B 1 153 ? 26.359 -3.299 -10.375 1 97.75 153 PHE B O 1
ATOM 4944 N N . GLY B 1 154 ? 27.219 -1.665 -9.109 1 97 154 GLY B N 1
ATOM 4945 C CA . GLY B 1 154 ? 28.219 -1.313 -10.102 1 97 154 GLY B CA 1
ATOM 4946 C C . GLY B 1 154 ? 29.266 -2.398 -10.305 1 97 154 GLY B C 1
ATOM 4947 O O . GLY B 1 154 ? 29.797 -2.549 -11.398 1 97 154 GLY B O 1
ATOM 4948 N N . ASN B 1 155 ? 29.5 -3.137 -9.25 1 97.06 155 ASN B N 1
ATOM 4949 C CA . ASN B 1 155 ? 30.484 -4.207 -9.328 1 97.06 155 ASN B CA 1
ATOM 4950 C C . ASN B 1 155 ? 29.984 -5.379 -10.164 1 97.06 155 ASN B C 1
ATOM 4952 O O . ASN B 1 155 ? 30.781 -6.094 -10.781 1 97.06 155 ASN B O 1
ATOM 4956 N N . VAL B 1 156 ? 28.734 -5.562 -10.195 1 97.94 156 VAL B N 1
ATOM 4957 C CA . VAL B 1 156 ? 28.141 -6.691 -10.906 1 97.94 156 VAL B CA 1
ATOM 4958 C C . VAL B 1 156 ? 27.953 -6.332 -12.383 1 97.94 156 VAL B C 1
ATOM 4960 O O . VAL B 1 156 ? 28.25 -7.137 -13.266 1 97.94 156 VAL B O 1
ATOM 4963 N N . MET B 1 157 ? 27.422 -5.109 -12.625 1 97.19 157 MET B N 1
ATOM 4964 C CA . MET B 1 157 ? 27.125 -4.668 -13.984 1 97.19 157 MET B CA 1
ATOM 4965 C C . MET B 1 157 ? 27.094 -3.146 -14.062 1 97.19 157 MET B C 1
ATOM 4967 O O . MET B 1 157 ? 26.562 -2.486 -13.172 1 97.19 157 MET B O 1
ATOM 4971 N N . ASN B 1 158 ? 27.656 -2.672 -15.102 1 96.12 158 ASN B N 1
ATOM 4972 C CA . ASN B 1 158 ? 27.594 -1.229 -15.312 1 96.12 158 ASN B CA 1
ATOM 4973 C C . ASN B 1 158 ? 26.172 -0.762 -15.57 1 96.12 158 ASN B C 1
ATOM 4975 O O . ASN B 1 158 ? 25.359 -1.505 -16.125 1 96.12 158 ASN B O 1
ATOM 4979 N N . GLU B 1 159 ? 25.906 0.529 -15.172 1 96.88 159 GLU B N 1
ATOM 4980 C CA . GLU B 1 159 ? 24.562 1.09 -15.289 1 96.88 159 GLU B CA 1
ATOM 4981 C C . GLU B 1 159 ? 24.094 1.091 -16.734 1 96.88 159 GLU B C 1
ATOM 4983 O O . GLU B 1 159 ? 22.938 0.75 -17.016 1 96.88 159 GLU B O 1
ATOM 4988 N N . LYS B 1 160 ? 24.891 1.481 -17.625 1 95.44 160 LYS B N 1
ATOM 4989 C CA . LYS B 1 160 ? 24.531 1.554 -19.031 1 95.44 160 LYS B CA 1
ATOM 4990 C C . LYS B 1 160 ? 24.156 0.179 -19.578 1 95.44 160 LYS B C 1
ATOM 4992 O O . LYS B 1 160 ? 23.188 0.045 -20.328 1 95.44 160 LYS B O 1
ATOM 4997 N N . ARG B 1 161 ? 24.984 -0.795 -19.25 1 96.69 161 ARG B N 1
ATOM 4998 C CA . ARG B 1 161 ? 24.703 -2.15 -19.719 1 96.69 161 ARG B CA 1
ATOM 4999 C C . ARG B 1 161 ? 23.391 -2.662 -19.156 1 96.69 161 ARG B C 1
ATOM 5001 O O . ARG B 1 161 ? 22.578 -3.24 -19.891 1 96.69 161 ARG B O 1
ATOM 5008 N N . TYR B 1 162 ? 23.172 -2.455 -17.906 1 96.94 162 TYR B N 1
ATOM 5009 C CA . TYR B 1 162 ? 21.906 -2.83 -17.281 1 96.94 162 TYR B CA 1
ATOM 5010 C C . TYR B 1 162 ? 20.734 -2.199 -18.016 1 96.94 162 TYR B C 1
ATOM 5012 O O . TYR B 1 162 ? 19.75 -2.877 -18.328 1 96.94 162 TYR B O 1
ATOM 5020 N N . SER B 1 163 ? 20.828 -0.91 -18.25 1 95.94 163 SER B N 1
ATOM 5021 C CA . SER B 1 163 ? 19.766 -0.151 -18.891 1 95.94 163 SER B CA 1
ATOM 5022 C C . SER B 1 163 ? 19.484 -0.677 -20.297 1 95.94 163 SER B C 1
ATOM 5024 O O . SER B 1 163 ? 18.328 -0.721 -20.734 1 95.94 163 SER B O 1
ATOM 5026 N N . LEU B 1 164 ? 20.516 -1.057 -20.969 1 95.44 164 LEU B N 1
ATOM 5027 C CA . LEU B 1 164 ? 20.359 -1.6 -22.312 1 95.44 164 LEU B CA 1
ATOM 5028 C C . LEU B 1 164 ? 19.641 -2.949 -22.266 1 95.44 164 LEU B C 1
ATOM 5030 O O . LEU B 1 164 ? 18.75 -3.207 -23.078 1 95.44 164 LEU B O 1
ATOM 5034 N N . ILE B 1 165 ? 20.078 -3.795 -21.359 1 97.12 165 ILE B N 1
ATOM 5035 C CA . ILE B 1 165 ? 19.438 -5.098 -21.234 1 97.12 165 ILE B CA 1
ATOM 5036 C C . ILE B 1 165 ? 17.953 -4.918 -20.906 1 97.12 165 ILE B C 1
ATOM 5038 O O . ILE B 1 165 ? 17.094 -5.578 -21.484 1 97.12 165 ILE B O 1
ATOM 5042 N N . MET B 1 166 ? 17.656 -4 -20 1 96.5 166 MET B N 1
ATOM 5043 C CA . MET B 1 166 ? 16.281 -3.719 -19.641 1 96.5 166 MET B CA 1
ATOM 5044 C C . MET B 1 166 ? 15.484 -3.199 -20.828 1 96.5 166 MET B C 1
ATOM 5046 O O . MET B 1 166 ? 14.344 -3.604 -21.047 1 96.5 166 MET B O 1
ATOM 5050 N N . LYS B 1 167 ? 16.047 -2.395 -21.594 1 94.75 167 LYS B N 1
ATOM 5051 C CA . LYS B 1 167 ? 15.398 -1.806 -22.766 1 94.75 167 LYS B CA 1
ATOM 5052 C C . LYS B 1 167 ? 15.016 -2.879 -23.781 1 94.75 167 LYS B C 1
ATOM 5054 O O . LYS B 1 167 ? 13.922 -2.846 -24.344 1 94.75 167 LYS B O 1
ATOM 5059 N N . PHE B 1 168 ? 15.891 -3.826 -23.938 1 95.19 168 PHE B N 1
ATOM 5060 C CA . PHE B 1 168 ? 15.68 -4.777 -25.016 1 95.19 168 PHE B CA 1
ATOM 5061 C C . PHE B 1 168 ? 15.148 -6.102 -24.484 1 95.19 168 PHE B C 1
ATOM 5063 O O . PHE B 1 168 ? 14.938 -7.047 -25.25 1 95.19 168 PHE B O 1
ATOM 5070 N N . LEU B 1 169 ? 14.938 -6.199 -23.172 1 96.81 169 LEU B N 1
ATOM 5071 C CA . LEU B 1 169 ? 14.367 -7.402 -22.594 1 96.81 169 LEU B CA 1
ATOM 5072 C C . LEU B 1 169 ? 13.062 -7.777 -23.281 1 96.81 169 LEU B C 1
ATOM 5074 O O . LEU B 1 169 ? 12.141 -6.961 -23.375 1 96.81 169 LEU B O 1
ATOM 5078 N N . HIS B 1 170 ? 13.008 -8.977 -23.781 1 95.88 170 HIS B N 1
ATOM 5079 C CA . HIS B 1 170 ? 11.875 -9.406 -24.594 1 95.88 170 HIS B CA 1
ATOM 5080 C C . HIS B 1 170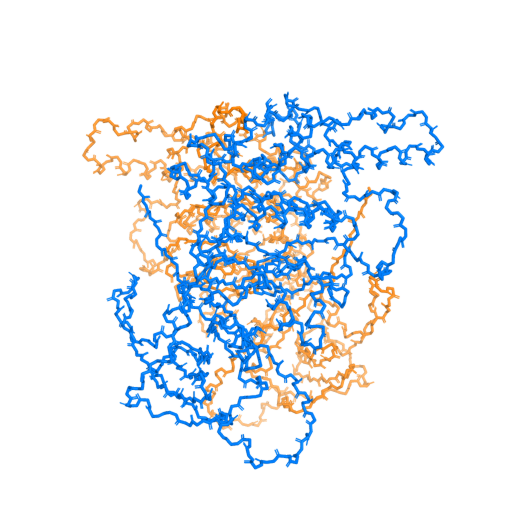 ? 11.648 -10.906 -24.484 1 95.88 170 HIS B C 1
ATOM 5082 O O . HIS B 1 170 ? 12.578 -11.656 -24.141 1 95.88 170 HIS B O 1
ATOM 5088 N N . PHE B 1 171 ? 10.414 -11.352 -24.812 1 95.62 171 PHE B N 1
ATOM 5089 C CA . PHE B 1 171 ? 10.062 -12.742 -24.562 1 95.62 171 PHE B CA 1
ATOM 5090 C C . PHE B 1 171 ? 9.25 -13.312 -25.703 1 95.62 171 PHE B C 1
ATOM 5092 O O . PHE B 1 171 ? 8.445 -14.227 -25.516 1 95.62 171 PHE B O 1
ATOM 5099 N N . GLN B 1 172 ? 9.289 -12.625 -26.812 1 86.81 172 GLN B N 1
ATOM 5100 C CA . GLN B 1 172 ? 8.57 -13.094 -27.984 1 86.81 172 GLN B CA 1
ATOM 5101 C C . GLN B 1 172 ? 9.5 -13.188 -29.203 1 86.81 172 GLN B C 1
ATOM 5103 O O . GLN B 1 172 ? 10.367 -12.336 -29.391 1 86.81 172 GLN B O 1
ATOM 5108 N N . SER B 1 173 ? 9.391 -14.312 -29.891 1 71.31 173 SER B N 1
ATOM 5109 C CA . SER B 1 173 ? 10.18 -14.453 -31.109 1 71.31 173 SER B CA 1
ATOM 5110 C C . SER B 1 173 ? 9.633 -13.578 -32.219 1 71.31 173 SER B C 1
ATOM 5112 O O . SER B 1 173 ? 8.414 -13.422 -32.375 1 71.31 173 SER B O 1
ATOM 5114 N N . SER B 1 174 ? 10.555 -12.664 -32.844 1 59.22 174 SER B N 1
ATOM 5115 C CA . SER B 1 174 ? 10.18 -11.883 -34.031 1 59.22 174 SER B CA 1
ATOM 5116 C C . SER B 1 174 ? 9.562 -12.758 -35.125 1 59.22 174 SER B C 1
ATOM 5118 O O . SER B 1 174 ? 8.758 -12.289 -35.906 1 59.22 174 SER B O 1
ATOM 5120 N N . ASN B 1 175 ? 10.25 -14.008 -35.281 1 54.41 175 ASN B N 1
ATOM 5121 C CA . ASN B 1 175 ? 9.789 -14.93 -36.312 1 54.41 175 ASN B CA 1
ATOM 5122 C C . ASN B 1 175 ? 8.445 -15.555 -35.938 1 54.41 175 ASN B C 1
ATOM 5124 O O . ASN B 1 175 ? 7.918 -16.375 -36.719 1 54.41 175 ASN B O 1
ATOM 5128 N N . ASP B 1 176 ? 8.305 -15.531 -34.812 1 53.22 176 ASP B N 1
ATOM 5129 C CA . ASP B 1 176 ? 7.02 -16.125 -34.438 1 53.22 176 ASP B CA 1
ATOM 5130 C C . ASP B 1 176 ? 5.879 -15.461 -35.219 1 53.22 176 ASP B C 1
ATOM 5132 O O . ASP B 1 176 ? 5.672 -14.25 -35.094 1 53.22 176 ASP B O 1
ATOM 5136 N N . SER B 1 177 ? 6 -15.812 -36.656 1 44.22 177 SER B N 1
ATOM 5137 C CA . SER B 1 177 ? 4.926 -15.562 -37.594 1 44.22 177 SER B CA 1
ATOM 5138 C C . SER B 1 177 ? 3.629 -15.195 -36.906 1 44.22 177 SER B C 1
ATOM 5140 O O . SER B 1 177 ? 3.438 -15.531 -35.719 1 44.22 177 SER B O 1
ATOM 5142 N N . GLU B 1 178 ? 2.807 -14.234 -37.625 1 42.78 178 GLU B N 1
ATOM 5143 C CA . GLU B 1 178 ? 1.385 -13.914 -37.5 1 42.78 178 GLU B CA 1
ATOM 5144 C C . GLU B 1 178 ? 0.57 -15.148 -37.125 1 42.78 178 GLU B C 1
ATOM 5146 O O . GLU B 1 178 ? -0.653 -15.156 -37.281 1 42.78 178 GLU B O 1
ATOM 5151 N N . ASP B 1 179 ? 1.211 -16.25 -37.281 1 38.75 179 ASP B N 1
ATOM 5152 C CA . ASP B 1 179 ? 0.215 -17.312 -37.281 1 38.75 179 ASP B CA 1
ATOM 5153 C C . ASP B 1 179 ? -0.985 -16.953 -36.406 1 38.75 179 ASP B C 1
ATOM 5155 O O . ASP B 1 179 ? -0.912 -16.031 -35.594 1 38.75 179 ASP B O 1
ATOM 5159 N N . GLU B 1 180 ? -1.776 -18.219 -36.125 1 38.25 180 GLU B N 1
ATOM 5160 C CA . GLU B 1 180 ? -3.219 -18.422 -36.031 1 38.25 180 GLU B CA 1
ATOM 5161 C C . GLU B 1 180 ? -3.807 -17.641 -34.844 1 38.25 180 GLU B C 1
ATOM 5163 O O . GLU B 1 180 ? -5.027 -17.578 -34.688 1 38.25 180 GLU B O 1
ATOM 5168 N N . SER B 1 181 ? -3.246 -18.031 -33.688 1 39.56 181 SER B N 1
ATOM 5169 C CA . SER B 1 181 ? -4.355 -17.828 -32.781 1 39.56 181 SER B CA 1
ATOM 5170 C C . SER B 1 181 ? -4.789 -16.359 -32.75 1 39.56 181 SER B C 1
ATOM 5172 O O . SER B 1 181 ? -3.98 -15.461 -33 1 39.56 181 SER B O 1
ATOM 5174 N N . PRO B 1 182 ? -6.066 -16.062 -32.562 1 40.72 182 PRO B N 1
ATOM 5175 C CA . PRO B 1 182 ? -6.805 -14.812 -32.688 1 40.72 182 PRO B CA 1
ATOM 5176 C C . PRO B 1 182 ? -5.992 -13.594 -32.25 1 40.72 182 PRO B C 1
ATOM 5178 O O . PRO B 1 182 ? -5.094 -13.711 -31.438 1 40.72 182 PRO B O 1
ATOM 5181 N N . SER B 1 183 ? -5.762 -12.461 -33.25 1 43.31 183 SER B N 1
ATOM 5182 C CA . SER B 1 183 ? -5.441 -11.039 -33.219 1 43.31 183 SER B CA 1
ATOM 5183 C C . SER B 1 183 ? -5.355 -10.5 -31.812 1 43.31 183 SER B C 1
ATOM 5185 O O . SER B 1 183 ? -4.805 -9.414 -31.578 1 43.31 183 SER B O 1
ATOM 5187 N N . ASN B 1 184 ? -6.125 -10.938 -30.891 1 52.28 184 ASN B N 1
ATOM 5188 C CA . ASN B 1 184 ? -6.453 -10.242 -29.656 1 52.28 184 ASN B CA 1
ATOM 5189 C C . ASN B 1 184 ? -5.59 -10.734 -28.5 1 52.28 184 ASN B C 1
ATOM 5191 O O . ASN B 1 184 ? -6.02 -10.703 -27.344 1 52.28 184 ASN B O 1
ATOM 5195 N N . ASN B 1 185 ? -4.324 -11.32 -28.781 1 70.69 185 ASN B N 1
ATOM 5196 C CA . ASN B 1 185 ? -3.637 -11.859 -27.609 1 70.69 185 ASN B CA 1
ATOM 5197 C C . ASN B 1 185 ? -2.869 -10.773 -26.859 1 70.69 185 ASN B C 1
ATOM 5199 O O . ASN B 1 185 ? -1.753 -10.422 -27.25 1 70.69 185 ASN B O 1
ATOM 5203 N N . LYS B 1 186 ? -3.4 -10.133 -26.094 1 83.62 186 LYS B N 1
ATOM 5204 C CA . LYS B 1 186 ? -2.875 -9.07 -25.234 1 83.62 186 LYS B CA 1
ATOM 5205 C C . LYS B 1 186 ? -1.624 -9.531 -24.5 1 83.62 186 LYS B C 1
ATOM 5207 O O . LYS B 1 186 ? -0.842 -8.703 -24.016 1 83.62 186 LYS B O 1
ATOM 5212 N N . LEU B 1 187 ? -1.375 -10.906 -24.594 1 89.81 187 LEU B N 1
ATOM 5213 C CA . LEU B 1 187 ? -0.23 -11.438 -23.859 1 89.81 187 LEU B CA 1
ATOM 5214 C C . LEU B 1 187 ? 0.869 -11.883 -24.828 1 89.81 187 LEU B C 1
ATOM 5216 O O . LEU B 1 187 ? 1.737 -12.68 -24.453 1 89.81 187 LEU B O 1
ATOM 5220 N N . LYS B 1 188 ? 0.916 -11.453 -26 1 87.31 188 LYS B N 1
ATOM 5221 C CA . LYS B 1 188 ? 1.853 -11.891 -27.031 1 87.31 188 LYS B CA 1
ATOM 5222 C C . LYS B 1 188 ? 3.297 -11.695 -26.578 1 87.31 188 LYS B C 1
ATOM 5224 O O . LYS B 1 188 ? 4.16 -12.531 -26.859 1 87.31 188 LYS B O 1
ATOM 5229 N N . LYS B 1 189 ? 3.547 -10.68 -25.875 1 92.12 189 LYS B N 1
ATOM 5230 C CA . LYS B 1 189 ? 4.918 -10.32 -25.531 1 92.12 189 LYS B CA 1
ATOM 5231 C C . LYS B 1 189 ? 5.398 -11.102 -24.312 1 92.12 189 LYS B C 1
ATOM 5233 O O . LYS B 1 189 ? 6.586 -11.078 -23.984 1 92.12 189 LYS B O 1
ATOM 5238 N N . ILE B 1 190 ? 4.547 -11.844 -23.609 1 95.06 190 ILE B N 1
ATOM 5239 C CA . ILE B 1 190 ? 4.973 -12.461 -22.359 1 95.06 190 ILE B CA 1
ATOM 5240 C C . ILE B 1 190 ? 4.367 -13.859 -22.234 1 95.06 190 ILE B C 1
ATOM 5242 O O . ILE B 1 190 ? 4.734 -14.625 -21.344 1 95.06 190 ILE B O 1
ATOM 5246 N N . GLY B 1 191 ? 3.488 -14.234 -23.109 1 93.5 191 GLY B N 1
ATOM 5247 C CA . GLY B 1 191 ? 2.705 -15.461 -23.031 1 93.5 191 GLY B CA 1
ATOM 5248 C C . GLY B 1 191 ? 3.559 -16.719 -23 1 93.5 191 GLY B C 1
ATOM 5249 O O . GLY B 1 191 ? 3.328 -17.609 -22.188 1 93.5 191 GLY B O 1
ATOM 5250 N N . LYS B 1 192 ? 4.488 -16.781 -23.891 1 94.25 192 LYS B N 1
ATOM 5251 C CA . LYS B 1 192 ? 5.352 -17.953 -23.969 1 94.25 192 LYS B CA 1
ATOM 5252 C C . LYS B 1 192 ? 6.148 -18.141 -22.688 1 94.25 192 LYS B C 1
ATOM 5254 O O . LYS B 1 192 ? 6.258 -19.25 -22.172 1 94.25 192 LYS B O 1
ATOM 5259 N N . PHE B 1 193 ? 6.703 -17.078 -22.234 1 96.25 193 PHE B N 1
ATOM 5260 C CA . PHE B 1 193 ? 7.449 -17.141 -20.984 1 96.25 193 PHE B CA 1
ATOM 5261 C C . PHE B 1 193 ? 6.559 -17.609 -19.844 1 96.25 193 PHE B C 1
ATOM 5263 O O . PHE B 1 193 ? 6.957 -18.469 -19.047 1 96.25 193 PHE B O 1
ATOM 5270 N N . HIS B 1 194 ? 5.379 -17.047 -19.75 1 97 194 HIS B N 1
ATOM 5271 C CA . HIS B 1 194 ? 4.41 -17.453 -18.734 1 97 194 HIS B CA 1
ATOM 5272 C C . HIS B 1 194 ? 4.117 -18.938 -18.812 1 97 194 HIS B C 1
ATOM 5274 O O . HIS B 1 194 ? 4.137 -19.625 -17.781 1 97 194 HIS B O 1
ATOM 5280 N N . SER B 1 195 ? 3.887 -19.406 -19.953 1 95.94 195 SER B N 1
ATOM 5281 C CA . SER B 1 195 ? 3.588 -20.828 -20.156 1 95.94 195 SER B CA 1
ATOM 5282 C C . SER B 1 195 ? 4.766 -21.703 -19.75 1 95.94 195 SER B C 1
ATOM 5284 O O . SER B 1 195 ? 4.578 -22.75 -19.125 1 95.94 195 SER B O 1
ATOM 5286 N N . MET B 1 196 ? 5.961 -21.297 -20.125 1 96.69 196 MET B N 1
ATOM 5287 C CA . MET B 1 196 ? 7.16 -22.031 -19.75 1 96.69 196 MET B CA 1
ATOM 5288 C C . MET B 1 196 ? 7.281 -22.156 -18.234 1 96.69 196 MET B C 1
ATOM 5290 O O . MET B 1 196 ? 7.594 -23.234 -17.719 1 96.69 196 MET B O 1
ATOM 5294 N N . LEU B 1 197 ? 7.027 -21.078 -17.578 1 97.69 197 LEU B N 1
ATOM 5295 C CA . LEU B 1 197 ? 7.16 -21.062 -16.141 1 97.69 197 LEU B CA 1
ATOM 5296 C C . LEU B 1 197 ? 6.082 -21.922 -15.477 1 97.69 197 LEU B C 1
ATOM 5298 O O . LEU B 1 197 ? 6.363 -22.656 -14.531 1 97.69 197 LEU B O 1
ATOM 5302 N N . MET B 1 198 ? 4.828 -21.859 -15.977 1 97.69 198 MET B N 1
ATOM 5303 C CA . MET B 1 198 ? 3.746 -22.672 -15.422 1 97.69 198 MET B CA 1
ATOM 5304 C C . MET B 1 198 ? 4.043 -24.156 -15.578 1 97.69 198 MET B C 1
ATOM 5306 O O . MET B 1 198 ? 3.762 -24.953 -14.68 1 97.69 198 MET B O 1
ATOM 5310 N N . GLN B 1 199 ? 4.594 -24.453 -16.672 1 97.69 199 GLN B N 1
ATOM 5311 C CA . GLN B 1 199 ? 4.973 -25.844 -16.891 1 97.69 199 GLN B CA 1
ATOM 5312 C C . GLN B 1 199 ? 5.977 -26.312 -15.844 1 97.69 199 GLN B C 1
ATOM 5314 O O . GLN B 1 199 ? 5.867 -27.438 -15.328 1 97.69 199 GLN B O 1
ATOM 5319 N N . ARG B 1 200 ? 6.867 -25.516 -15.508 1 98.19 200 ARG B N 1
ATOM 5320 C CA . ARG B 1 200 ? 7.891 -25.859 -14.531 1 98.19 200 ARG B CA 1
ATOM 5321 C C . ARG B 1 200 ? 7.312 -25.875 -13.117 1 98.19 200 ARG B C 1
ATOM 5323 O O . ARG B 1 200 ? 7.684 -26.719 -12.297 1 98.19 200 ARG B O 1
ATOM 5330 N N . PHE B 1 201 ? 6.438 -24.938 -12.82 1 98.5 201 PHE B N 1
ATOM 5331 C CA . PHE B 1 201 ? 5.758 -24.969 -11.523 1 98.5 201 PHE B CA 1
ATOM 5332 C C . PHE B 1 201 ? 5.047 -26.297 -11.32 1 98.5 201 PHE B C 1
ATOM 5334 O O . PHE B 1 201 ? 5.191 -26.922 -10.266 1 98.5 201 PHE B O 1
ATOM 5341 N N . GLN B 1 202 ? 4.371 -26.766 -12.367 1 98.12 202 GLN B N 1
ATOM 5342 C CA . GLN B 1 202 ? 3.52 -27.953 -12.281 1 98.12 202 GLN B CA 1
ATOM 5343 C C . GLN B 1 202 ? 4.348 -29.234 -12.281 1 98.12 202 GLN B C 1
ATOM 5345 O O . GLN B 1 202 ? 3.996 -30.203 -11.617 1 98.12 202 GLN B O 1
ATOM 5350 N N . SER B 1 203 ? 5.453 -29.219 -13 1 97.38 203 SER B N 1
ATOM 5351 C CA . SER B 1 203 ? 6.25 -30.422 -13.133 1 97.38 203 SER B CA 1
ATOM 5352 C C . SER B 1 203 ? 7.18 -30.609 -11.938 1 97.38 203 SER B C 1
ATOM 5354 O O . SER B 1 203 ? 7.633 -31.719 -11.664 1 97.38 203 SER B O 1
ATOM 5356 N N . THR B 1 204 ? 7.441 -29.562 -11.211 1 97.75 204 THR B N 1
ATOM 5357 C CA . THR B 1 204 ? 8.406 -29.609 -10.117 1 97.75 204 THR B CA 1
ATOM 5358 C C . THR B 1 204 ? 7.75 -30.109 -8.844 1 97.75 204 THR B C 1
ATOM 5360 O O . THR B 1 204 ? 8.352 -30.891 -8.094 1 97.75 204 THR B O 1
ATOM 5363 N N . TYR B 1 205 ? 6.516 -29.75 -8.617 1 98 205 TYR B N 1
ATOM 5364 C CA . TYR B 1 205 ? 5.859 -30.047 -7.348 1 98 205 TYR B CA 1
ATOM 5365 C C . TYR B 1 205 ? 4.371 -30.297 -7.547 1 98 205 TYR B C 1
ATOM 5367 O O . TYR B 1 205 ? 3.697 -29.562 -8.258 1 98 205 TYR B O 1
ATOM 5375 N N . ILE B 1 206 ? 3.887 -31.391 -6.984 1 98.25 206 ILE B N 1
ATOM 5376 C CA . ILE B 1 206 ? 2.459 -31.688 -6.934 1 98.25 206 ILE B CA 1
ATOM 5377 C C . ILE B 1 206 ? 1.898 -31.281 -5.57 1 98.25 206 ILE B C 1
ATOM 5379 O O . ILE B 1 206 ? 2.398 -31.734 -4.531 1 98.25 206 ILE B O 1
ATOM 5383 N N . PRO B 1 207 ? 0.942 -30.406 -5.539 1 98.31 207 PRO B N 1
ATOM 5384 C CA . PRO B 1 207 ? 0.425 -29.906 -4.266 1 98.31 207 PRO B CA 1
ATOM 5385 C C . PRO B 1 207 ? -0.258 -31 -3.436 1 98.31 207 PRO B C 1
ATOM 5387 O O . PRO B 1 207 ? -0.654 -32.031 -3.975 1 98.31 207 PRO B O 1
ATOM 5390 N N . LYS B 1 208 ? -0.367 -30.75 -2.156 1 98.25 208 LYS B N 1
ATOM 5391 C CA . LYS B 1 208 ? -1.172 -31.578 -1.268 1 98.25 208 LYS B CA 1
ATOM 5392 C C . LYS B 1 208 ? -2.658 -31.453 -1.585 1 98.25 208 LYS B C 1
ATOM 5394 O O . LYS B 1 208 ? -3.043 -30.688 -2.471 1 98.25 208 LYS B O 1
ATOM 5399 N N . GLN B 1 209 ? -3.398 -32.188 -0.948 1 98.31 209 GLN B N 1
ATOM 5400 C CA . GLN B 1 209 ? -4.809 -32.375 -1.273 1 98.31 209 GLN B CA 1
ATOM 5401 C C . GLN B 1 209 ? -5.57 -31.062 -1.223 1 98.31 209 GLN B C 1
ATOM 5403 O O . GLN B 1 209 ? -6.465 -30.828 -2.035 1 98.31 209 GLN B O 1
ATOM 5408 N N . ASP B 1 210 ? -5.266 -30.188 -0.279 1 98.5 210 ASP B N 1
ATOM 5409 C CA . ASP B 1 210 ? -5.996 -28.938 -0.105 1 98.5 210 ASP B CA 1
ATOM 5410 C C . ASP B 1 210 ? -5.402 -27.828 -0.97 1 98.5 210 ASP B C 1
ATOM 5412 O O . ASP B 1 210 ? -4.238 -27.453 -0.795 1 98.5 210 ASP B O 1
ATOM 5416 N N . ILE B 1 211 ? -6.191 -27.359 -1.858 1 98.62 211 ILE B N 1
ATOM 5417 C CA . ILE B 1 211 ? -5.766 -26.297 -2.771 1 98.62 211 ILE B CA 1
ATOM 5418 C C . ILE B 1 211 ? -6.766 -25.156 -2.729 1 98.62 211 ILE B C 1
ATOM 5420 O O . ILE B 1 211 ? -7.914 -25.328 -2.314 1 98.62 211 ILE B O 1
ATOM 5424 N N . SER B 1 212 ? -6.32 -23.969 -3.074 1 98.69 212 SER B N 1
ATOM 5425 C CA . SER B 1 212 ? -7.176 -22.781 -3.088 1 98.69 212 SER B CA 1
ATOM 5426 C C . SER B 1 212 ? -6.973 -21.969 -4.359 1 98.69 212 SER B C 1
ATOM 5428 O O . SER B 1 212 ? -5.883 -21.969 -4.934 1 98.69 212 SER B O 1
ATOM 5430 N N . ILE B 1 213 ? -7.988 -21.344 -4.82 1 98.5 213 ILE B N 1
ATOM 5431 C CA . ILE B 1 213 ? -7.957 -20.453 -5.973 1 98.5 213 ILE B CA 1
ATOM 5432 C C . ILE B 1 213 ? -8.445 -19.062 -5.562 1 98.5 213 ILE B C 1
ATOM 5434 O O . ILE B 1 213 ? -9.43 -18.938 -4.832 1 98.5 213 ILE B O 1
ATOM 5438 N N . ASP B 1 214 ? -7.754 -18.109 -5.926 1 97.06 214 ASP B N 1
ATOM 5439 C CA . ASP B 1 214 ? -8.094 -16.719 -5.664 1 97.06 214 ASP B CA 1
ATOM 5440 C C . ASP B 1 214 ? -7.418 -15.789 -6.672 1 97.06 214 ASP B C 1
ATOM 5442 O O . ASP B 1 214 ? -6.672 -16.25 -7.543 1 97.06 214 ASP B O 1
ATOM 5446 N N . GLU B 1 215 ? -7.738 -14.555 -6.578 1 95.81 215 GLU B N 1
ATOM 5447 C CA . GLU B 1 215 ? -7.164 -13.547 -7.469 1 95.81 215 GLU B CA 1
ATOM 5448 C C . GLU B 1 215 ? -5.93 -12.906 -6.848 1 95.81 215 GLU B C 1
ATOM 5450 O O . GLU B 1 215 ? -5.852 -12.742 -5.629 1 95.81 215 GLU B O 1
ATOM 5455 N N . SER B 1 216 ? -4.977 -12.656 -7.609 1 95.06 216 SER B N 1
ATOM 5456 C CA . SER B 1 216 ? -3.836 -11.805 -7.285 1 95.06 216 SER B CA 1
ATOM 5457 C C . SER B 1 216 ? -3.793 -10.578 -8.188 1 95.06 216 SER B C 1
ATOM 5459 O O . SER B 1 216 ? -4.34 -10.594 -9.297 1 95.06 216 SER B O 1
ATOM 5461 N N . LEU B 1 217 ? -3.275 -9.461 -7.707 1 94.25 217 LEU B N 1
ATOM 5462 C CA . LEU B 1 217 ? -3.232 -8.227 -8.477 1 94.25 217 LEU B CA 1
ATOM 5463 C C . LEU B 1 217 ? -1.819 -7.648 -8.5 1 94.25 217 LEU B C 1
ATOM 5465 O O . LEU B 1 217 ? -1.248 -7.348 -7.449 1 94.25 217 LEU B O 1
ATOM 5469 N N . ILE B 1 218 ? -1.236 -7.551 -9.68 1 93.56 218 ILE B N 1
ATOM 5470 C CA . ILE B 1 218 ? 0.02 -6.832 -9.875 1 93.56 218 ILE B CA 1
ATOM 5471 C C . ILE B 1 218 ? -0.258 -5.34 -10.039 1 93.56 218 ILE B C 1
ATOM 5473 O O . ILE B 1 218 ? -0.822 -4.914 -11.055 1 93.56 218 ILE B O 1
ATOM 5477 N N . GLY B 1 219 ? 0.15 -4.605 -9.039 1 92.06 219 GLY B N 1
ATOM 5478 C CA . GLY B 1 219 ? -0.045 -3.172 -9.18 1 92.06 219 GLY B CA 1
ATOM 5479 C C . GLY B 1 219 ? 0.559 -2.609 -10.453 1 92.06 219 GLY B C 1
ATOM 5480 O O . GLY B 1 219 ? 1.699 -2.926 -10.797 1 92.06 219 GLY B O 1
ATOM 5481 N N . TYR B 1 220 ? -0.188 -1.859 -11.227 1 92.56 220 TYR B N 1
ATOM 5482 C CA . TYR B 1 220 ? 0.276 -1.28 -12.484 1 92.56 220 TYR B CA 1
ATOM 5483 C C . TYR B 1 220 ? -0.278 0.127 -12.672 1 92.56 220 TYR B C 1
ATOM 5485 O O . TYR B 1 220 ? -1.495 0.326 -12.68 1 92.56 220 TYR B O 1
ATOM 5493 N N . LYS B 1 221 ? 0.568 1.099 -12.852 1 87.06 221 LYS B N 1
ATOM 5494 C CA . LYS B 1 221 ? 0.165 2.5 -12.93 1 87.06 221 LYS B CA 1
ATOM 5495 C C . LYS B 1 221 ? 0.17 2.988 -14.375 1 87.06 221 LYS B C 1
ATOM 5497 O O . LYS B 1 221 ? -0.332 4.074 -14.672 1 87.06 221 LYS B O 1
ATOM 5502 N N . GLY B 1 222 ? 0.639 2.262 -15.328 1 86 222 GLY B N 1
ATOM 5503 C CA . GLY B 1 222 ? 0.701 2.68 -16.719 1 86 222 GLY B CA 1
ATOM 5504 C C . GLY B 1 222 ? -0.621 2.527 -17.438 1 86 222 GLY B C 1
ATOM 5505 O O . GLY B 1 222 ? -1.635 2.18 -16.844 1 86 222 GLY B O 1
ATOM 5506 N N . ARG B 1 223 ? -0.623 2.893 -18.672 1 86.81 223 ARG B N 1
ATOM 5507 C CA . ARG B 1 223 ? -1.805 2.752 -19.516 1 86.81 223 ARG B CA 1
ATOM 5508 C C . ARG B 1 223 ? -1.925 1.331 -20.047 1 86.81 223 ARG B C 1
ATOM 5510 O O . ARG B 1 223 ? -1.022 0.842 -20.734 1 86.81 223 ARG B O 1
ATOM 5517 N N . LEU B 1 224 ? -2.92 0.703 -19.672 1 90.12 224 LEU B N 1
ATOM 5518 C CA . LEU B 1 224 ? -3.205 -0.665 -20.094 1 90.12 224 LEU B CA 1
ATOM 5519 C C . LEU B 1 224 ? -4.707 -0.9 -20.188 1 90.12 224 LEU B C 1
ATOM 5521 O O . LEU B 1 224 ? -5.438 -0.709 -19.219 1 90.12 224 LEU B O 1
ATOM 5525 N N . GLY B 1 225 ? -5.199 -1.198 -21.344 1 89.88 225 GLY B N 1
ATOM 5526 C CA . GLY B 1 225 ? -6.621 -1.307 -21.641 1 89.88 225 GLY B CA 1
ATOM 5527 C C . GLY B 1 225 ? -7.309 -2.402 -20.844 1 89.88 225 GLY B C 1
ATOM 5528 O O . GLY B 1 225 ? -8.539 -2.42 -20.734 1 89.88 225 GLY B O 1
ATOM 5529 N N . TRP B 1 226 ? -6.586 -3.297 -20.281 1 92.12 226 TRP B N 1
ATOM 5530 C CA . TRP B 1 226 ? -7.203 -4.41 -19.578 1 92.12 226 TRP B CA 1
ATOM 5531 C C . TRP B 1 226 ? -6.809 -4.398 -18.109 1 92.12 226 TRP B C 1
ATOM 5533 O O . TRP B 1 226 ? -6.789 -5.445 -17.453 1 92.12 226 TRP B O 1
ATOM 5543 N N . LYS B 1 227 ? -6.414 -3.275 -17.625 1 91.88 227 LYS B N 1
ATOM 5544 C CA . LYS B 1 227 ? -6.176 -3.08 -16.203 1 91.88 227 LYS B CA 1
ATOM 5545 C C . LYS B 1 227 ? -7.445 -3.324 -15.391 1 91.88 227 LYS B C 1
ATOM 5547 O O . LYS B 1 227 ? -8.539 -2.959 -15.82 1 91.88 227 LYS B O 1
ATOM 5552 N N . GLN B 1 228 ? -7.273 -3.973 -14.219 1 93.12 228 GLN B N 1
ATOM 5553 C CA . GLN B 1 228 ? -8.406 -4.297 -13.359 1 93.12 228 GLN B CA 1
ATOM 5554 C C . GLN B 1 228 ? -8.406 -3.438 -12.102 1 93.12 228 GLN B C 1
ATOM 5556 O O . GLN B 1 228 ? -7.355 -2.939 -11.68 1 93.12 228 GLN B O 1
ATOM 5561 N N . TYR B 1 229 ? -9.555 -3.182 -11.586 1 88.19 229 TYR B N 1
ATOM 5562 C CA . TYR B 1 229 ? -9.742 -2.486 -10.32 1 88.19 229 TYR B CA 1
ATOM 5563 C C . TYR B 1 229 ? -10.344 -3.418 -9.273 1 88.19 229 TYR B C 1
ATOM 5565 O O . TYR B 1 229 ? -11.469 -3.893 -9.422 1 88.19 229 TYR B O 1
ATOM 5573 N N . ILE B 1 230 ? -9.586 -3.701 -8.234 1 85.75 230 ILE B N 1
ATOM 5574 C CA . ILE B 1 230 ? -10.039 -4.512 -7.113 1 85.75 230 ILE B CA 1
ATOM 5575 C C . ILE B 1 230 ? -9.836 -3.744 -5.809 1 85.75 230 ILE B C 1
ATOM 5577 O O . ILE B 1 230 ? -8.734 -3.734 -5.25 1 85.75 230 ILE B O 1
ATOM 5581 N N . PRO B 1 231 ? -10.875 -3.184 -5.223 1 77.88 231 PRO B N 1
ATOM 5582 C CA . PRO B 1 231 ? -10.75 -2.285 -4.07 1 77.88 231 PRO B CA 1
ATOM 5583 C C . PRO B 1 231 ? -10.188 -2.986 -2.834 1 77.88 231 PRO B C 1
ATOM 5585 O O . PRO B 1 231 ? -9.562 -2.344 -1.986 1 77.88 231 PRO B O 1
ATOM 5588 N N . THR B 1 232 ? -10.461 -4.273 -2.779 1 77.75 232 THR B N 1
ATOM 5589 C CA . THR B 1 232 ? -10.078 -5.004 -1.577 1 77.75 232 THR B CA 1
ATOM 5590 C C . THR B 1 232 ? -8.578 -5.316 -1.594 1 77.75 232 THR B C 1
ATOM 5592 O O . THR B 1 232 ? -8.008 -5.68 -0.565 1 77.75 232 THR B O 1
ATOM 5595 N N . LYS B 1 233 ? -8.023 -5.227 -2.779 1 79.06 233 LYS B N 1
ATOM 5596 C CA . LYS B 1 233 ? -6.594 -5.484 -2.857 1 79.06 233 LYS B CA 1
ATOM 5597 C C . LYS B 1 233 ? -5.789 -4.207 -2.625 1 79.06 233 LYS B C 1
ATOM 5599 O O . LYS B 1 233 ? -6.254 -3.109 -2.941 1 79.06 233 LYS B O 1
ATOM 5604 N N . ARG B 1 234 ? -4.648 -4.301 -2.088 1 73.62 234 ARG B N 1
ATOM 5605 C CA . ARG B 1 234 ? -3.826 -3.174 -1.655 1 73.62 234 ARG B CA 1
ATOM 5606 C C . ARG B 1 234 ? -3.543 -2.225 -2.816 1 73.62 234 ARG B C 1
ATOM 5608 O O . ARG B 1 234 ? -3.6 -1.004 -2.654 1 73.62 234 ARG B O 1
ATOM 5615 N N . SER B 1 235 ? -3.102 -2.646 -4.039 1 78 235 SER B N 1
ATOM 5616 C CA . SER B 1 235 ? -2.754 -1.794 -5.172 1 78 235 SER B CA 1
ATOM 5617 C C . SER B 1 235 ? -4 -1.212 -5.828 1 78 235 SER B C 1
ATOM 5619 O O . SER B 1 235 ? -3.939 -0.159 -6.465 1 78 235 SER B O 1
ATOM 5621 N N . ARG B 1 236 ? -5.18 -1.882 -5.684 1 81.44 236 ARG B N 1
ATOM 5622 C CA . ARG B 1 236 ? -6.504 -1.535 -6.184 1 81.44 236 ARG B CA 1
ATOM 5623 C C . ARG B 1 236 ? -6.559 -1.642 -7.703 1 81.44 236 ARG B C 1
ATOM 5625 O O . ARG B 1 236 ? -7.527 -2.164 -8.258 1 81.44 236 ARG B O 1
ATOM 5632 N N . PHE B 1 237 ? -5.422 -1.1 -8.445 1 88.5 237 PHE B N 1
ATOM 5633 C CA . PHE B 1 237 ? -5.375 -1.13 -9.906 1 88.5 237 PHE B CA 1
ATOM 5634 C C . PHE B 1 237 ? -4.18 -1.938 -10.391 1 88.5 237 PHE B C 1
ATOM 5636 O O . PHE B 1 237 ? -3.076 -1.807 -9.859 1 88.5 237 PHE B O 1
ATOM 5643 N N . GLY B 1 238 ? -4.473 -2.818 -11.359 1 94.38 238 GLY B N 1
ATOM 5644 C CA . GLY B 1 238 ? -3.338 -3.549 -11.898 1 94.38 238 GLY B CA 1
ATOM 5645 C C . GLY B 1 238 ? -3.746 -4.727 -12.766 1 94.38 238 GLY B C 1
ATOM 5646 O O . GLY B 1 238 ? -4.855 -4.754 -13.305 1 94.38 238 GLY B O 1
ATOM 5647 N N . VAL B 1 239 ? -2.773 -5.578 -12.977 1 95.06 239 VAL B N 1
ATOM 5648 C CA . VAL B 1 239 ? -2.977 -6.793 -13.758 1 95.06 239 VAL B CA 1
ATOM 5649 C C . VAL B 1 239 ? -3.467 -7.918 -12.852 1 95.06 239 VAL B C 1
ATOM 5651 O O . VAL B 1 239 ? -2.807 -8.266 -11.867 1 95.06 239 VAL B O 1
ATOM 5654 N N . LYS B 1 240 ? -4.59 -8.414 -13.227 1 96.12 240 LYS B N 1
ATOM 5655 C CA . LYS B 1 240 ? -5.227 -9.461 -12.422 1 96.12 240 LYS B CA 1
ATOM 5656 C C . LYS B 1 240 ? -4.773 -10.844 -12.867 1 96.12 240 LYS B C 1
ATOM 5658 O O . LYS B 1 240 ? -4.688 -11.125 -14.062 1 96.12 240 LYS B O 1
ATOM 5663 N N . LEU B 1 241 ? -4.453 -11.688 -11.867 1 97.06 241 LEU B N 1
ATOM 5664 C CA . LEU B 1 241 ? -4.16 -13.102 -12.102 1 97.06 241 LEU B CA 1
ATOM 5665 C C . LEU B 1 241 ? -5.117 -13.992 -11.328 1 97.06 241 LEU B C 1
ATOM 5667 O O . LEU B 1 241 ? -5.461 -13.695 -10.18 1 97.06 241 LEU B O 1
ATOM 5671 N N . PHE B 1 242 ? -5.559 -15.078 -11.977 1 97.94 242 PHE B N 1
ATOM 5672 C CA . PHE B 1 242 ? -6.145 -16.203 -11.258 1 97.94 242 PHE B CA 1
ATOM 5673 C C . PHE B 1 242 ? -5.074 -17.234 -10.891 1 97.94 242 PHE B C 1
ATOM 5675 O O . PHE B 1 242 ? -4.34 -17.703 -11.758 1 97.94 242 PHE B O 1
ATOM 5682 N N . GLN B 1 243 ? -5.016 -17.516 -9.625 1 98.5 243 GLN B N 1
ATOM 5683 C CA . GLN B 1 243 ? -3.926 -18.406 -9.227 1 98.5 243 GLN B CA 1
ATOM 5684 C C . GLN B 1 243 ? -4.445 -19.578 -8.406 1 98.5 243 GLN B C 1
ATOM 5686 O O . GLN B 1 243 ? -5.375 -19.438 -7.609 1 98.5 243 GLN B O 1
ATOM 5691 N N . LEU B 1 244 ? -3.934 -20.703 -8.672 1 98.81 244 LEU B N 1
ATOM 5692 C CA . LEU B 1 244 ? -4.117 -21.922 -7.875 1 98.81 244 LEU B CA 1
ATOM 5693 C C . LEU B 1 244 ? -2.891 -22.188 -7.008 1 98.81 244 LEU B C 1
ATOM 5695 O O . LEU B 1 244 ? -1.778 -22.312 -7.527 1 98.81 244 LEU B O 1
ATOM 5699 N N . CYS B 1 245 ? -3.061 -22.234 -5.711 1 98.81 245 CYS B N 1
ATOM 5700 C CA . CYS B 1 245 ? -1.966 -22.453 -4.773 1 98.81 245 CYS B CA 1
ATOM 5701 C C . CYS B 1 245 ? -2.277 -23.625 -3.838 1 98.81 245 CYS B C 1
ATOM 5703 O O . CYS B 1 245 ? -3.443 -23.938 -3.598 1 98.81 245 CYS B O 1
ATOM 5705 N N . GLU B 1 246 ? -1.262 -24.25 -3.408 1 98.69 246 GLU B N 1
ATOM 5706 C CA . GLU B 1 246 ? -1.416 -25.141 -2.266 1 98.69 246 GLU B CA 1
ATOM 5707 C C . GLU B 1 246 ? -1.815 -24.375 -1.011 1 98.69 246 GLU B C 1
ATOM 5709 O O . GLU B 1 246 ? -1.19 -23.359 -0.669 1 98.69 246 GLU B O 1
ATOM 5714 N N . SER B 1 247 ? -2.82 -24.828 -0.326 1 98.19 247 SER B N 1
ATOM 5715 C CA . SER B 1 247 ? -3.406 -24.078 0.783 1 98.19 247 SER B CA 1
ATOM 5716 C C . SER B 1 247 ? -2.398 -23.891 1.91 1 98.19 247 SER B C 1
ATOM 5718 O O . SER B 1 247 ? -2.301 -22.797 2.479 1 98.19 247 SER B O 1
ATOM 5720 N N . GLU B 1 248 ? -1.646 -24.844 2.197 1 97.12 248 GLU B N 1
ATOM 5721 C CA . GLU B 1 248 ? -0.786 -24.812 3.377 1 97.12 248 GLU B CA 1
ATOM 5722 C C . GLU B 1 248 ? 0.458 -23.969 3.137 1 97.12 248 GLU B C 1
ATOM 5724 O O . GLU B 1 248 ? 0.772 -23.078 3.932 1 97.12 248 GLU B O 1
ATOM 5729 N N . SER B 1 249 ? 1.154 -24.203 2.035 1 97.25 249 SER B N 1
ATOM 5730 C CA . SER B 1 249 ? 2.463 -23.609 1.819 1 97.25 249 SER B CA 1
ATOM 5731 C C . SER B 1 249 ? 2.346 -22.312 1.021 1 97.25 249 SER B C 1
ATOM 5733 O O . SER B 1 249 ? 3.266 -21.484 1.023 1 97.25 249 SER B O 1
ATOM 5735 N N . GLY B 1 250 ? 1.291 -22.172 0.276 1 98.06 250 GLY B N 1
ATOM 5736 C CA . GLY B 1 250 ? 1.178 -21.031 -0.612 1 98.06 250 GLY B CA 1
ATOM 5737 C C . GLY B 1 250 ? 1.954 -21.203 -1.905 1 98.06 250 GLY B C 1
ATOM 5738 O O . GLY B 1 250 ? 2.148 -20.234 -2.648 1 98.06 250 GLY B O 1
ATOM 5739 N N . SER B 1 251 ? 2.451 -22.438 -2.176 1 98.44 251 SER B N 1
ATOM 5740 C CA . SER B 1 251 ? 3.113 -22.703 -3.449 1 98.44 251 SER B CA 1
ATOM 5741 C C . SER B 1 251 ? 2.174 -22.453 -4.625 1 98.44 251 SER B C 1
ATOM 5743 O O . SER B 1 251 ? 1.047 -22.953 -4.641 1 98.44 251 SER B O 1
ATOM 5745 N N . ILE B 1 252 ? 2.65 -21.688 -5.531 1 98.75 252 ILE B N 1
ATOM 5746 C CA . ILE B 1 252 ? 1.855 -21.391 -6.719 1 98.75 252 ILE B CA 1
ATOM 5747 C C . ILE B 1 252 ? 1.992 -22.531 -7.723 1 98.75 252 ILE B C 1
ATOM 5749 O O . ILE B 1 252 ? 3.098 -22.844 -8.18 1 98.75 252 ILE B O 1
ATOM 5753 N N . TRP B 1 253 ? 0.9 -23.109 -8.078 1 98.81 253 TRP B N 1
ATOM 5754 C CA . TRP B 1 253 ? 0.96 -24.266 -8.953 1 98.81 253 TRP B CA 1
ATOM 5755 C C . TRP B 1 253 ? 0.53 -23.906 -10.367 1 98.81 253 TRP B C 1
ATOM 5757 O O . TRP B 1 253 ? 1.092 -24.422 -11.344 1 98.81 253 TRP B O 1
ATOM 5767 N N . ASN B 1 254 ? -0.435 -23.078 -10.492 1 98.62 254 ASN B N 1
ATOM 5768 C CA . ASN B 1 254 ? -0.943 -22.625 -11.789 1 98.62 254 ASN B CA 1
ATOM 5769 C C . ASN B 1 254 ? -1.451 -21.188 -11.711 1 98.62 254 ASN B C 1
ATOM 5771 O O . ASN B 1 254 ? -1.771 -20.688 -10.633 1 98.62 254 ASN B O 1
ATOM 5775 N N . SER B 1 255 ? -1.442 -20.531 -12.859 1 98.25 255 SER B N 1
ATOM 5776 C CA . SER B 1 255 ? -1.873 -19.141 -12.898 1 98.25 255 SER B CA 1
ATOM 5777 C C . SER B 1 255 ? -2.379 -18.75 -14.289 1 98.25 255 SER B C 1
ATOM 5779 O O . SER B 1 255 ? -1.939 -19.312 -15.289 1 98.25 255 SER B O 1
ATOM 5781 N N . ILE B 1 256 ? -3.371 -17.891 -14.344 1 97.56 256 ILE B N 1
ATOM 5782 C CA . ILE B 1 256 ? -3.914 -17.312 -15.57 1 97.56 256 ILE B CA 1
ATOM 5783 C C . ILE B 1 256 ? -3.848 -15.781 -15.484 1 97.56 256 ILE B C 1
ATOM 5785 O O . ILE B 1 256 ? -4.293 -15.188 -14.5 1 97.56 256 ILE B O 1
ATOM 5789 N N . ILE B 1 257 ? -3.217 -15.18 -16.453 1 96.81 257 ILE B N 1
ATOM 5790 C CA . ILE B 1 257 ? -3.244 -13.727 -16.531 1 96.81 257 ILE B CA 1
ATOM 5791 C C . ILE B 1 257 ? -4.551 -13.266 -17.188 1 96.81 257 ILE B C 1
ATOM 5793 O O . ILE B 1 257 ? -4.84 -13.625 -18.328 1 96.81 257 ILE B O 1
ATOM 5797 N N . TYR B 1 258 ? -5.324 -12.5 -16.5 1 96.31 258 TYR B N 1
ATOM 5798 C CA . TYR B 1 258 ? -6.625 -12.047 -16.984 1 96.31 258 TYR B CA 1
ATOM 5799 C C . TYR B 1 258 ? -6.488 -10.797 -17.844 1 96.31 258 TYR B C 1
ATOM 5801 O O . TYR B 1 258 ? -6.008 -9.766 -17.375 1 96.31 258 TYR B O 1
ATOM 5809 N N . THR B 1 259 ? -6.871 -10.867 -19.078 1 94.12 259 THR B N 1
ATOM 5810 C CA . THR B 1 259 ? -6.754 -9.75 -20 1 94.12 259 THR B CA 1
ATOM 5811 C C . THR B 1 259 ? -8.133 -9.281 -20.469 1 94.12 259 THR B C 1
ATOM 5813 O O . THR B 1 259 ? -8.281 -8.75 -21.562 1 94.12 259 THR B O 1
ATOM 5816 N N . GLY B 1 260 ? -9.117 -9.578 -19.656 1 90.69 260 GLY B N 1
ATOM 5817 C CA . GLY B 1 260 ? -10.477 -9.242 -20.062 1 90.69 260 GLY B CA 1
ATOM 5818 C C . GLY B 1 260 ? -11.102 -10.273 -20.969 1 90.69 260 GLY B C 1
ATOM 5819 O O . GLY B 1 260 ? -10.953 -11.477 -20.75 1 90.69 260 GLY B O 1
ATOM 5820 N N . LYS B 1 261 ? -11.836 -9.82 -21.938 1 86 261 LYS B N 1
ATOM 5821 C CA . LYS B 1 261 ? -12.555 -10.703 -22.844 1 86 261 LYS B CA 1
ATOM 5822 C C . LYS B 1 261 ? -11.594 -11.523 -23.703 1 86 261 LYS B C 1
ATOM 5824 O O . LYS B 1 261 ? -11.93 -12.625 -24.141 1 86 261 LYS B O 1
ATOM 5829 N N . GLY B 1 262 ? -10.383 -11.055 -23.766 1 84.62 262 GLY B N 1
ATOM 5830 C CA . GLY B 1 262 ? -9.414 -11.75 -24.594 1 84.62 262 GLY B CA 1
ATOM 5831 C C . GLY B 1 262 ? -8.609 -12.797 -23.844 1 84.62 262 GLY B C 1
ATOM 5832 O O . GLY B 1 262 ? -7.707 -13.422 -24.406 1 84.62 262 GLY B O 1
ATOM 5833 N N . THR B 1 263 ? -8.992 -13.133 -22.641 1 92.62 263 THR B N 1
ATOM 5834 C CA . THR B 1 263 ? -8.281 -14.133 -21.859 1 92.62 263 THR B CA 1
ATOM 5835 C C . THR B 1 263 ? -8.492 -15.523 -22.438 1 92.62 263 THR B C 1
ATOM 5837 O O . THR B 1 263 ? -9.602 -15.883 -22.828 1 92.62 263 THR B O 1
ATOM 5840 N N . THR B 1 264 ? -7.449 -16.25 -22.484 1 89.62 264 THR B N 1
ATOM 5841 C CA . THR B 1 264 ? -7.523 -17.609 -23.016 1 89.62 264 THR B CA 1
ATOM 5842 C C . THR B 1 264 ? -7.703 -18.625 -21.891 1 89.62 264 THR B C 1
ATOM 5844 O O . THR B 1 264 ? -6.887 -18.688 -20.969 1 89.62 264 THR B O 1
ATOM 5847 N N . PHE B 1 265 ? -8.805 -19.328 -22 1 94.69 265 PHE B N 1
ATOM 5848 C CA . PHE B 1 265 ? -9.07 -20.422 -21.078 1 94.69 265 PHE B CA 1
ATOM 5849 C C . PHE B 1 265 ? -9 -21.766 -21.812 1 94.69 265 PHE B C 1
ATOM 5851 O O . PHE B 1 265 ? -8.836 -21.812 -23.031 1 94.69 265 PHE B O 1
ATOM 5858 N N . HIS B 1 266 ? -9.039 -22.812 -21.016 1 95.38 266 HIS B N 1
ATOM 5859 C CA . HIS B 1 266 ? -9.055 -24.141 -21.641 1 95.38 266 HIS B CA 1
ATOM 5860 C C . HIS B 1 266 ? -10.273 -24.328 -22.531 1 95.38 266 HIS B C 1
ATOM 5862 O O . HIS B 1 266 ? -11.383 -23.938 -22.156 1 95.38 266 HIS B O 1
ATOM 5868 N N . GLU B 1 267 ? -10.094 -24.906 -23.594 1 94.25 267 GLU B N 1
ATOM 5869 C CA . GLU B 1 267 ? -11.125 -25.031 -24.625 1 94.25 267 GLU B CA 1
ATOM 5870 C C . GLU B 1 267 ? -12.328 -25.828 -24.109 1 94.25 267 GLU B C 1
ATOM 5872 O O . GLU B 1 267 ? -13.461 -25.562 -24.516 1 94.25 267 GLU B O 1
ATOM 5877 N N . ASP B 1 268 ? -12.148 -26.688 -23.188 1 94.88 268 ASP B N 1
ATOM 5878 C CA . ASP B 1 268 ? -13.188 -27.562 -22.688 1 94.88 268 ASP B CA 1
ATOM 5879 C C . ASP B 1 268 ? -14.242 -26.797 -21.891 1 94.88 268 ASP B C 1
ATOM 5881 O O . ASP B 1 268 ? -15.344 -27.281 -21.656 1 94.88 268 ASP B O 1
ATOM 5885 N N . TYR B 1 269 ? -13.914 -25.547 -21.547 1 96.12 269 TYR B N 1
ATOM 5886 C CA . TYR B 1 269 ? -14.797 -24.875 -20.609 1 96.12 269 TYR B CA 1
ATOM 5887 C C . TYR B 1 269 ? -15.266 -23.531 -21.172 1 96.12 269 TYR B C 1
ATOM 5889 O O . TYR B 1 269 ? -15.648 -22.641 -20.422 1 96.12 269 TYR B O 1
ATOM 5897 N N . GLU B 1 270 ? -15.188 -23.281 -22.359 1 91.25 270 GLU B N 1
ATOM 5898 C CA . GLU B 1 270 ? -15.484 -22.016 -23.031 1 91.25 270 GLU B CA 1
ATOM 5899 C C . GLU B 1 270 ? -16.938 -21.609 -22.828 1 91.25 270 GLU B C 1
ATOM 5901 O O . GLU B 1 270 ? -17.25 -20.422 -22.797 1 91.25 270 GLU B O 1
ATOM 5906 N N . ASP B 1 271 ? -17.812 -22.547 -22.562 1 92.44 271 ASP B N 1
ATOM 5907 C CA . ASP B 1 271 ? -19.25 -22.266 -22.484 1 92.44 271 ASP B CA 1
ATOM 5908 C C . ASP B 1 271 ? -19.641 -21.797 -21.078 1 92.44 271 ASP B C 1
ATOM 5910 O O . ASP B 1 271 ? -20.766 -21.344 -20.859 1 92.44 271 ASP B O 1
ATOM 5914 N N . TYR B 1 272 ? -18.781 -21.828 -20.188 1 95 272 TYR B N 1
ATOM 5915 C CA . TYR B 1 272 ? -19.078 -21.422 -18.828 1 95 272 TYR B CA 1
ATOM 5916 C C . TYR B 1 272 ? -18.719 -19.969 -18.594 1 95 272 TYR B C 1
ATOM 5918 O O . TYR B 1 272 ? -18.047 -19.344 -19.422 1 95 272 TYR B O 1
ATOM 5926 N N . GLY B 1 273 ? -19.203 -19.406 -17.516 1 93.75 273 GLY B N 1
ATOM 5927 C CA . GLY B 1 273 ? -18.844 -18.062 -17.141 1 93.75 273 GLY B CA 1
ATOM 5928 C C . GLY B 1 273 ? -17.391 -17.938 -16.719 1 93.75 273 GLY B C 1
ATOM 5929 O O . GLY B 1 273 ? -16.734 -18.938 -16.422 1 93.75 273 GLY B O 1
ATOM 5930 N N . VAL B 1 274 ? -16.844 -16.781 -16.641 1 95.06 274 VAL B N 1
ATOM 5931 C CA . VAL B 1 274 ? -15.43 -16.484 -16.406 1 95.06 274 VAL B CA 1
ATOM 5932 C C . VAL B 1 274 ? -14.992 -17.109 -15.078 1 95.06 274 VAL B C 1
ATOM 5934 O O . VAL B 1 274 ? -13.914 -17.719 -14.992 1 95.06 274 VAL B O 1
ATOM 5937 N N . SER B 1 275 ? -15.82 -17 -14.07 1 95.12 275 SER B N 1
ATOM 5938 C CA . SER B 1 275 ? -15.469 -17.547 -12.766 1 95.12 275 SER B CA 1
ATOM 5939 C C . SER B 1 275 ? -15.297 -19.062 -12.836 1 95.12 275 SER B C 1
ATOM 5941 O O . SER B 1 275 ? -14.289 -19.594 -12.375 1 95.12 275 SER B O 1
ATOM 5943 N N . THR B 1 276 ? -16.25 -19.75 -13.438 1 96.81 276 THR B N 1
ATOM 5944 C CA . THR B 1 276 ? -16.219 -21.203 -13.539 1 96.81 276 THR B CA 1
ATOM 5945 C C . THR B 1 276 ? -15.102 -21.656 -14.477 1 96.81 276 THR B C 1
ATOM 5947 O O . THR B 1 276 ? -14.336 -22.562 -14.148 1 96.81 276 THR B O 1
ATOM 5950 N N . LYS B 1 277 ? -14.961 -21.062 -15.602 1 96.69 277 LYS B N 1
ATOM 5951 C CA . LYS B 1 277 ? -13.953 -21.516 -16.562 1 96.69 277 LYS B CA 1
ATOM 5952 C C . LYS B 1 277 ? -12.539 -21.25 -16.031 1 96.69 277 LYS B C 1
ATOM 5954 O O . LYS B 1 277 ? -11.617 -22.016 -16.328 1 96.69 277 LYS B O 1
ATOM 5959 N N . SER B 1 278 ? -12.344 -20.109 -15.266 1 97.62 278 SER B N 1
ATOM 5960 C CA . SER B 1 278 ? -11.039 -19.875 -14.656 1 97.62 278 SER B CA 1
ATOM 5961 C C . SER B 1 278 ? -10.656 -21.016 -13.711 1 97.62 278 SER B C 1
ATOM 5963 O O . SER B 1 278 ? -9.531 -21.531 -13.766 1 97.62 278 SER B O 1
ATOM 5965 N N . VAL B 1 279 ? -11.609 -21.438 -12.875 1 98.56 279 VAL B N 1
ATOM 5966 C CA . VAL B 1 279 ? -11.359 -22.5 -11.906 1 98.56 279 VAL B CA 1
ATOM 5967 C C . VAL B 1 279 ? -11.039 -23.797 -12.641 1 98.56 279 VAL B C 1
ATOM 5969 O O . VAL B 1 279 ? -10.039 -24.453 -12.359 1 98.56 279 VAL B O 1
ATOM 5972 N N . MET B 1 280 ? -11.875 -24.094 -13.586 1 98.56 280 MET B N 1
ATOM 5973 C CA . MET B 1 280 ? -11.742 -25.375 -14.273 1 98.56 280 MET B CA 1
ATOM 5974 C C . MET B 1 280 ? -10.445 -25.422 -15.086 1 98.56 280 MET B C 1
ATOM 5976 O O . MET B 1 280 ? -9.82 -26.469 -15.203 1 98.56 280 MET B O 1
ATOM 5980 N N . THR B 1 281 ? -10.062 -24.266 -15.648 1 98.06 281 THR B N 1
ATOM 5981 C CA . THR B 1 281 ? -8.797 -24.188 -16.375 1 98.06 281 THR B CA 1
ATOM 5982 C C . THR B 1 281 ? -7.621 -24.406 -15.422 1 98.06 281 THR B C 1
ATOM 5984 O O . THR B 1 281 ? -6.691 -25.156 -15.734 1 98.06 281 THR B O 1
ATOM 5987 N N . LEU B 1 282 ? -7.672 -23.828 -14.297 1 98.56 282 LEU B N 1
ATOM 5988 C CA . LEU B 1 282 ? -6.582 -23.891 -13.328 1 98.56 282 LEU B CA 1
ATOM 5989 C C . LEU B 1 282 ? -6.426 -25.312 -12.773 1 98.56 282 LEU B C 1
ATOM 5991 O O . LEU B 1 282 ? -5.305 -25.766 -12.539 1 98.56 282 LEU B O 1
ATOM 5995 N N . ILE B 1 283 ? -7.539 -26.078 -12.578 1 98.25 283 ILE B N 1
ATOM 5996 C CA . ILE B 1 283 ? -7.48 -27.375 -11.906 1 98.25 283 ILE B CA 1
ATOM 5997 C C . ILE B 1 283 ? -7.43 -28.484 -12.953 1 98.25 283 ILE B C 1
ATOM 5999 O O . ILE B 1 283 ? -7.375 -29.672 -12.602 1 98.25 283 ILE B O 1
ATOM 6003 N N . HIS B 1 284 ? -7.395 -28.125 -14.203 1 98.12 284 HIS B N 1
ATOM 6004 C CA . HIS B 1 284 ? -7.598 -29.078 -15.297 1 98.12 284 HIS B CA 1
ATOM 6005 C C . HIS B 1 284 ? -6.699 -30.297 -15.141 1 98.12 284 HIS B C 1
ATOM 6007 O O . HIS B 1 284 ? -7.16 -31.438 -15.273 1 98.12 284 HIS B O 1
ATOM 6013 N N . GLU B 1 285 ? -5.422 -30.109 -14.836 1 97.12 285 GLU B N 1
ATOM 6014 C CA . GLU B 1 285 ? -4.461 -31.203 -14.766 1 97.12 285 GLU B CA 1
ATOM 6015 C C . GLU B 1 285 ? -4.551 -31.953 -13.438 1 97.12 285 GLU B C 1
ATOM 6017 O O . GLU B 1 285 ? -3.93 -33 -13.258 1 97.12 285 GLU B O 1
ATOM 6022 N N . LEU B 1 286 ? -5.379 -31.484 -12.492 1 98 286 LEU B N 1
ATOM 6023 C CA . LEU B 1 286 ? -5.508 -32.094 -11.172 1 98 286 LEU B CA 1
ATOM 6024 C C . LEU B 1 286 ? -6.848 -32.812 -11.031 1 98 286 LEU B C 1
ATOM 6026 O O . LEU B 1 286 ? -7.141 -33.375 -9.977 1 98 286 LEU B O 1
ATOM 6030 N N . LYS B 1 287 ? -7.586 -32.875 -12.055 1 97.31 287 LYS B N 1
ATOM 6031 C CA . LYS B 1 287 ? -8.914 -33.469 -12.008 1 97.31 287 LYS B CA 1
ATOM 6032 C C . LYS B 1 287 ? -8.82 -34.969 -11.727 1 97.31 287 LYS B C 1
ATOM 6034 O O . LYS B 1 287 ? -7.816 -35.594 -12.047 1 97.31 287 LYS B O 1
ATOM 6039 N N . ASN B 1 288 ? -9.867 -35.469 -11.125 1 97.88 288 ASN B N 1
ATOM 6040 C CA . ASN B 1 288 ? -10.07 -36.906 -10.898 1 97.88 288 ASN B CA 1
ATOM 6041 C C . ASN B 1 288 ? -8.992 -37.469 -9.984 1 97.88 288 ASN B C 1
ATOM 6043 O O . ASN B 1 288 ? -8.562 -38.594 -10.164 1 97.88 288 ASN B O 1
ATOM 6047 N N . LYS B 1 289 ? -8.531 -36.688 -9.078 1 98.06 289 LYS B N 1
ATOM 6048 C CA . LYS B 1 289 ? -7.484 -37.156 -8.164 1 98.06 289 LYS B CA 1
ATOM 6049 C C . LYS B 1 289 ? -7.887 -36.906 -6.711 1 98.06 289 LYS B C 1
ATOM 6051 O O . LYS B 1 289 ? -7.055 -37.031 -5.809 1 98.06 289 LYS B O 1
ATOM 6056 N N . GLY B 1 290 ? -9.117 -36.438 -6.527 1 98.19 290 GLY B N 1
ATOM 6057 C CA . GLY B 1 290 ? -9.648 -36.344 -5.176 1 98.19 290 GLY B CA 1
ATOM 6058 C C . GLY B 1 290 ? -9.195 -35.094 -4.453 1 98.19 290 GLY B C 1
ATOM 6059 O O . GLY B 1 290 ? -9.078 -35.094 -3.225 1 98.19 290 GLY B O 1
ATOM 6060 N N . TYR B 1 291 ? -8.898 -34.031 -5.113 1 98.5 291 TYR B N 1
ATOM 6061 C CA . TYR B 1 291 ? -8.492 -32.781 -4.492 1 98.5 291 TYR B CA 1
ATOM 6062 C C . TYR B 1 291 ? -9.68 -32.094 -3.816 1 98.5 291 TYR B C 1
ATOM 6064 O O . TYR B 1 291 ? -10.836 -32.375 -4.137 1 98.5 291 TYR B O 1
ATOM 6072 N N . THR B 1 292 ? -9.367 -31.219 -2.84 1 98.31 292 THR B N 1
ATOM 6073 C CA . THR B 1 292 ? -10.336 -30.359 -2.168 1 98.31 292 THR B CA 1
ATOM 6074 C C . THR B 1 292 ? -10.031 -28.891 -2.451 1 98.31 292 THR B C 1
ATOM 6076 O O . THR B 1 292 ? -8.984 -28.375 -2.041 1 98.31 292 THR B O 1
ATOM 6079 N N . LEU B 1 293 ? -10.945 -28.281 -3.057 1 98.5 293 LEU B N 1
ATOM 6080 C CA . LEU B 1 293 ? -10.75 -26.922 -3.516 1 98.5 293 LEU B CA 1
ATOM 6081 C C . LEU B 1 293 ? -11.484 -25.938 -2.613 1 98.5 293 LEU B C 1
ATOM 6083 O O . LEU B 1 293 ? -12.633 -26.156 -2.244 1 98.5 293 LEU B O 1
ATOM 6087 N N . THR B 1 294 ? -10.8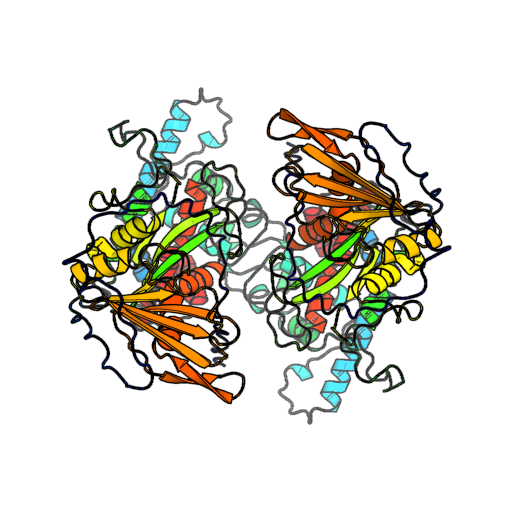12 -24.922 -2.189 1 98.56 294 THR B N 1
ATOM 6088 C CA . THR B 1 294 ? -11.422 -23.812 -1.466 1 98.56 294 THR B CA 1
ATOM 6089 C C . THR B 1 294 ? -11.477 -22.562 -2.338 1 98.56 294 THR B C 1
ATOM 6091 O O . THR B 1 294 ? -10.484 -22.172 -2.951 1 98.56 294 THR B O 1
ATOM 6094 N N . THR B 1 295 ? -12.648 -21.906 -2.432 1 97.75 295 THR B N 1
ATOM 6095 C CA . THR B 1 295 ? -12.836 -20.719 -3.256 1 97.75 295 THR B CA 1
ATOM 6096 C C . THR B 1 295 ? -13.625 -19.656 -2.496 1 97.75 295 THR B C 1
ATOM 6098 O O . THR B 1 295 ? -14.234 -19.953 -1.464 1 97.75 295 THR B O 1
ATOM 6101 N N . ASP B 1 296 ? -13.586 -18.453 -2.955 1 95.38 296 ASP B N 1
ATOM 6102 C CA . ASP B 1 296 ? -14.344 -17.375 -2.326 1 95.38 296 ASP B CA 1
ATOM 6103 C C . ASP B 1 296 ? -15.672 -17.156 -3.049 1 95.38 296 ASP B C 1
ATOM 6105 O O . ASP B 1 296 ? -16.078 -17.969 -3.875 1 95.38 296 ASP B O 1
ATOM 6109 N N . ASN B 1 297 ? -16.375 -16.094 -2.715 1 93.88 297 ASN B N 1
ATOM 6110 C CA . ASN B 1 297 ? -17.75 -15.867 -3.166 1 93.88 297 ASN B CA 1
ATOM 6111 C C . ASN B 1 297 ? -17.797 -15.469 -4.637 1 93.88 297 ASN B C 1
ATOM 6113 O O . ASN B 1 297 ? -18.859 -15.492 -5.258 1 93.88 297 ASN B O 1
ATOM 6117 N N . TYR B 1 298 ? -16.641 -15.164 -5.195 1 92.69 298 TYR B N 1
ATOM 6118 C CA . TYR B 1 298 ? -16.578 -14.867 -6.621 1 92.69 298 TYR B CA 1
ATOM 6119 C C . TYR B 1 298 ? -16.719 -16.141 -7.453 1 92.69 298 TYR B C 1
ATOM 6121 O O . TYR B 1 298 ? -17.359 -16.125 -8.508 1 92.69 298 TYR B O 1
ATOM 6129 N N . TYR B 1 299 ? -16.188 -17.156 -6.961 1 96.62 299 TYR B N 1
ATOM 6130 C CA . TYR B 1 299 ? -16.062 -18.375 -7.742 1 96.62 299 TYR B CA 1
ATOM 6131 C C . TYR B 1 299 ? -17.172 -19.359 -7.387 1 96.62 299 TYR B C 1
ATOM 6133 O O . TYR B 1 299 ? -17.75 -20.016 -8.266 1 96.62 299 TYR B O 1
ATOM 6141 N N . THR B 1 300 ? -17.453 -19.438 -6.148 1 97.06 300 THR B N 1
ATOM 6142 C CA . THR B 1 300 ? -18.281 -20.5 -5.613 1 97.06 300 THR B CA 1
ATOM 6143 C C . THR B 1 300 ? -19.703 -20.422 -6.16 1 97.06 300 THR B C 1
ATOM 6145 O O . THR B 1 300 ? -20.359 -19.375 -6.062 1 97.06 300 THR B O 1
ATOM 6148 N N . SER B 1 301 ? -20.172 -21.453 -6.711 1 95.94 301 SER B N 1
ATOM 6149 C CA . SER B 1 301 ? -21.531 -21.562 -7.242 1 95.94 301 SER B CA 1
ATOM 6150 C C . SER B 1 301 ? -21.984 -23.016 -7.289 1 95.94 301 SER B C 1
ATOM 6152 O O . SER B 1 301 ? -21.156 -23.938 -7.312 1 95.94 301 SER B O 1
ATOM 6154 N N . PRO B 1 302 ? -23.297 -23.234 -7.227 1 94.81 302 PRO B N 1
ATOM 6155 C CA . PRO B 1 302 ? -23.781 -24.609 -7.387 1 94.81 302 PRO B CA 1
ATOM 6156 C C . PRO B 1 302 ? -23.344 -25.234 -8.703 1 94.81 302 PRO B C 1
ATOM 6158 O O . PRO B 1 302 ? -23.016 -26.438 -8.742 1 94.81 302 PRO B O 1
ATOM 6161 N N . GLU B 1 303 ? -23.266 -24.438 -9.688 1 95.12 303 GLU B N 1
ATOM 6162 C CA . GLU B 1 303 ? -22.812 -24.922 -10.992 1 95.12 303 GLU B CA 1
ATOM 6163 C C . GLU B 1 303 ? -21.375 -25.438 -10.914 1 95.12 303 GLU B C 1
ATOM 6165 O O . GLU B 1 303 ? -21.078 -26.531 -11.398 1 95.12 303 GLU B O 1
ATOM 6170 N N . LEU B 1 304 ? -20.547 -24.703 -10.367 1 97.12 304 LEU B N 1
ATOM 6171 C CA . LEU B 1 304 ? -19.141 -25.094 -10.227 1 97.12 304 LEU B CA 1
ATOM 6172 C C . LEU B 1 304 ? -19.031 -26.375 -9.391 1 97.12 304 LEU B C 1
ATOM 6174 O O . LEU B 1 304 ? -18.266 -27.281 -9.742 1 97.12 304 LEU B O 1
ATOM 6178 N N . ALA B 1 305 ? -19.781 -26.453 -8.328 1 97.06 305 ALA B N 1
ATOM 6179 C CA . ALA B 1 305 ? -19.75 -27.625 -7.457 1 97.06 305 ALA B CA 1
ATOM 6180 C C . ALA B 1 305 ? -20.141 -28.891 -8.219 1 97.06 305 ALA B C 1
ATOM 6182 O O . ALA B 1 305 ? -19.5 -29.938 -8.078 1 97.06 305 ALA B O 1
ATOM 6183 N N . GLU B 1 306 ? -21.156 -28.781 -8.977 1 96.31 306 GLU B N 1
ATOM 6184 C CA . GLU B 1 306 ? -21.641 -29.938 -9.734 1 96.31 306 GLU B CA 1
ATOM 6185 C C . GLU B 1 306 ? -20.578 -30.422 -10.727 1 96.31 306 GLU B C 1
ATOM 6187 O O . GLU B 1 306 ? -20.375 -31.625 -10.867 1 96.31 306 GLU B O 1
ATOM 6192 N N . ILE B 1 307 ? -19.938 -29.5 -11.391 1 97 307 ILE B N 1
ATOM 6193 C CA . ILE B 1 307 ? -18.906 -29.859 -12.352 1 97 307 ILE B CA 1
ATOM 6194 C C . ILE B 1 307 ? -17.734 -30.516 -11.633 1 97 307 ILE B C 1
ATOM 6196 O O . ILE B 1 307 ? -17.203 -31.531 -12.109 1 97 307 ILE B O 1
ATOM 6200 N N . LEU B 1 308 ? -17.359 -30 -10.547 1 98 308 LEU B N 1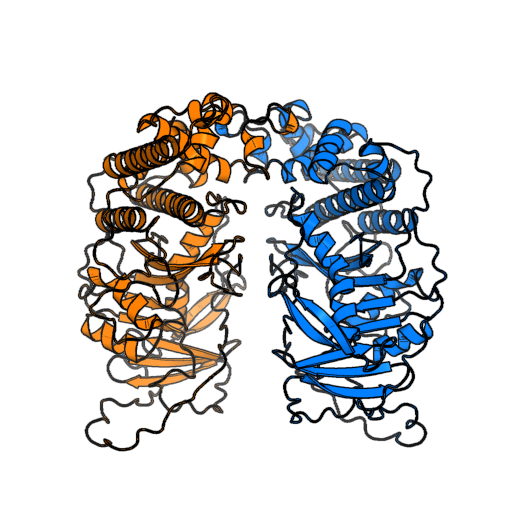
ATOM 6201 C CA . LEU B 1 308 ? -16.219 -30.516 -9.789 1 98 308 LEU B CA 1
ATOM 6202 C C . LEU B 1 308 ? -16.516 -31.906 -9.234 1 98 308 LEU B C 1
ATOM 6204 O O . LEU B 1 308 ? -15.625 -32.75 -9.188 1 98 308 LEU B O 1
ATOM 6208 N N . ILE B 1 309 ? -17.75 -32.125 -8.812 1 97.12 309 ILE B N 1
ATOM 6209 C CA . ILE B 1 309 ? -18.156 -33.438 -8.344 1 97.12 309 ILE B CA 1
ATOM 6210 C C . ILE B 1 309 ? -17.953 -34.469 -9.453 1 97.12 309 ILE B C 1
ATOM 6212 O O . ILE B 1 309 ? -17.438 -35.562 -9.203 1 97.12 309 ILE B O 1
ATOM 6216 N N . LYS B 1 310 ? -18.297 -34.062 -10.617 1 96.5 310 LYS B N 1
ATOM 6217 C CA . LYS B 1 310 ? -18.141 -34.969 -11.758 1 96.5 310 LYS B CA 1
ATOM 6218 C C . LYS B 1 310 ? -16.672 -35.281 -12.023 1 96.5 310 LYS B C 1
ATOM 6220 O O . LYS B 1 310 ? -16.359 -36.344 -12.578 1 96.5 310 LYS B O 1
ATOM 6225 N N . CYS B 1 311 ? -15.812 -34.406 -11.57 1 96.75 311 CYS B N 1
ATOM 6226 C CA . CYS B 1 311 ? -14.383 -34.594 -11.766 1 96.75 311 CYS B CA 1
ATOM 6227 C C . CYS B 1 311 ? -13.719 -35.062 -10.469 1 96.75 311 CYS B C 1
ATOM 6229 O O . CYS B 1 311 ? -12.516 -34.906 -10.297 1 96.75 311 CYS B O 1
ATOM 6231 N N . LYS B 1 312 ? -14.5 -35.562 -9.562 1 97.19 312 LYS B N 1
ATOM 6232 C CA . LYS B 1 312 ? -14.031 -36.125 -8.305 1 97.19 312 LYS B CA 1
ATOM 6233 C C . LYS B 1 312 ? -13.195 -35.125 -7.523 1 97.19 312 LYS B C 1
ATOM 6235 O O . LYS B 1 312 ? -12.102 -35.438 -7.059 1 97.19 312 LYS B O 1
ATOM 6240 N N . THR B 1 313 ? -13.617 -33.969 -7.492 1 98.06 313 THR B N 1
ATOM 6241 C CA . THR B 1 313 ? -12.992 -32.875 -6.734 1 98.06 313 THR B CA 1
ATOM 6242 C C . THR B 1 313 ? -13.992 -32.25 -5.77 1 98.06 313 THR B C 1
ATOM 6244 O O . THR B 1 313 ? -15.109 -31.891 -6.164 1 98.06 313 THR B O 1
ATOM 6247 N N . ASP B 1 314 ? -13.703 -32.219 -4.555 1 98.06 314 ASP B N 1
ATOM 6248 C CA . ASP B 1 314 ? -14.562 -31.578 -3.559 1 98.06 314 ASP B CA 1
ATOM 6249 C C . ASP B 1 314 ? -14.312 -30.078 -3.494 1 98.06 314 ASP B C 1
ATOM 6251 O O . ASP B 1 314 ? -13.234 -29.609 -3.873 1 98.06 314 ASP B O 1
ATOM 6255 N N . ILE B 1 315 ? -15.328 -29.312 -2.977 1 98 315 ILE B N 1
ATOM 6256 C CA . ILE B 1 315 ? -15.195 -27.859 -2.904 1 98 315 ILE B CA 1
ATOM 6257 C C . ILE B 1 315 ? -15.953 -27.344 -1.688 1 98 315 ILE B C 1
ATOM 6259 O O . ILE B 1 315 ? -16.984 -27.906 -1.295 1 98 315 ILE B O 1
ATOM 6263 N N . TYR B 1 316 ? -15.422 -26.406 -1.071 1 97.44 316 TYR B N 1
ATOM 6264 C CA . TYR B 1 316 ? -16.203 -25.547 -0.18 1 97.44 316 TYR B CA 1
ATOM 6265 C C . TYR B 1 316 ? -15.742 -24.094 -0.274 1 97.44 316 TYR B C 1
ATOM 6267 O O . TYR B 1 316 ? -14.602 -23.828 -0.657 1 97.44 316 TYR B O 1
ATOM 6275 N N . GLY B 1 317 ? -16.594 -23.172 0.005 1 97.19 317 GLY B N 1
ATOM 6276 C CA . GLY B 1 317 ? -16.312 -21.75 -0.092 1 97.19 317 GLY B CA 1
ATOM 6277 C C . GLY B 1 317 ? -17.5 -20.875 0.267 1 97.19 317 GLY B C 1
ATOM 6278 O O . GLY B 1 317 ? -18.594 -21.391 0.506 1 97.19 317 GLY B O 1
ATOM 6279 N N . THR B 1 318 ? -17.266 -19.625 0.396 1 95.19 318 THR B N 1
ATOM 6280 C CA . THR B 1 318 ? -18.344 -18.656 0.622 1 95.19 318 THR B CA 1
ATOM 6281 C C . THR B 1 318 ? -19.109 -18.391 -0.67 1 95.19 318 THR B C 1
ATOM 6283 O O . THR B 1 318 ? -18.609 -18.641 -1.765 1 95.19 318 THR B O 1
ATOM 6286 N N . LEU B 1 319 ? -20.312 -17.969 -0.489 1 93.12 319 LEU B N 1
ATOM 6287 C CA . LEU B 1 319 ? -21.188 -17.797 -1.644 1 93.12 319 LEU B CA 1
ATOM 6288 C C . LEU B 1 319 ? -22.016 -16.531 -1.509 1 93.12 319 LEU B C 1
ATOM 6290 O O . LEU B 1 319 ? -22.438 -16.172 -0.406 1 93.12 319 LEU B O 1
ATOM 6294 N N . ARG B 1 320 ? -22.188 -15.906 -2.635 1 90.69 320 ARG B N 1
ATOM 6295 C CA . ARG B 1 320 ? -23.109 -14.773 -2.656 1 90.69 320 ARG B CA 1
ATOM 6296 C C . ARG B 1 320 ? -24.562 -15.25 -2.623 1 90.69 320 ARG B C 1
ATOM 6298 O O . ARG B 1 320 ? -24.906 -16.25 -3.266 1 90.69 320 ARG B O 1
ATOM 6305 N N . ALA B 1 321 ? -25.359 -14.477 -2.049 1 86.38 321 ALA B N 1
ATOM 6306 C CA . ALA B 1 321 ? -26.75 -14.883 -1.835 1 86.38 321 ALA B CA 1
ATOM 6307 C C . ALA B 1 321 ? -27.547 -14.82 -3.137 1 86.38 321 ALA B C 1
ATOM 6309 O O . ALA B 1 321 ? -28.562 -15.492 -3.279 1 86.38 321 ALA B O 1
ATOM 6310 N N . ASN B 1 322 ? -27.078 -14.055 -4.055 1 85.38 322 ASN B N 1
ATOM 6311 C CA . ASN B 1 322 ? -27.844 -13.852 -5.285 1 85.38 322 ASN B CA 1
ATOM 6312 C C . ASN B 1 322 ? -27.375 -14.781 -6.398 1 85.38 322 ASN B C 1
ATOM 6314 O O . ASN B 1 322 ? -27.734 -14.602 -7.559 1 85.38 322 ASN B O 1
ATOM 6318 N N . ARG B 1 323 ? -26.625 -15.758 -6.086 1 88 323 ARG B N 1
ATOM 6319 C CA . ARG B 1 323 ? -26.141 -16.688 -7.094 1 88 323 ARG B CA 1
ATOM 6320 C C . ARG B 1 323 ? -27.281 -17.531 -7.668 1 88 323 ARG B C 1
ATOM 6322 O O . ARG B 1 323 ? -28.203 -17.906 -6.945 1 88 323 ARG B O 1
ATOM 6329 N N . LYS B 1 324 ? -27.125 -17.797 -8.93 1 86.19 324 LYS B N 1
ATOM 6330 C CA . LYS B 1 324 ? -28.109 -18.672 -9.578 1 86.19 324 LYS B CA 1
ATOM 6331 C C . LYS B 1 324 ? -28.031 -20.094 -9.047 1 86.19 324 LYS B C 1
ATOM 6333 O O . LYS B 1 324 ? -26.953 -20.609 -8.781 1 86.19 324 LYS B O 1
ATOM 6338 N N . GLY B 1 325 ? -29.234 -20.75 -8.922 1 86.19 325 GLY B N 1
ATOM 6339 C CA . GLY B 1 325 ? -29.266 -22.156 -8.547 1 86.19 325 GLY B CA 1
ATOM 6340 C C . GLY B 1 325 ? -29.406 -22.375 -7.051 1 86.19 325 GLY B C 1
ATOM 6341 O O . GLY B 1 325 ? -29.328 -23.516 -6.574 1 86.19 325 GLY B O 1
ATOM 6342 N N . LEU B 1 326 ? -29.562 -21.312 -6.348 1 88.06 326 LEU B N 1
ATOM 6343 C CA . LEU B 1 326 ? -29.719 -21.422 -4.902 1 88.06 326 LEU B CA 1
ATOM 6344 C C . LEU B 1 326 ? -31.172 -21.641 -4.527 1 88.06 326 LEU B C 1
ATOM 6346 O O . LEU B 1 326 ? -32.062 -21.297 -5.293 1 88.06 326 LEU B O 1
ATOM 6350 N N . PRO B 1 327 ? -31.344 -22.328 -3.371 1 84.12 327 PRO B N 1
ATOM 6351 C CA . PRO B 1 327 ? -32.719 -22.438 -2.889 1 84.12 327 PRO B CA 1
ATOM 6352 C C . PRO B 1 327 ? -33.281 -21.094 -2.434 1 84.12 327 PRO B C 1
ATOM 6354 O O . PRO B 1 327 ? -32.531 -20.125 -2.244 1 84.12 327 PRO B O 1
ATOM 6357 N N . PRO B 1 328 ? -34.625 -21.016 -2.51 1 73.75 328 PRO B N 1
ATOM 6358 C CA . PRO B 1 328 ? -35.219 -19.75 -2.059 1 73.75 328 PRO B CA 1
ATOM 6359 C C . PRO B 1 328 ? -34.812 -19.375 -0.634 1 73.75 328 PRO B C 1
ATOM 6361 O O . PRO B 1 328 ? -35.094 -20.141 0.304 1 73.75 328 PRO B O 1
ATOM 6364 N N . LEU B 1 329 ? -33.75 -18.688 -0.581 1 67.94 329 LEU B N 1
ATOM 6365 C CA . LEU B 1 329 ? -33.312 -18.219 0.727 1 67.94 329 LEU B CA 1
ATOM 6366 C C . LEU B 1 329 ? -34.188 -17.047 1.198 1 67.94 329 LEU B C 1
ATOM 6368 O O . LEU B 1 329 ? -34.438 -16.109 0.437 1 67.94 329 LEU B O 1
ATOM 6372 N N . LYS B 1 330 ? -35.156 -17.141 1.821 1 53.91 330 LYS B N 1
ATOM 6373 C CA . LYS B 1 330 ? -36 -16.031 2.27 1 53.91 330 LYS B CA 1
ATOM 6374 C C . LYS B 1 330 ? -35.156 -14.844 2.713 1 53.91 330 LYS B C 1
ATOM 6376 O O . LYS B 1 330 ? -34.25 -14.992 3.51 1 53.91 330 LYS B O 1
ATOM 6381 N N . LYS B 1 331 ? -35.125 -13.859 1.908 1 50.5 331 LYS B N 1
ATOM 6382 C CA . LYS B 1 331 ? -34.469 -12.586 2.207 1 50.5 331 LYS B CA 1
ATOM 6383 C C . LYS B 1 331 ? -34.5 -12.297 3.703 1 50.5 331 LYS B C 1
ATOM 6385 O O . LYS B 1 331 ? -33.562 -11.758 4.254 1 50.5 331 LYS B O 1
ATOM 6390 N N . SER B 1 332 ? -35.688 -12.422 4.184 1 49.38 332 SER B N 1
ATOM 6391 C CA . SER B 1 332 ? -36.062 -11.938 5.508 1 49.38 332 SER B CA 1
ATOM 6392 C C . SER B 1 332 ? -35.594 -12.891 6.602 1 49.38 332 SER B C 1
ATOM 6394 O O . SER B 1 332 ? -35.812 -12.648 7.785 1 49.38 332 SER B O 1
ATOM 6396 N N . SER B 1 333 ? -35.188 -14.008 6.293 1 53.09 333 SER B N 1
ATOM 6397 C CA . SER B 1 333 ? -34.938 -14.82 7.484 1 53.09 333 SER B CA 1
ATOM 6398 C C . SER B 1 333 ? -33.656 -14.414 8.195 1 53.09 333 SER B C 1
ATOM 6400 O O . SER B 1 333 ? -32.594 -14.867 7.836 1 53.09 333 SER B O 1
ATOM 6402 N N . LYS B 1 334 ? -33.688 -13.344 8.852 1 58.53 334 LYS B N 1
ATOM 6403 C CA . LYS B 1 334 ? -32.656 -12.906 9.789 1 58.53 334 LYS B CA 1
ATOM 6404 C C . LYS B 1 334 ? -32.25 -14.023 10.734 1 58.53 334 LYS B C 1
ATOM 6406 O O . LYS B 1 334 ? -33.062 -14.477 11.555 1 58.53 334 LYS B O 1
ATOM 6411 N N . VAL B 1 335 ? -31.312 -14.938 10.227 1 66.25 335 VAL B N 1
ATOM 6412 C CA . VAL B 1 335 ? -30.766 -15.922 11.148 1 66.25 335 VAL B CA 1
ATOM 6413 C C . VAL B 1 335 ? -30.047 -15.211 12.305 1 66.25 335 VAL B C 1
ATOM 6415 O O . VAL B 1 335 ? -29.219 -14.328 12.078 1 66.25 335 VAL B O 1
ATOM 6418 N N . LYS B 1 336 ? -30.641 -15.344 13.492 1 71.75 336 LYS B N 1
ATOM 6419 C CA . LYS B 1 336 ? -30.047 -14.75 14.68 1 71.75 336 LYS B CA 1
ATOM 6420 C C . LYS B 1 336 ? -28.594 -15.188 14.844 1 71.75 336 LYS B C 1
ATOM 6422 O O . LYS B 1 336 ? -28.156 -16.141 14.211 1 71.75 336 LYS B O 1
ATOM 6427 N N . LYS B 1 337 ? -27.969 -14.453 15.555 1 76.44 337 LYS B N 1
ATOM 6428 C CA . LYS B 1 337 ? -26.562 -14.773 15.844 1 76.44 337 LYS B CA 1
ATOM 6429 C C . LYS B 1 337 ? -26.422 -16.203 16.359 1 76.44 337 LYS B C 1
ATOM 6431 O O . LYS B 1 337 ? -27.141 -16.609 17.266 1 76.44 337 LYS B O 1
ATOM 6436 N N . GLY B 1 338 ? -25.75 -17.016 15.625 1 73 338 GLY B N 1
ATOM 6437 C CA . GLY B 1 338 ? -25.484 -18.375 16.047 1 73 338 GLY B CA 1
ATOM 6438 C C . GLY B 1 338 ? -26.375 -19.391 15.367 1 73 338 GLY B C 1
ATOM 6439 O O . GLY B 1 338 ? -26.109 -20.594 15.43 1 73 338 GLY B O 1
ATOM 6440 N N . GLU B 1 339 ? -27.406 -18.984 14.727 1 76.56 339 GLU B N 1
ATOM 6441 C CA . GLU B 1 339 ? -28.344 -19.891 14.078 1 76.56 339 GLU B CA 1
ATOM 6442 C C . GLU B 1 339 ? -27.797 -20.359 12.727 1 76.56 339 GLU B C 1
ATOM 6444 O O . GLU B 1 339 ? -27.078 -19.625 12.055 1 76.56 339 GLU B O 1
ATOM 6449 N N . VAL B 1 340 ? -28.125 -21.672 12.461 1 81.62 340 VAL B N 1
ATOM 6450 C CA . VAL B 1 340 ? -27.641 -22.281 11.227 1 81.62 340 VAL B CA 1
ATOM 6451 C C . VAL B 1 340 ? -28.812 -22.766 10.383 1 81.62 340 VAL B C 1
ATOM 6453 O O . VAL B 1 340 ? -29.75 -23.391 10.906 1 81.62 340 VAL B O 1
ATOM 6456 N N . LEU B 1 341 ? -28.906 -22.297 9.211 1 83.88 341 LEU B N 1
ATOM 6457 C CA . LEU B 1 341 ? -29.812 -22.812 8.195 1 83.88 341 LEU B CA 1
ATOM 6458 C C . LEU B 1 341 ? -29.047 -23.625 7.148 1 83.88 341 LEU B C 1
ATOM 6460 O O . LEU B 1 341 ? -27.969 -23.234 6.723 1 83.88 341 LEU B O 1
ATOM 6464 N N . ALA B 1 342 ? -29.609 -24.812 6.828 1 88.56 342 ALA B N 1
ATOM 6465 C CA . ALA B 1 342 ? -28.859 -25.672 5.926 1 88.56 342 ALA B CA 1
ATOM 6466 C C . ALA B 1 342 ? -29.781 -26.297 4.875 1 88.56 342 ALA B C 1
ATOM 6468 O O . ALA B 1 342 ? -30.938 -26.594 5.152 1 88.56 342 ALA B O 1
ATOM 6469 N N . PHE B 1 343 ? -29.297 -26.391 3.74 1 88.94 343 PHE B N 1
ATOM 6470 C CA . PHE B 1 343 ? -29.938 -27.078 2.629 1 88.94 343 PHE B CA 1
ATOM 6471 C C . PHE B 1 343 ? -29 -28.109 1.999 1 88.94 343 PHE B C 1
ATOM 6473 O O . PHE B 1 343 ? -27.781 -27.938 2.039 1 88.94 343 PHE B O 1
ATOM 6480 N N . GLN B 1 344 ? -29.625 -29.172 1.434 1 89.31 344 GLN B N 1
ATOM 6481 C CA . GLN B 1 344 ? -28.828 -30.203 0.787 1 89.31 344 GLN B CA 1
ATOM 6482 C C . GLN B 1 344 ? -29.359 -30.516 -0.604 1 89.31 344 GLN B C 1
ATOM 6484 O O . GLN B 1 344 ? -30.578 -30.594 -0.804 1 89.31 344 GLN B O 1
ATOM 6489 N N . LYS B 1 345 ? -28.5 -30.594 -1.49 1 90.06 345 LYS B N 1
ATOM 6490 C CA . LYS B 1 345 ? -28.734 -31.094 -2.842 1 90.06 345 LYS B CA 1
ATOM 6491 C C . LYS B 1 345 ? -27.672 -32.094 -3.266 1 90.06 345 LYS B C 1
ATOM 6493 O O . LYS B 1 345 ? -26.562 -31.703 -3.629 1 90.06 345 LYS B O 1
ATOM 6498 N N . SER B 1 346 ? -27.984 -33.375 -3.221 1 87.56 346 SER B N 1
ATOM 6499 C CA . SER B 1 346 ? -27 -34.438 -3.508 1 87.56 346 SER B CA 1
ATOM 6500 C C . SER B 1 346 ? -25.797 -34.312 -2.59 1 87.56 346 SER B C 1
ATOM 6502 O O . SER B 1 346 ? -25.922 -34.344 -1.366 1 87.56 346 SER B O 1
ATOM 6504 N N . LYS B 1 347 ? -24.719 -34.094 -3.189 1 91.12 347 LYS B N 1
ATOM 6505 C CA . LYS B 1 347 ? -23.469 -34 -2.436 1 91.12 347 LYS B CA 1
ATOM 6506 C C . LYS B 1 347 ? -23.203 -32.562 -1.969 1 91.12 347 LYS B C 1
ATOM 6508 O O . LYS B 1 347 ? -22.25 -32.344 -1.226 1 91.12 347 LYS B O 1
ATOM 6513 N N . ILE B 1 348 ? -24.109 -31.641 -2.334 1 93.69 348 ILE B N 1
ATOM 6514 C CA . ILE B 1 348 ? -23.859 -30.219 -2.064 1 93.69 348 ILE B CA 1
ATOM 6515 C C . ILE B 1 348 ? -24.656 -29.781 -0.836 1 93.69 348 ILE B C 1
ATOM 6517 O O . ILE B 1 348 ? -25.859 -30.031 -0.747 1 93.69 348 ILE B O 1
ATOM 6521 N N . CYS B 1 349 ? -24 -29.219 0.076 1 92.44 349 CYS B N 1
ATOM 6522 C CA . CYS B 1 349 ? -24.625 -28.656 1.271 1 92.44 349 CYS B CA 1
ATOM 6523 C C . CYS B 1 349 ? -24.484 -27.141 1.3 1 92.44 349 CYS B C 1
ATOM 6525 O O . CYS B 1 349 ? -23.391 -26.609 1.084 1 92.44 349 CYS B O 1
ATOM 6527 N N . LEU B 1 350 ? -25.562 -26.469 1.519 1 92.19 350 LEU B N 1
ATOM 6528 C CA . LEU B 1 350 ? -25.609 -25.031 1.689 1 92.19 350 LEU B CA 1
ATOM 6529 C C . LEU B 1 350 ? -25.859 -24.656 3.145 1 92.19 350 LEU B C 1
ATOM 6531 O O . LEU B 1 350 ? -26.828 -25.141 3.752 1 92.19 350 LEU B O 1
ATOM 6535 N N . LEU B 1 351 ? -24.984 -23.875 3.68 1 90.75 351 LEU B N 1
ATOM 6536 C CA . LEU B 1 351 ? -25.094 -23.516 5.086 1 90.75 351 LEU B CA 1
ATOM 6537 C C . LEU B 1 351 ? -25.094 -22 5.25 1 90.75 351 LEU B C 1
ATOM 6539 O O . LEU B 1 351 ? -24.234 -21.312 4.703 1 90.75 351 LEU B O 1
ATOM 6543 N N . LYS B 1 352 ? -26.078 -21.453 5.902 1 89.75 352 LYS B N 1
ATOM 6544 C CA . LYS B 1 352 ? -26.125 -20.047 6.301 1 89.75 352 LYS B CA 1
ATOM 6545 C C . LYS B 1 352 ? -25.875 -19.891 7.797 1 89.75 352 LYS B C 1
ATOM 6547 O O . LYS B 1 352 ? -26.547 -20.531 8.609 1 89.75 352 LYS B O 1
ATOM 6552 N N . TRP B 1 353 ? -24.906 -19.109 8.133 1 88.19 353 TRP B N 1
ATOM 6553 C CA . TRP B 1 353 ? -24.516 -18.906 9.523 1 88.19 353 TRP B CA 1
ATOM 6554 C C . TRP B 1 353 ? -24.234 -17.438 9.805 1 88.19 353 TRP B C 1
ATOM 6556 O O . TRP B 1 353 ? -23.641 -16.734 8.969 1 88.19 353 TRP B O 1
ATOM 6566 N N . THR B 1 354 ? -24.688 -16.953 10.992 1 86.25 354 THR B N 1
ATOM 6567 C CA . THR B 1 354 ? -24.484 -15.547 11.336 1 86.25 354 THR B CA 1
ATOM 6568 C C . THR B 1 354 ? -23.609 -15.406 12.57 1 86.25 354 THR B C 1
ATOM 6570 O O . THR B 1 354 ? -23.906 -15.992 13.617 1 86.25 354 THR B O 1
ATOM 6573 N N . ASP B 1 355 ? -22.469 -14.805 12.383 1 81.62 355 ASP B N 1
ATOM 6574 C CA . ASP B 1 355 ? -21.688 -14.328 13.516 1 81.62 355 ASP B CA 1
ATOM 6575 C C . ASP B 1 355 ? -21.891 -12.836 13.734 1 81.62 355 ASP B C 1
ATOM 6577 O O . ASP B 1 355 ? -22.938 -12.406 14.219 1 81.62 355 ASP B O 1
ATOM 6581 N N . LYS B 1 356 ? -20.938 -12.008 13.258 1 75.19 356 LYS B N 1
ATOM 6582 C CA . LYS B 1 356 ? -21.188 -10.562 13.203 1 75.19 356 LYS B CA 1
ATOM 6583 C C . LYS B 1 356 ? -22.047 -10.203 11.992 1 75.19 356 LYS B C 1
ATOM 6585 O O . LYS B 1 356 ? -22.953 -9.367 12.102 1 75.19 356 LYS B O 1
ATOM 6590 N N . GLU B 1 357 ? -21.812 -10.93 10.906 1 82.38 357 GLU B N 1
ATOM 6591 C CA . GLU B 1 357 ? -22.578 -10.828 9.664 1 82.38 357 GLU B CA 1
ATOM 6592 C C . GLU B 1 357 ? -22.938 -12.203 9.117 1 82.38 357 GLU B C 1
ATOM 6594 O O . GLU B 1 357 ? -22.25 -13.188 9.406 1 82.38 357 GLU B O 1
ATOM 6599 N N . PRO B 1 358 ? -24.016 -12.234 8.484 1 87 358 PRO B N 1
ATOM 6600 C CA . PRO B 1 358 ? -24.391 -13.523 7.898 1 87 358 PRO B CA 1
ATOM 6601 C C . PRO B 1 358 ? -23.406 -13.992 6.824 1 87 358 PRO B C 1
ATOM 6603 O O . PRO B 1 358 ? -22.953 -13.188 6.008 1 87 358 PRO B O 1
ATOM 6606 N N . ILE B 1 359 ? -23.125 -15.25 6.887 1 90.88 359 ILE B N 1
ATOM 6607 C CA . ILE B 1 359 ? -22.234 -15.859 5.906 1 90.88 359 ILE B CA 1
ATOM 6608 C C . ILE B 1 359 ? -22.922 -17.062 5.27 1 90.88 359 ILE B C 1
ATOM 6610 O O . ILE B 1 359 ? -23.562 -17.859 5.961 1 90.88 359 ILE B O 1
ATOM 6614 N N . LEU B 1 360 ? -22.859 -17.156 4.004 1 92.94 360 LEU B N 1
ATOM 6615 C CA . LEU B 1 360 ? -23.375 -18.312 3.254 1 92.94 360 LEU B CA 1
ATOM 6616 C C . LEU B 1 360 ? -22.234 -19.172 2.73 1 92.94 360 LEU B C 1
ATOM 6618 O O . LEU B 1 360 ? -21.312 -18.672 2.082 1 92.94 360 LEU B O 1
ATOM 6622 N N . MET B 1 361 ? -22.312 -20.516 3.062 1 94.94 361 MET B N 1
ATOM 6623 C CA . MET B 1 361 ? -21.266 -21.453 2.668 1 94.94 361 MET B CA 1
ATOM 6624 C C . MET B 1 361 ? -21.828 -22.578 1.818 1 94.94 361 MET B C 1
ATOM 6626 O O . MET B 1 361 ? -22.938 -23.062 2.064 1 94.94 361 MET B O 1
ATOM 6630 N N . LEU B 1 362 ? -21.062 -22.953 0.842 1 95.75 362 LEU B N 1
ATOM 6631 C CA . LEU B 1 362 ? -21.328 -24.141 0.054 1 95.75 362 LEU B CA 1
ATOM 6632 C C . LEU B 1 362 ? -20.219 -25.172 0.238 1 95.75 362 LEU B C 1
ATOM 6634 O O . LEU B 1 362 ? -19.047 -24.828 0.212 1 95.75 362 LEU B O 1
ATOM 6638 N N . SER B 1 363 ? -20.625 -26.438 0.54 1 96.19 363 SER B N 1
ATOM 6639 C CA . SER B 1 363 ? -19.625 -27.484 0.737 1 96.19 363 SER B CA 1
ATOM 6640 C C . SER B 1 363 ? -20.109 -28.812 0.175 1 96.19 363 SER B C 1
ATOM 6642 O O . SER B 1 363 ? -21.297 -29.125 0.236 1 96.19 363 SER B O 1
ATOM 6644 N N . THR B 1 364 ? -19.172 -29.516 -0.373 1 96.06 364 THR B N 1
ATOM 6645 C CA . THR B 1 364 ? -19.469 -30.875 -0.808 1 96.06 364 THR B CA 1
ATOM 6646 C C . THR B 1 364 ? -18.906 -31.891 0.175 1 96.06 364 THR B C 1
ATOM 6648 O O . THR B 1 364 ? -18.969 -33.094 -0.063 1 96.06 364 THR B O 1
ATOM 6651 N N . LEU B 1 365 ? -18.281 -31.391 1.245 1 92.44 365 LEU B N 1
ATOM 6652 C CA . LEU B 1 365 ? -17.594 -32.312 2.152 1 92.44 365 LEU B CA 1
ATOM 6653 C C . LEU B 1 365 ? -18.094 -32.125 3.582 1 92.44 365 LEU B C 1
ATOM 6655 O O . LEU B 1 365 ? -17.891 -33 4.426 1 92.44 365 LEU B O 1
ATOM 6659 N N . ASN B 1 366 ? -18.656 -31.062 3.836 1 86.5 366 ASN B N 1
ATOM 6660 C CA . ASN B 1 366 ? -19.031 -30.75 5.215 1 86.5 366 ASN B CA 1
ATOM 6661 C C . ASN B 1 366 ? -20.531 -30.891 5.438 1 86.5 366 ASN B C 1
ATOM 6663 O O . ASN B 1 366 ? -21.312 -30.75 4.496 1 86.5 366 ASN B O 1
ATOM 6667 N N . SER B 1 367 ? -20.766 -31.188 6.664 1 83.56 367 SER B N 1
ATOM 6668 C CA . SER B 1 367 ? -22.156 -31.172 7.125 1 83.56 367 SER B CA 1
ATOM 6669 C C . SER B 1 367 ? -22.438 -29.938 7.996 1 83.56 367 SER B C 1
ATOM 6671 O O . SER B 1 367 ? -21.688 -28.969 7.949 1 83.56 367 SER B O 1
ATOM 6673 N N . THR B 1 368 ? -23.484 -30.016 8.742 1 83.38 368 THR B N 1
ATOM 6674 C CA . THR B 1 368 ? -23.859 -28.906 9.609 1 83.38 368 THR B CA 1
ATOM 6675 C C . THR B 1 368 ? -23.156 -29.016 10.961 1 83.38 368 THR B C 1
ATOM 6677 O O . THR B 1 368 ? -23.531 -28.344 11.914 1 83.38 368 THR B O 1
ATOM 6680 N N . SER B 1 369 ? -22.141 -29.812 11.008 1 85.69 369 SER B N 1
ATOM 6681 C CA . SER B 1 369 ? -21.438 -30.031 12.266 1 85.69 369 SER B CA 1
ATOM 6682 C C . SER B 1 369 ? -20.766 -28.734 12.742 1 85.69 369 SER B C 1
ATOM 6684 O O . SER B 1 369 ? -20.312 -27.938 11.93 1 85.69 369 SER B O 1
ATOM 6686 N N . MET B 1 370 ? -20.75 -28.562 14.055 1 88 370 MET B N 1
ATOM 6687 C CA . MET B 1 370 ? -20.141 -27.406 14.68 1 88 370 MET B CA 1
ATOM 6688 C C . MET B 1 370 ? -18.828 -27.781 15.352 1 88 370 MET B C 1
ATOM 6690 O O . MET B 1 370 ? -18.641 -28.922 15.797 1 88 370 MET B O 1
ATOM 6694 N N . VAL B 1 371 ? -17.891 -26.875 15.344 1 88.31 371 VAL B N 1
ATOM 6695 C CA . VAL B 1 371 ? -16.609 -27.094 16 1 88.31 371 VAL B CA 1
ATOM 6696 C C . VAL B 1 371 ? -16.266 -25.891 16.875 1 88.31 371 VAL B C 1
ATOM 6698 O O . VAL B 1 371 ? -16.641 -24.766 16.578 1 88.31 371 VAL B O 1
ATOM 6701 N N . THR B 1 372 ? -15.641 -26.141 17.969 1 88.81 372 THR B N 1
ATOM 6702 C CA . THR B 1 372 ? -15.172 -25.094 18.875 1 88.81 372 THR B CA 1
ATOM 6703 C C . THR B 1 372 ? -13.766 -24.641 18.484 1 88.81 372 THR B C 1
ATOM 6705 O O . THR B 1 372 ? -12.852 -25.453 18.375 1 88.81 372 THR B O 1
ATOM 6708 N N . VAL B 1 373 ? -13.688 -23.438 18.125 1 86.12 373 VAL B N 1
ATOM 6709 C CA . VAL B 1 373 ? -12.391 -22.875 17.766 1 86.12 373 VAL B CA 1
ATOM 6710 C C . VAL B 1 373 ? -11.93 -21.906 18.859 1 86.12 373 VAL B C 1
ATOM 6712 O O . VAL B 1 373 ? -12.719 -21.094 19.344 1 86.12 373 VAL B O 1
ATOM 6715 N N . GLU B 1 374 ? -10.688 -21.969 19.297 1 80.12 374 GLU B N 1
ATOM 6716 C CA . GLU B 1 374 ? -10.125 -21.109 20.328 1 80.12 374 GLU B CA 1
ATOM 6717 C C . GLU B 1 374 ? -9.492 -19.859 19.719 1 80.12 374 GLU B C 1
ATOM 6719 O O . GLU B 1 374 ? -8.773 -19.953 18.719 1 80.12 374 GLU B O 1
ATOM 6724 N N . SER B 1 375 ? -10.109 -18.781 20.125 1 70.31 375 SER B N 1
ATOM 6725 C CA . SER B 1 375 ? -9.453 -17.547 19.719 1 70.31 375 SER B CA 1
ATOM 6726 C C . SER B 1 375 ? -8.109 -17.375 20.406 1 70.31 375 SER B C 1
ATOM 6728 O O . SER B 1 375 ? -8.016 -17.5 21.625 1 70.31 375 SER B O 1
ATOM 6730 N N . LYS B 1 376 ? -7.152 -17.312 19.578 1 58.59 376 LYS B N 1
ATOM 6731 C CA . LYS B 1 376 ? -5.828 -17.125 20.156 1 58.59 376 LYS B CA 1
ATOM 6732 C C . LYS B 1 376 ? -5.762 -15.82 20.969 1 58.59 376 LYS B C 1
ATOM 6734 O O . LYS B 1 376 ? -5.047 -15.734 21.969 1 58.59 376 LYS B O 1
ATOM 6739 N N . LYS B 1 377 ? -6.445 -14.82 20.5 1 57.31 377 LYS B N 1
ATOM 6740 C CA . LYS B 1 377 ? -6.344 -13.492 21.094 1 57.31 377 LYS B CA 1
ATOM 6741 C C . LYS B 1 377 ? -7.156 -13.398 22.375 1 57.31 377 LYS B C 1
ATOM 6743 O O . LYS B 1 377 ? -6.676 -12.875 23.391 1 57.31 377 LYS B O 1
ATOM 6748 N N . SER B 1 378 ? -8.453 -13.82 22.422 1 58.5 378 SER B N 1
ATOM 6749 C CA . SER B 1 378 ? -9.336 -13.586 23.562 1 58.5 378 SER B CA 1
ATOM 6750 C C . SER B 1 378 ? -9.422 -14.82 24.453 1 58.5 378 SER B C 1
ATOM 6752 O O . SER B 1 378 ? -10.078 -14.797 25.5 1 58.5 378 SER B O 1
ATOM 6754 N N . LYS B 1 379 ? -8.625 -15.766 24.203 1 63.41 379 LYS B N 1
ATOM 6755 C CA . LYS B 1 379 ? -8.742 -17 24.984 1 63.41 379 LYS B CA 1
ATOM 6756 C C . LYS B 1 379 ? -10.203 -17.438 25.094 1 63.41 379 LYS B C 1
ATOM 6758 O O . LYS B 1 379 ? -10.578 -18.078 26.078 1 63.41 379 LYS B O 1
ATOM 6763 N N . SER B 1 380 ? -10.938 -16.812 24.188 1 72.81 380 SER B N 1
ATOM 6764 C CA . SER B 1 380 ? -12.328 -17.25 24.219 1 72.81 380 SER B CA 1
ATOM 6765 C C . SER B 1 380 ? -12.602 -18.297 23.141 1 72.81 380 SER B C 1
ATOM 6767 O O . SER B 1 380 ? -11.93 -18.312 22.109 1 72.81 380 SER B O 1
ATOM 6769 N N . SER B 1 381 ? -13.383 -19.297 23.547 1 81 381 SER B N 1
ATOM 6770 C CA . SER B 1 381 ? -13.797 -20.359 22.625 1 81 381 SER B CA 1
ATOM 6771 C C . SER B 1 381 ? -15.109 -20 21.938 1 81 381 SER B C 1
ATOM 6773 O O . SER B 1 381 ? -16.016 -19.453 22.562 1 81 381 SER B O 1
ATOM 6775 N N . LYS B 1 382 ? -15.039 -20.016 20.609 1 83.25 382 LYS B N 1
ATOM 6776 C CA . LYS B 1 382 ? -16.266 -19.734 19.859 1 83.25 382 LYS B CA 1
ATOM 6777 C C . LYS B 1 382 ? -16.703 -20.969 19.078 1 83.25 382 LYS B C 1
ATOM 6779 O O . LYS B 1 382 ? -15.875 -21.688 18.516 1 83.25 382 LYS B O 1
ATOM 6784 N N . LEU B 1 383 ? -18 -21.266 19.172 1 86.31 383 LEU B N 1
ATOM 6785 C CA . LEU B 1 383 ? -18.594 -22.344 18.391 1 86.31 383 LEU B CA 1
ATOM 6786 C C . LEU B 1 383 ? -18.953 -21.891 16.984 1 86.31 383 LEU B C 1
ATOM 6788 O O . LEU B 1 383 ? -19.656 -20.891 16.812 1 86.31 383 LEU B O 1
ATOM 6792 N N . LYS B 1 384 ? -18.297 -22.516 15.969 1 89.31 384 LYS B N 1
ATOM 6793 C CA . LYS B 1 384 ? -18.594 -22.188 14.578 1 89.31 384 LYS B CA 1
ATOM 6794 C C . LYS B 1 384 ? -18.781 -23.469 13.742 1 89.31 384 LYS B C 1
ATOM 6796 O O . LYS B 1 384 ? -18.312 -24.531 14.133 1 89.31 384 LYS B O 1
ATOM 6801 N N . PRO B 1 385 ? -19.547 -23.375 12.641 1 89.94 385 PRO B N 1
ATOM 6802 C CA . PRO B 1 385 ? -19.641 -24.531 11.75 1 89.94 385 PRO B CA 1
ATOM 6803 C C . PRO B 1 385 ? -18.281 -25.016 11.281 1 89.94 385 PRO B C 1
ATOM 6805 O O . PRO B 1 385 ? -17.375 -24.219 11.016 1 89.94 385 PRO B O 1
ATOM 6808 N N . ALA B 1 386 ? -18.125 -26.281 11.18 1 91.25 386 ALA B N 1
ATOM 6809 C CA . ALA B 1 386 ? -16.859 -26.906 10.789 1 91.25 386 ALA B CA 1
ATOM 6810 C C . ALA B 1 386 ? -16.375 -26.375 9.445 1 91.25 386 ALA B C 1
ATOM 6812 O O . ALA B 1 386 ? -15.172 -26.172 9.242 1 91.25 386 ALA B O 1
ATOM 6813 N N . VAL B 1 387 ? -17.344 -26.156 8.57 1 93.12 387 VAL B N 1
ATOM 6814 C CA . VAL B 1 387 ? -16.984 -25.688 7.234 1 93.12 387 VAL B CA 1
ATOM 6815 C C . VAL B 1 387 ? -16.328 -24.312 7.32 1 93.12 387 VAL B C 1
ATOM 6817 O O . VAL B 1 387 ? -15.43 -24 6.539 1 93.12 387 VAL B O 1
ATOM 6820 N N . VAL B 1 388 ? -16.734 -23.484 8.227 1 92.62 388 VAL B N 1
ATOM 6821 C CA . VAL B 1 388 ? -16.156 -22.172 8.406 1 92.62 388 VAL B CA 1
ATOM 6822 C C . VAL B 1 388 ? -14.727 -22.297 8.922 1 92.62 388 VAL B C 1
ATOM 6824 O O . VAL B 1 388 ? -13.828 -21.578 8.469 1 92.62 388 VAL B O 1
ATOM 6827 N N . ALA B 1 389 ? -14.547 -23.141 9.852 1 92.5 389 ALA B N 1
ATOM 6828 C CA . ALA B 1 389 ? -13.211 -23.391 10.383 1 92.5 389 ALA B CA 1
ATOM 6829 C C . ALA B 1 389 ? -12.273 -23.906 9.289 1 92.5 389 ALA B C 1
ATOM 6831 O O . ALA B 1 389 ? -11.141 -23.438 9.164 1 92.5 389 ALA B O 1
ATOM 6832 N N . ASP B 1 390 ? -12.805 -24.859 8.516 1 94.38 390 ASP B N 1
ATOM 6833 C CA . ASP B 1 390 ? -12.016 -25.422 7.414 1 94.38 390 ASP B CA 1
ATOM 6834 C C . ASP B 1 390 ? -11.664 -24.328 6.395 1 94.38 390 ASP B C 1
ATOM 6836 O O . ASP B 1 390 ? -10.523 -24.266 5.93 1 94.38 390 ASP B O 1
ATOM 6840 N N . TYR B 1 391 ? -12.617 -23.547 6.125 1 95.81 391 TYR B N 1
ATOM 6841 C CA . TYR B 1 391 ? -12.43 -22.469 5.164 1 95.81 391 TYR B CA 1
ATOM 6842 C C . TYR B 1 391 ? -11.32 -21.516 5.609 1 95.81 391 TYR B C 1
ATOM 6844 O O . TYR B 1 391 ? -10.438 -21.172 4.82 1 95.81 391 TYR B O 1
ATOM 6852 N N . ASN B 1 392 ? -11.297 -21.125 6.84 1 91.75 392 ASN B N 1
ATOM 6853 C CA . ASN B 1 392 ? -10.32 -20.188 7.383 1 91.75 392 ASN B CA 1
ATOM 6854 C C . ASN B 1 392 ? -8.906 -20.766 7.34 1 91.75 392 ASN B C 1
ATOM 6856 O O . ASN B 1 392 ? -7.934 -20.016 7.188 1 91.75 392 ASN B O 1
ATOM 6860 N N . THR B 1 393 ? -8.82 -21.953 7.34 1 93.31 393 THR B N 1
ATOM 6861 C CA . THR B 1 393 ? -7.523 -22.625 7.379 1 93.31 393 THR B CA 1
ATOM 6862 C C . THR B 1 393 ? -6.98 -22.828 5.969 1 93.31 393 THR B C 1
ATOM 6864 O O . THR B 1 393 ? -5.766 -22.828 5.754 1 93.31 393 THR B O 1
ATOM 6867 N N . THR B 1 394 ? -7.895 -22.984 4.961 1 96.31 394 THR B N 1
ATOM 6868 C CA . THR B 1 394 ? -7.43 -23.469 3.668 1 96.31 394 THR B CA 1
ATOM 6869 C C . THR B 1 394 ? -7.516 -22.375 2.611 1 96.31 394 THR B C 1
ATOM 6871 O O . THR B 1 394 ? -6.898 -22.484 1.551 1 96.31 394 THR B O 1
ATOM 6874 N N . MET B 1 395 ? -8.211 -21.328 2.834 1 95.19 395 MET B N 1
ATOM 6875 C CA . MET B 1 395 ? -8.422 -20.312 1.812 1 95.19 395 MET B CA 1
ATOM 6876 C C . MET B 1 395 ? -7.188 -19.422 1.657 1 95.19 395 MET B C 1
ATOM 6878 O O . MET B 1 395 ? -7.016 -18.766 0.63 1 95.19 395 MET B O 1
ATOM 6882 N N . GLY B 1 396 ? -6.215 -19.438 2.459 1 92.81 396 GLY B N 1
ATOM 6883 C CA . GLY B 1 396 ? -5.176 -18.422 2.553 1 92.81 396 GLY B CA 1
ATOM 6884 C C . GLY B 1 396 ? -3.971 -18.719 1.681 1 92.81 396 GLY B C 1
ATOM 6885 O O . GLY B 1 396 ? -2.93 -18.078 1.804 1 92.81 396 GLY B O 1
ATOM 6886 N N . GLY B 1 397 ? -4.07 -19.688 0.738 1 95.19 397 GLY B N 1
ATOM 6887 C CA . GLY B 1 397 ? -2.906 -20.047 -0.053 1 95.19 397 GLY B CA 1
ATOM 6888 C C . GLY B 1 397 ? -2.412 -18.922 -0.942 1 95.19 397 GLY B C 1
ATOM 6889 O O . GLY B 1 397 ? -1.228 -18.578 -0.924 1 95.19 397 GLY B O 1
ATOM 6890 N N . VAL B 1 398 ? -3.279 -18.359 -1.705 1 96.69 398 VAL B N 1
ATOM 6891 C CA . VAL B 1 398 ? -2.924 -17.281 -2.623 1 96.69 398 VAL B CA 1
ATOM 6892 C C . VAL B 1 398 ? -2.51 -16.047 -1.829 1 96.69 398 VAL B C 1
ATOM 6894 O O . VAL B 1 398 ? -1.517 -15.391 -2.158 1 96.69 398 VAL B O 1
ATOM 6897 N N . ASP B 1 399 ? -3.219 -15.758 -0.807 1 93.5 399 ASP B N 1
ATOM 6898 C CA . ASP B 1 399 ? -2.895 -14.617 0.044 1 93.5 399 ASP B CA 1
ATOM 6899 C C . ASP B 1 399 ? -1.52 -14.781 0.686 1 93.5 399 ASP B C 1
ATOM 6901 O O . ASP B 1 399 ? -0.781 -13.805 0.844 1 93.5 399 ASP B O 1
ATOM 6905 N N . LYS B 1 400 ? -1.284 -15.953 1.106 1 96.19 400 LYS B N 1
ATOM 6906 C CA . LYS B 1 400 ? 0.03 -16.234 1.675 1 96.19 400 LYS B CA 1
ATOM 6907 C C . LYS B 1 400 ? 1.138 -15.969 0.663 1 96.19 400 LYS B C 1
ATOM 6909 O O . LYS B 1 400 ? 2.135 -15.312 0.986 1 96.19 400 LYS B O 1
ATOM 6914 N N . ALA B 1 401 ? 0.965 -16.469 -0.496 1 97.06 401 ALA B N 1
ATOM 6915 C CA . ALA B 1 401 ? 1.936 -16.203 -1.557 1 97.06 401 ALA B CA 1
ATOM 6916 C C . ALA B 1 401 ? 2.084 -14.711 -1.809 1 97.06 401 ALA B C 1
ATOM 6918 O O . ALA B 1 401 ? 3.201 -14.188 -1.836 1 97.06 401 ALA B O 1
ATOM 6919 N N . ASP B 1 402 ? 1.001 -14.031 -1.96 1 94.88 402 ASP B N 1
ATOM 6920 C CA . ASP B 1 402 ? 1.016 -12.602 -2.223 1 94.88 402 ASP B CA 1
ATOM 6921 C C . ASP B 1 402 ? 1.72 -11.844 -1.1 1 94.88 402 ASP B C 1
ATOM 6923 O O . ASP B 1 402 ? 2.465 -10.891 -1.355 1 94.88 402 ASP B O 1
ATOM 6927 N N . GLN B 1 403 ? 1.411 -12.219 0.083 1 93.25 403 GLN B N 1
ATOM 6928 C CA . GLN B 1 403 ? 2.043 -11.578 1.235 1 93.25 403 GLN B CA 1
ATOM 6929 C C . GLN B 1 403 ? 3.559 -11.758 1.199 1 93.25 403 GLN B C 1
ATOM 6931 O O . GLN B 1 403 ? 4.305 -10.797 1.392 1 93.25 403 GLN B O 1
ATOM 6936 N N . CYS B 1 404 ? 3.959 -12.945 0.961 1 94.81 404 CYS B N 1
ATOM 6937 C CA . CYS B 1 404 ? 5.387 -13.25 0.944 1 94.81 404 CYS B CA 1
ATOM 6938 C C . CYS B 1 404 ? 6.086 -12.508 -0.191 1 94.81 404 CYS B C 1
ATOM 6940 O O . CYS B 1 404 ? 7.227 -12.07 -0.039 1 94.81 404 CYS B O 1
ATOM 6942 N N . LEU B 1 405 ? 5.426 -12.414 -1.278 1 94.88 405 LEU B N 1
ATOM 6943 C CA . LEU B 1 405 ? 5.988 -11.688 -2.414 1 94.88 405 LEU B CA 1
ATOM 6944 C C . LEU B 1 405 ? 6.105 -10.195 -2.105 1 94.88 405 LEU B C 1
ATOM 6946 O O . LEU B 1 405 ? 7.012 -9.523 -2.605 1 94.88 405 LEU B O 1
ATOM 6950 N N . SER B 1 406 ? 5.223 -9.695 -1.312 1 91.94 406 SER B N 1
ATOM 6951 C CA . SER B 1 406 ? 5.152 -8.258 -1.043 1 91.94 406 SER B CA 1
ATOM 6952 C C . SER B 1 406 ? 6.277 -7.82 -0.111 1 91.94 406 SER B C 1
ATOM 6954 O O . SER B 1 406 ? 6.605 -6.633 -0.046 1 91.94 406 SER B O 1
ATOM 6956 N N . TYR B 1 407 ? 6.918 -8.75 0.594 1 91.06 407 TYR B N 1
ATOM 6957 C CA . TYR B 1 407 ? 7.988 -8.406 1.521 1 91.06 407 TYR B CA 1
ATOM 6958 C C . TYR B 1 407 ? 9.211 -7.875 0.774 1 91.06 407 TYR B C 1
ATOM 6960 O O . TYR B 1 407 ? 9.914 -6.996 1.27 1 91.06 407 TYR B O 1
ATOM 6968 N N . TYR B 1 408 ? 9.445 -8.438 -0.359 1 93.56 408 TYR B N 1
ATOM 6969 C CA . TYR B 1 408 ? 10.602 -8.094 -1.181 1 93.56 408 TYR B CA 1
ATOM 6970 C C . TYR B 1 408 ? 10.195 -7.883 -2.633 1 93.56 408 TYR B C 1
ATOM 6972 O O . TYR B 1 408 ? 10.539 -8.688 -3.504 1 93.56 408 TYR B O 1
ATOM 6980 N N . PRO B 1 409 ? 9.555 -6.777 -2.857 1 91.56 409 PRO B N 1
ATOM 6981 C CA . PRO B 1 409 ? 8.938 -6.578 -4.172 1 91.56 409 PRO B CA 1
ATOM 6982 C C . PRO B 1 409 ? 9.961 -6.359 -5.277 1 91.56 409 PRO B C 1
ATOM 6984 O O . PRO B 1 409 ? 10.766 -5.422 -5.207 1 91.56 409 PRO B O 1
ATOM 6987 N N . VAL B 1 410 ? 9.844 -7.156 -6.309 1 92.56 410 VAL B N 1
ATOM 6988 C CA . VAL B 1 410 ? 10.75 -7.098 -7.453 1 92.56 410 VAL B CA 1
ATOM 6989 C C . VAL B 1 410 ? 10.109 -6.289 -8.578 1 92.56 410 VAL B C 1
ATOM 6991 O O . VAL B 1 410 ? 10.805 -5.695 -9.406 1 92.56 410 VAL B O 1
ATOM 6994 N N . ALA B 1 411 ? 8.789 -6.23 -8.852 1 87.75 411 ALA B N 1
ATOM 6995 C CA . ALA B 1 411 ? 8.039 -5.648 -9.961 1 87.75 411 ALA B CA 1
ATOM 6996 C C . ALA B 1 411 ? 8.102 -4.125 -9.93 1 87.75 411 ALA B C 1
ATOM 6998 O O . ALA B 1 411 ? 7.926 -3.463 -10.953 1 87.75 411 ALA B O 1
ATOM 6999 N N . ARG B 1 412 ? 8.711 -3.428 -9.18 1 81.69 412 ARG B N 1
ATOM 7000 C CA . ARG B 1 412 ? 8.883 -1.986 -9.023 1 81.69 412 ARG B CA 1
ATOM 7001 C C . ARG B 1 412 ? 7.645 -1.235 -9.5 1 81.69 412 ARG B C 1
ATOM 7003 O O . ARG B 1 412 ? 7.125 -1.514 -10.586 1 81.69 412 ARG B O 1
ATOM 7010 N N . ASN B 1 413 ? 7.238 -0.231 -8.992 1 78.31 413 ASN B N 1
ATOM 7011 C CA . ASN B 1 413 ? 6.035 0.535 -9.297 1 78.31 413 ASN B CA 1
ATOM 7012 C C . ASN B 1 413 ? 6.219 1.384 -10.555 1 78.31 413 ASN B C 1
ATOM 7014 O O . ASN B 1 413 ? 5.262 1.62 -11.297 1 78.31 413 ASN B O 1
ATOM 7018 N N . GLN B 1 414 ? 7.406 1.771 -10.906 1 79.62 414 GLN B N 1
ATOM 7019 C CA . GLN B 1 414 ? 7.668 2.713 -11.992 1 79.62 414 GLN B CA 1
ATOM 7020 C C . GLN B 1 414 ? 7.867 1.983 -13.32 1 79.62 414 GLN B C 1
ATOM 7022 O O . GLN B 1 414 ? 8.047 2.617 -14.359 1 79.62 414 GLN B O 1
ATOM 7027 N N . GLN B 1 415 ? 7.801 0.667 -13.219 1 86.19 415 GLN B N 1
ATOM 7028 C CA . GLN B 1 415 ? 7.922 -0.081 -14.469 1 86.19 415 GLN B CA 1
ATOM 7029 C C . GLN B 1 415 ? 6.707 0.139 -15.359 1 86.19 415 GLN B C 1
ATOM 7031 O O . GLN B 1 415 ? 5.605 -0.317 -15.047 1 86.19 415 GLN B O 1
ATOM 7036 N N . ARG B 1 416 ? 6.898 0.687 -16.594 1 86.06 416 ARG B N 1
ATOM 7037 C CA . ARG B 1 416 ? 5.762 1.163 -17.375 1 86.06 416 ARG B CA 1
ATOM 7038 C C . ARG B 1 416 ? 5.402 0.171 -18.484 1 86.06 416 ARG B C 1
ATOM 7040 O O . ARG B 1 416 ? 4.289 0.197 -19 1 86.06 416 ARG B O 1
ATOM 7047 N N . LYS B 1 417 ? 6.363 -0.619 -18.906 1 92 417 LYS B N 1
ATOM 7048 C CA . LYS B 1 417 ? 6.023 -1.652 -19.875 1 92 417 LYS B CA 1
ATOM 7049 C C . LYS B 1 417 ? 5.398 -2.865 -19.203 1 92 417 LYS B C 1
ATOM 7051 O O . LYS B 1 417 ? 6.039 -3.525 -18.375 1 92 417 LYS B O 1
ATOM 7056 N N . TYR B 1 418 ? 4.234 -3.223 -19.625 1 93.56 418 TYR B N 1
ATOM 7057 C CA . TYR B 1 418 ? 3.441 -4.199 -18.875 1 93.56 418 TYR B CA 1
ATOM 7058 C C . TYR B 1 418 ? 4.133 -5.559 -18.859 1 93.56 418 TYR B C 1
ATOM 7060 O O . TYR B 1 418 ? 4.109 -6.258 -17.844 1 93.56 418 TYR B O 1
ATOM 7068 N N . TYR B 1 419 ? 4.703 -5.996 -20.031 1 94.94 419 TYR B N 1
ATOM 7069 C CA . TYR B 1 419 ? 5.258 -7.344 -20.078 1 94.94 419 TYR B CA 1
ATOM 7070 C C . TYR B 1 419 ? 6.52 -7.449 -19.234 1 94.94 419 TYR B C 1
ATOM 7072 O O . TYR B 1 419 ? 6.828 -8.523 -18.703 1 94.94 419 TYR B O 1
ATOM 7080 N N . LYS B 1 420 ? 7.266 -6.34 -19.078 1 96.19 420 LYS B N 1
ATOM 7081 C CA . LYS B 1 420 ? 8.422 -6.344 -18.188 1 96.19 420 LYS B CA 1
ATOM 7082 C C . LYS B 1 420 ? 7.988 -6.371 -16.719 1 96.19 420 LYS B C 1
ATOM 7084 O O . LYS B 1 420 ? 8.641 -7.008 -15.883 1 96.19 420 LYS B O 1
ATOM 7089 N N . LYS B 1 421 ? 6.863 -5.664 -16.438 1 95.94 421 LYS B N 1
ATOM 7090 C CA . LYS B 1 421 ? 6.277 -5.711 -15.102 1 95.94 421 LYS B CA 1
ATOM 7091 C C . LYS B 1 421 ? 5.848 -7.133 -14.742 1 95.94 421 LYS B C 1
ATOM 7093 O O . LYS B 1 421 ? 6.125 -7.605 -13.641 1 95.94 421 LYS B O 1
ATOM 7098 N N . ILE B 1 422 ? 5.199 -7.75 -15.641 1 96.56 422 ILE B N 1
ATOM 7099 C CA . ILE B 1 422 ? 4.73 -9.117 -15.43 1 96.56 422 ILE B CA 1
ATOM 7100 C C . ILE B 1 422 ? 5.922 -10.055 -15.289 1 96.56 422 ILE B C 1
ATOM 7102 O O . ILE B 1 422 ? 5.914 -10.961 -14.445 1 96.56 422 ILE B O 1
ATOM 7106 N N . PHE B 1 423 ? 6.973 -9.859 -16.094 1 97.5 423 PHE B N 1
ATOM 7107 C CA . PHE B 1 423 ? 8.18 -10.664 -15.992 1 97.5 423 PHE B CA 1
ATOM 7108 C C . PHE B 1 423 ? 8.766 -10.586 -14.586 1 97.5 423 PHE B C 1
ATOM 7110 O O . PHE B 1 423 ? 9.086 -11.617 -13.977 1 97.5 423 PHE B O 1
ATOM 7117 N N . ARG B 1 424 ? 8.898 -9.383 -14.078 1 97.5 424 ARG B N 1
ATOM 7118 C CA . ARG B 1 424 ? 9.453 -9.18 -12.742 1 97.5 424 ARG B CA 1
ATOM 7119 C C . ARG B 1 424 ? 8.609 -9.891 -11.688 1 97.5 424 ARG B C 1
ATOM 7121 O O . ARG B 1 424 ? 9.148 -10.477 -10.75 1 97.5 424 ARG B O 1
ATOM 7128 N N . TYR B 1 425 ? 7.352 -9.82 -11.859 1 97.19 425 TYR B N 1
ATOM 7129 C CA . TYR B 1 425 ? 6.449 -10.469 -10.906 1 97.19 425 TYR B CA 1
ATOM 7130 C C . TYR B 1 425 ? 6.59 -11.984 -10.977 1 97.19 425 TYR B C 1
ATOM 7132 O O . TYR B 1 425 ? 6.648 -12.648 -9.938 1 97.19 425 TYR B O 1
ATOM 7140 N N . LEU B 1 426 ? 6.582 -12.492 -12.172 1 98.12 426 LEU B N 1
ATOM 7141 C CA . LEU B 1 426 ? 6.746 -13.93 -12.352 1 98.12 426 LEU B CA 1
ATOM 7142 C C . LEU B 1 426 ? 8.086 -14.398 -11.805 1 98.12 426 LEU B C 1
ATOM 7144 O O . LEU B 1 426 ? 8.188 -15.5 -11.258 1 98.12 426 LEU B O 1
ATOM 7148 N N . LEU B 1 427 ? 9.086 -13.594 -11.984 1 98.38 427 LEU B N 1
ATOM 7149 C CA . LEU B 1 427 ? 10.391 -13.875 -11.391 1 98.38 427 LEU B CA 1
ATOM 7150 C C . LEU B 1 427 ? 10.273 -14 -9.875 1 98.38 427 LEU B C 1
ATOM 7152 O O . LEU B 1 427 ? 10.812 -14.938 -9.281 1 98.38 427 LEU B O 1
ATOM 7156 N N . SER B 1 428 ? 9.57 -13.086 -9.297 1 97.88 428 SER B N 1
ATOM 7157 C CA . SER B 1 428 ? 9.344 -13.125 -7.852 1 97.88 428 SER B CA 1
ATOM 7158 C C . SER B 1 428 ? 8.617 -14.398 -7.441 1 97.88 428 SER B C 1
ATOM 7160 O O . SER B 1 428 ? 8.914 -14.984 -6.398 1 97.88 428 SER B O 1
ATOM 7162 N N . GLN B 1 429 ? 7.668 -14.781 -8.227 1 98.38 429 GLN B N 1
ATOM 7163 C CA . GLN B 1 429 ? 6.93 -16 -7.934 1 98.38 429 GLN B CA 1
ATOM 7164 C C . GLN B 1 429 ? 7.836 -17.234 -8.016 1 98.38 429 GLN B C 1
ATOM 7166 O O . GLN B 1 429 ? 7.711 -18.156 -7.219 1 98.38 429 GLN B O 1
ATOM 7171 N N . ALA B 1 430 ? 8.68 -17.203 -9.008 1 98.75 430 ALA B N 1
ATOM 7172 C CA . ALA B 1 430 ? 9.625 -18.312 -9.148 1 98.75 430 ALA B CA 1
ATOM 7173 C C . ALA B 1 430 ? 10.547 -18.406 -7.93 1 98.75 430 ALA B C 1
ATOM 7175 O O . ALA B 1 430 ? 10.828 -19.5 -7.445 1 98.75 430 ALA B O 1
ATOM 7176 N N . VAL B 1 431 ? 11 -17.25 -7.441 1 98.56 431 VAL B N 1
ATOM 7177 C CA . VAL B 1 431 ? 11.852 -17.234 -6.254 1 98.56 431 VAL B CA 1
ATOM 7178 C C . VAL B 1 431 ? 11.078 -17.766 -5.051 1 98.56 431 VAL B C 1
ATOM 7180 O O . VAL B 1 431 ? 11.617 -18.531 -4.25 1 98.56 431 VAL B O 1
ATOM 7183 N N . TRP B 1 432 ? 9.852 -17.391 -4.918 1 98.44 432 TRP B N 1
ATOM 7184 C CA . TRP B 1 432 ? 9 -17.875 -3.836 1 98.44 432 TRP B CA 1
ATOM 7185 C C . TRP B 1 432 ? 8.844 -19.391 -3.904 1 98.44 432 TRP B C 1
ATOM 7187 O O . TRP B 1 432 ? 9.055 -20.094 -2.91 1 98.44 432 TRP B O 1
ATOM 7197 N N . ASN B 1 433 ? 8.453 -19.906 -5.094 1 98.75 433 ASN B N 1
ATOM 7198 C CA . ASN B 1 433 ? 8.297 -21.344 -5.246 1 98.75 433 ASN B CA 1
ATOM 7199 C C . ASN B 1 433 ? 9.602 -22.078 -4.961 1 98.75 433 ASN B C 1
ATOM 7201 O O . ASN B 1 433 ? 9.594 -23.172 -4.375 1 98.75 433 ASN B O 1
ATOM 7205 N N . ALA B 1 434 ? 10.703 -21.484 -5.398 1 98.5 434 ALA B N 1
ATOM 7206 C CA . ALA B 1 434 ? 12 -22.078 -5.098 1 98.5 434 ALA B CA 1
ATOM 7207 C C . ALA B 1 434 ? 12.219 -22.188 -3.592 1 98.5 434 ALA B C 1
ATOM 7209 O O . ALA B 1 434 ? 12.688 -23.203 -3.096 1 98.5 434 ALA B O 1
ATOM 7210 N N . PHE B 1 435 ? 11.891 -21.219 -2.889 1 98.5 435 PHE B N 1
ATOM 7211 C CA . PHE B 1 435 ? 12.031 -21.188 -1.437 1 98.5 435 PHE B CA 1
ATOM 7212 C C . PHE B 1 435 ? 11.133 -22.234 -0.792 1 98.5 435 PHE B C 1
ATOM 7214 O O . PHE B 1 435 ? 11.547 -22.938 0.144 1 98.5 435 PHE B O 1
ATOM 7221 N N . VAL B 1 436 ? 9.891 -22.297 -1.279 1 98.31 436 VAL B N 1
ATOM 7222 C CA . VAL B 1 436 ? 8.953 -23.281 -0.74 1 98.31 436 VAL B CA 1
ATOM 7223 C C . VAL B 1 436 ? 9.508 -24.688 -0.918 1 98.31 436 VAL B C 1
ATOM 7225 O O . VAL B 1 436 ? 9.453 -25.5 0.003 1 98.31 436 VAL B O 1
ATOM 7228 N N . ILE B 1 437 ? 10.031 -24.969 -2.117 1 97.94 437 ILE B N 1
ATOM 7229 C CA . ILE B 1 437 ? 10.625 -26.281 -2.377 1 97.94 437 ILE B CA 1
ATOM 7230 C C . ILE B 1 437 ? 11.828 -26.484 -1.459 1 97.94 437 ILE B C 1
ATOM 7232 O O . ILE B 1 437 ? 12.023 -27.594 -0.937 1 97.94 437 ILE B O 1
ATOM 7236 N N . PHE B 1 438 ? 12.648 -25.438 -1.251 1 97.94 438 PHE B N 1
ATOM 7237 C CA . PHE B 1 438 ? 13.789 -25.5 -0.338 1 97.94 438 PHE B CA 1
ATOM 7238 C C . PHE B 1 438 ? 13.344 -25.906 1.058 1 97.94 438 PHE B C 1
ATOM 7240 O O . PHE B 1 438 ? 13.953 -26.797 1.673 1 97.94 438 PHE B O 1
ATOM 7247 N N . LYS B 1 439 ? 12.273 -25.359 1.538 1 97.38 439 LYS B N 1
ATOM 7248 C CA . LYS B 1 439 ? 11.742 -25.672 2.861 1 97.38 439 LYS B CA 1
ATOM 7249 C C . LYS B 1 439 ? 11.219 -27.109 2.906 1 97.38 439 LYS B C 1
ATOM 7251 O O . LYS B 1 439 ? 11.445 -27.828 3.883 1 97.38 439 LYS B O 1
ATOM 7256 N N . LYS B 1 440 ? 10.516 -27.5 1.869 1 96 440 LYS B N 1
ATOM 7257 C CA . LYS B 1 440 ? 9.945 -28.828 1.809 1 96 440 LYS B CA 1
ATOM 7258 C C . LYS B 1 440 ? 11.039 -29.891 1.723 1 96 440 LYS B C 1
ATOM 7260 O O . LYS B 1 440 ? 10.828 -31.047 2.121 1 96 440 LYS B O 1
ATOM 7265 N N . ASN B 1 441 ? 12.156 -29.453 1.129 1 95.69 441 ASN B N 1
ATOM 7266 C CA . ASN B 1 441 ? 13.289 -30.359 1.029 1 95.69 441 ASN B CA 1
ATOM 7267 C C . ASN B 1 441 ? 14.148 -30.328 2.291 1 95.69 441 ASN B C 1
ATOM 7269 O O . ASN B 1 441 ? 15.289 -30.797 2.285 1 95.69 441 ASN B O 1
ATOM 7273 N N . GLY B 1 442 ? 13.703 -29.656 3.385 1 94.38 442 GLY B N 1
ATOM 7274 C CA . GLY B 1 442 ? 14.352 -29.703 4.684 1 94.38 442 GLY B CA 1
ATOM 7275 C C . GLY B 1 442 ? 15.18 -28.453 4.973 1 94.38 442 GLY B C 1
ATOM 7276 O O . GLY B 1 442 ? 15.883 -28.391 5.984 1 94.38 442 GLY B O 1
ATOM 7277 N N . GLY B 1 443 ? 15.109 -27.5 4.102 1 95.81 443 GLY B N 1
ATOM 7278 C CA . GLY B 1 443 ? 15.867 -26.281 4.324 1 95.81 443 GLY B CA 1
ATOM 7279 C C . GLY B 1 443 ? 15.43 -25.531 5.566 1 95.81 443 GLY B C 1
ATOM 7280 O O . GLY B 1 443 ? 14.25 -25.531 5.918 1 95.81 443 GLY B O 1
ATOM 7281 N N . LYS B 1 444 ? 16.359 -24.688 6.102 1 95.5 444 LYS B N 1
ATOM 7282 C CA . LYS B 1 444 ? 16.047 -24.031 7.363 1 95.5 444 LYS B CA 1
ATOM 7283 C C . LYS B 1 444 ? 16.219 -22.516 7.25 1 95.5 444 LYS B C 1
ATOM 7285 O O . LYS B 1 444 ? 15.773 -21.766 8.125 1 95.5 444 LYS B O 1
ATOM 7290 N N . MET B 1 445 ? 16.75 -22.047 6.172 1 95.81 445 MET B N 1
ATOM 7291 C CA . MET B 1 445 ? 16.984 -20.625 6.008 1 95.81 445 MET B CA 1
ATOM 7292 C C . MET B 1 445 ? 15.672 -19.859 5.934 1 95.81 445 MET B C 1
ATOM 7294 O O . MET B 1 445 ? 14.68 -20.359 5.406 1 95.81 445 MET B O 1
ATOM 7298 N N . ARG B 1 446 ? 15.711 -18.625 6.461 1 95.38 446 ARG B N 1
ATOM 7299 C CA . ARG B 1 446 ? 14.586 -17.719 6.27 1 95.38 446 ARG B CA 1
ATOM 7300 C C . ARG B 1 446 ? 14.531 -17.203 4.836 1 95.38 446 ARG B C 1
ATOM 7302 O O . ARG B 1 446 ? 15.539 -17.219 4.125 1 95.38 446 ARG B O 1
ATOM 7309 N N . GLN B 1 447 ? 13.406 -16.766 4.465 1 95.94 447 GLN B N 1
ATOM 7310 C CA . GLN B 1 447 ? 13.164 -16.359 3.084 1 95.94 447 GLN B CA 1
ATOM 7311 C C . GLN B 1 447 ? 14.156 -15.289 2.65 1 95.94 447 GLN B C 1
ATOM 7313 O O . GLN B 1 447 ? 14.695 -15.344 1.543 1 95.94 447 GLN B O 1
ATOM 7318 N N . VAL B 1 448 ? 14.359 -14.344 3.506 1 94.81 448 VAL B N 1
ATOM 7319 C CA . VAL B 1 448 ? 15.219 -13.227 3.135 1 94.81 448 VAL B CA 1
ATOM 7320 C C . VAL B 1 448 ? 16.656 -13.719 2.941 1 94.81 448 VAL B C 1
ATOM 7322 O O . VAL B 1 448 ? 17.344 -13.297 2.006 1 94.81 448 VAL B O 1
ATOM 7325 N N . GLU B 1 449 ? 17.156 -14.547 3.834 1 96.44 449 GLU B N 1
ATOM 7326 C CA . GLU B 1 449 ? 18.484 -15.117 3.693 1 96.44 449 GLU B CA 1
ATOM 7327 C C . GLU B 1 449 ? 18.609 -15.953 2.422 1 96.44 449 GLU B C 1
ATOM 7329 O O . GLU B 1 449 ? 19.625 -15.922 1.741 1 96.44 449 GLU B O 1
ATOM 7334 N N . PHE B 1 450 ? 17.547 -16.734 2.141 1 98 450 PHE B N 1
ATOM 7335 C CA . PHE B 1 450 ? 17.484 -17.5 0.907 1 98 450 PHE B CA 1
ATOM 7336 C C . PHE B 1 450 ? 17.672 -16.609 -0.309 1 98 450 PHE B C 1
ATOM 7338 O O . PHE B 1 450 ? 18.469 -16.906 -1.194 1 98 450 PHE B O 1
ATOM 7345 N N . ARG B 1 451 ? 17 -15.484 -0.331 1 97.75 451 ARG B N 1
ATOM 7346 C CA . ARG B 1 451 ? 17.062 -14.539 -1.441 1 97.75 451 ARG B CA 1
ATOM 7347 C C . ARG B 1 451 ? 18.453 -13.914 -1.539 1 97.75 451 ARG B C 1
ATOM 7349 O O . ARG B 1 451 ? 19 -13.773 -2.635 1 97.75 451 ARG B O 1
ATOM 7356 N N . MET B 1 452 ? 19.016 -13.508 -0.414 1 97.69 452 MET B N 1
ATOM 7357 C CA . MET B 1 452 ? 20.328 -12.867 -0.417 1 97.69 452 MET B CA 1
ATOM 7358 C C . MET B 1 452 ? 21.391 -13.828 -0.914 1 97.69 452 MET B C 1
ATOM 7360 O O . MET B 1 452 ? 22.234 -13.453 -1.731 1 97.69 452 MET B O 1
ATOM 7364 N N . LYS B 1 453 ? 21.344 -15.008 -0.482 1 98.25 453 LYS B N 1
ATOM 7365 C CA . LYS B 1 453 ? 22.297 -16 -0.951 1 98.25 453 LYS B CA 1
ATOM 7366 C C . LYS B 1 453 ? 22.109 -16.281 -2.439 1 98.25 453 LYS B C 1
ATOM 7368 O O . LYS B 1 453 ? 23.094 -16.5 -3.162 1 98.25 453 LYS B O 1
ATOM 7373 N N . LEU B 1 454 ? 20.844 -16.359 -2.832 1 98.56 454 LEU B N 1
ATOM 7374 C CA . LEU B 1 454 ? 20.562 -16.547 -4.25 1 98.56 454 LEU B CA 1
ATOM 7375 C C . LEU B 1 454 ? 21.203 -15.453 -5.09 1 98.56 454 LEU B C 1
ATOM 7377 O O . LEU B 1 454 ? 21.828 -15.734 -6.117 1 98.56 454 LEU B O 1
ATOM 7381 N N . ILE B 1 455 ? 21.078 -14.203 -4.652 1 98.38 455 ILE B N 1
ATOM 7382 C CA . ILE B 1 455 ? 21.656 -13.055 -5.34 1 98.38 455 ILE B CA 1
ATOM 7383 C C . ILE B 1 455 ? 23.172 -13.227 -5.453 1 98.38 455 ILE B C 1
ATOM 7385 O O . ILE B 1 455 ? 23.75 -13.031 -6.527 1 98.38 455 ILE B O 1
ATOM 7389 N N . GLU B 1 456 ? 23.766 -13.633 -4.395 1 98.12 456 GLU B N 1
ATOM 7390 C CA . GLU B 1 456 ? 25.219 -13.812 -4.371 1 98.12 456 GLU B CA 1
ATOM 7391 C C . GLU B 1 456 ? 25.641 -14.961 -5.277 1 98.12 456 GLU B C 1
ATOM 7393 O O . GLU B 1 456 ? 26.672 -14.867 -5.965 1 98.12 456 GLU B O 1
ATOM 7398 N N . ARG B 1 457 ? 24.844 -16 -5.379 1 97.19 457 ARG B N 1
ATOM 7399 C CA . ARG B 1 457 ? 25.188 -17.188 -6.145 1 97.19 457 ARG B CA 1
ATOM 7400 C C . ARG B 1 457 ? 24.969 -16.969 -7.637 1 97.19 457 ARG B C 1
ATOM 7402 O O . ARG B 1 457 ? 25.594 -17.641 -8.469 1 97.19 457 ARG B O 1
ATOM 7409 N N . LEU B 1 458 ? 24.109 -16.062 -7.945 1 97.19 458 LEU B N 1
ATOM 7410 C CA . LEU B 1 458 ? 23.828 -15.742 -9.344 1 97.19 458 LEU B CA 1
ATOM 7411 C C . LEU B 1 458 ? 24.969 -14.914 -9.938 1 97.19 458 LEU B C 1
ATOM 7413 O O . LEU B 1 458 ? 25.031 -14.734 -11.156 1 97.19 458 LEU B O 1
ATOM 7417 N N . ASN B 1 459 ? 25.828 -14.398 -9.117 1 93.56 459 ASN B N 1
ATOM 7418 C CA . ASN B 1 459 ? 26.953 -13.57 -9.555 1 93.56 459 ASN B CA 1
ATOM 7419 C C . ASN B 1 459 ? 28.266 -14.336 -9.469 1 93.56 459 AS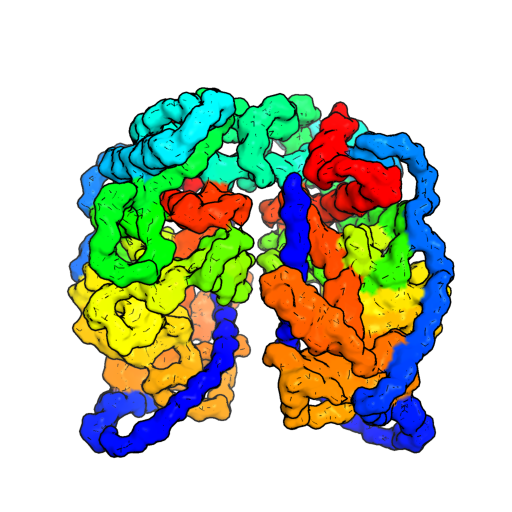N B C 1
ATOM 7421 O O . ASN B 1 459 ? 29.156 -14.156 -10.312 1 93.56 459 ASN B O 1
#

Radius of gyration: 30.91 Å; Cα contacts (8 Å, |Δi|>4): 1516; chains: 2; bounding box: 74×80×79 Å

Organism: Araneus ventricosus (NCBI:txid182803)

Sequence (918 aa):
MNSDSEKENLIETSSEDDLSSSEDESEDESLESARNWCGVDVSVLSPAPPKFPFTGNPGIKVSLRQSDDPLDYFCLFFDDEVISFIAKETNSFAEEHFSNLELTPSTRALQWKDVTSEELKRFISLLILQGIVQKPTEKWFWSKRPILCTPFFGNVMNEKRYSLIMKFLHFQSSNDSEDESPSNNKLKKIGKFHSMLMQRFQSTYIPKQDISIDESLIGYKGRLGWKQYIPTKRSRFGVKLFQLCESESGSIWNSIIYTGKGTTFHEDYEDYGVSTKSVMTLIHELKNKGYTLTTDNYYTSPELAEILIKCKTDIYGTLRANRKGLPPLKKSSKVKKGEVLAFQKSKICLLKWTDKEPILMLSTLNSTSMVTVESKKSKSSKLKPAVVADYNTTMGGVDKADQCLSYYPVARNQQRKYYKKIFRYLLSQAVWNAFVIFKKNGGKMRQVEFRMKLIERLNMNSDSEKENLIETSSEDDLSSSEDESEDESLESARNWCGVDVSVLSPAPPKFPFTGNPGIKVSLRQSDDPLDYFCLFFDDEVISFIAKETNSFAEEHFSNLELTPSTRALQWKDVTSEELKRFISLLILQGIVQKPTEKWFWSKRPILCTPFFGNVMNEKRYSLIMKFLHFQSSNDSEDESPSNNKLKKIGKFHSMLMQRFQSTYIPKQDISIDESLIGYKGRLGWKQYIPTKRSRFGVKLFQLCESESGSIWNSIIYTGKGTTFHEDYEDYGVSTKSVMTLIHELKNKGYTLTTDNYYTSPELAEILIKCKTDIYGTLRANRKGLPPLKKSSKVKKGEVLAFQKSKICLLKWTDKEPILMLSTLNSTSMVTVESKKSKSSKLKPAVVADYNTTMGGVDKADQCLSYYPVARNQQRKYYKKIFRYLLSQAVWNAFVIFKKNGGKMRQVEFRMKLIERLN

Nearest PDB structures (foldseek):
  6x68-assembly1_C  TM=8.731E-01  e=2.294E-25  Trichoplusia ni
  3dfu-assembly1_B  TM=5.968E-01  e=4.333E+00  Corynebacterium glutamicum
  7qel-assembly1_AAA  TM=2.499E-01  e=8.066E+00  Mus musculus
  6vz9-assembly1_A  TM=1.724E-01  e=5.061E+00  Sinorhizobium meliloti SM11
  6x68-assembly1_C  TM=8.732E-01  e=7.233E-26  Trichoplusia ni